Protein AF-0000000082298467 (afdb_homodimer)

Secondary structure (DSSP, 8-sta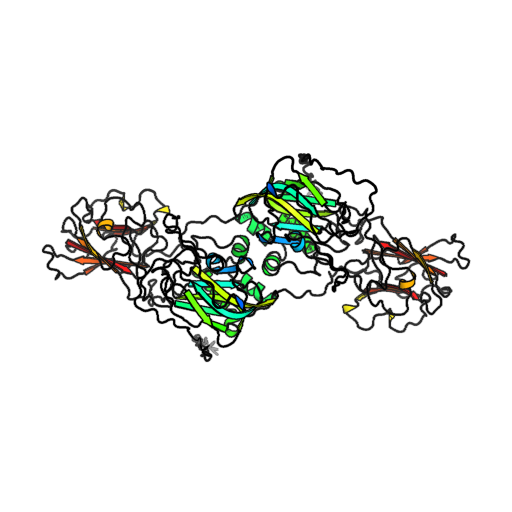te):
-------------------------------EE------S---PPPPSSPPPPTTTTT-EETT-TTTT-EEEEESEESSB-GGGGG-SSPP---TT-EETTEE--SSEE-----SSB--EEEEEEEEEEEEEEEEEE-TT-SSSB-SEEEEEEE---HHHHHHHHHHSTTHHHHHHH---TTEE--HHHHHHHHHHHHTTGGG-EEEEEEEE---S-TTTSEEEEEEEEEEEEEEEEEEEESS-EESEEEEEEEEEE--------S---PPPPSSSEEEETTT-SS-GGGS--SS-BSS-GGGT-EEEEES--SB--GGGGG-SSPPSSGGGSEEPPPPTT--SSB-BPTT-SSB-----EEEEEE-SS--TT---EEEEE-TT-SSS--SEEEEEEE--TT--S-PPPEEEEEEEE--TTEEEEEEGGGT--SSTTS--SEEEEEEESS-EE-EEEEE-/-------------------------------EE------S---PPPPSSPPPPTTTTT-EETT-TTTT-EEEEESEESSB-GGGGG-SSPP---TT-EETTEE--SSEE-----SSB--EEEEEEEEEEEEEEEEEE-TT-SSSB-SEEEEEEE---HHHHHHHHHHSTTHHHHHHH---TTEE--HHHHHHHHHHHHTTGGG-EEEEEEEE---S-TTTSEEEEEEEEEEEEEEEEEEEESS-EESEEEEEEEEEE--------S---PPPPSSSEEEEGGG-SS-GGGS--SS-BSS-GGGT-EEEEES--SB--GGGGG-SSPPSSGGGSEEPPPPTT--SSB-BPTT-SSB-----EEEEEE-SS--TT---EEEEE-TT-SSS--SEEEEEEE--TT--S-PPPEEEEEEEE--TTEEEEEEGGGT--SSTTS--SEEEEEEESS-EE-EEEEE-

Sequence (920 aa):
MSSTVVSNNGSTQPKGSDHSLVNNSPHNASMTNVEENVDSAKLEPCKNVAPKSPFEDRFTNLASAANGARVFFATDDWFAAAENLLQDGPPIFDVDAYCEQGKVLDGWETRRRRQAGHDWCLIQLSSRAQIEALELDTAHFTGNNTPKVSLEIIDLNAAELSNLVGKLPLAYERLLHGGVQGTGRLPGEVQQALDAVTAYGEQWRALLPVTPLNPGYEPTRMHYFQLNEPIIGNIVRLNYFPDGGVARLRCWGKSLGEVKPPTLPLYMPMKTCDQCTVVAHSTTDQPPSCLPYDFPELSSADEGGEGRSCSNKHYGEPWHLIQKHLGINMGDGWETARHPNRPSILVLKEGSTLLDIPLSDWAVLKLGKEASNGVARVIIDTKHFRGNFPESAMLEGCYDPEESNKAEWFTLIPRTRMSPDAEHVFERSKNQMENADKIITHVRVSIYPDGGISRVRIYGMSSTVVSNNGSTQPKGSDHSLVNNSPHNASMTNVEENVDSAKLEPCKNVAPKSPFEDRFTNLASAANGARVFFATDDWFAAAENLLQDGPPIFDVDAYCEQGKVLDGWETRRRRQAGHDWCLIQLSSRAQIEALELDTAHFTGNNTPKVSLEIIDLNAAELSNLVGKLPLAYERLLHGGVQGTGRLPGEVQQALDAVTAYGEQWRALLPVTPLNPGYEPTRMHYFQLNEPIIGNIVRLNYFPDGGVARLRCWGKSLGEVKPPTLPLYMPMKTCDQCTVVAHSTTDQPPSCLPYDFPELSSADEGGEGRSCSNKHYGEPWHLIQKHLGINMGDGWETARHPNRPSILVLKEGSTLLDIPLSDWAVLKLGKEASNGVARVIIDTKHFRGNFPESAMLEGCYDPEESNKAEWFTLIPRTRMSPDAEHVFERSKNQMENADKIITHVRVSIYPDGGISRVRIYG

pLDDT: mean 88.16, std 20.36, range [19.41, 98.88]

Structure (mmCIF, N/CA/C/O backbone):
data_AF-0000000082298467-model_v1
#
loop_
_entity.id
_entity.type
_entity.pdbx_description
1 polymer Allantoicase
#
loop_
_atom_site.group_PDB
_atom_site.id
_atom_site.type_symbol
_atom_site.label_atom_id
_atom_site.label_alt_id
_atom_site.label_comp_id
_atom_site.label_asym_id
_atom_site.label_entity_id
_atom_site.label_seq_id
_atom_site.pdbx_PDB_ins_code
_atom_site.Cartn_x
_atom_site.Cartn_y
_atom_site.Cartn_z
_atom_site.occupancy
_atom_site.B_iso_or_equiv
_atom_site.auth_seq_id
_atom_site.auth_comp_id
_atom_site.auth_asym_id
_atom_site.auth_atom_id
_atom_site.pdbx_PDB_model_num
ATOM 1 N N . MET A 1 1 ? -36.656 38.719 -54.938 1 21.64 1 MET A N 1
ATOM 2 C CA . MET A 1 1 ? -37.438 38.5 -53.719 1 21.64 1 MET A CA 1
ATOM 3 C C . MET A 1 1 ? -36.531 38 -52.594 1 21.64 1 MET A C 1
ATOM 5 O O . MET A 1 1 ? -35.75 37.062 -52.781 1 21.64 1 MET A O 1
ATOM 9 N N . SER A 1 2 ? -36.188 38.938 -51.562 1 21.2 2 SER A N 1
ATOM 10 C CA . SER A 1 2 ? -35.219 39.375 -50.594 1 21.2 2 SER A CA 1
ATOM 11 C C . SER A 1 2 ? -35.219 38.469 -49.344 1 21.2 2 SER A C 1
ATOM 13 O O . SER A 1 2 ? -36.156 38.531 -48.562 1 21.2 2 SER A O 1
ATOM 15 N N . SER A 1 3 ? -34.938 37.125 -49.562 1 22.16 3 SER A N 1
ATOM 16 C CA . SER A 1 3 ? -35.156 35.969 -48.719 1 22.16 3 SER A CA 1
ATOM 17 C C . SER A 1 3 ? -34.344 36.062 -47.438 1 22.16 3 SER A C 1
ATOM 19 O O . SER A 1 3 ? -33.125 36.094 -47.469 1 22.16 3 SER A O 1
ATOM 21 N N . THR A 1 4 ? -34.938 36.781 -46.406 1 20.14 4 THR A N 1
ATOM 22 C CA . THR A 1 4 ? -34.5 37.312 -45.125 1 20.14 4 THR A CA 1
ATOM 23 C C . THR A 1 4 ? -34.094 36.219 -44.156 1 20.14 4 THR A C 1
ATOM 25 O O . THR A 1 4 ? -34.906 35.344 -43.844 1 20.14 4 THR A O 1
ATOM 28 N N . VAL A 1 5 ? -32.812 35.75 -44.156 1 23.59 5 VAL A N 1
ATOM 29 C CA . VAL A 1 5 ? -32.062 34.719 -43.469 1 23.59 5 VAL A CA 1
ATOM 30 C C . VAL A 1 5 ? -32.125 34.938 -41.938 1 23.59 5 VAL A C 1
ATOM 32 O O . VAL A 1 5 ? -31.641 35.969 -41.438 1 23.59 5 VAL A O 1
ATOM 35 N N . VAL A 1 6 ? -33.281 34.5 -41.25 1 19.83 6 VAL A N 1
ATOM 36 C CA . VAL A 1 6 ? -33.75 34.812 -39.906 1 19.83 6 VAL A CA 1
ATOM 37 C C . VAL A 1 6 ? -32.719 34.312 -38.875 1 19.83 6 VAL A C 1
ATOM 39 O O . VAL A 1 6 ? -32.344 33.125 -38.906 1 19.83 6 VAL A O 1
ATOM 42 N N . SER A 1 7 ? -31.766 35.094 -38.344 1 20.73 7 SER A N 1
ATOM 43 C CA . SER A 1 7 ? -30.625 35.031 -37.469 1 20.73 7 SER A CA 1
ATOM 44 C C . SER A 1 7 ? -31.047 34.656 -36.031 1 20.73 7 SER A C 1
ATOM 46 O O . SER A 1 7 ? -30.328 34.969 -35.094 1 20.73 7 SER A O 1
ATOM 48 N N . ASN A 1 8 ? -32.062 33.75 -35.844 1 19.45 8 ASN A N 1
ATOM 49 C CA . ASN A 1 8 ? -32.688 33.781 -34.5 1 19.45 8 ASN A CA 1
ATOM 50 C C . ASN A 1 8 ? -31.672 33.344 -33.438 1 19.45 8 ASN A C 1
ATOM 52 O O . ASN A 1 8 ? -31.109 32.25 -33.5 1 19.45 8 ASN A O 1
ATOM 56 N N . ASN A 1 9 ? -30.984 34.312 -32.812 1 20.77 9 ASN A N 1
ATOM 57 C CA . ASN A 1 9 ? -29.969 34.344 -31.766 1 20.77 9 ASN A CA 1
ATOM 58 C C . ASN A 1 9 ? -30.5 33.781 -30.453 1 20.77 9 ASN A C 1
ATOM 60 O O . ASN A 1 9 ? -30.734 34.5 -29.5 1 20.77 9 ASN A O 1
ATOM 64 N N . GLY A 1 10 ? -31.328 32.688 -30.469 1 20.19 10 GLY A N 1
ATOM 65 C CA . GLY A 1 10 ? -32.031 32.438 -29.234 1 20.19 10 GLY A CA 1
ATOM 66 C C . GLY A 1 10 ? -31.109 32.094 -28.078 1 20.19 10 GLY A C 1
ATOM 67 O O . GLY A 1 10 ? -30.172 31.328 -28.219 1 20.19 10 GLY A O 1
ATOM 68 N N . SER A 1 11 ? -30.859 33.062 -27.172 1 20.8 11 SER A N 1
ATOM 69 C CA . SER A 1 11 ? -30.047 33.156 -25.969 1 20.8 11 SER A CA 1
ATOM 70 C C . SER A 1 11 ? -30.469 32.125 -24.938 1 20.8 11 SER A C 1
ATOM 72 O O . SER A 1 11 ? -31.547 32.188 -24.359 1 20.8 11 SER A O 1
ATOM 74 N N . THR A 1 12 ? -30.438 30.812 -25.188 1 21.41 12 THR A N 1
ATOM 75 C CA . THR A 1 12 ? -31 29.859 -24.234 1 21.41 12 THR A CA 1
ATOM 76 C C . THR A 1 12 ? -30.25 29.922 -22.906 1 21.41 12 THR A C 1
ATOM 78 O O . THR A 1 12 ? -29.016 29.891 -22.891 1 21.41 12 THR A O 1
ATOM 81 N N . GLN A 1 13 ? -30.797 30.641 -21.922 1 20.88 13 GLN A N 1
ATOM 82 C CA . GLN A 1 13 ? -30.328 30.828 -20.547 1 20.88 13 GLN A CA 1
ATOM 83 C C . GLN A 1 13 ? -30.109 29.484 -19.859 1 20.88 13 GLN A C 1
ATOM 85 O O . GLN A 1 13 ? -30.906 28.562 -20.016 1 20.88 13 GLN A O 1
ATOM 90 N N . PRO A 1 14 ? -28.828 29.172 -19.516 1 21.33 14 PRO A N 1
ATOM 91 C CA . PRO A 1 14 ? -28.453 27.875 -18.953 1 21.33 14 PRO A CA 1
ATOM 92 C C . PRO A 1 14 ? -29.203 27.547 -17.672 1 21.33 14 PRO A C 1
ATOM 94 O O . PRO A 1 14 ? -29.406 28.422 -16.828 1 21.33 14 PRO A O 1
ATOM 97 N N . LYS A 1 15 ? -30.188 26.641 -17.703 1 21.77 15 LYS A N 1
ATOM 98 C CA . LYS A 1 15 ? -30.984 26.125 -16.594 1 21.77 15 LYS A CA 1
ATOM 99 C C . LYS A 1 15 ? -30.094 25.672 -15.438 1 21.77 15 LYS A C 1
ATOM 101 O O . LYS A 1 15 ? -29.156 24.891 -15.641 1 21.77 15 LYS A O 1
ATOM 106 N N . GLY A 1 16 ? -29.906 26.594 -14.43 1 19.41 16 GLY A N 1
ATOM 107 C CA . GLY A 1 16 ? -29.219 26.375 -13.18 1 19.41 16 GLY A CA 1
ATOM 108 C C . GLY A 1 16 ? -29.656 25.094 -12.477 1 19.41 16 GLY A C 1
ATOM 109 O O . GLY A 1 16 ? -30.844 24.859 -12.305 1 19.41 16 GLY A O 1
ATOM 110 N N . SER A 1 17 ? -29 23.969 -12.789 1 21.14 17 SER A N 1
ATOM 111 C CA . SER A 1 17 ? -29.281 22.656 -12.219 1 21.14 17 SER A CA 1
ATOM 112 C C . SER A 1 17 ? -29.391 22.734 -10.703 1 21.14 17 SER A C 1
ATOM 114 O O . SER A 1 17 ? -28.5 23.234 -10.031 1 21.14 17 SER A O 1
ATOM 116 N N . ASP A 1 18 ? -30.594 22.922 -10.203 1 21.22 18 ASP A N 1
ATOM 117 C CA . ASP A 1 18 ? -30.984 22.875 -8.797 1 21.22 18 ASP A CA 1
ATOM 118 C C . ASP A 1 18 ? -30.469 21.594 -8.148 1 21.22 18 ASP A C 1
ATOM 120 O O . ASP A 1 18 ? -30.766 20.484 -8.617 1 21.22 18 ASP A O 1
ATOM 124 N N . HIS A 1 19 ? -29.281 21.625 -7.586 1 21.58 19 HIS A N 1
ATOM 125 C CA . HIS A 1 19 ? -28.688 20.578 -6.754 1 21.58 19 HIS A CA 1
ATOM 126 C C . HIS A 1 19 ? -29.625 20.156 -5.641 1 21.58 19 HIS A C 1
ATOM 128 O O . HIS A 1 19 ? -29.844 20.891 -4.68 1 21.58 19 HIS A O 1
ATOM 134 N N . SER A 1 20 ? -30.781 19.578 -6.02 1 23.25 20 SER A N 1
ATOM 135 C CA . SER A 1 20 ? -31.656 19.062 -4.965 1 23.25 20 SER A CA 1
ATOM 136 C C . SER A 1 20 ? -30.891 18.172 -4 1 23.25 20 SER A C 1
ATOM 138 O O . SER A 1 20 ? -30.281 17.188 -4.418 1 23.25 20 SER A O 1
ATOM 140 N N . LEU A 1 21 ? -30.375 18.703 -2.871 1 24.3 21 LEU A N 1
ATOM 141 C CA . LEU A 1 21 ? -29.891 18 -1.683 1 24.3 21 LEU A CA 1
ATOM 142 C C . LEU A 1 21 ? -30.875 16.906 -1.26 1 24.3 21 LEU A C 1
ATOM 144 O O . LEU A 1 21 ? -32.062 17.172 -1.038 1 24.3 21 LEU A O 1
ATOM 148 N N . VAL A 1 22 ? -30.812 15.734 -1.926 1 25.06 22 VAL A N 1
ATOM 149 C CA . VAL A 1 22 ? -31.578 14.57 -1.5 1 25.06 22 VAL A CA 1
ATOM 150 C C . VAL A 1 22 ? -31.594 14.484 0.024 1 25.06 22 VAL A C 1
ATOM 152 O O . VAL A 1 22 ? -30.531 14.484 0.659 1 25.06 22 VAL A O 1
ATOM 155 N N . ASN A 1 23 ? -32.625 15.008 0.613 1 24.16 23 ASN A N 1
ATOM 156 C CA . ASN A 1 23 ? -33.031 14.906 2.018 1 24.16 23 ASN A CA 1
ATOM 157 C C . ASN A 1 23 ? -33.094 13.453 2.479 1 24.16 23 ASN A C 1
ATOM 159 O O . ASN A 1 23 ? -34.125 12.797 2.324 1 24.16 23 ASN A O 1
ATOM 163 N N . ASN A 1 24 ? -32.125 12.609 2.102 1 26 24 ASN A N 1
ATOM 164 C CA . ASN A 1 24 ? -32.312 11.273 2.668 1 26 24 ASN A CA 1
ATOM 165 C C . ASN A 1 24 ? -32.469 11.328 4.188 1 26 24 ASN A C 1
ATOM 167 O O . ASN A 1 24 ? -31.828 12.148 4.848 1 26 24 ASN A O 1
ATOM 171 N N . SER A 1 25 ? -33.594 10.836 4.672 1 26.83 25 SER A N 1
ATOM 172 C CA . SER A 1 25 ? -34 10.688 6.066 1 26.83 25 SER A CA 1
ATOM 173 C C . SER A 1 25 ? -32.875 10.07 6.906 1 26.83 25 SER A C 1
ATOM 175 O O . SER A 1 25 ? -32.375 8.992 6.574 1 26.83 25 SER A O 1
ATOM 177 N N . PRO A 1 26 ? -32.125 10.883 7.656 1 30.69 26 PRO A N 1
ATOM 178 C CA . PRO A 1 26 ? -31.094 10.391 8.578 1 30.69 26 PRO A CA 1
ATOM 179 C C . PRO A 1 26 ? -31.609 9.273 9.484 1 30.69 26 PRO A C 1
ATOM 181 O O . PRO A 1 26 ? -32.594 9.453 10.195 1 30.69 26 PRO A O 1
ATOM 184 N N . HIS A 1 27 ? -31.734 8.031 9.016 1 28.8 27 HIS A N 1
ATOM 185 C CA . HIS A 1 27 ? -31.906 7.043 10.078 1 28.8 27 HIS A CA 1
ATOM 186 C C . HIS A 1 27 ? -30.938 7.309 11.227 1 28.8 27 HIS A C 1
ATOM 188 O O . HIS A 1 27 ? -29.734 7.383 11.031 1 28.8 27 HIS A O 1
ATOM 194 N N . ASN A 1 28 ? -31.359 8.055 12.188 1 26.64 28 ASN A N 1
ATOM 195 C CA . ASN A 1 28 ? -30.703 8.398 13.438 1 26.64 28 ASN A CA 1
ATOM 196 C C . ASN A 1 28 ? -30.156 7.156 14.141 1 26.64 28 ASN A C 1
ATOM 198 O O . ASN A 1 28 ? -30.922 6.301 14.578 1 26.64 28 ASN A O 1
ATOM 202 N N . ALA A 1 29 ? -28.984 6.645 13.758 1 35.44 29 ALA A N 1
ATOM 203 C CA . ALA A 1 29 ? -28.344 5.719 14.688 1 35.44 29 ALA A CA 1
ATOM 204 C C . ALA A 1 29 ? -28.422 6.246 16.125 1 35.44 29 ALA A C 1
ATOM 206 O O . ALA A 1 29 ? -27.891 7.324 16.406 1 35.44 29 ALA A O 1
ATOM 207 N N . SER A 1 30 ? -29.453 5.855 16.875 1 33.12 30 SER A N 1
ATOM 208 C CA . SER A 1 30 ? -29.562 6.145 18.297 1 33.12 30 SER A CA 1
ATOM 209 C C . SER A 1 30 ? -28.297 5.734 19.047 1 33.12 30 SER A C 1
ATOM 211 O O . SER A 1 30 ? -27.953 4.555 19.078 1 33.12 30 SER A O 1
ATOM 213 N N . MET A 1 31 ? -27.312 6.504 18.875 1 41.16 31 MET A N 1
ATOM 214 C CA . MET A 1 31 ? -26.094 6.242 19.641 1 41.16 31 MET A CA 1
ATOM 215 C C . MET A 1 31 ? -26.312 6.543 21.125 1 41.16 31 MET A C 1
ATOM 217 O O . MET A 1 31 ? -26.906 7.566 21.469 1 41.16 31 MET A O 1
ATOM 221 N N . THR A 1 32 ? -26.453 5.547 21.922 1 36.53 32 THR A N 1
ATOM 222 C CA . THR A 1 32 ? -26.406 5.793 23.359 1 36.53 32 THR A CA 1
ATOM 223 C C . THR A 1 32 ? -25.031 6.273 23.797 1 36.53 32 THR A C 1
ATOM 225 O O . THR A 1 32 ? -24.031 5.59 23.562 1 36.53 32 THR A O 1
ATOM 228 N N . ASN A 1 33 ? -24.953 7.508 23.875 1 38.09 33 ASN A N 1
ATOM 229 C CA . ASN A 1 33 ? -23.781 8.031 24.562 1 38.09 33 ASN A CA 1
ATOM 230 C C . ASN A 1 33 ? -23.672 7.484 25.984 1 38.09 33 ASN A C 1
ATOM 232 O O . ASN A 1 33 ? -24.609 7.605 26.781 1 38.09 33 ASN A O 1
ATOM 236 N N . VAL A 1 34 ? -22.984 6.602 26.219 1 38.97 34 VAL A N 1
ATOM 237 C CA . VAL A 1 34 ? -22.734 6.309 27.641 1 38.97 34 VAL A CA 1
ATOM 238 C C . VAL A 1 34 ? -22.078 7.516 28.312 1 38.97 34 VAL A C 1
ATOM 240 O O . VAL A 1 34 ? -20.906 7.805 28.078 1 38.97 34 VAL A O 1
ATOM 243 N N . GLU A 1 35 ? -22.938 8.5 28.516 1 34.06 35 GLU A N 1
ATOM 244 C CA . GLU A 1 35 ? -22.484 9.703 29.203 1 34.06 35 GLU A CA 1
ATOM 245 C C . GLU A 1 35 ? -22.016 9.391 30.625 1 34.06 35 GLU A C 1
ATOM 247 O O . GLU A 1 35 ? -22.812 8.945 31.453 1 34.06 35 GLU A O 1
ATOM 252 N N . GLU A 1 36 ? -20.828 9.141 30.906 1 37.06 36 GLU A N 1
ATOM 253 C CA . GLU A 1 36 ? -20.375 9.266 32.281 1 37.06 36 GLU A CA 1
ATOM 254 C C . GLU A 1 36 ? -20.422 10.719 32.75 1 37.06 36 GLU A C 1
ATOM 256 O O . GLU A 1 36 ? -20.016 11.625 32.031 1 37.06 36 GLU A O 1
ATOM 261 N N . ASN A 1 37 ? -21.328 11.062 33.625 1 33.47 37 ASN A N 1
ATOM 262 C CA . ASN A 1 37 ? -21.469 12.328 34.344 1 33.47 37 ASN A CA 1
ATOM 263 C C . ASN A 1 37 ? -20.125 12.859 34.812 1 33.47 37 ASN A C 1
ATOM 265 O O . ASN A 1 37 ? -19.531 12.32 35.75 1 33.47 37 ASN A O 1
ATOM 269 N N . VAL A 1 38 ? -19.328 13.516 34 1 38.28 38 VAL A N 1
ATOM 270 C CA . VAL A 1 38 ? -18.047 14.062 34.438 1 38.28 38 VAL A CA 1
ATOM 271 C C . VAL A 1 38 ? -18.281 15.289 35.344 1 38.28 38 VAL A C 1
ATOM 273 O O . VAL A 1 38 ? -18.828 16.297 34.875 1 38.28 38 VAL A O 1
ATOM 276 N N . ASP A 1 39 ? -18.469 15.141 36.594 1 36.03 39 ASP A N 1
ATOM 277 C CA . ASP A 1 39 ? -18.391 16.203 37.594 1 36.03 39 ASP A CA 1
ATOM 278 C C . ASP A 1 39 ? -17.219 17.141 37.312 1 36.03 39 ASP A C 1
ATOM 280 O O . ASP A 1 39 ? -16.266 16.766 36.594 1 36.03 39 ASP A O 1
ATOM 284 N N . SER A 1 40 ? -17.266 18.422 37.75 1 42.28 40 SER A N 1
ATOM 285 C CA . SER A 1 40 ? -16.266 19.484 37.75 1 42.28 40 SER A CA 1
ATOM 286 C C . SER A 1 40 ? -14.906 18.953 38.188 1 42.28 40 SER A C 1
ATOM 288 O O . SER A 1 40 ? -14.375 19.344 39.219 1 42.28 40 SER A O 1
ATOM 290 N N . ALA A 1 41 ? -14.547 17.797 38.062 1 44.47 41 ALA A N 1
ATOM 291 C CA . ALA A 1 41 ? -13.289 17.188 38.5 1 44.47 41 ALA A CA 1
ATOM 292 C C . ALA A 1 41 ? -12.094 17.953 37.906 1 44.47 41 ALA A C 1
ATOM 294 O O . ALA A 1 41 ? -12.156 18.469 36.812 1 44.47 41 ALA A O 1
ATOM 295 N N . LYS A 1 42 ? -11.055 18.125 38.562 1 55.38 42 LYS A N 1
ATOM 296 C CA . LYS A 1 42 ? -9.703 18.641 38.375 1 55.38 42 LYS A CA 1
ATOM 297 C C . LYS A 1 42 ? -9.102 18.172 37.062 1 55.38 42 LYS A C 1
ATOM 299 O O . LYS A 1 42 ? -8.992 16.969 36.812 1 55.38 42 LYS A O 1
ATOM 304 N N . LEU A 1 43 ? -9.102 18.984 35.938 1 74.62 43 LEU A N 1
ATOM 305 C CA . LEU A 1 43 ? -8.398 18.75 34.656 1 74.62 43 LEU A CA 1
ATOM 306 C C . LEU A 1 43 ? -7.031 18.125 34.906 1 74.62 43 LEU A C 1
ATOM 308 O O . LEU A 1 43 ? -6.031 18.828 35.031 1 74.62 43 LEU A O 1
ATOM 312 N N . GLU A 1 44 ? -7.016 16.922 35.219 1 85.19 44 GLU A N 1
ATOM 313 C CA . GLU A 1 44 ? -5.781 16.172 35.406 1 85.19 44 GLU A CA 1
ATOM 314 C C . GLU A 1 44 ? -5.129 15.852 34.062 1 85.19 44 GLU A C 1
ATOM 316 O O . GLU A 1 44 ? -5.809 15.461 33.125 1 85.19 44 GLU A O 1
ATOM 321 N N . PRO A 1 45 ? -3.805 16.156 34 1 87.5 45 PRO A N 1
ATOM 322 C CA . PRO A 1 45 ? -3.1 15.844 32.75 1 87.5 45 PRO A CA 1
ATOM 323 C C . PRO A 1 45 ? -3.213 14.375 32.375 1 87.5 45 PRO A C 1
ATOM 325 O O . PRO A 1 45 ? -3.277 13.508 33.25 1 87.5 45 PRO A O 1
ATOM 328 N N . CYS A 1 46 ? -3.268 14.18 31.109 1 89.62 46 CYS A N 1
ATOM 329 C CA . CYS A 1 46 ? -3.398 12.836 30.547 1 89.62 46 CYS A CA 1
ATOM 330 C C . CYS A 1 46 ? -2.133 12.023 30.781 1 89.62 46 CYS A C 1
ATOM 332 O O . CYS A 1 46 ? -1.028 12.57 30.766 1 89.62 46 CYS A O 1
ATOM 334 N N . LYS A 1 47 ? -2.328 10.648 30.969 1 89.81 47 LYS A N 1
ATOM 335 C CA . LYS A 1 47 ? -1.206 9.727 31.125 1 89.81 47 LYS A CA 1
ATOM 336 C C . LYS A 1 47 ? -0.893 9.016 29.812 1 89.81 47 LYS A C 1
ATOM 338 O O . LYS A 1 47 ? -1.745 8.938 28.922 1 89.81 47 LYS A O 1
ATOM 343 N N . ASN A 1 48 ? 0.359 8.547 29.719 1 94.56 48 ASN A N 1
ATOM 344 C CA . ASN A 1 48 ? 0.789 7.809 28.531 1 94.56 48 ASN A CA 1
ATOM 345 C C . ASN A 1 48 ? 0.37 6.34 28.609 1 94.56 48 ASN A C 1
ATOM 347 O O . ASN A 1 48 ? 1.18 5.445 28.359 1 94.56 48 ASN A O 1
ATOM 351 N N . VAL A 1 49 ? -0.76 6.07 29.172 1 92.88 49 VAL A N 1
ATOM 352 C CA . VAL A 1 49 ? -1.388 4.754 29.25 1 92.88 49 VAL A CA 1
ATOM 353 C C . VAL A 1 49 ? -2.854 4.859 28.828 1 92.88 49 VAL A C 1
ATOM 355 O O . VAL A 1 49 ? -3.512 5.867 29.109 1 92.88 49 VAL A O 1
ATOM 358 N N . ALA A 1 50 ? -3.25 3.859 28.125 1 89.62 50 ALA A N 1
ATOM 359 C CA . ALA A 1 50 ? -4.652 3.859 27.734 1 89.62 50 ALA A CA 1
ATOM 360 C C . ALA A 1 50 ? -5.473 2.908 28.594 1 89.62 50 ALA A C 1
ATOM 362 O O . ALA A 1 50 ? -5.016 1.813 28.938 1 89.62 50 ALA A O 1
ATOM 363 N N . PRO A 1 51 ? -6.602 3.383 29 1 93.5 51 PRO A N 1
ATOM 364 C CA . PRO A 1 51 ? -7.488 2.459 29.719 1 93.5 51 PRO A CA 1
ATOM 365 C C . PRO A 1 51 ? -7.977 1.314 28.828 1 93.5 51 PRO A C 1
ATOM 367 O O . PRO A 1 51 ? -7.961 1.428 27.594 1 93.5 51 PRO A O 1
ATOM 370 N N . LYS A 1 52 ? -8.391 0.259 29.469 1 94.44 52 LYS A N 1
ATOM 371 C CA . LYS A 1 52 ? -8.984 -0.852 28.734 1 94.44 52 LYS A CA 1
ATOM 372 C C . LYS A 1 52 ? -10.312 -0.442 28.094 1 94.44 52 LYS A C 1
ATOM 374 O O . LYS A 1 52 ? -11.156 0.176 28.75 1 94.44 52 LYS A O 1
ATOM 379 N N . SER A 1 53 ? -10.406 -0.798 26.859 1 96.5 53 SER A N 1
ATOM 380 C CA . SER A 1 53 ? -11.656 -0.474 26.188 1 96.5 53 SER A CA 1
ATOM 381 C C . SER A 1 53 ? -12.797 -1.377 26.656 1 96.5 53 SER A C 1
ATOM 383 O O . SER A 1 53 ? -12.594 -2.576 26.859 1 96.5 53 SER A O 1
ATOM 385 N N . PRO A 1 54 ? -13.992 -0.873 26.781 1 97.44 54 PRO A N 1
ATOM 386 C CA . PRO A 1 54 ? -15.125 -1.725 27.141 1 97.44 54 PRO A CA 1
ATOM 387 C C . PRO A 1 54 ? -15.492 -2.717 26.031 1 97.44 54 PRO A C 1
ATOM 389 O O . PRO A 1 54 ? -16.281 -3.633 26.25 1 97.44 54 PRO A O 1
ATOM 392 N N . PHE A 1 55 ? -14.852 -2.553 24.875 1 97.81 55 PHE A N 1
ATOM 393 C CA . PHE A 1 55 ? -15.258 -3.354 23.719 1 97.81 55 PHE A CA 1
ATOM 394 C C . PHE A 1 55 ? -14.219 -4.426 23.422 1 97.81 55 PHE A C 1
ATOM 396 O O . PHE A 1 55 ? -14.477 -5.34 22.625 1 97.81 55 PHE A O 1
ATOM 403 N N . GLU A 1 56 ? -13.062 -4.383 23.953 1 96.44 56 GLU A N 1
ATOM 404 C CA . GLU A 1 56 ? -11.875 -5.105 23.5 1 96.44 56 GLU A CA 1
ATOM 405 C C . GLU A 1 56 ? -12.023 -6.605 23.734 1 96.44 56 GLU A C 1
ATOM 407 O O . GLU A 1 56 ? -11.398 -7.414 23.047 1 96.44 56 GLU A O 1
ATOM 412 N N . ASP A 1 57 ? -12.859 -7.012 24.656 1 96.38 57 ASP A N 1
ATOM 413 C CA . ASP A 1 57 ? -13.031 -8.43 24.953 1 96.38 57 ASP A CA 1
ATOM 414 C C . ASP A 1 57 ? -13.992 -9.086 23.969 1 96.38 57 ASP A C 1
ATOM 416 O O . ASP A 1 57 ? -13.977 -10.312 23.812 1 96.38 57 ASP A O 1
ATOM 420 N N . ARG A 1 58 ? -14.844 -8.328 23.328 1 96.25 58 ARG A N 1
ATOM 421 C CA . ARG A 1 58 ? -15.906 -8.875 22.484 1 96.25 58 ARG A CA 1
ATOM 422 C C . ARG A 1 58 ? -15.562 -8.727 21.016 1 96.25 58 ARG A C 1
ATOM 424 O O . ARG A 1 58 ? -16.047 -9.5 20.172 1 96.25 58 ARG A O 1
ATOM 431 N N . PHE A 1 59 ? -14.805 -7.691 20.703 1 97.94 59 PHE A N 1
ATOM 432 C CA . PHE A 1 59 ? -14.609 -7.336 19.312 1 97.94 59 PHE A CA 1
ATOM 433 C C . PHE A 1 59 ? -13.133 -7.129 19 1 97.94 59 PHE A C 1
ATOM 435 O O . PHE A 1 59 ? -12.312 -7.031 19.906 1 97.94 59 PHE A O 1
ATOM 442 N N . THR A 1 60 ? -12.828 -7.168 17.688 1 97.5 60 THR A N 1
ATOM 443 C CA . THR A 1 60 ? -11.492 -6.836 17.188 1 97.5 60 THR A CA 1
ATOM 444 C C . THR A 1 60 ? -11.453 -5.395 16.688 1 97.5 60 THR A C 1
ATOM 446 O O . THR A 1 60 ? -12.414 -4.906 16.094 1 97.5 60 THR A O 1
ATOM 449 N N . ASN A 1 61 ? -10.367 -4.695 16.969 1 98.5 61 ASN A N 1
ATOM 450 C CA . ASN A 1 61 ? -10.18 -3.357 16.422 1 98.5 61 ASN A CA 1
ATOM 451 C C . ASN A 1 61 ? -9.812 -3.406 14.938 1 98.5 61 ASN A C 1
ATOM 453 O O . ASN A 1 61 ? -8.688 -3.758 14.586 1 98.5 61 ASN A O 1
ATOM 457 N N . LEU A 1 62 ? -10.711 -2.963 14.086 1 98.69 62 LEU A N 1
ATOM 458 C CA . LEU A 1 62 ? -10.547 -3.064 12.641 1 98.69 62 LEU A CA 1
ATOM 459 C C . LEU A 1 62 ? -9.805 -1.854 12.094 1 98.69 62 LEU A C 1
ATOM 461 O O . LEU A 1 62 ? -9.438 -1.824 10.914 1 98.69 62 LEU A O 1
ATOM 465 N N . ALA A 1 63 ? -9.5 -0.846 12.922 1 98.62 63 ALA A N 1
ATOM 466 C CA . ALA A 1 63 ? -8.68 0.303 12.547 1 98.62 63 ALA A CA 1
ATOM 467 C C . ALA A 1 63 ? -7.234 0.118 13 1 98.62 63 ALA A C 1
ATOM 469 O O . ALA A 1 63 ? -6.496 1.094 13.156 1 98.62 63 ALA A O 1
ATOM 470 N N . SER A 1 64 ? -6.82 -1.083 13.234 1 97.56 64 SER A N 1
ATOM 471 C CA . SER A 1 64 ? -5.477 -1.389 13.711 1 97.56 64 SER A CA 1
ATOM 472 C C . SER A 1 64 ? -4.461 -1.328 12.57 1 97.56 64 SER A C 1
ATOM 474 O O . SER A 1 64 ? -4.574 -2.07 11.594 1 97.56 64 SER A O 1
ATOM 476 N N . ALA A 1 65 ? -3.432 -0.458 12.742 1 95.62 65 ALA A N 1
ATOM 477 C CA . ALA A 1 65 ? -2.346 -0.417 11.766 1 95.62 65 ALA A CA 1
ATOM 478 C C . ALA A 1 65 ? -1.595 -1.745 11.727 1 95.62 65 ALA A C 1
ATOM 480 O O . ALA A 1 65 ? -1.216 -2.217 10.648 1 95.62 65 ALA A O 1
ATOM 481 N N . ALA A 1 66 ? -1.426 -2.377 12.875 1 91.75 66 ALA A N 1
ATOM 482 C CA . ALA A 1 66 ? -0.702 -3.643 12.969 1 91.75 66 ALA A CA 1
ATOM 483 C C . ALA A 1 66 ? -1.408 -4.738 12.172 1 91.75 66 ALA A C 1
ATOM 485 O O . ALA A 1 66 ? -0.763 -5.652 11.656 1 91.75 66 ALA A O 1
ATOM 486 N N . ASN A 1 67 ? -2.721 -4.602 12.039 1 92.38 67 ASN A N 1
ATOM 487 C CA . ASN A 1 67 ? -3.488 -5.621 11.328 1 92.38 67 ASN A CA 1
ATOM 488 C C . ASN A 1 67 ? -3.744 -5.223 9.875 1 92.38 67 ASN A C 1
ATOM 490 O O . ASN A 1 67 ? -4.484 -5.898 9.164 1 92.38 67 ASN A O 1
ATOM 494 N N . GLY A 1 68 ? -3.268 -4.09 9.5 1 92.31 68 GLY A N 1
ATOM 495 C CA . GLY A 1 68 ? -3.291 -3.809 8.078 1 92.31 68 GLY A CA 1
ATOM 496 C C . GLY A 1 68 ? -4.152 -2.609 7.719 1 92.31 68 GLY A C 1
ATOM 497 O O . GLY A 1 68 ? -4.316 -2.287 6.543 1 92.31 68 GLY A O 1
ATOM 498 N N . ALA A 1 69 ? -4.773 -1.906 8.711 1 97.19 69 ALA A N 1
ATOM 499 C CA . ALA A 1 69 ? -5.5 -0.681 8.398 1 97.19 69 ALA A CA 1
ATOM 500 C C . ALA A 1 69 ? -4.559 0.402 7.883 1 97.19 69 ALA A C 1
ATOM 502 O O . ALA A 1 69 ? -3.402 0.482 8.312 1 97.19 69 ALA A O 1
ATOM 503 N N . ARG A 1 70 ? -5.055 1.232 6.941 1 96.56 70 ARG A N 1
ATOM 504 C CA . ARG A 1 70 ? -4.184 2.246 6.355 1 96.56 70 ARG A CA 1
ATOM 505 C C . ARG A 1 70 ? -4.977 3.488 5.965 1 96.56 70 ARG A C 1
ATOM 507 O O . ARG A 1 70 ? -6.199 3.428 5.812 1 96.56 70 ARG A O 1
ATOM 514 N N . VAL A 1 71 ? -4.258 4.562 5.805 1 98.5 71 VAL A N 1
ATOM 515 C CA . VAL A 1 71 ? -4.844 5.824 5.375 1 98.5 71 VAL A CA 1
ATOM 516 C C . VAL A 1 71 ? -4.605 6.023 3.881 1 98.5 71 VAL A C 1
ATOM 518 O O . VAL A 1 71 ? -3.477 5.887 3.402 1 98.5 71 VAL A O 1
ATOM 521 N N . PHE A 1 72 ? -5.648 6.344 3.127 1 98.25 72 PHE A N 1
ATOM 522 C CA . PHE A 1 72 ? -5.527 6.574 1.692 1 98.25 72 PHE A CA 1
ATOM 523 C C . PHE A 1 72 ? -5.348 8.055 1.395 1 98.25 72 PHE A C 1
ATOM 525 O O . PHE A 1 72 ? -4.73 8.422 0.392 1 98.25 72 PHE A O 1
ATOM 532 N N . PHE A 1 73 ? -5.957 8.812 2.184 1 98.38 73 PHE A N 1
ATOM 533 C CA . PHE A 1 73 ? -5.988 10.25 1.941 1 98.38 73 PHE A CA 1
ATOM 534 C C . PHE A 1 73 ? -6.18 11.016 3.246 1 98.38 73 PHE A C 1
ATOM 536 O O . PHE A 1 73 ? -6.914 10.57 4.129 1 98.38 73 PHE A O 1
ATOM 543 N N . ALA A 1 74 ? -5.539 12.141 3.334 1 98.12 74 ALA A N 1
ATOM 544 C CA . ALA A 1 74 ? -5.762 13.117 4.391 1 98.12 74 ALA A CA 1
ATOM 545 C C . ALA A 1 74 ? -5.648 14.547 3.855 1 98.12 74 ALA A C 1
ATOM 547 O O . ALA A 1 74 ? -4.707 14.867 3.125 1 98.12 74 ALA A O 1
ATOM 548 N N . THR A 1 75 ? -6.551 15.367 4.262 1 96.44 75 THR A N 1
ATOM 549 C CA . THR A 1 75 ? -6.547 16.75 3.811 1 96.44 75 THR A CA 1
ATOM 550 C C . THR A 1 75 ? -5.281 17.469 4.273 1 96.44 75 THR A C 1
ATOM 552 O O . THR A 1 75 ? -4.758 18.328 3.568 1 96.44 75 THR A O 1
ATOM 555 N N . ASP A 1 76 ? -4.867 17.062 5.477 1 95.12 76 ASP A N 1
ATOM 556 C CA . ASP A 1 76 ? -3.777 17.828 6.07 1 95.12 76 ASP A CA 1
ATOM 557 C C . ASP A 1 76 ? -3.031 17 7.117 1 95.12 76 ASP A C 1
ATOM 559 O O . ASP A 1 76 ? -3.621 16.562 8.109 1 95.12 76 ASP A O 1
ATOM 563 N N . ASP A 1 77 ? -1.732 16.766 6.871 1 93.56 77 ASP A N 1
ATOM 564 C CA . ASP A 1 77 ? -0.878 16.016 7.785 1 93.56 77 ASP A CA 1
ATOM 565 C C . ASP A 1 77 ? 0.205 16.922 8.383 1 93.56 77 ASP A C 1
ATOM 567 O O . ASP A 1 77 ? 1.314 16.453 8.664 1 93.56 77 ASP A O 1
ATOM 571 N N . TRP A 1 78 ? -0.056 18.094 8.617 1 92.75 78 TRP A N 1
ATOM 572 C CA . TRP A 1 78 ? 0.991 19.078 8.922 1 92.75 78 TRP A CA 1
ATOM 573 C C . TRP A 1 78 ? 1.588 18.812 10.305 1 92.75 78 TRP A C 1
ATOM 575 O O . TRP A 1 78 ? 2.789 18.547 10.43 1 92.75 78 TRP A O 1
ATOM 585 N N . PHE A 1 79 ? 0.759 18.844 11.297 1 94.06 79 PHE A N 1
ATOM 586 C CA . PHE A 1 79 ? 1.321 18.734 12.633 1 94.06 79 PHE A CA 1
ATOM 587 C C . PHE A 1 79 ? 1.608 17.281 12.992 1 94.06 79 PHE A C 1
ATOM 589 O O . PHE A 1 79 ? 2.602 16.984 13.656 1 94.06 79 PHE A O 1
ATOM 596 N N . ALA A 1 80 ? 0.714 16.406 12.625 1 96.19 80 ALA A N 1
ATOM 597 C CA . ALA A 1 80 ? 0.865 14.969 12.836 1 96.19 80 ALA A CA 1
ATOM 598 C C . ALA A 1 80 ? 0.07 14.18 11.797 1 96.19 80 ALA A C 1
ATOM 600 O O . ALA A 1 80 ? -1.082 14.508 11.508 1 96.19 80 ALA A O 1
ATOM 601 N N . ALA A 1 81 ? 0.66 13.164 11.305 1 95.75 81 ALA A N 1
ATOM 602 C CA . ALA A 1 81 ? 0.088 12.43 10.172 1 95.75 81 ALA A CA 1
ATOM 603 C C . ALA A 1 81 ? -1.07 11.547 10.625 1 95.75 81 ALA A C 1
ATOM 605 O O . ALA A 1 81 ? -1.051 11.008 11.734 1 95.75 81 ALA A O 1
ATOM 606 N N . ALA A 1 82 ? -1.989 11.305 9.758 1 98.62 82 ALA A N 1
ATOM 607 C CA . ALA A 1 82 ? -3.234 10.602 10.047 1 98.62 82 ALA A CA 1
ATOM 608 C C . ALA A 1 82 ? -2.967 9.148 10.43 1 98.62 82 ALA A C 1
ATOM 610 O O . ALA A 1 82 ? -3.779 8.516 11.109 1 98.62 82 ALA A O 1
ATOM 611 N N . GLU A 1 83 ? -1.836 8.539 10.016 1 97.75 83 GLU A N 1
ATOM 612 C CA . GLU A 1 83 ? -1.492 7.164 10.344 1 97.75 83 GLU A CA 1
ATOM 613 C C . GLU A 1 83 ? -1.444 6.957 11.859 1 97.75 83 GLU A C 1
ATOM 615 O O . GLU A 1 83 ? -1.701 5.855 12.344 1 97.75 83 GLU A O 1
ATOM 620 N N . ASN A 1 84 ? -1.162 8.016 12.594 1 98.12 84 ASN A N 1
ATOM 621 C CA . ASN A 1 84 ? -1.062 7.906 14.047 1 98.12 84 ASN A CA 1
ATOM 622 C C . ASN A 1 84 ? -2.398 7.52 14.672 1 98.12 84 ASN A C 1
ATOM 624 O O . ASN A 1 84 ? -2.434 6.93 15.75 1 98.12 84 ASN A O 1
ATOM 628 N N . LEU A 1 85 ? -3.512 7.863 14.031 1 98.69 85 LEU A N 1
ATOM 629 C CA . LEU A 1 85 ? -4.836 7.484 14.508 1 98.69 85 LEU A CA 1
ATOM 630 C C . LEU A 1 85 ? -4.938 5.977 14.695 1 98.69 85 LEU A C 1
ATOM 632 O O . LEU A 1 85 ? -5.676 5.5 15.562 1 98.69 85 LEU A O 1
ATOM 636 N N . LEU A 1 86 ? -4.18 5.262 13.875 1 98.56 86 LEU A N 1
ATOM 637 C CA . LEU A 1 86 ? -4.418 3.832 13.719 1 98.56 86 LEU A CA 1
ATOM 638 C C . LEU A 1 86 ? -3.457 3.025 14.594 1 98.56 86 LEU A C 1
ATOM 640 O O . LEU A 1 86 ? -3.545 1.797 14.648 1 98.56 86 LEU A O 1
ATOM 644 N N . GLN A 1 87 ? -2.547 3.691 15.242 1 97.56 87 GLN A N 1
ATOM 645 C CA . GLN A 1 87 ? -1.587 2.99 16.094 1 97.56 87 GLN A CA 1
ATOM 646 C C . GLN A 1 87 ? -2.289 2.27 17.234 1 97.56 87 GLN A C 1
ATOM 648 O O . GLN A 1 87 ? -3.244 2.795 17.812 1 97.56 87 GLN A O 1
ATOM 653 N N . ASP A 1 88 ? -1.797 1.089 17.594 1 95.56 88 ASP A N 1
ATOM 654 C CA . ASP A 1 88 ? -2.467 0.25 18.578 1 95.56 88 ASP A CA 1
ATOM 655 C C . ASP A 1 88 ? -2.07 0.649 20 1 95.56 88 ASP A C 1
ATOM 657 O O . ASP A 1 88 ? -2.844 0.464 20.938 1 95.56 88 ASP A O 1
ATOM 661 N N . GLY A 1 89 ? -0.953 1.162 20.203 1 96 89 GLY A N 1
ATOM 662 C CA . GLY A 1 89 ? -0.494 1.556 21.531 1 96 89 GLY A CA 1
ATOM 663 C C . GLY A 1 89 ? -1.103 2.859 22 1 96 89 GLY A C 1
ATOM 664 O O . GLY A 1 89 ? -1.737 3.576 21.234 1 96 89 GLY A O 1
ATOM 665 N N . PRO A 1 90 ? -0.917 3.156 23.297 1 96.75 90 PRO A N 1
ATOM 666 C CA . PRO A 1 90 ? -1.43 4.426 23.812 1 96.75 90 PRO A CA 1
ATOM 667 C C . PRO A 1 90 ? -0.703 5.637 23.234 1 96.75 90 PRO A C 1
ATOM 669 O O . PRO A 1 90 ? 0.474 5.543 22.875 1 96.75 90 PRO A O 1
ATOM 672 N N . PRO A 1 91 ? -1.491 6.754 23.094 1 97.38 91 PRO A N 1
ATOM 673 C CA . PRO A 1 91 ? -0.787 7.977 22.703 1 97.38 91 PRO A CA 1
ATOM 674 C C . PRO A 1 91 ? 0.301 8.375 23.703 1 97.38 91 PRO A C 1
ATOM 676 O O . PRO A 1 91 ? 0.11 8.25 24.906 1 97.38 91 PRO A O 1
ATOM 679 N N . ILE A 1 92 ? 1.338 8.789 23.203 1 96.88 92 ILE A N 1
ATOM 680 C CA . ILE A 1 92 ? 2.477 9.164 24.031 1 96.88 92 ILE A CA 1
ATOM 681 C C . ILE A 1 92 ? 2.744 10.656 23.906 1 96.88 92 ILE A C 1
ATOM 683 O O . ILE A 1 92 ? 2.719 11.211 22.797 1 96.88 92 ILE A O 1
ATOM 687 N N . PHE A 1 93 ? 2.943 11.273 25.016 1 95.56 93 PHE A N 1
ATOM 688 C CA . PHE A 1 93 ? 3.318 12.68 25.062 1 95.56 93 PHE A CA 1
ATOM 689 C C . PHE A 1 93 ? 4.656 12.867 25.766 1 95.56 93 PHE A C 1
ATOM 691 O O . PHE A 1 93 ? 4.816 12.461 26.922 1 95.56 93 PHE A O 1
ATOM 698 N N . ASP A 1 94 ? 5.551 13.344 25.031 1 93.56 94 ASP A N 1
ATOM 699 C CA . ASP A 1 94 ? 6.852 13.75 25.547 1 93.56 94 ASP A CA 1
ATOM 700 C C . ASP A 1 94 ? 6.949 15.273 25.641 1 93.56 94 ASP A C 1
ATOM 702 O O . ASP A 1 94 ? 7.031 15.961 24.625 1 93.56 94 ASP A O 1
ATOM 706 N N . VAL A 1 95 ? 7.082 15.797 26.797 1 89.06 95 VAL A N 1
ATOM 707 C CA . VAL A 1 95 ? 7.012 17.219 27.078 1 89.06 95 VAL A CA 1
ATOM 708 C C . VAL A 1 95 ? 8.18 17.938 26.406 1 89.06 95 VAL A C 1
ATOM 710 O O . VAL A 1 95 ? 8.062 19.094 26 1 89.06 95 VAL A O 1
ATOM 713 N N . ASP A 1 96 ? 9.234 17.234 26.062 1 91.62 96 ASP A N 1
ATOM 714 C CA . ASP A 1 96 ? 10.445 17.875 25.562 1 91.62 96 ASP A CA 1
ATOM 715 C C . ASP A 1 96 ? 10.57 17.703 24.047 1 91.62 96 ASP A C 1
ATOM 717 O O . ASP A 1 96 ? 11.469 18.266 23.422 1 91.62 96 ASP A O 1
ATOM 721 N N . ALA A 1 97 ? 9.625 17.016 23.484 1 91 97 ALA A N 1
ATOM 722 C CA . ALA A 1 97 ? 9.75 16.688 22.062 1 91 97 ALA A CA 1
ATOM 723 C C . ALA A 1 97 ? 9.164 17.797 21.203 1 91 97 ALA A C 1
ATOM 725 O O . ALA A 1 97 ? 7.996 18.156 21.344 1 91 97 ALA A O 1
ATOM 726 N N . TYR A 1 98 ? 10.023 18.406 20.297 1 88.81 98 TYR A N 1
ATOM 727 C CA . TYR A 1 98 ? 9.625 19.391 19.312 1 88.81 98 TYR A CA 1
ATOM 728 C C . TYR A 1 98 ? 10.172 19.031 17.922 1 88.81 98 TYR A C 1
ATOM 730 O O . TYR A 1 98 ? 11.203 18.375 17.812 1 88.81 98 TYR A O 1
ATOM 738 N N . CYS A 1 99 ? 9.422 19.359 16.984 1 86.31 99 CYS A N 1
ATOM 739 C CA . CYS A 1 99 ? 9.898 19.234 15.602 1 86.31 99 CYS A CA 1
ATOM 740 C C . CYS A 1 99 ? 9.719 20.531 14.836 1 86.31 99 CYS A C 1
ATOM 742 O O . CYS A 1 99 ? 9.422 21.578 15.43 1 86.31 99 CYS A O 1
ATOM 744 N N . GLU A 1 100 ? 9.945 20.484 13.57 1 80.06 100 GLU A N 1
ATOM 745 C CA . GLU A 1 100 ? 9.891 21.688 12.742 1 80.06 100 GLU A CA 1
ATOM 746 C C . GLU A 1 100 ? 8.484 22.281 12.719 1 80.06 100 GLU A C 1
ATOM 748 O O . GLU A 1 100 ? 8.328 23.5 12.602 1 80.06 100 GLU A O 1
ATOM 753 N N . GLN A 1 101 ? 7.5 21.453 12.945 1 85 101 GLN A N 1
ATOM 754 C CA . GLN A 1 101 ? 6.113 21.891 12.883 1 85 101 GLN A CA 1
ATOM 755 C C . GLN A 1 101 ? 5.625 22.375 14.242 1 85 101 GLN A C 1
ATOM 757 O O . GLN A 1 101 ? 4.57 23 14.344 1 85 101 GLN A O 1
ATOM 762 N N . GLY A 1 102 ? 6.422 22.031 15.242 1 86.38 102 GLY A N 1
ATOM 763 C CA . GLY A 1 102 ? 6.039 22.422 16.594 1 86.38 102 GLY A CA 1
ATOM 764 C C . GLY A 1 102 ? 6.094 21.281 17.578 1 86.38 102 GLY A C 1
ATOM 765 O O . GLY A 1 102 ? 7.004 20.453 17.531 1 86.38 102 GLY A O 1
ATOM 766 N N . LYS A 1 103 ? 5.176 21.5 18.516 1 87.94 103 LYS A N 1
ATOM 767 C CA . LYS A 1 103 ? 5.086 20.469 19.547 1 87.94 103 LYS A CA 1
ATOM 768 C C . LYS A 1 103 ? 4.691 19.125 18.938 1 87.94 103 LYS A C 1
ATOM 770 O O . LYS A 1 103 ? 3.785 19.047 18.109 1 87.94 103 LYS A O 1
ATOM 775 N N . VAL A 1 104 ? 5.414 18.109 19.312 1 91.62 104 VAL A N 1
ATOM 776 C CA . VAL A 1 104 ? 5.121 16.781 18.812 1 91.62 104 VAL A CA 1
ATOM 777 C C . VAL A 1 104 ? 3.932 16.188 19.562 1 91.62 104 VAL A C 1
ATOM 779 O O . VAL A 1 104 ? 3.943 16.109 20.781 1 91.62 104 VAL A O 1
ATOM 782 N N . LEU A 1 105 ? 2.914 15.867 18.859 1 93 105 LEU A N 1
ATOM 783 C CA . LEU A 1 105 ? 1.766 15.18 19.438 1 93 105 LEU A CA 1
ATOM 784 C C . LEU A 1 105 ? 1.504 13.859 18.703 1 93 105 LEU A C 1
ATOM 786 O O . LEU A 1 105 ? 1.732 13.758 17.5 1 93 105 LEU A O 1
ATOM 790 N N . ASP A 1 106 ? 1.094 12.859 19.484 1 97.12 106 ASP A N 1
ATOM 791 C CA . ASP A 1 106 ? 0.854 11.508 19 1 97.12 106 ASP A CA 1
ATOM 792 C C . ASP A 1 106 ? -0.618 11.305 18.641 1 97.12 106 ASP A C 1
ATOM 794 O O . ASP A 1 106 ? -1.4 10.828 19.469 1 97.12 106 ASP A O 1
ATOM 798 N N . GLY A 1 107 ? -0.985 11.562 17.391 1 98.31 107 GLY A N 1
ATOM 799 C CA . GLY A 1 107 ? -2.303 11.516 16.781 1 98.31 107 GLY A CA 1
ATOM 800 C C . GLY A 1 107 ? -2.34 12.141 15.398 1 98.31 107 GLY A C 1
ATOM 801 O O . GLY A 1 107 ? -1.304 12.258 14.742 1 98.31 107 GLY A O 1
ATOM 802 N N . TRP A 1 108 ? -3.533 12.312 14.906 1 98.75 108 TRP A N 1
ATOM 803 C CA . TRP A 1 108 ? -3.693 13.125 13.703 1 98.75 108 TRP A CA 1
ATOM 804 C C . TRP A 1 108 ? -4.059 14.562 14.055 1 98.75 108 TRP A C 1
ATOM 806 O O . TRP A 1 108 ? -5.043 14.805 14.758 1 98.75 108 TRP A O 1
ATOM 816 N N . GLU A 1 109 ? -3.24 15.445 13.578 1 98 109 GLU A N 1
ATOM 817 C CA . GLU A 1 109 ? -3.514 16.859 13.836 1 98 109 GLU A CA 1
ATOM 818 C C . GLU A 1 109 ? -3.264 17.703 12.594 1 98 109 GLU A C 1
ATOM 820 O O . GLU A 1 109 ? -2.172 17.672 12.023 1 98 109 GLU A O 1
ATOM 825 N N . THR A 1 110 ? -4.297 18.422 12.266 1 96.38 110 THR A N 1
ATOM 826 C CA . THR A 1 110 ? -4.242 19.266 11.07 1 96.38 110 THR A CA 1
ATOM 827 C C . THR A 1 110 ? -3.896 20.703 11.445 1 96.38 110 THR A C 1
ATOM 829 O O . THR A 1 110 ? -3.988 21.078 12.609 1 96.38 110 THR A O 1
ATOM 832 N N . ARG A 1 111 ? -3.473 21.531 10.57 1 94.19 111 ARG A N 1
ATOM 833 C CA . ARG A 1 111 ? -3.266 22.969 10.75 1 94.19 111 ARG A CA 1
ATOM 834 C C . ARG A 1 111 ? -4.559 23.656 11.156 1 94.19 111 ARG A C 1
ATOM 836 O O . ARG A 1 111 ? -5.648 23.109 10.984 1 94.19 111 ARG A O 1
ATOM 843 N N . ARG A 1 112 ? -4.281 24.766 11.719 1 95 112 ARG A N 1
ATOM 844 C CA . ARG A 1 112 ? -5.449 25.641 11.789 1 95 112 ARG A CA 1
ATOM 845 C C . ARG A 1 112 ? -5.98 25.969 10.398 1 95 112 ARG A C 1
ATOM 847 O O . ARG A 1 112 ? -5.309 26.641 9.617 1 95 112 ARG A O 1
ATOM 854 N N . ARG A 1 113 ? -7.137 25.484 10.133 1 93.56 113 ARG A N 1
ATOM 855 C CA . ARG A 1 113 ? -7.625 25.562 8.758 1 93.56 113 ARG A CA 1
ATOM 856 C C . ARG A 1 113 ? -7.934 27.016 8.375 1 93.56 113 ARG A C 1
ATOM 858 O O . ARG A 1 113 ? -8.672 27.703 9.078 1 93.56 113 ARG A O 1
ATOM 865 N N . ARG A 1 114 ? -7.352 27.438 7.266 1 91.44 114 ARG A N 1
ATOM 866 C CA . ARG A 1 114 ? -7.523 28.781 6.754 1 91.44 114 ARG A CA 1
ATOM 867 C C . ARG A 1 114 ? -8.156 28.781 5.367 1 91.44 114 ARG A C 1
ATOM 869 O O . ARG A 1 114 ? -8.062 29.75 4.629 1 91.44 114 ARG A O 1
ATOM 876 N N . GLN A 1 115 ? -8.688 27.688 4.969 1 89.75 115 GLN A N 1
ATOM 877 C CA . GLN A 1 115 ? -9.398 27.5 3.711 1 89.75 115 GLN A CA 1
ATOM 878 C C . GLN A 1 115 ? -10.82 27 3.955 1 89.75 115 GLN A C 1
ATOM 880 O O . GLN A 1 115 ? -11.109 26.422 5.004 1 89.75 115 GLN A O 1
ATOM 885 N N . ALA A 1 116 ? -11.672 27.234 2.955 1 93.12 116 ALA A N 1
ATOM 886 C CA . ALA A 1 116 ? -13.055 26.781 3.076 1 93.12 116 ALA A CA 1
ATOM 887 C C . ALA A 1 116 ? -13.133 25.266 3.238 1 93.12 116 ALA A C 1
ATOM 889 O O . ALA A 1 116 ? -12.234 24.547 2.793 1 93.12 116 ALA A O 1
ATOM 890 N N . GLY A 1 117 ? -14.242 24.859 3.895 1 95.38 117 GLY A N 1
ATOM 891 C CA . GLY A 1 117 ? -14.461 23.438 4.102 1 95.38 117 GLY A CA 1
ATOM 892 C C . GLY A 1 117 ? -14.055 22.969 5.488 1 95.38 117 GLY A C 1
ATOM 893 O O . GLY A 1 117 ? -14.227 23.703 6.469 1 95.38 117 GLY A O 1
ATOM 894 N N . HIS A 1 118 ? -13.688 21.703 5.602 1 97.75 118 HIS A N 1
ATOM 895 C CA . HIS A 1 118 ? -13.227 21.047 6.816 1 97.75 118 HIS A CA 1
ATOM 896 C C . HIS A 1 118 ? -12.227 19.938 6.5 1 97.75 118 HIS A C 1
ATOM 898 O O . HIS A 1 118 ? -12.047 19.578 5.34 1 97.75 118 HIS A O 1
ATOM 904 N N . ASP A 1 119 ? -11.531 19.469 7.465 1 98.12 119 ASP A N 1
ATOM 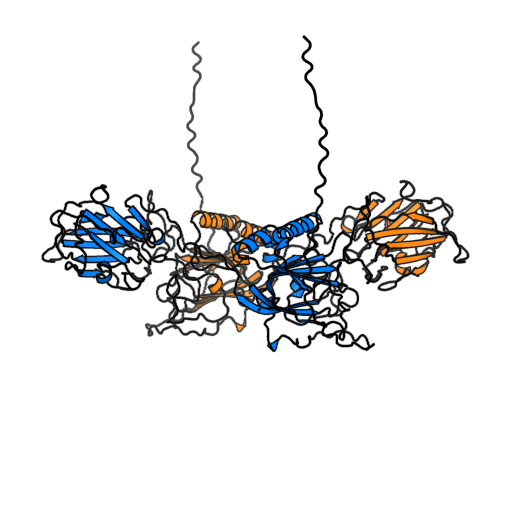905 C CA . ASP A 1 119 ? -10.508 18.453 7.25 1 98.12 119 ASP A CA 1
ATOM 906 C C . ASP A 1 119 ? -11.086 17.047 7.418 1 98.12 119 ASP A C 1
ATOM 908 O O . ASP A 1 119 ? -12.023 16.844 8.195 1 98.12 119 ASP A O 1
ATOM 912 N N . TRP A 1 120 ? -10.562 16.141 6.641 1 98.69 120 TRP A N 1
ATOM 913 C CA . TRP A 1 120 ? -11.008 14.758 6.711 1 98.69 120 TRP A CA 1
ATOM 914 C C . TRP A 1 120 ? -9.938 13.812 6.172 1 98.69 120 TRP A C 1
ATOM 916 O O . TRP A 1 120 ? -8.984 14.25 5.527 1 98.69 120 TRP A O 1
ATOM 926 N N . CYS A 1 121 ? -10 12.586 6.523 1 98.81 121 CYS A N 1
ATOM 927 C CA . CYS A 1 121 ? -9.141 11.547 5.973 1 98.81 121 CYS A CA 1
ATOM 928 C C . CYS A 1 121 ? -9.945 10.297 5.633 1 98.81 121 CYS A C 1
ATOM 930 O O . CYS A 1 121 ? -11.102 10.164 6.043 1 98.81 121 CYS A O 1
ATOM 932 N N . LEU A 1 122 ? -9.383 9.516 4.793 1 98.75 122 LEU A N 1
ATOM 933 C CA . LEU A 1 122 ? -9.992 8.266 4.34 1 98.75 122 LEU A CA 1
ATOM 934 C C . LEU A 1 122 ? -9.164 7.062 4.789 1 98.75 122 LEU A C 1
ATOM 936 O O . LEU A 1 122 ? -7.969 6.98 4.492 1 98.75 122 LEU A O 1
ATOM 940 N N . ILE A 1 123 ? -9.812 6.129 5.465 1 98.75 123 ILE A N 1
ATOM 941 C CA . ILE A 1 123 ? -9.125 5.016 6.109 1 98.75 123 ILE A CA 1
ATOM 942 C C . ILE A 1 123 ? -9.664 3.695 5.559 1 98.75 123 ILE A C 1
ATOM 944 O O . ILE A 1 123 ? -10.875 3.494 5.484 1 98.75 123 ILE A O 1
ATOM 948 N N . GLN A 1 124 ? -8.797 2.842 5.137 1 98.5 124 GLN A N 1
ATOM 949 C CA . GLN A 1 124 ? -9.164 1.448 4.898 1 98.5 124 GLN A CA 1
ATOM 950 C C . GLN A 1 124 ? -9.023 0.62 6.176 1 98.5 124 GLN A C 1
ATOM 952 O O . GLN A 1 124 ? -7.973 0.616 6.809 1 98.5 124 GLN A O 1
ATOM 957 N N . LEU A 1 125 ? -10.07 -0.058 6.523 1 98.5 125 LEU A N 1
ATOM 958 C CA . LEU A 1 125 ? -10.016 -0.974 7.66 1 98.5 125 LEU A CA 1
ATOM 959 C C . LEU A 1 125 ? -9.148 -2.188 7.34 1 98.5 125 LEU A C 1
ATOM 961 O O . L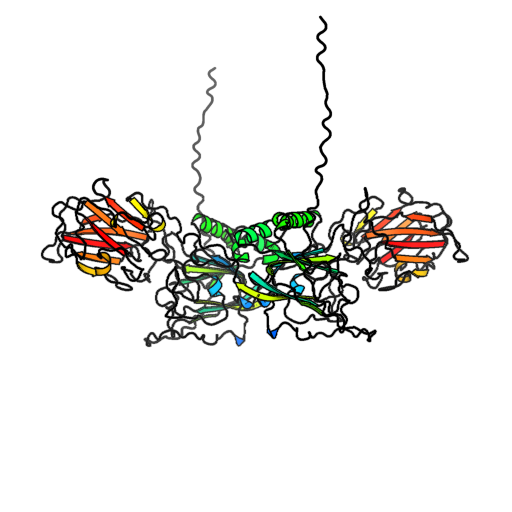EU A 1 125 ? -8.836 -2.438 6.176 1 98.5 125 LEU A O 1
ATOM 965 N N . SER A 1 126 ? -8.742 -2.893 8.414 1 96.69 126 SER A N 1
ATOM 966 C CA . SER A 1 126 ? -7.855 -4.039 8.25 1 96.69 126 SER A CA 1
ATOM 967 C C . SER A 1 126 ? -8.531 -5.152 7.457 1 96.69 126 SER A C 1
ATOM 969 O O . SER A 1 126 ? -7.852 -6.02 6.898 1 96.69 126 SER A O 1
ATOM 971 N N . SER A 1 127 ? -9.812 -5.176 7.406 1 96.88 127 SER A N 1
ATOM 972 C CA . SER A 1 127 ? -10.648 -6.105 6.648 1 96.88 127 SER A CA 1
ATOM 973 C C . SER A 1 127 ? -12.047 -5.543 6.434 1 96.88 127 SER A C 1
ATOM 975 O O . SER A 1 127 ? -12.414 -4.531 7.039 1 96.88 127 SER A O 1
ATOM 977 N N . ARG A 1 128 ? -12.734 -6.211 5.469 1 97.81 128 ARG A N 1
ATOM 978 C CA . ARG A 1 128 ? -14.18 -5.996 5.488 1 97.81 128 ARG A CA 1
ATOM 979 C C . ARG A 1 128 ? -14.773 -6.414 6.824 1 97.81 128 ARG A C 1
ATOM 981 O O . ARG A 1 128 ? -14.406 -7.445 7.383 1 97.81 128 ARG A O 1
ATOM 988 N N . ALA A 1 129 ? -15.617 -5.547 7.348 1 98.44 129 ALA A N 1
ATOM 989 C CA . ALA A 1 129 ? -15.992 -5.812 8.734 1 98.44 129 ALA A CA 1
ATOM 990 C C . ALA A 1 129 ? -17.438 -5.402 9.008 1 98.44 129 ALA A C 1
ATOM 992 O O . ALA A 1 129 ? -18 -4.594 8.266 1 98.44 129 ALA A O 1
ATOM 993 N N . GLN A 1 130 ? -17.984 -6.02 10.008 1 98.69 130 GLN A N 1
ATOM 994 C CA . GLN A 1 130 ? -19.203 -5.582 10.672 1 98.69 130 GLN A CA 1
ATOM 995 C C . GLN A 1 130 ? -18.875 -4.773 11.922 1 98.69 130 GLN A C 1
ATOM 997 O O . GLN A 1 130 ? -18.531 -5.34 12.961 1 98.69 130 GLN A O 1
ATOM 1002 N N . ILE A 1 131 ? -19.031 -3.447 11.852 1 98.81 131 ILE A N 1
ATOM 1003 C CA . ILE A 1 131 ? -18.656 -2.555 12.945 1 98.81 131 ILE A CA 1
ATOM 1004 C C . ILE A 1 131 ? -19.766 -2.512 13.992 1 98.81 131 ILE A C 1
ATOM 1006 O O . ILE A 1 131 ? -20.938 -2.342 13.648 1 98.81 131 ILE A O 1
ATOM 1010 N N . GLU A 1 132 ? -19.391 -2.58 15.281 1 98.56 132 GLU A N 1
ATOM 1011 C CA . GLU A 1 132 ? -20.328 -2.633 16.391 1 98.56 132 GLU A CA 1
ATOM 1012 C C . GLU A 1 132 ? -20.172 -1.422 17.312 1 98.56 132 GLU A C 1
ATOM 1014 O O . GLU A 1 132 ? -21.109 -1.037 18 1 98.56 132 GLU A O 1
ATOM 1019 N N . ALA A 1 133 ? -19.016 -0.88 17.344 1 98.75 133 ALA A N 1
ATOM 1020 C CA . ALA A 1 133 ? -18.734 0.223 18.266 1 98.75 133 ALA A CA 1
ATOM 1021 C C . ALA A 1 133 ? -17.547 1.052 17.781 1 98.75 133 ALA A C 1
ATOM 1023 O O . ALA A 1 133 ? -16.75 0.589 16.969 1 98.75 133 ALA A O 1
ATOM 1024 N N . LEU A 1 134 ? -17.453 2.258 18.25 1 98.75 134 LEU A N 1
ATOM 1025 C CA . LEU A 1 134 ? -16.375 3.193 17.938 1 98.75 134 LEU A CA 1
ATOM 1026 C C . LEU A 1 134 ? -15.75 3.75 19.219 1 98.75 134 LEU A C 1
ATOM 1028 O O . LEU A 1 134 ? -16.422 3.842 20.25 1 98.75 134 LEU A O 1
ATOM 1032 N N . GLU A 1 135 ? -14.562 4.023 19.109 1 98.5 135 GLU A N 1
ATOM 1033 C CA . GLU A 1 135 ? -13.797 4.633 20.188 1 98.5 135 GLU A CA 1
ATOM 1034 C C . GLU A 1 135 ? -12.867 5.73 19.656 1 98.5 135 GLU A C 1
ATOM 1036 O O . GLU A 1 135 ? -12.133 5.52 18.688 1 98.5 135 GLU A O 1
ATOM 1041 N N . LEU A 1 136 ? -12.984 6.93 20.219 1 98.69 136 LEU A N 1
ATOM 1042 C CA . LEU A 1 136 ? -12.07 8.023 19.922 1 98.69 136 LEU A CA 1
ATOM 1043 C C . LEU A 1 136 ? -11.367 8.508 21.188 1 98.69 136 LEU A C 1
ATOM 1045 O O . LEU A 1 136 ? -12 8.688 22.219 1 98.69 136 LEU A O 1
ATOM 1049 N N . ASP A 1 137 ? -10.094 8.648 21.125 1 98.69 137 ASP A N 1
ATOM 1050 C CA . ASP A 1 137 ? -9.234 9.148 22.188 1 98.69 137 ASP A CA 1
ATOM 1051 C C . ASP A 1 137 ? -8.633 10.5 21.812 1 98.69 137 ASP A C 1
ATOM 1053 O O . ASP A 1 137 ? -7.879 10.602 20.844 1 98.69 137 ASP A O 1
ATOM 1057 N N . THR A 1 138 ? -8.93 11.562 22.578 1 98.31 138 THR A N 1
ATOM 1058 C CA . THR A 1 138 ? -8.367 12.883 22.312 1 98.31 138 THR A CA 1
ATOM 1059 C C . THR A 1 138 ? -7.148 13.133 23.203 1 98.31 138 THR A C 1
ATOM 1061 O O . THR A 1 138 ? -6.715 14.281 23.359 1 98.31 138 THR A O 1
ATOM 1064 N N . ALA A 1 139 ? -6.492 12.125 23.719 1 97.94 139 ALA A N 1
ATOM 1065 C CA . ALA A 1 139 ? -5.402 12.227 24.672 1 97.94 139 ALA A CA 1
ATOM 1066 C C . ALA A 1 139 ? -4.387 13.281 24.25 1 97.94 139 ALA A C 1
ATOM 1068 O O . ALA A 1 139 ? -3.93 13.289 23.109 1 97.94 139 ALA A O 1
ATOM 1069 N N . HIS A 1 140 ? -4.07 14.219 25.188 1 96.88 140 HIS A N 1
ATOM 1070 C CA . HIS A 1 140 ? -2.998 15.195 25.109 1 96.88 140 HIS A CA 1
ATOM 1071 C C . HIS A 1 140 ? -3.377 16.359 24.203 1 96.88 140 HIS A C 1
ATOM 1073 O O . HIS A 1 140 ? -2.617 17.312 24.047 1 96.88 140 HIS A O 1
ATOM 1079 N N . PHE A 1 141 ? -4.457 16.281 23.5 1 96.69 141 PHE A N 1
ATOM 1080 C CA . PHE A 1 141 ? -4.984 17.422 22.766 1 96.69 141 PHE A CA 1
ATOM 1081 C C . PHE A 1 141 ? -5.902 18.25 23.656 1 96.69 141 PHE A C 1
ATOM 1083 O O . PHE A 1 141 ? -7.113 18.031 23.688 1 96.69 141 PHE A O 1
ATOM 1090 N N . THR A 1 142 ? -5.352 19.219 24.328 1 93.56 142 THR A N 1
ATOM 1091 C CA . THR A 1 142 ? -6.039 19.969 25.375 1 93.56 142 THR A CA 1
ATOM 1092 C C . THR A 1 142 ? -6.332 21.391 24.922 1 93.56 142 THR A C 1
ATOM 1094 O O . THR A 1 142 ? -5.941 22.359 25.578 1 93.56 142 THR A O 1
ATOM 1097 N N . GLY A 1 143 ? -6.973 21.547 23.875 1 91.81 143 GLY A N 1
ATOM 1098 C CA . GLY A 1 143 ? -7.316 22.797 23.219 1 91.81 143 GLY A CA 1
ATOM 1099 C C . GLY A 1 143 ? -7.195 22.75 21.719 1 91.81 143 GLY A C 1
ATOM 1100 O O . GLY A 1 143 ? -7.801 23.562 21.016 1 91.81 143 GLY A O 1
ATOM 1101 N N . ASN A 1 144 ? -6.328 21.875 21.297 1 95.06 144 ASN A N 1
ATOM 1102 C CA . ASN A 1 144 ? -6.129 21.656 19.859 1 95.06 144 ASN A CA 1
ATOM 1103 C C . ASN A 1 144 ? -6.855 20.406 19.375 1 95.06 144 ASN A C 1
ATOM 1105 O O . ASN A 1 144 ? -6.645 19.969 18.234 1 95.06 144 ASN A O 1
ATOM 1109 N N . ASN A 1 145 ? -7.746 19.828 20.188 1 97.12 145 ASN A N 1
ATOM 1110 C CA . ASN A 1 145 ? -8.625 18.766 19.688 1 97.12 145 ASN A CA 1
ATOM 1111 C C . ASN A 1 145 ? -9.656 19.312 18.719 1 97.12 145 ASN A C 1
ATOM 1113 O O . ASN A 1 145 ? -10.031 20.484 18.797 1 97.12 145 ASN A O 1
ATOM 1117 N N . THR A 1 146 ? -10.023 18.516 17.766 1 97.69 146 THR A N 1
ATOM 1118 C CA . THR A 1 146 ? -11.141 18.922 16.938 1 97.69 146 THR A CA 1
ATOM 1119 C C . THR A 1 146 ? -12.422 19.031 17.75 1 97.69 146 THR A C 1
ATOM 1121 O O . THR A 1 146 ? -12.711 18.172 18.594 1 97.69 146 THR A O 1
ATOM 1124 N N . PRO A 1 147 ? -13.211 20.031 17.547 1 97.12 147 PRO A N 1
ATOM 1125 C CA . PRO A 1 147 ? -14.422 20.219 18.328 1 97.12 147 PRO A CA 1
ATOM 1126 C C . PRO A 1 147 ? -15.461 19.125 18.094 1 97.12 147 PRO A C 1
ATOM 1128 O O . PRO A 1 147 ? -16.141 18.688 19.031 1 97.12 147 PRO A O 1
ATOM 1131 N N . LYS A 1 148 ? -15.625 18.797 16.906 1 98.12 148 LYS A N 1
ATOM 1132 C CA . LYS A 1 148 ? -16.594 17.781 16.531 1 98.12 148 LYS A CA 1
ATOM 1133 C C . LYS A 1 148 ? -16.047 16.859 15.453 1 98.12 148 LYS A C 1
ATOM 1135 O O . LYS A 1 148 ? -15.125 17.234 14.727 1 98.12 148 LYS A O 1
ATOM 1140 N N . VAL A 1 149 ? -16.656 15.664 15.383 1 98.62 149 VAL A N 1
ATOM 1141 C CA . VAL A 1 149 ? -16.281 14.703 14.344 1 98.62 149 VAL A CA 1
ATOM 1142 C C . VAL A 1 149 ? -17.547 14.016 13.805 1 98.62 149 VAL A C 1
ATOM 1144 O O . VAL A 1 149 ? -18.594 14.055 14.445 1 98.62 149 VAL A O 1
ATOM 1147 N N . SER A 1 150 ? -17.422 13.492 12.695 1 98.69 150 SER A N 1
ATOM 1148 C CA . SER A 1 150 ? -18.344 12.484 12.188 1 98.69 150 SER A CA 1
ATOM 1149 C C . SER A 1 150 ? -17.609 11.383 11.438 1 98.69 150 SER A C 1
ATOM 1151 O O . SER A 1 150 ? -16.469 11.562 11.023 1 98.69 150 SER A O 1
ATOM 1153 N N . LEU A 1 151 ? -18.188 10.195 11.375 1 98.75 151 LEU A N 1
ATOM 1154 C CA . LEU A 1 151 ? -17.641 9.062 10.633 1 98.75 151 LEU A CA 1
ATOM 1155 C C . LEU A 1 151 ? -18.672 8.484 9.68 1 98.75 151 LEU A C 1
ATOM 1157 O O . LEU A 1 151 ? -19.859 8.367 10.031 1 98.75 151 LEU A O 1
ATOM 1161 N N . GLU A 1 152 ? -18.203 8.172 8.539 1 98.56 152 GLU A N 1
ATOM 1162 C CA . GLU A 1 152 ? -18.984 7.449 7.539 1 98.56 152 GLU A CA 1
ATOM 1163 C C . GLU A 1 152 ? -18.25 6.199 7.059 1 98.56 152 GLU A C 1
ATOM 1165 O O . GLU A 1 152 ? -17.016 6.113 7.172 1 98.56 152 GLU A O 1
ATOM 1170 N N . ILE A 1 153 ? -19.047 5.227 6.562 1 98.69 153 ILE A N 1
ATOM 1171 C CA . ILE A 1 153 ? -18.438 3.975 6.117 1 98.69 153 ILE A CA 1
ATOM 1172 C C . ILE A 1 153 ? -19.047 3.549 4.785 1 98.69 153 ILE A C 1
ATOM 1174 O O . ILE A 1 153 ? -20.203 3.859 4.5 1 98.69 153 ILE A O 1
ATOM 1178 N N . ILE A 1 154 ? -18.281 2.918 3.967 1 98.69 154 ILE A N 1
ATOM 1179 C CA . ILE A 1 154 ? -18.75 2.369 2.701 1 98.69 154 ILE A CA 1
ATOM 1180 C C . ILE A 1 154 ? -18.203 0.953 2.518 1 98.69 154 ILE A C 1
ATOM 1182 O O . ILE A 1 154 ? -17.156 0.609 3.061 1 98.69 154 ILE A O 1
ATOM 1186 N N . ASP A 1 155 ? -18.969 0.117 1.894 1 98.25 155 ASP A N 1
ATOM 1187 C CA . ASP A 1 155 ? -18.609 -1.262 1.576 1 98.25 155 ASP A CA 1
ATOM 1188 C C . ASP A 1 155 ? -18.312 -1.426 0.086 1 98.25 155 ASP A C 1
ATOM 1190 O O . ASP A 1 155 ? -19.234 -1.506 -0.727 1 98.25 155 ASP A O 1
ATOM 1194 N N . LEU A 1 156 ? -17.047 -1.517 -0.226 1 97.69 156 LEU A N 1
ATOM 1195 C CA . LEU A 1 156 ? -16.672 -1.598 -1.632 1 97.69 156 LEU A CA 1
ATOM 1196 C C . LEU A 1 156 ? -16.078 -2.965 -1.956 1 97.69 156 LEU A C 1
ATOM 1198 O O . LEU A 1 156 ? -15.336 -3.535 -1.147 1 97.69 156 LEU A O 1
ATOM 1202 N N . ASN A 1 157 ? -16.359 -3.496 -3.119 1 96 157 ASN A N 1
ATOM 1203 C CA . ASN A 1 157 ? -15.625 -4.66 -3.605 1 96 157 ASN A CA 1
ATOM 1204 C C . ASN A 1 157 ? -14.242 -4.281 -4.121 1 96 157 ASN A C 1
ATOM 1206 O O . ASN A 1 157 ? -13.883 -3.102 -4.129 1 96 157 ASN A O 1
ATOM 1210 N N . ALA A 1 158 ? -13.492 -5.238 -4.539 1 95.12 158 ALA A N 1
ATOM 1211 C CA . ALA A 1 158 ? -12.094 -5.023 -4.891 1 95.12 158 ALA A CA 1
ATOM 1212 C C . ALA A 1 158 ? -11.961 -4.043 -6.055 1 95.12 158 ALA A C 1
ATOM 1214 O O . ALA A 1 158 ? -11.109 -3.152 -6.027 1 95.12 158 ALA A O 1
ATOM 1215 N N . ALA A 1 159 ? -12.773 -4.238 -7.066 1 94.69 159 ALA A N 1
ATOM 1216 C CA . ALA A 1 159 ? -12.703 -3.377 -8.242 1 94.69 159 ALA A CA 1
ATOM 1217 C C . ALA A 1 159 ? -13.062 -1.937 -7.891 1 94.69 159 ALA A C 1
ATOM 1219 O O . ALA A 1 159 ? -12.383 -0.999 -8.32 1 94.69 159 ALA A O 1
ATOM 1220 N N . GLU A 1 160 ? -14.07 -1.755 -7.117 1 96.56 160 GLU A N 1
ATOM 1221 C CA . GLU A 1 160 ? -14.508 -0.431 -6.684 1 96.56 160 GLU A CA 1
ATOM 1222 C C . GLU A 1 160 ? -13.445 0.237 -5.809 1 96.56 160 GLU A C 1
ATOM 1224 O O . GLU A 1 160 ? -13.18 1.433 -5.953 1 96.56 160 GLU A O 1
ATOM 1229 N N . LEU A 1 161 ? -12.922 -0.522 -4.922 1 97 161 LEU A N 1
ATOM 1230 C CA . LEU A 1 161 ? -11.875 -0.019 -4.043 1 97 161 LEU A CA 1
ATOM 1231 C C . LEU A 1 161 ? -10.68 0.481 -4.844 1 97 161 LEU A C 1
ATOM 1233 O O . LEU A 1 161 ? -10.18 1.58 -4.602 1 97 161 LEU A O 1
ATOM 1237 N N . SER A 1 162 ? -10.25 -0.323 -5.816 1 96.19 162 SER A N 1
ATOM 1238 C CA . SER A 1 162 ? -9.141 0.081 -6.676 1 96.19 162 SER A CA 1
ATOM 1239 C C . SER A 1 162 ? -9.469 1.366 -7.43 1 96.19 162 SER A C 1
ATOM 1241 O O . SER A 1 162 ? -8.609 2.24 -7.574 1 96.19 162 SER A O 1
ATOM 1243 N N . ASN A 1 163 ? -10.664 1.456 -7.91 1 97 163 ASN A N 1
ATOM 1244 C CA . ASN A 1 163 ? -11.086 2.637 -8.656 1 97 163 ASN A CA 1
ATOM 1245 C C . ASN A 1 163 ? -11.102 3.881 -7.773 1 97 163 ASN A C 1
ATOM 1247 O O . ASN A 1 163 ? -10.617 4.938 -8.172 1 97 163 ASN A O 1
ATOM 1251 N N . LEU A 1 164 ? -11.641 3.77 -6.617 1 97.94 164 LEU A N 1
ATOM 1252 C CA . LEU A 1 164 ? -11.68 4.895 -5.684 1 97.94 164 LEU A CA 1
ATOM 1253 C C . LEU A 1 164 ? -10.266 5.367 -5.355 1 97.94 164 LEU A C 1
ATOM 1255 O O . LEU A 1 164 ? -9.961 6.559 -5.48 1 97.94 164 LEU A O 1
ATOM 1259 N N . VAL A 1 165 ? -9.438 4.484 -4.941 1 97.75 165 VAL A N 1
ATOM 1260 C CA . VAL A 1 165 ? -8.086 4.824 -4.512 1 97.75 165 VAL A CA 1
ATOM 1261 C C . VAL A 1 165 ? -7.309 5.434 -5.68 1 97.75 165 VAL A C 1
ATOM 1263 O O . VAL A 1 165 ? -6.562 6.398 -5.5 1 97.75 165 VAL A O 1
ATOM 1266 N N . GLY A 1 166 ? -7.504 4.902 -6.871 1 97.12 166 GLY A N 1
ATOM 1267 C CA . GLY A 1 166 ? -6.832 5.406 -8.055 1 97.12 166 GLY A CA 1
ATOM 1268 C C . GLY A 1 166 ? -7.176 6.852 -8.375 1 97.12 166 GLY A C 1
ATOM 1269 O O . GLY A 1 166 ? -6.41 7.543 -9.047 1 97.12 166 GLY A O 1
ATOM 1270 N N . LYS A 1 167 ? -8.281 7.34 -7.895 1 97.88 167 LYS A N 1
ATOM 1271 C CA . LYS A 1 167 ? -8.734 8.695 -8.195 1 97.88 167 LYS A CA 1
ATOM 1272 C C . LYS A 1 167 ? -8.312 9.672 -7.102 1 97.88 167 LYS A C 1
ATOM 1274 O O . LYS A 1 167 ? -8.43 10.883 -7.266 1 97.88 167 LYS A O 1
ATOM 1279 N N . LEU A 1 168 ? -7.852 9.172 -5.992 1 98.19 168 LEU A N 1
ATOM 1280 C CA . LEU A 1 168 ? -7.395 10.023 -4.895 1 98.19 168 LEU A CA 1
ATOM 1281 C C . LEU A 1 168 ? -5.996 10.562 -5.172 1 98.19 168 LEU A C 1
ATOM 1283 O O . LEU A 1 168 ? -5.078 9.797 -5.473 1 98.19 168 LEU A O 1
ATOM 1287 N N . PRO A 1 169 ? -5.852 11.867 -4.996 1 96.12 169 PRO A N 1
ATOM 1288 C CA . PRO A 1 169 ? -4.52 12.422 -5.238 1 96.12 169 PRO A CA 1
ATOM 1289 C C . PRO A 1 169 ? -3.461 11.859 -4.293 1 96.12 169 PRO A C 1
ATOM 1291 O O . PRO A 1 169 ? -3.65 11.867 -3.072 1 96.12 169 PRO A O 1
ATOM 1294 N N . LEU A 1 170 ? -2.4 11.312 -4.91 1 93.38 170 LEU A N 1
ATOM 1295 C CA . LEU A 1 170 ? -1.19 10.859 -4.23 1 93.38 170 LEU A CA 1
ATOM 1296 C C . LEU A 1 170 ? -1.492 9.68 -3.314 1 93.38 170 LEU A C 1
ATOM 1298 O O . LEU A 1 170 ? -0.75 9.422 -2.365 1 93.38 170 LEU A O 1
ATOM 1302 N N . ALA A 1 171 ? -2.629 8.969 -3.502 1 96.75 171 ALA A N 1
ATOM 1303 C CA . ALA A 1 171 ? -2.99 7.836 -2.656 1 96.75 171 ALA A CA 1
ATOM 1304 C C . ALA A 1 171 ? -1.952 6.723 -2.758 1 96.75 171 ALA A C 1
ATOM 1306 O O . ALA A 1 171 ? -1.579 6.117 -1.749 1 96.75 171 ALA A O 1
ATOM 1307 N N . TYR A 1 172 ? -1.473 6.418 -3.916 1 94.31 172 TYR A N 1
ATOM 1308 C CA . TYR A 1 172 ? -0.519 5.328 -4.102 1 94.31 172 TYR A CA 1
ATOM 1309 C C . TYR A 1 172 ? 0.833 5.68 -3.492 1 94.31 172 TYR A C 1
ATOM 1311 O O . TYR A 1 172 ? 1.5 4.82 -2.912 1 94.31 172 TYR A O 1
ATOM 1319 N N . GLU A 1 173 ? 1.278 6.926 -3.598 1 93.5 173 GLU A N 1
ATOM 1320 C CA . GLU A 1 173 ? 2.492 7.355 -2.908 1 93.5 173 GLU A CA 1
ATOM 1321 C C . GLU A 1 173 ? 2.348 7.207 -1.396 1 93.5 173 GLU A C 1
ATOM 1323 O O . GLU A 1 173 ? 3.287 6.785 -0.716 1 93.5 173 GLU A O 1
ATOM 1328 N N . ARG A 1 174 ? 1.182 7.551 -0.923 1 94.88 174 ARG A N 1
ATOM 1329 C CA . ARG A 1 174 ? 0.95 7.402 0.51 1 94.88 174 ARG A CA 1
ATOM 1330 C C . ARG A 1 174 ? 0.962 5.934 0.918 1 94.88 174 ARG A C 1
ATOM 1332 O O . ARG A 1 174 ? 1.445 5.59 1.998 1 94.88 174 ARG A O 1
ATOM 1339 N N . LEU A 1 175 ? 0.437 5.125 0.077 1 93.94 175 LEU A N 1
ATOM 1340 C CA . LEU A 1 175 ? 0.48 3.689 0.341 1 93.94 175 LEU A CA 1
ATOM 1341 C C . LEU A 1 175 ? 1.921 3.193 0.414 1 93.94 175 LEU A C 1
ATOM 1343 O O . LEU A 1 175 ? 2.236 2.305 1.209 1 93.94 175 LEU A O 1
ATOM 1347 N N . LEU A 1 176 ? 2.764 3.75 -0.414 1 93 176 LEU A N 1
ATOM 1348 C CA . LEU A 1 176 ? 4.152 3.314 -0.504 1 93 176 LEU A CA 1
ATOM 1349 C C . LEU A 1 176 ? 4.973 3.865 0.658 1 93 176 LEU A C 1
ATOM 1351 O O . LEU A 1 176 ? 5.816 3.16 1.216 1 93 176 LEU A O 1
ATOM 1355 N N . HIS A 1 177 ? 4.668 5.098 1.062 1 93.06 177 HIS A N 1
ATOM 1356 C CA . HIS A 1 177 ? 5.609 5.805 1.926 1 93.06 177 HIS A CA 1
ATOM 1357 C C . HIS A 1 177 ? 4.957 6.199 3.246 1 93.06 177 HIS A C 1
ATOM 1359 O O . HIS A 1 177 ? 5.637 6.652 4.168 1 93.06 177 HIS A O 1
ATOM 1365 N N . GLY A 1 178 ? 3.621 6.059 3.359 1 92.38 178 GLY A N 1
ATOM 1366 C CA . GLY A 1 178 ? 2.902 6.582 4.512 1 92.38 178 GLY A CA 1
ATOM 1367 C C . GLY A 1 178 ? 2.682 8.078 4.445 1 92.38 178 GLY A C 1
ATOM 1368 O O . GLY A 1 178 ? 3.062 8.727 3.471 1 92.38 178 GLY A O 1
ATOM 1369 N N . GLY A 1 179 ? 1.994 8.531 5.453 1 92.56 179 GLY A N 1
ATOM 1370 C CA . GLY A 1 179 ? 1.816 9.977 5.543 1 92.56 179 GLY A CA 1
ATOM 1371 C C . GLY A 1 179 ? 3.115 10.719 5.777 1 92.56 179 GLY A C 1
ATOM 1372 O O . GLY A 1 179 ? 4.055 10.18 6.367 1 92.56 179 GLY A O 1
ATOM 1373 N N . VAL A 1 180 ? 3.137 11.93 5.262 1 89.56 180 VAL A N 1
ATOM 1374 C CA . VAL A 1 180 ? 4.32 12.766 5.43 1 89.56 180 VAL A CA 1
ATOM 1375 C C . VAL A 1 180 ? 3.977 13.977 6.285 1 89.56 180 VAL A C 1
ATOM 1377 O O . VAL A 1 180 ? 3.297 14.898 5.82 1 89.56 180 VAL A O 1
ATOM 1380 N N . GLN A 1 181 ? 4.477 14 7.438 1 89.81 181 GLN A N 1
ATOM 1381 C CA . GLN A 1 181 ? 4.258 15.133 8.328 1 89.81 181 GLN A CA 1
ATOM 1382 C C . GLN A 1 181 ? 4.777 16.422 7.699 1 89.81 181 GLN A C 1
ATOM 1384 O O . GLN A 1 181 ? 5.848 16.438 7.09 1 89.81 181 GLN A O 1
ATOM 1389 N N . GLY A 1 182 ? 4.094 17.516 7.91 1 88.31 182 GLY A N 1
ATOM 1390 C CA . GLY A 1 182 ? 4.48 18.812 7.367 1 88.31 182 GLY A CA 1
ATOM 1391 C C . GLY A 1 182 ? 3.859 19.094 6.012 1 88.31 182 GLY A C 1
ATOM 1392 O O . GLY A 1 182 ? 4.223 20.078 5.355 1 88.31 182 GLY A O 1
ATOM 1393 N N . THR A 1 183 ? 2.914 18.234 5.695 1 88.31 183 THR A N 1
ATOM 1394 C CA . THR A 1 183 ? 2.314 18.438 4.379 1 88.31 183 THR A CA 1
ATOM 1395 C C . THR A 1 183 ? 0.802 18.594 4.492 1 88.31 183 THR A C 1
ATOM 1397 O O . THR A 1 183 ? 0.197 18.156 5.477 1 88.31 183 THR A O 1
ATOM 1400 N N . GLY A 1 184 ? 0.204 19.297 3.525 1 89.62 184 GLY A N 1
ATOM 1401 C CA . GLY A 1 184 ? -1.226 19.438 3.305 1 89.62 184 GLY A CA 1
ATOM 1402 C C . GLY A 1 184 ? -1.607 19.422 1.837 1 89.62 184 GLY A C 1
ATOM 1403 O O . GLY A 1 184 ? -0.776 19.703 0.97 1 89.62 184 GLY A O 1
ATOM 1404 N N . ARG A 1 185 ? -2.824 19.109 1.605 1 91.12 185 ARG A N 1
ATOM 1405 C CA . ARG A 1 185 ? -3.275 19.031 0.22 1 91.12 185 ARG A CA 1
ATOM 1406 C C . ARG A 1 185 ? -3.727 20.406 -0.283 1 91.12 185 ARG A C 1
ATOM 1408 O O . ARG A 1 185 ? -4.328 21.172 0.464 1 91.12 185 ARG A O 1
ATOM 1415 N N . LEU A 1 186 ? -3.426 20.625 -1.544 1 87.38 186 LEU A N 1
ATOM 1416 C CA . LEU A 1 186 ? -3.932 21.828 -2.197 1 87.38 186 LEU A CA 1
ATOM 1417 C C . LEU A 1 186 ? -5.445 21.75 -2.363 1 87.38 186 LEU A C 1
ATOM 1419 O O . LEU A 1 186 ? -6.016 20.672 -2.461 1 87.38 186 LEU A O 1
ATOM 1423 N N . PRO A 1 187 ? -6.07 22.938 -2.434 1 87.75 187 PRO A N 1
ATOM 1424 C CA . PRO A 1 187 ? -7.527 22.953 -2.58 1 87.75 187 PRO A CA 1
ATOM 1425 C C . PRO A 1 187 ? -8.008 22.109 -3.762 1 87.75 187 PRO A C 1
ATOM 1427 O O . PRO A 1 187 ? -9.023 21.422 -3.658 1 87.75 187 PRO A O 1
ATOM 1430 N N . GLY A 1 188 ? -7.27 22.234 -4.863 1 91 188 GLY A N 1
ATOM 1431 C CA . GLY A 1 188 ? -7.629 21.438 -6.02 1 91 188 GLY A CA 1
ATOM 1432 C C . GLY A 1 188 ? -7.559 19.938 -5.758 1 91 188 GLY A C 1
ATOM 1433 O O . GLY A 1 188 ? -8.398 19.172 -6.242 1 91 188 GLY A O 1
ATOM 1434 N N . GLU A 1 189 ? -6.578 19.484 -5.031 1 93.56 189 GLU A N 1
ATOM 1435 C CA . GLU A 1 189 ? -6.426 18.078 -4.664 1 93.56 189 GLU A CA 1
ATOM 1436 C C . GLU A 1 189 ? -7.539 17.625 -3.719 1 93.56 189 GLU A C 1
ATOM 1438 O O . GLU A 1 189 ? -8.047 16.516 -3.83 1 93.56 189 GLU A O 1
ATOM 1443 N N . VAL A 1 190 ? -7.875 18.5 -2.801 1 95 190 VAL A N 1
ATOM 1444 C CA . VAL A 1 190 ? -8.961 18.203 -1.875 1 95 190 VAL A CA 1
ATOM 1445 C C . VAL A 1 190 ? -10.266 18.031 -2.648 1 95 190 VAL A C 1
ATOM 1447 O O . VAL A 1 190 ? -11.039 17.109 -2.375 1 95 190 VAL A O 1
ATOM 1450 N N . GLN A 1 191 ? -10.484 18.953 -3.561 1 95.88 191 GLN A N 1
ATOM 1451 C CA . GLN A 1 191 ? -11.688 18.859 -4.371 1 95.88 191 GLN A CA 1
ATOM 1452 C C . GLN A 1 191 ? -11.711 17.562 -5.18 1 95.88 191 GLN A C 1
ATOM 1454 O O . GLN A 1 191 ? -12.742 16.891 -5.27 1 95.88 191 GLN A O 1
ATOM 1459 N N . GLN A 1 192 ? -10.578 17.266 -5.766 1 97.5 192 GLN A N 1
ATOM 1460 C CA . GLN A 1 192 ? -10.469 16.016 -6.512 1 97.5 192 GLN A CA 1
ATOM 1461 C C . GLN A 1 192 ? -10.812 14.812 -5.629 1 97.5 192 GLN A C 1
ATOM 1463 O O . GLN A 1 192 ? -11.531 13.906 -6.055 1 97.5 192 GLN A O 1
ATOM 1468 N N . ALA A 1 193 ? -10.266 14.742 -4.473 1 98.12 193 ALA A N 1
ATOM 1469 C CA . ALA A 1 193 ? -10.555 13.664 -3.533 1 98.12 193 ALA A CA 1
ATOM 1470 C C . ALA A 1 193 ? -12.031 13.633 -3.176 1 98.12 193 ALA A C 1
ATOM 1472 O O . ALA A 1 193 ? -12.633 12.562 -3.09 1 98.12 193 ALA A O 1
ATOM 1473 N N . LEU A 1 194 ? -12.578 14.789 -2.932 1 97.25 194 LEU A N 1
ATOM 1474 C CA . LEU A 1 194 ? -14 14.867 -2.604 1 97.25 194 LEU A CA 1
ATOM 1475 C C . LEU A 1 194 ? -14.852 14.32 -3.742 1 97.25 194 LEU A C 1
ATOM 1477 O O . LEU A 1 194 ? -15.836 13.617 -3.502 1 97.25 194 LEU A O 1
ATOM 1481 N N . ASP A 1 195 ? -14.5 14.672 -4.938 1 97.88 195 ASP A N 1
ATOM 1482 C CA . ASP A 1 195 ? -15.211 14.156 -6.105 1 97.88 195 ASP A CA 1
ATOM 1483 C C . ASP A 1 195 ? -15.148 12.633 -6.156 1 97.88 195 ASP A C 1
ATOM 1485 O O . ASP A 1 195 ? -16.156 11.977 -6.461 1 97.88 195 ASP A O 1
ATOM 1489 N N . ALA A 1 196 ? -13.984 12.078 -5.891 1 97.88 196 ALA A N 1
ATOM 1490 C CA . ALA A 1 196 ? -13.805 10.633 -5.895 1 97.88 196 ALA A CA 1
ATOM 1491 C C . ALA A 1 196 ? -14.703 9.969 -4.852 1 97.88 196 ALA A C 1
ATOM 1493 O O . ALA A 1 196 ? -15.344 8.953 -5.133 1 97.88 196 ALA A O 1
ATOM 1494 N N . VAL A 1 197 ? -14.781 10.508 -3.686 1 97.44 197 VAL A N 1
ATOM 1495 C CA . VAL A 1 197 ? -15.57 9.953 -2.586 1 97.44 197 VAL A CA 1
ATOM 1496 C C . VAL A 1 197 ? -17.062 10.109 -2.879 1 97.44 197 VAL A C 1
ATOM 1498 O O . VAL A 1 197 ? -17.844 9.18 -2.676 1 97.44 197 VAL A O 1
ATOM 1501 N N . THR A 1 198 ? -17.438 11.258 -3.389 1 95.5 198 THR A N 1
ATOM 1502 C CA . THR A 1 198 ? -18.859 11.562 -3.588 1 95.5 198 THR A CA 1
ATOM 1503 C C . THR A 1 198 ? -19.406 10.773 -4.773 1 95.5 198 THR A C 1
ATOM 1505 O O . THR A 1 198 ? -20.625 10.625 -4.902 1 95.5 198 THR A O 1
ATOM 1508 N N . ALA A 1 199 ? -18.516 10.344 -5.648 1 95.38 199 ALA A N 1
ATOM 1509 C CA . ALA A 1 199 ? -18.969 9.508 -6.758 1 95.38 199 ALA A CA 1
ATOM 1510 C C . ALA A 1 199 ? -19.703 8.273 -6.25 1 95.38 199 ALA A C 1
ATOM 1512 O O . ALA A 1 199 ? -20.547 7.711 -6.965 1 95.38 199 ALA A O 1
ATOM 1513 N N . TYR A 1 200 ? -19.422 7.883 -5.023 1 93.25 200 TYR A N 1
ATOM 1514 C CA . TYR A 1 200 ? -20.109 6.754 -4.398 1 93.25 200 TYR A CA 1
ATOM 1515 C C . TYR A 1 200 ? -21.109 7.227 -3.354 1 93.25 200 TYR A C 1
ATOM 1517 O O . TYR A 1 200 ? -21.438 6.488 -2.424 1 93.25 200 TYR A O 1
ATOM 1525 N N . GLY A 1 201 ? -21.516 8.414 -3.365 1 85.88 201 GLY A N 1
ATOM 1526 C CA . GLY A 1 201 ? -22.219 9.133 -2.316 1 85.88 201 GLY A CA 1
ATOM 1527 C C . GLY A 1 201 ? -23.422 8.375 -1.773 1 85.88 201 GLY A C 1
ATOM 1528 O O . GLY A 1 201 ? -23.609 8.312 -0.559 1 85.88 201 GLY A O 1
ATOM 1529 N N . GLU A 1 202 ? -24.141 7.742 -2.52 1 88.25 202 GLU A N 1
ATOM 1530 C CA . GLU A 1 202 ? -25.344 7.043 -2.08 1 88.25 202 GLU A CA 1
ATOM 1531 C C . GLU A 1 202 ? -24.984 5.785 -1.293 1 88.25 202 GLU A C 1
ATOM 1533 O O . GLU A 1 202 ? -25.828 5.25 -0.562 1 88.25 202 GLU A O 1
ATOM 1538 N N . GLN A 1 203 ? -23.766 5.379 -1.392 1 94 203 GLN A N 1
ATOM 1539 C CA . GLN A 1 203 ? -23.359 4.129 -0.755 1 94 203 GLN A CA 1
ATOM 1540 C C . GLN A 1 203 ? -22.766 4.383 0.623 1 94 203 GLN A C 1
ATOM 1542 O O . GLN A 1 203 ? -22.594 3.453 1.413 1 94 203 GLN A O 1
ATOM 1547 N N . TRP A 1 204 ? -22.438 5.586 0.898 1 97.25 204 TRP A N 1
ATOM 1548 C CA . TRP A 1 204 ? -21.875 5.914 2.205 1 97.25 204 TRP A CA 1
ATOM 1549 C C . TRP A 1 204 ? -22.953 5.855 3.287 1 97.25 204 TRP A C 1
ATOM 1551 O O . TRP A 1 204 ? -24.078 6.32 3.084 1 97.25 204 TRP A O 1
ATOM 1561 N N . ARG A 1 205 ? -22.656 5.273 4.34 1 97.25 205 ARG A N 1
ATOM 1562 C CA . ARG A 1 205 ? -23.547 5.211 5.496 1 97.25 205 ARG A CA 1
ATOM 1563 C C . ARG A 1 205 ? -22.922 5.902 6.703 1 97.25 205 ARG A C 1
ATOM 1565 O O . ARG A 1 205 ? -21.703 5.828 6.906 1 97.25 205 ARG A O 1
ATOM 1572 N N . ALA A 1 206 ? -23.75 6.48 7.531 1 96.56 206 ALA A N 1
ATOM 1573 C CA . ALA A 1 206 ? -23.266 7.16 8.734 1 96.56 206 ALA A CA 1
ATOM 1574 C C . ALA A 1 206 ? -22.906 6.156 9.82 1 96.56 206 ALA A C 1
ATOM 1576 O O . ALA A 1 206 ? -23.703 5.293 10.172 1 96.56 206 ALA A O 1
ATOM 1577 N N . LEU A 1 207 ? -21.734 6.195 10.312 1 97.06 207 LEU A N 1
ATOM 1578 C CA . LEU A 1 207 ? -21.312 5.438 11.492 1 97.06 207 LEU A CA 1
ATOM 1579 C C . LEU A 1 207 ? -21.531 6.25 12.758 1 97.06 207 LEU A C 1
ATOM 1581 O O . LEU A 1 207 ? -22.031 5.727 13.758 1 97.06 207 LEU A O 1
ATOM 1585 N N . LEU A 1 208 ? -21.094 7.453 12.711 1 98.19 208 LEU A N 1
ATOM 1586 C CA . LEU A 1 208 ? -21.188 8.414 13.805 1 98.19 208 LEU A CA 1
ATOM 1587 C C . LEU A 1 208 ? -21.625 9.781 13.289 1 98.19 208 LEU A C 1
ATOM 1589 O O . LEU A 1 208 ? -20.906 10.422 12.531 1 98.19 208 LEU A O 1
ATOM 1593 N N . PRO A 1 209 ? -22.859 10.195 13.586 1 97.69 209 PRO A N 1
ATOM 1594 C CA . PRO A 1 209 ? -23.234 11.562 13.203 1 97.69 209 PRO A CA 1
ATOM 1595 C C . PRO A 1 209 ? -22.312 12.617 13.828 1 97.69 209 PRO A C 1
ATOM 1597 O O . PRO A 1 209 ? -21.453 12.289 14.648 1 97.69 209 PRO A O 1
ATOM 1600 N N . VAL A 1 210 ? -22.484 13.852 13.383 1 98.12 210 VAL A N 1
ATOM 1601 C CA . VAL A 1 210 ? -21.672 14.93 13.945 1 98.12 210 VAL A CA 1
ATOM 1602 C C . VAL A 1 210 ? -21.781 14.898 15.469 1 98.12 210 VAL A C 1
ATOM 1604 O O . VAL A 1 210 ? -22.875 15 16.031 1 98.12 210 VAL A O 1
ATOM 1607 N N . THR A 1 211 ? -20.656 14.719 16.109 1 98.19 211 THR A N 1
ATOM 1608 C CA . THR A 1 211 ? -20.594 14.523 17.547 1 98.19 211 THR A CA 1
ATOM 1609 C C . THR A 1 211 ? -19.5 15.391 18.172 1 98.19 211 THR A C 1
ATOM 1611 O O . THR A 1 211 ? -18.359 15.406 17.688 1 98.19 211 THR A O 1
ATOM 1614 N N . PRO A 1 212 ? -19.797 16.125 19.25 1 97.5 212 PRO A N 1
ATOM 1615 C CA . PRO A 1 212 ? -18.766 16.906 19.938 1 97.5 212 PRO A CA 1
ATOM 1616 C C . PRO A 1 212 ? -17.734 16.031 20.641 1 97.5 212 PRO A C 1
ATOM 1618 O O . PRO A 1 212 ? -18.062 14.953 21.141 1 97.5 212 PRO A O 1
ATOM 1621 N N . LEU A 1 213 ? -16.531 16.469 20.688 1 97.69 213 LEU A N 1
ATOM 1622 C CA . LEU A 1 213 ? -15.469 15.812 21.438 1 97.69 213 LEU A CA 1
ATOM 1623 C C . LEU A 1 213 ? -14.977 16.719 22.578 1 97.69 213 LEU A C 1
ATOM 1625 O O . LEU A 1 213 ? -15.039 17.938 22.469 1 97.69 213 LEU A O 1
ATOM 1629 N N . ASN A 1 214 ? -14.508 16.094 23.578 1 96.88 214 ASN A N 1
ATOM 1630 C CA . ASN A 1 214 ? -13.945 16.812 24.719 1 96.88 214 ASN A CA 1
ATOM 1631 C C . ASN A 1 214 ? -12.422 16.938 24.609 1 96.88 214 ASN A C 1
ATOM 1633 O O . ASN A 1 214 ? -11.789 16.156 23.906 1 96.88 214 ASN A O 1
ATOM 1637 N N . PRO A 1 215 ? -11.828 17.953 25.328 1 95.94 215 PRO A N 1
ATOM 1638 C CA . PRO A 1 215 ? -10.367 18.078 25.344 1 95.94 215 PRO A CA 1
ATOM 1639 C C . PRO A 1 215 ? -9.68 16.859 25.953 1 95.94 215 PRO A C 1
ATOM 1641 O O . PRO A 1 215 ? -10.273 16.156 26.781 1 95.94 215 PRO A O 1
ATOM 1644 N N . GLY A 1 216 ? -8.422 16.703 25.656 1 96.56 216 GLY A N 1
ATOM 1645 C CA . GLY A 1 216 ? -7.688 15.477 25.906 1 96.56 216 GLY A CA 1
ATOM 1646 C C . GLY A 1 216 ? -7.09 15.414 27.297 1 96.56 216 GLY A C 1
ATOM 1647 O O . GLY A 1 216 ? -5.906 15.102 27.453 1 96.56 216 GLY A O 1
ATOM 1648 N N . TYR A 1 217 ? -7.926 15.734 28.281 1 95.81 217 TYR A N 1
ATOM 1649 C CA . TYR A 1 217 ? -7.547 15.523 29.672 1 95.81 217 TYR A CA 1
ATOM 1650 C C . TYR A 1 217 ? -7.934 14.125 30.141 1 95.81 217 TYR A C 1
ATOM 1652 O O . TYR A 1 217 ? -8.82 13.492 29.547 1 95.81 217 TYR A O 1
ATOM 1660 N N . GLU A 1 218 ? -7.301 13.695 31.156 1 95 218 GLU A N 1
ATOM 1661 C CA . GLU A 1 218 ? -7.449 12.297 31.562 1 95 218 GLU A CA 1
ATOM 1662 C C . GLU A 1 218 ? -8.914 11.938 31.781 1 95 218 GLU A C 1
ATOM 1664 O O . GLU A 1 218 ? -9.391 10.922 31.281 1 95 218 GLU A O 1
ATOM 1669 N N . PRO A 1 219 ? -9.672 12.734 32.406 1 94.5 219 PRO A N 1
ATOM 1670 C CA . PRO A 1 219 ? -11.055 12.336 32.656 1 94.5 219 PRO A CA 1
ATOM 1671 C C . PRO A 1 219 ? -11.945 12.477 31.422 1 94.5 219 PRO A C 1
ATOM 1673 O O . PRO A 1 219 ? -13.055 11.93 31.391 1 94.5 219 PRO A O 1
ATOM 1676 N N . THR A 1 220 ? -11.508 13.203 30.422 1 96.31 220 THR A N 1
ATOM 1677 C CA . THR A 1 220 ? -12.438 13.578 29.359 1 96.31 220 THR A CA 1
ATOM 1678 C C . THR A 1 220 ? -11.953 13.055 28 1 96.31 220 THR A C 1
ATOM 1680 O O . THR A 1 220 ? -12.641 13.203 26.984 1 96.31 220 THR A O 1
ATOM 1683 N N . ARG A 1 221 ? -10.82 12.406 27.922 1 96.88 221 ARG A N 1
ATOM 1684 C CA . ARG A 1 221 ? -10.164 12.109 26.656 1 96.88 221 ARG A CA 1
ATOM 1685 C C . ARG A 1 221 ? -10.859 10.961 25.922 1 96.88 221 ARG A C 1
ATOM 1687 O O . ARG A 1 221 ? -10.805 10.867 24.703 1 96.88 221 ARG A O 1
ATOM 1694 N N . MET A 1 222 ? -11.5 10.062 26.688 1 97.88 222 MET A N 1
ATOM 1695 C CA . MET A 1 222 ? -12.047 8.859 26.078 1 97.88 222 MET A CA 1
ATOM 1696 C C . MET A 1 222 ? -13.5 9.062 25.656 1 97.88 222 MET A C 1
ATOM 1698 O O . MET A 1 222 ? -14.297 9.609 26.422 1 97.88 222 MET A O 1
ATOM 1702 N N . HIS A 1 223 ? -13.875 8.656 24.438 1 98.56 223 HIS A N 1
ATOM 1703 C CA . HIS A 1 223 ? -15.234 8.664 23.891 1 98.56 223 HIS A CA 1
ATOM 1704 C C . HIS A 1 223 ? -15.625 7.297 23.359 1 98.56 223 HIS A C 1
ATOM 1706 O O . HIS A 1 223 ? -14.961 6.762 22.469 1 98.56 223 HIS A O 1
ATOM 1712 N N . TYR A 1 224 ? -16.656 6.738 23.859 1 98.38 224 TYR A N 1
ATOM 1713 C CA . TYR A 1 224 ? -17.141 5.422 23.469 1 98.38 224 TYR A CA 1
ATOM 1714 C C . TYR A 1 224 ? -18.531 5.516 22.859 1 98.38 224 TYR A C 1
ATOM 1716 O O . TYR A 1 224 ? -19.406 6.184 23.406 1 98.38 224 TYR A O 1
ATOM 1724 N N . PHE A 1 225 ? -18.703 4.859 21.766 1 98.44 225 PHE A N 1
ATOM 1725 C CA . PHE A 1 225 ? -19.984 4.867 21.062 1 98.44 225 PHE A CA 1
ATOM 1726 C C . PHE A 1 225 ? -20.406 3.453 20.672 1 98.44 225 PHE A C 1
ATOM 1728 O O . PHE A 1 225 ? -19.75 2.814 19.844 1 98.44 225 PHE A O 1
ATOM 1735 N N . GLN A 1 226 ? -21.453 3.012 21.188 1 97.56 226 GLN A N 1
ATOM 1736 C CA . GLN A 1 226 ? -22.047 1.761 20.734 1 97.56 226 GLN A CA 1
ATOM 1737 C C . GLN A 1 226 ? -23.062 2.01 19.625 1 97.56 226 GLN A C 1
ATOM 1739 O O . GLN A 1 226 ? -23.984 2.816 19.797 1 97.56 226 GLN A O 1
ATOM 1744 N N . LEU A 1 227 ? -22.875 1.323 18.562 1 97.56 227 LEU A N 1
ATOM 1745 C CA . LEU A 1 227 ? -23.828 1.479 17.484 1 97.56 227 LEU A CA 1
ATOM 1746 C C . LEU A 1 227 ? -25.141 0.753 17.797 1 97.56 227 LEU A C 1
ATOM 1748 O O . LEU A 1 227 ? -25.125 -0.323 18.406 1 97.56 227 LEU A O 1
ATOM 1752 N N . ASN A 1 228 ? -26.234 1.367 17.375 1 95.94 228 ASN A N 1
ATOM 1753 C CA . ASN A 1 228 ? -27.516 0.716 17.562 1 95.94 228 ASN A CA 1
ATOM 1754 C C . ASN A 1 228 ? -27.625 -0.568 16.734 1 95.94 228 ASN A C 1
ATOM 1756 O O . ASN A 1 228 ? -28.188 -1.561 17.203 1 95.94 228 ASN A O 1
ATOM 1760 N N . GLU A 1 229 ? -27.188 -0.491 15.5 1 96.94 229 GLU A N 1
ATOM 1761 C CA . GLU A 1 229 ? -27.109 -1.639 14.602 1 96.94 229 GLU A CA 1
ATOM 1762 C C . GLU A 1 229 ? -25.734 -1.717 13.945 1 96.94 229 GLU A C 1
ATOM 1764 O O . GLU A 1 229 ? -25.156 -0.693 13.562 1 96.94 229 GLU A O 1
ATOM 1769 N N . PRO A 1 230 ? -25.297 -2.992 13.883 1 97.69 230 PRO A N 1
ATOM 1770 C CA . PRO A 1 230 ? -24 -3.121 13.195 1 97.69 230 PRO A CA 1
ATOM 1771 C C . PRO A 1 230 ? -24.047 -2.633 11.75 1 97.69 230 PRO A C 1
ATOM 1773 O O . PRO A 1 230 ? -25.094 -2.736 11.094 1 97.69 230 PRO A O 1
ATOM 1776 N N . ILE A 1 231 ? -22.938 -2.137 11.312 1 98.44 231 ILE A N 1
ATOM 1777 C CA . ILE A 1 231 ? -22.844 -1.648 9.938 1 98.44 231 ILE A CA 1
ATOM 1778 C C . ILE A 1 231 ? -21.641 -2.289 9.242 1 98.44 231 ILE A C 1
ATOM 1780 O O . ILE A 1 231 ? -20.562 -2.371 9.82 1 98.44 231 ILE A O 1
ATOM 1784 N N . ILE A 1 232 ? -21.875 -2.777 8.023 1 98.5 232 ILE A N 1
ATOM 1785 C CA . ILE A 1 232 ? -20.844 -3.488 7.285 1 98.5 232 ILE A CA 1
ATOM 1786 C C . ILE A 1 232 ? -20.125 -2.525 6.34 1 98.5 232 ILE A C 1
ATOM 1788 O O . ILE A 1 232 ? -20.766 -1.689 5.695 1 98.5 232 ILE A O 1
ATOM 1792 N N . GLY A 1 233 ? -18.828 -2.619 6.285 1 98.5 233 GLY A N 1
ATOM 1793 C CA . GLY A 1 233 ? -18.047 -1.859 5.324 1 98.5 233 GLY A CA 1
ATOM 1794 C C . GLY A 1 233 ? -16.547 -2.1 5.449 1 98.5 233 GLY A C 1
ATOM 1795 O O . GLY A 1 233 ? -16.125 -2.973 6.203 1 98.5 233 GLY A O 1
ATOM 1796 N N . ASN A 1 234 ? -15.758 -1.381 4.629 1 98.5 234 ASN A N 1
ATOM 1797 C CA . ASN A 1 234 ? -14.312 -1.605 4.648 1 98.5 234 ASN A CA 1
ATOM 1798 C C . ASN A 1 234 ? -13.539 -0.294 4.543 1 98.5 234 ASN A C 1
ATOM 1800 O O . ASN A 1 234 ? -12.328 -0.265 4.758 1 98.5 234 ASN A O 1
ATOM 1804 N N . ILE A 1 235 ? -14.156 0.865 4.219 1 98.62 235 ILE A N 1
ATOM 1805 C CA . ILE A 1 235 ? -13.531 2.18 4.156 1 98.62 235 ILE A CA 1
ATOM 1806 C C . ILE A 1 235 ? -14.281 3.154 5.059 1 98.62 235 ILE A C 1
ATOM 1808 O O . ILE A 1 235 ? -15.508 3.211 5.035 1 98.62 235 ILE A O 1
ATOM 1812 N N . VAL A 1 236 ? -13.555 3.914 5.801 1 98.81 236 VAL A N 1
ATOM 1813 C CA . VAL A 1 236 ? -14.133 4.891 6.719 1 98.81 236 VAL A CA 1
ATOM 1814 C C . VAL A 1 236 ? -13.609 6.285 6.387 1 98.81 236 VAL A C 1
ATOM 1816 O O . VAL A 1 236 ? -12.414 6.465 6.137 1 98.81 236 VAL A O 1
ATOM 1819 N N . ARG A 1 237 ? -14.492 7.195 6.309 1 98.69 237 ARG A N 1
ATOM 1820 C CA . ARG A 1 237 ? -14.109 8.602 6.254 1 98.69 237 ARG A CA 1
ATOM 1821 C C . ARG A 1 237 ? -14.305 9.273 7.605 1 98.69 237 ARG A C 1
ATOM 1823 O O . ARG A 1 237 ? -15.414 9.266 8.156 1 98.69 237 ARG A O 1
ATOM 1830 N N . LEU A 1 238 ? -13.258 9.758 8.156 1 98.88 238 LEU A N 1
ATOM 1831 C CA . LEU A 1 238 ? -13.297 10.555 9.375 1 98.88 238 LEU A CA 1
ATOM 1832 C C . LEU A 1 238 ? -13.281 12.047 9.055 1 98.88 238 LEU A C 1
ATOM 1834 O O . LEU A 1 238 ? -12.367 12.523 8.383 1 98.88 238 LEU A O 1
ATOM 1838 N N . ASN A 1 239 ? -14.281 12.742 9.539 1 98.75 239 ASN A N 1
ATOM 1839 C CA . ASN A 1 239 ? -14.398 14.18 9.328 1 98.75 239 ASN A CA 1
ATOM 1840 C C . ASN A 1 239 ? -14.109 14.969 10.602 1 98.75 239 ASN A C 1
ATOM 1842 O O . ASN A 1 239 ? -14.68 14.672 11.656 1 98.75 239 ASN A O 1
ATOM 1846 N N . TYR A 1 240 ? -13.219 15.883 10.469 1 98.69 240 TYR A N 1
ATOM 1847 C CA . TYR A 1 240 ? -13.008 16.891 11.492 1 98.69 240 TYR A CA 1
ATOM 1848 C C . TYR A 1 240 ? -13.836 18.141 11.211 1 98.69 240 TYR A C 1
ATOM 1850 O O . TYR A 1 240 ? -13.945 18.578 10.062 1 98.69 240 TYR A O 1
ATOM 1858 N N . PHE A 1 241 ? -14.375 18.703 12.266 1 98 241 PHE A N 1
ATOM 1859 C CA . PHE A 1 241 ? -15.102 19.953 12.125 1 98 241 PHE A CA 1
ATOM 1860 C C . PHE A 1 241 ? -14.477 21.047 12.992 1 98 241 PHE A C 1
ATOM 1862 O O . PHE A 1 241 ? -14.734 21.125 14.188 1 98 241 PHE A O 1
ATOM 1869 N N . PRO A 1 242 ? -13.852 22.016 12.391 1 97.31 242 PRO A N 1
ATOM 1870 C CA . PRO A 1 242 ? -13.367 21.875 11.016 1 97.31 242 PRO A CA 1
ATOM 1871 C C . PRO A 1 242 ? -11.969 21.281 10.938 1 97.31 242 PRO A C 1
ATOM 1873 O O . PRO A 1 242 ? -11.531 20.844 9.867 1 97.31 242 PRO A O 1
ATOM 1876 N N . ASP A 1 243 ? -11.18 21.391 11.969 1 97.44 243 ASP A N 1
ATOM 1877 C CA . ASP A 1 243 ? -9.766 21.031 12.055 1 97.44 243 ASP A CA 1
ATOM 1878 C C . ASP A 1 243 ? -9.383 20.656 13.484 1 97.44 243 ASP A C 1
ATOM 1880 O O . ASP A 1 243 ? -10.195 20.766 14.398 1 97.44 243 ASP A O 1
ATOM 1884 N N . GLY A 1 244 ? -8.219 20.109 13.664 1 97.81 244 GLY A N 1
ATOM 1885 C CA . GLY A 1 244 ? -7.754 19.797 15.008 1 97.81 244 GLY A CA 1
ATOM 1886 C C . GLY A 1 244 ? -7.059 18.453 15.094 1 97.81 244 GLY A C 1
ATOM 1887 O O . GLY A 1 244 ? -6.352 18.047 14.164 1 97.81 244 GLY A O 1
ATOM 1888 N N . GLY A 1 245 ? -7.246 17.859 16.359 1 98.31 245 GLY A N 1
ATOM 1889 C CA . GLY A 1 245 ? -6.492 16.641 16.578 1 98.31 245 GLY A CA 1
ATOM 1890 C C . GLY A 1 245 ? -7.281 15.578 17.328 1 98.31 245 GLY A C 1
ATOM 1891 O O . GLY A 1 245 ? -8.125 15.906 18.156 1 98.31 245 GLY A O 1
ATOM 1892 N N . VAL A 1 246 ? -7.078 14.391 17.016 1 98.88 246 VAL A N 1
ATOM 1893 C CA . VAL A 1 246 ? -7.5 13.18 17.719 1 98.88 246 VAL A CA 1
ATOM 1894 C C . VAL A 1 246 ? -6.328 12.203 17.812 1 98.88 246 VAL A C 1
ATOM 1896 O O . VAL A 1 246 ? -5.562 12.047 16.859 1 98.88 246 VAL A O 1
ATOM 1899 N N . ALA A 1 247 ? -6.211 11.562 18.938 1 98.75 247 ALA A N 1
ATOM 1900 C CA . ALA A 1 247 ? -5.031 10.734 19.188 1 98.75 247 ALA A CA 1
ATOM 1901 C C . ALA A 1 247 ? -5.203 9.344 18.594 1 98.75 247 ALA A C 1
ATOM 1903 O O . ALA A 1 247 ? -4.281 8.805 17.969 1 98.75 247 ALA A O 1
ATOM 1904 N N . ARG A 1 248 ? -6.355 8.727 18.828 1 98.88 248 ARG A N 1
ATOM 1905 C CA . ARG A 1 248 ? -6.602 7.379 18.328 1 98.88 248 ARG A CA 1
ATOM 1906 C C . ARG A 1 248 ? -8.039 7.227 17.859 1 98.88 248 ARG A C 1
ATOM 1908 O O . ARG A 1 248 ? -8.953 7.816 18.438 1 98.88 248 ARG A O 1
ATOM 1915 N N . LEU A 1 249 ? -8.219 6.453 16.875 1 98.88 249 LEU A N 1
ATOM 1916 C CA . LEU A 1 249 ? -9.508 5.953 16.406 1 98.88 249 LEU A CA 1
ATOM 1917 C C . LEU A 1 249 ? -9.547 4.43 16.438 1 98.88 249 LEU A C 1
ATOM 1919 O O . LEU A 1 249 ? -8.633 3.768 15.945 1 98.88 249 LEU A O 1
ATOM 1923 N N . ARG A 1 250 ? -10.562 3.85 17.062 1 98.75 250 ARG A N 1
ATOM 1924 C CA . ARG A 1 250 ? -10.797 2.41 17.031 1 98.75 250 ARG A CA 1
ATOM 1925 C C . ARG A 1 250 ? -12.18 2.098 16.453 1 98.75 250 ARG A C 1
ATOM 1927 O O . ARG A 1 250 ? -13.164 2.748 16.812 1 98.75 250 ARG A O 1
ATOM 1934 N N . CYS A 1 251 ? -12.188 1.203 15.578 1 98.81 251 CYS A N 1
ATOM 1935 C CA . CYS A 1 251 ? -13.422 0.612 15.062 1 98.81 251 CYS A CA 1
ATOM 1936 C C . CYS A 1 251 ? -13.562 -0.834 15.523 1 98.81 251 CYS A C 1
ATOM 1938 O O . CYS A 1 251 ? -12.875 -1.722 15.016 1 98.81 251 CYS A O 1
ATOM 1940 N N . TRP A 1 252 ? -14.477 -1.071 16.438 1 98.81 252 TRP A N 1
ATOM 1941 C CA . TRP A 1 252 ? -14.633 -2.391 17.047 1 98.81 252 TRP A CA 1
ATOM 1942 C C . TRP A 1 252 ? -15.711 -3.191 16.328 1 98.81 252 TRP A C 1
ATOM 1944 O O . TRP A 1 252 ? -16.812 -2.693 16.094 1 98.81 252 TRP A O 1
ATOM 1954 N N . GLY A 1 253 ? -15.406 -4.379 16 1 98.75 253 GLY A N 1
ATOM 1955 C CA . GLY A 1 253 ? -16.375 -5.223 15.328 1 98.75 253 GLY A CA 1
ATOM 1956 C C . GLY A 1 253 ? -15.828 -6.59 14.961 1 98.75 253 GLY A C 1
ATOM 1957 O O . GLY A 1 253 ? -14.969 -7.129 15.664 1 98.75 253 GLY A O 1
ATOM 1958 N N . LYS A 1 254 ? -16.453 -7.211 13.961 1 98.38 254 LYS A N 1
ATOM 1959 C CA . LYS A 1 254 ? -16.078 -8.539 13.492 1 98.38 254 LYS A CA 1
ATOM 1960 C C . LYS A 1 254 ? -15.555 -8.492 12.055 1 98.38 254 LYS A C 1
ATOM 1962 O O . LYS A 1 254 ? -16.156 -7.848 11.195 1 98.38 254 LYS A O 1
ATOM 1967 N N . SER A 1 255 ? -14.422 -9.125 11.867 1 98 255 SER A N 1
ATOM 1968 C CA . SER A 1 255 ? -13.867 -9.234 10.523 1 98 255 SER A CA 1
ATOM 1969 C C . SER A 1 255 ? -14.719 -10.133 9.633 1 98 255 SER A C 1
ATOM 1971 O O . SER A 1 255 ? -15.188 -11.188 10.078 1 98 255 SER A O 1
ATOM 1973 N N . LEU A 1 256 ? -14.938 -9.711 8.438 1 97.38 256 LEU A N 1
ATOM 1974 C CA . LEU A 1 256 ? -15.672 -10.508 7.461 1 97.38 256 LEU A CA 1
ATOM 1975 C C . LEU A 1 256 ? -14.742 -11.008 6.363 1 97.38 256 LEU A C 1
ATOM 1977 O O . LEU A 1 256 ? -15.203 -11.586 5.375 1 97.38 256 LEU A O 1
ATOM 1981 N N . GLY A 1 257 ? -13.438 -10.781 6.477 1 94.06 257 GLY A N 1
ATOM 1982 C CA . GLY A 1 257 ? -12.461 -11.289 5.527 1 94.06 257 GLY A CA 1
ATOM 1983 C C . GLY A 1 257 ? -11.867 -10.211 4.641 1 94.06 257 GLY A C 1
ATOM 1984 O O . GLY A 1 257 ? -12.242 -9.039 4.746 1 94.06 257 GLY A O 1
ATOM 1985 N N . GLU A 1 258 ? -10.93 -10.617 3.766 1 90.56 258 GLU A N 1
ATOM 1986 C CA . GLU A 1 258 ? -10.203 -9.688 2.904 1 90.56 258 GLU A CA 1
ATOM 1987 C C . GLU A 1 258 ? -11.031 -9.312 1.674 1 90.56 258 GLU A C 1
ATOM 1989 O O . GLU A 1 258 ? -11.883 -10.094 1.239 1 90.56 258 GLU A O 1
ATOM 1994 N N . VAL A 1 259 ? -10.781 -8.07 1.23 1 92.44 259 VAL A N 1
ATOM 1995 C CA . VAL A 1 259 ? -11.367 -7.637 -0.032 1 92.44 259 VAL A CA 1
ATOM 1996 C C . VAL A 1 259 ? -10.422 -7.961 -1.184 1 92.44 259 VAL A C 1
ATOM 1998 O O . VAL A 1 259 ? -9.438 -7.246 -1.405 1 92.44 259 VAL A O 1
ATOM 2001 N N . LYS A 1 260 ? -10.664 -9.023 -1.922 1 89.5 260 LYS A N 1
ATOM 2002 C CA . LYS A 1 260 ? -9.797 -9.492 -3 1 89.5 260 LYS A CA 1
ATOM 2003 C C . LYS A 1 260 ? -10.562 -9.602 -4.316 1 89.5 260 LYS A C 1
ATOM 2005 O O . LYS A 1 260 ? -11.766 -9.852 -4.316 1 89.5 260 LYS A O 1
ATOM 2010 N N . PRO A 1 261 ? -9.805 -9.297 -5.406 1 87.81 261 PRO A N 1
ATOM 2011 C CA . PRO A 1 261 ? -10.453 -9.547 -6.699 1 87.81 261 PRO A CA 1
ATOM 2012 C C . PRO A 1 261 ? -10.75 -11.031 -6.938 1 87.81 261 PRO A C 1
ATOM 2014 O O . PRO A 1 261 ? -10.078 -11.898 -6.367 1 87.81 261 PRO A O 1
ATOM 2017 N N . PRO A 1 262 ? -11.773 -11.172 -7.703 1 79.31 262 PRO A N 1
ATOM 2018 C CA . PRO A 1 262 ? -12.047 -12.57 -8.047 1 79.31 262 PRO A CA 1
ATOM 2019 C C . PRO A 1 262 ? -10.93 -13.203 -8.867 1 79.31 262 PRO A C 1
ATOM 2021 O O . PRO A 1 262 ? -10.227 -12.508 -9.602 1 79.31 262 PRO A O 1
ATOM 2024 N N . THR A 1 263 ? -10.672 -14.422 -8.625 1 70.19 263 THR A N 1
ATOM 2025 C CA . THR A 1 263 ? -9.648 -15.172 -9.352 1 70.19 263 THR A CA 1
ATOM 2026 C C . THR A 1 263 ? -10.148 -15.57 -10.734 1 70.19 263 THR A C 1
ATOM 2028 O O . THR A 1 263 ? -11.211 -16.188 -10.867 1 70.19 263 THR A O 1
ATOM 2031 N N . LEU A 1 264 ? -10.445 -14.562 -11.781 1 60.47 264 LEU A N 1
ATOM 2032 C CA . LEU A 1 264 ? -10.953 -15.055 -13.055 1 60.47 264 LEU A CA 1
ATOM 2033 C C . LEU A 1 264 ? -9.891 -15.875 -13.781 1 60.47 264 LEU A C 1
ATOM 2035 O O . LEU A 1 264 ? -8.695 -15.609 -13.648 1 60.47 264 LEU A O 1
ATOM 2039 N N . PRO A 1 265 ? -10.883 -16.359 -14.867 1 54.38 265 PRO A N 1
ATOM 2040 C CA . PRO A 1 265 ? -10.508 -17.766 -15.039 1 54.38 265 PRO A CA 1
ATOM 2041 C C . PRO A 1 265 ? -9.047 -18.031 -14.703 1 54.38 265 PRO A C 1
ATOM 2043 O O . PRO A 1 265 ? -8.203 -17.141 -14.844 1 54.38 265 PRO A O 1
ATOM 2046 N N . LEU A 1 266 ? -8.812 -19.078 -13.891 1 52.34 266 LEU A N 1
ATOM 2047 C CA . LEU A 1 266 ? -7.535 -19.625 -13.438 1 52.34 266 LEU A CA 1
ATOM 2048 C C . LEU A 1 266 ? -6.602 -19.875 -14.617 1 52.34 266 LEU A C 1
ATOM 2050 O O . LEU A 1 266 ? -5.91 -20.906 -14.656 1 52.34 266 LEU A O 1
ATOM 2054 N N . TYR A 1 267 ? -6.918 -19.188 -15.914 1 54.69 267 TYR A N 1
ATOM 2055 C CA . TYR A 1 267 ? -6.074 -19.672 -17 1 54.69 267 TYR A CA 1
ATOM 2056 C C . TYR A 1 267 ? -5.371 -18.531 -17.719 1 54.69 267 TYR A C 1
ATOM 2058 O O . TYR A 1 267 ? -5.926 -17.438 -17.828 1 54.69 267 TYR A O 1
ATOM 2066 N N . MET A 1 268 ? -4.102 -18.516 -17.766 1 55.22 268 MET A N 1
ATOM 2067 C CA . MET A 1 268 ? -3.385 -17.656 -18.703 1 55.22 268 MET A CA 1
ATOM 2068 C C . MET A 1 268 ? -3.725 -18.016 -20.141 1 55.22 268 MET A C 1
ATOM 2070 O O . MET A 1 268 ? -3.541 -19.156 -20.562 1 55.22 268 MET A O 1
ATOM 2074 N N . PRO A 1 269 ? -4.512 -17.172 -20.828 1 51.53 269 PRO A N 1
ATOM 2075 C CA . PRO A 1 269 ? -4.754 -17.516 -22.234 1 51.53 269 PRO A CA 1
ATOM 2076 C C . PRO A 1 269 ? -3.465 -17.672 -23.047 1 51.53 269 PRO A C 1
ATOM 2078 O O . PRO A 1 269 ? -2.588 -16.797 -22.984 1 51.53 269 PRO A O 1
ATOM 2081 N N . MET A 1 270 ? -2.865 -18.688 -23.156 1 53.5 270 MET A N 1
ATOM 2082 C CA . MET A 1 270 ? -1.765 -18.828 -24.094 1 53.5 270 MET A CA 1
ATOM 2083 C C . MET A 1 270 ? -2.285 -19.188 -25.484 1 53.5 270 MET A C 1
ATOM 2085 O O . MET A 1 270 ? -3.361 -19.781 -25.625 1 53.5 270 MET A O 1
ATOM 2089 N N . LYS A 1 271 ? -1.608 -18.469 -26.438 1 56.81 271 LYS A N 1
ATOM 2090 C CA . LYS A 1 271 ? -1.93 -18.844 -27.812 1 56.81 271 LYS A CA 1
ATOM 2091 C C . LYS A 1 271 ? -1.886 -20.359 -28 1 56.81 271 LYS A C 1
ATOM 2093 O O . LYS A 1 271 ? -0.93 -21 -27.578 1 56.81 271 LYS A O 1
ATOM 2098 N N . THR A 1 272 ? -3.018 -20.828 -28.438 1 65.38 272 THR A N 1
ATOM 2099 C CA . THR A 1 272 ? -3.145 -22.266 -28.656 1 65.38 272 THR A CA 1
ATOM 2100 C C . THR A 1 272 ? -2.568 -22.656 -30.016 1 65.38 272 THR A C 1
ATOM 2102 O O . THR A 1 272 ? -2.076 -21.797 -30.766 1 65.38 272 THR A O 1
ATOM 2105 N N . CYS A 1 273 ? -2.346 -23.906 -30.234 1 73.69 273 CYS A N 1
ATOM 2106 C CA . CYS A 1 273 ? -1.778 -24.531 -31.438 1 73.69 273 CYS A CA 1
ATOM 2107 C C . CYS A 1 273 ? -2.754 -24.453 -32.594 1 73.69 273 CYS A C 1
ATOM 2109 O O . CYS A 1 273 ? -3.969 -24.422 -32.406 1 73.69 273 CYS A O 1
ATOM 2111 N N . ASP A 1 274 ? -2.199 -24.078 -33.75 1 79.88 274 ASP A N 1
ATOM 2112 C CA . ASP A 1 274 ? -2.994 -24.094 -35 1 79.88 274 ASP A CA 1
ATOM 2113 C C . ASP A 1 274 ? -2.975 -25.469 -35.625 1 79.88 274 ASP A C 1
ATOM 2115 O O . ASP A 1 274 ? -3.639 -25.703 -36.656 1 79.88 274 ASP A O 1
ATOM 2119 N N . GLN A 1 275 ? -2.389 -26.344 -35.031 1 88.75 275 GLN A N 1
ATOM 2120 C CA . GLN A 1 275 ? -2.189 -27.656 -35.625 1 88.75 275 GLN A CA 1
ATOM 2121 C C . GLN A 1 275 ? -3.352 -28.594 -35.281 1 88.75 275 GLN A C 1
ATOM 2123 O O . GLN A 1 275 ? -3.5 -29.656 -35.906 1 88.75 275 GLN A O 1
ATOM 2128 N N . CYS A 1 276 ? -4.199 -28.141 -34.375 1 94.25 276 CYS A N 1
ATOM 2129 C CA . CYS A 1 276 ? -5.332 -28.953 -33.969 1 94.25 276 CYS A CA 1
ATOM 2130 C C . CYS A 1 276 ? -6.496 -28.094 -33.5 1 94.25 276 CYS A C 1
ATOM 2132 O O . CYS A 1 276 ? -6.426 -26.859 -33.594 1 94.25 276 CYS A O 1
ATOM 2134 N N . THR A 1 277 ? -7.637 -28.719 -33.25 1 93.5 277 THR A N 1
ATOM 2135 C CA . THR A 1 277 ? -8.766 -28.031 -32.625 1 93.5 277 THR A CA 1
ATOM 2136 C C . THR A 1 277 ? -8.688 -28.125 -31.109 1 93.5 277 THR A C 1
ATOM 2138 O O . THR A 1 277 ? -8.68 -29.219 -30.547 1 93.5 277 THR A O 1
ATOM 2141 N N . VAL A 1 278 ? -8.555 -26.969 -30.547 1 93.5 278 VAL A N 1
ATOM 2142 C CA . VAL A 1 278 ? -8.453 -26.922 -29.094 1 93.5 278 VAL A CA 1
ATOM 2143 C C . VAL A 1 278 ? -9.805 -26.547 -28.5 1 93.5 278 VAL A C 1
ATOM 2145 O O . VAL A 1 278 ? -10.398 -25.531 -28.875 1 93.5 278 VAL A O 1
ATOM 2148 N N . VAL A 1 279 ? -10.352 -27.344 -27.594 1 93.06 279 VAL A N 1
ATOM 2149 C CA . VAL A 1 279 ? -11.625 -27.094 -26.938 1 93.06 279 VAL A CA 1
ATOM 2150 C C . VAL A 1 279 ? -11.406 -27.047 -25.422 1 93.06 279 VAL A C 1
ATOM 2152 O O . VAL A 1 279 ? -11.195 -28.078 -24.781 1 93.06 279 VAL A O 1
ATOM 2155 N N . ALA A 1 280 ? -11.523 -25.875 -24.875 1 90.88 280 ALA A N 1
ATOM 2156 C CA . ALA A 1 280 ? -11.352 -25.703 -23.422 1 90.88 280 ALA A CA 1
ATOM 2157 C C . ALA A 1 280 ? -12.531 -26.312 -22.672 1 90.88 280 ALA A C 1
ATOM 2159 O O . ALA A 1 280 ? -13.688 -26.141 -23.062 1 90.88 280 ALA A O 1
ATOM 2160 N N . HIS A 1 281 ? -12.188 -26.938 -21.578 1 91.56 281 HIS A N 1
ATOM 2161 C CA . HIS A 1 281 ? -13.242 -27.562 -20.781 1 91.56 281 HIS A CA 1
ATOM 2162 C C . HIS A 1 281 ? -14.133 -26.5 -20.141 1 91.56 281 HIS A C 1
ATOM 2164 O O . HIS A 1 281 ? -15.281 -26.781 -19.781 1 91.56 281 HIS A O 1
ATOM 2170 N N . SER A 1 282 ? -13.656 -25.312 -20 1 84.38 282 SER A N 1
ATOM 2171 C CA . SER A 1 282 ? -14.414 -24.219 -19.391 1 84.38 282 SER A CA 1
ATOM 2172 C C . SER A 1 282 ? -15.469 -23.688 -20.344 1 84.38 282 SER A C 1
ATOM 2174 O O . SER A 1 282 ? -16.375 -22.969 -19.938 1 84.38 282 SER A O 1
ATOM 2176 N N . THR A 1 283 ? -15.422 -24 -21.641 1 84.44 283 THR A N 1
ATOM 2177 C CA . THR A 1 283 ? -16.266 -23.359 -22.641 1 84.44 283 THR A CA 1
ATOM 2178 C C . THR A 1 283 ? -17.422 -24.281 -23.031 1 84.44 283 THR A C 1
ATOM 2180 O O . THR A 1 283 ? -18.328 -23.859 -23.766 1 84.44 283 THR A O 1
ATOM 2183 N N . THR A 1 284 ? -17.312 -25.5 -22.672 1 83.69 284 THR A N 1
ATOM 2184 C CA . THR A 1 284 ? -18.359 -26.422 -23.094 1 83.69 284 THR A CA 1
ATOM 2185 C C . THR A 1 284 ? -18.656 -27.469 -22.016 1 83.69 284 THR A C 1
ATOM 2187 O O . THR A 1 284 ? -17.766 -27.828 -21.234 1 83.69 284 THR A O 1
ATOM 2190 N N . ASP A 1 285 ? -19.875 -27.984 -22.172 1 83.31 285 ASP A N 1
ATOM 2191 C CA . ASP A 1 285 ? -20.281 -29.062 -21.281 1 83.31 285 ASP A CA 1
ATOM 2192 C C . ASP A 1 285 ? -20.047 -30.422 -21.938 1 83.31 285 ASP A C 1
ATOM 2194 O O . ASP A 1 285 ? -20.031 -31.453 -21.25 1 83.31 285 ASP A O 1
ATOM 2198 N N . GLN A 1 286 ? -19.922 -30.375 -23.203 1 93.12 286 GLN A N 1
ATOM 2199 C CA . GLN A 1 286 ? -19.734 -31.641 -23.922 1 93.12 286 GLN A CA 1
ATOM 2200 C C . GLN A 1 286 ? -18.516 -31.578 -24.828 1 93.12 286 GLN A C 1
ATOM 2202 O O . GLN A 1 286 ? -18.625 -31.266 -26.031 1 93.12 286 GLN A O 1
ATOM 2207 N N . PRO A 1 287 ? -17.422 -31.938 -24.328 1 95.81 287 PRO A N 1
ATOM 2208 C CA . PRO A 1 287 ? -16.219 -31.922 -25.172 1 95.81 287 PRO A CA 1
ATOM 2209 C C . PRO A 1 287 ? -16.25 -32.969 -26.266 1 95.81 287 PRO A C 1
ATOM 2211 O O . PRO A 1 287 ? -17.031 -33.906 -26.203 1 95.81 287 PRO A O 1
ATOM 2214 N N . PRO A 1 288 ? -15.422 -32.875 -27.25 1 96.56 288 PRO A N 1
ATOM 2215 C CA . PRO A 1 288 ? -15.398 -33.781 -28.391 1 96.56 288 PRO A CA 1
ATOM 2216 C C . PRO A 1 288 ? -15.344 -35.25 -27.984 1 96.56 288 PRO A C 1
ATOM 2218 O O . PRO A 1 288 ? -15.977 -36.094 -28.609 1 96.56 288 PRO A O 1
ATOM 2221 N N . SER A 1 289 ? -14.68 -35.562 -27 1 97.19 289 SER A N 1
ATOM 2222 C CA . SER A 1 289 ? -14.523 -36.969 -26.562 1 97.19 289 SER A CA 1
ATOM 2223 C C . SER A 1 289 ? -15.844 -37.531 -26.047 1 97.19 289 SER A C 1
ATOM 2225 O O . SER A 1 289 ? -15.984 -38.75 -25.938 1 97.19 289 SER A O 1
ATOM 2227 N N . CYS A 1 290 ? -16.719 -36.719 -25.703 1 95.75 290 CYS A N 1
ATOM 2228 C CA . CYS A 1 290 ? -18 -37.156 -25.172 1 95.75 290 CYS A CA 1
ATOM 2229 C C . CYS A 1 290 ? -19.062 -37.188 -26.266 1 95.75 290 CYS A C 1
ATOM 2231 O O . CYS A 1 290 ? -20.203 -37.562 -26 1 95.75 290 CYS A O 1
ATOM 2233 N N . LEU A 1 291 ? -18.734 -36.781 -27.406 1 95.75 291 LEU A N 1
ATOM 2234 C CA . LEU A 1 291 ? -19.672 -36.781 -28.531 1 95.75 291 LEU A CA 1
ATOM 2235 C C . LEU A 1 291 ? -19.5 -38.031 -29.391 1 95.75 291 LEU A C 1
ATOM 2237 O O . LEU A 1 291 ? -18.391 -38.594 -29.453 1 95.75 291 LEU A O 1
ATOM 2241 N N . PRO A 1 292 ? -20.609 -38.438 -30.047 1 95 292 PRO A N 1
ATOM 2242 C CA . PRO A 1 292 ? -20.469 -39.562 -30.938 1 95 292 PRO A CA 1
ATOM 2243 C C . PRO A 1 292 ? -19.484 -39.312 -32.094 1 95 292 PRO A C 1
ATOM 2245 O O . PRO A 1 292 ? -19.406 -38.188 -32.594 1 95 292 PRO A O 1
ATOM 2248 N N . TYR A 1 293 ? -18.781 -40.344 -32.375 1 96 293 TYR A N 1
ATOM 2249 C CA . TYR A 1 293 ? -17.844 -40.312 -33.469 1 96 293 TYR A CA 1
ATOM 2250 C C . TYR A 1 293 ? -17.969 -41.531 -34.375 1 96 293 TYR A C 1
ATOM 2252 O O . TYR A 1 293 ? -18.391 -42.594 -33.875 1 96 293 TYR A O 1
ATOM 2260 N N . ASP A 1 294 ? -17.656 -41.406 -35.594 1 95.44 294 ASP A N 1
ATOM 2261 C CA . ASP A 1 294 ? -17.891 -42.438 -36.594 1 95.44 294 ASP A CA 1
ATOM 2262 C C . ASP A 1 294 ? -17.031 -43.688 -36.344 1 95.44 294 ASP A C 1
ATOM 2264 O O . ASP A 1 294 ? -17.453 -44.812 -36.625 1 95.44 294 ASP A O 1
ATOM 2268 N N . PHE A 1 295 ? -15.875 -43.531 -35.844 1 96.31 295 PHE A N 1
ATOM 2269 C CA . PHE A 1 295 ? -14.945 -44.625 -35.594 1 96.31 295 PHE A CA 1
ATOM 2270 C C . PHE A 1 295 ? -14.859 -44.906 -34.094 1 96.31 295 PHE A C 1
ATOM 2272 O O . PHE A 1 295 ? -14.93 -44 -33.281 1 96.31 295 PHE A O 1
ATOM 2279 N N . PRO A 1 296 ? -14.688 -46.156 -33.75 1 95.69 296 PRO A N 1
ATOM 2280 C CA . PRO A 1 296 ? -14.555 -46.5 -32.312 1 95.69 296 PRO A CA 1
ATOM 2281 C C . PRO A 1 296 ? -13.227 -46.031 -31.719 1 95.69 296 PRO A C 1
ATOM 2283 O O . PRO A 1 296 ? -12.234 -45.906 -32.438 1 95.69 296 PRO A O 1
ATOM 2286 N N . GLU A 1 297 ? -13.242 -45.875 -30.469 1 97.69 297 GLU A N 1
ATOM 2287 C CA . GLU A 1 297 ? -12.008 -45.562 -29.75 1 97.69 297 GLU A CA 1
ATOM 2288 C C . GLU A 1 297 ? -11.211 -46.844 -29.469 1 97.69 297 GLU A C 1
ATOM 2290 O O . GLU A 1 297 ? -11.586 -47.656 -28.625 1 97.69 297 GLU A O 1
ATOM 2295 N N . LEU A 1 298 ? -10.102 -46.938 -30.078 1 97.88 298 LEU A N 1
ATOM 2296 C CA . LEU A 1 298 ? -9.289 -48.156 -30.031 1 97.88 298 LEU A CA 1
ATOM 2297 C C . LEU A 1 298 ? -8.438 -48.188 -28.766 1 97.88 298 LEU A C 1
ATOM 2299 O O . LEU A 1 298 ? -7.984 -49.25 -28.344 1 97.88 298 LEU A O 1
ATOM 2303 N N . SER A 1 299 ? -8.172 -47.031 -28.234 1 97.56 299 SER A N 1
ATOM 2304 C CA . SER A 1 299 ? -7.312 -46.938 -27.062 1 97.56 299 SER A CA 1
ATOM 2305 C C . SER A 1 299 ? -8.078 -47.281 -25.781 1 97.56 299 SER A C 1
ATOM 2307 O O . SER A 1 299 ? -7.469 -47.531 -24.75 1 97.56 299 SER A O 1
ATOM 2309 N N . SER A 1 300 ? -9.336 -47.281 -25.766 1 96.44 300 SER A N 1
ATOM 2310 C CA . SER A 1 300 ? -10.164 -47.406 -24.578 1 96.44 300 SER A CA 1
ATOM 2311 C C . SER A 1 300 ? -9.906 -48.719 -23.844 1 96.44 300 SER A C 1
ATOM 2313 O O . SER A 1 300 ? -9.766 -49.781 -24.469 1 96.44 300 SER A O 1
ATOM 2315 N N . ALA A 1 301 ? -9.906 -48.594 -22.531 1 95.12 301 ALA A N 1
ATOM 2316 C CA . ALA A 1 301 ? -9.789 -49.781 -21.719 1 95.12 301 ALA A CA 1
ATOM 2317 C C . ALA A 1 301 ? -10.969 -50.719 -21.953 1 95.12 301 ALA A C 1
ATOM 2319 O O . ALA A 1 301 ? -10.812 -51.938 -21.922 1 95.12 301 ALA A O 1
ATOM 2320 N N . ASP A 1 302 ? -12.062 -50.219 -22.25 1 93.88 302 ASP A N 1
ATOM 2321 C CA . ASP A 1 302 ? -13.266 -51 -22.5 1 93.88 302 ASP A CA 1
ATOM 2322 C C . ASP A 1 302 ? -13.125 -51.812 -23.781 1 93.88 302 ASP A C 1
ATOM 2324 O O . ASP A 1 302 ? -13.812 -52.844 -23.938 1 93.88 302 ASP A O 1
ATOM 2328 N N . GLU A 1 303 ? -12.297 -51.375 -24.672 1 92.81 303 GLU A N 1
ATOM 2329 C CA . GLU A 1 303 ? -12.078 -52.094 -25.938 1 92.81 303 GLU A CA 1
ATOM 2330 C C . GLU A 1 303 ? -10.836 -52.969 -25.875 1 92.81 303 GLU A C 1
ATOM 2332 O O . GLU A 1 303 ? -10.367 -53.469 -26.906 1 92.81 303 GLU A O 1
ATOM 2337 N N . GLY A 1 304 ? -10.289 -53.031 -24.656 1 95.75 304 GLY A N 1
ATOM 2338 C CA . GLY A 1 304 ? -9.125 -53.906 -24.469 1 95.75 304 GLY A CA 1
ATOM 2339 C C . GLY A 1 304 ? -7.816 -53.125 -24.469 1 95.75 304 GLY A C 1
ATOM 2340 O O . GLY A 1 304 ? -6.742 -53.75 -24.422 1 95.75 304 GLY A O 1
ATOM 2341 N N . GLY A 1 305 ? -7.875 -51.844 -24.562 1 97.06 305 GLY A N 1
ATOM 2342 C CA . GLY A 1 305 ? -6.656 -51.062 -24.453 1 97.06 305 GLY A CA 1
ATOM 2343 C C . GLY A 1 305 ? -5.918 -51.281 -23.141 1 97.06 305 GLY A C 1
ATOM 2344 O O . GLY A 1 305 ? -6.531 -51.594 -22.125 1 97.06 305 GLY A O 1
ATOM 2345 N N . GLU A 1 306 ? -4.574 -51.094 -23.172 1 97.31 306 GLU A N 1
ATOM 2346 C CA . GLU A 1 306 ? -3.756 -51.25 -21.984 1 97.31 306 GLU A CA 1
ATOM 2347 C C . GLU A 1 306 ? -2.65 -50.219 -21.906 1 97.31 306 GLU A C 1
ATOM 2349 O O . GLU A 1 306 ? -2.037 -49.875 -22.922 1 97.31 306 GLU A O 1
ATOM 2354 N N . GLY A 1 307 ? -2.52 -49.719 -20.734 1 95.44 307 GLY A N 1
ATOM 2355 C CA . GLY A 1 307 ? -1.312 -48.938 -20.469 1 95.44 307 GLY A CA 1
ATOM 2356 C C . GLY A 1 307 ? -0.091 -49.812 -20.25 1 95.44 307 GLY A C 1
ATOM 2357 O O . GLY A 1 307 ? -0.109 -50.719 -19.406 1 95.44 307 GLY A O 1
ATOM 2358 N N . ARG A 1 308 ? 0.971 -49.594 -20.906 1 93.56 308 ARG A N 1
ATOM 2359 C CA . ARG A 1 308 ? 2.109 -50.5 -20.859 1 93.56 308 ARG A CA 1
ATOM 2360 C C . ARG A 1 308 ? 3.229 -49.938 -20 1 93.56 308 ARG A C 1
ATOM 2362 O O . ARG A 1 308 ? 3.473 -50.438 -18.891 1 93.56 308 ARG A O 1
ATOM 2369 N N . SER A 1 309 ? 3.973 -49.031 -20.484 1 94.31 309 SER A N 1
ATOM 2370 C CA . SER A 1 309 ? 5.141 -48.5 -19.781 1 94.31 309 SER A CA 1
ATOM 2371 C C . SER A 1 309 ? 5.207 -47 -19.891 1 94.31 309 SER A C 1
ATOM 2373 O O . SER A 1 309 ? 4.508 -46.375 -20.703 1 94.31 309 SER A O 1
ATOM 2375 N N . CYS A 1 310 ? 5.934 -46.469 -19.016 1 96.06 310 CYS A N 1
ATOM 2376 C CA . CYS A 1 310 ? 6.164 -45 -19.047 1 96.06 310 CYS A CA 1
ATOM 2377 C C . CYS A 1 310 ? 7.52 -44.656 -18.453 1 96.06 310 CYS A C 1
ATOM 2379 O O . CYS A 1 310 ? 8.148 -45.5 -17.797 1 96.06 310 CYS A O 1
ATOM 2381 N N . SER A 1 311 ? 7.965 -43.5 -18.734 1 95.44 311 SER A N 1
ATOM 2382 C CA . SER A 1 311 ? 9.289 -43.062 -18.312 1 95.44 311 SER A CA 1
ATOM 2383 C C . SER A 1 311 ? 9.289 -42.594 -16.859 1 95.44 311 SER A C 1
ATOM 2385 O O . SER A 1 311 ? 10.336 -42.594 -16.203 1 95.44 311 SER A O 1
ATOM 2387 N N . ASN A 1 312 ? 8.141 -42.062 -16.391 1 93.56 312 ASN A N 1
ATOM 2388 C CA . ASN A 1 312 ? 8.047 -41.469 -15.062 1 93.56 312 ASN A CA 1
ATOM 2389 C C . ASN A 1 312 ? 6.668 -41.688 -14.445 1 93.56 312 ASN A C 1
ATOM 2391 O O . ASN A 1 312 ? 5.648 -41.531 -15.125 1 93.56 312 ASN A O 1
ATOM 2395 N N . LYS A 1 313 ? 6.586 -42.094 -13.156 1 90.69 313 LYS A N 1
ATOM 2396 C CA . LYS A 1 313 ? 5.332 -42.406 -12.477 1 90.69 313 LYS A CA 1
ATOM 2397 C C . LYS A 1 313 ? 5.145 -41.531 -11.242 1 90.69 313 LYS A C 1
ATOM 2399 O O . LYS A 1 313 ? 4.676 -41.969 -10.203 1 90.69 313 LYS A O 1
ATOM 2404 N N . HIS A 1 314 ? 5.609 -40.344 -11.328 1 88.81 314 HIS A N 1
ATOM 2405 C CA . HIS A 1 314 ? 5.449 -39.438 -10.18 1 88.81 314 HIS A CA 1
ATOM 2406 C C . HIS A 1 314 ? 4.016 -39.469 -9.656 1 88.81 314 HIS A C 1
ATOM 2408 O O . HIS A 1 314 ? 3.783 -39.844 -8.5 1 88.81 314 HIS A O 1
ATOM 2414 N N . TYR A 1 315 ? 3.057 -39.031 -10.555 1 86.81 315 TYR A N 1
ATOM 2415 C CA . TYR A 1 315 ? 1.655 -39.25 -10.211 1 86.81 315 TYR A CA 1
ATOM 2416 C C . TYR A 1 315 ? 0.907 -39.906 -11.359 1 86.81 315 TYR A C 1
ATOM 2418 O O . TYR A 1 315 ? 0.884 -39.375 -12.477 1 86.81 315 TYR A O 1
ATOM 2426 N N . GLY A 1 316 ? 0.413 -41.031 -11.023 1 85.5 316 GLY A N 1
ATOM 2427 C CA . GLY A 1 316 ? -0.426 -41.719 -12 1 85.5 316 GLY A CA 1
ATOM 2428 C C . GLY A 1 316 ? 0.343 -42.688 -12.883 1 85.5 316 GLY A C 1
ATOM 2429 O O . GLY A 1 316 ? 1.576 -42.688 -12.867 1 85.5 316 GLY A O 1
ATOM 2430 N N . GLU A 1 317 ? -0.447 -43.531 -13.555 1 90.5 317 GLU A N 1
ATOM 2431 C CA . GLU A 1 317 ? 0.06 -44.562 -14.469 1 90.5 317 GLU A CA 1
ATOM 2432 C C . GLU A 1 317 ? -0.62 -44.438 -15.836 1 90.5 317 GLU A C 1
ATOM 2434 O O . GLU A 1 317 ? -1.7 -43.875 -15.953 1 90.5 317 GLU A O 1
ATOM 2439 N N . PRO A 1 318 ? 0.082 -45.031 -16.797 1 90.5 318 PRO A N 1
ATOM 2440 C CA . PRO A 1 318 ? -0.426 -44.938 -18.172 1 90.5 318 PRO A CA 1
ATOM 2441 C C . PRO A 1 318 ? -1.86 -45.438 -18.312 1 90.5 318 PRO A C 1
ATOM 2443 O O . PRO A 1 318 ? -2.598 -44.969 -19.188 1 90.5 318 PRO A O 1
ATOM 2446 N N . TRP A 1 319 ? -2.27 -46.375 -17.516 1 92.62 319 TRP A N 1
ATOM 2447 C CA . TRP A 1 319 ? -3.617 -46.906 -17.641 1 92.62 319 TRP A CA 1
ATOM 2448 C C . TRP A 1 319 ? -4.664 -45.844 -17.391 1 92.62 319 TRP A C 1
ATOM 2450 O O . TRP A 1 319 ? -5.801 -45.938 -17.859 1 92.62 319 TRP A O 1
ATOM 2460 N N . HIS A 1 320 ? -4.387 -44.75 -16.672 1 95.12 320 HIS A N 1
ATOM 2461 C CA . HIS A 1 320 ? -5.312 -43.656 -16.469 1 95.12 320 HIS A CA 1
ATOM 2462 C C . HIS A 1 320 ? -5.637 -42.938 -17.781 1 95.12 320 HIS A C 1
ATOM 2464 O O . HIS A 1 320 ? -6.738 -42.406 -17.953 1 95.12 320 HIS A O 1
ATOM 2470 N N . LEU A 1 321 ? -4.734 -42.969 -18.703 1 97.88 321 LEU A N 1
ATOM 2471 C CA . LEU A 1 321 ? -4.836 -42.219 -19.953 1 97.88 321 LEU A CA 1
ATOM 2472 C C . LEU A 1 321 ? -5.906 -42.812 -20.859 1 97.88 321 LEU A C 1
ATOM 2474 O O . LEU A 1 321 ? -6.359 -42.188 -21.797 1 97.88 321 LEU A O 1
ATOM 2478 N N . ILE A 1 322 ? -6.305 -44 -20.641 1 97.62 322 ILE A N 1
ATOM 2479 C CA . ILE A 1 322 ? -7.148 -44.656 -21.609 1 97.62 322 ILE A CA 1
ATOM 2480 C C . ILE A 1 322 ? -8.523 -44.938 -21 1 97.62 322 ILE A C 1
ATOM 2482 O O . ILE A 1 322 ? -9.281 -45.781 -21.5 1 97.62 322 ILE A O 1
ATOM 2486 N N . GLN A 1 323 ? -8.781 -44.344 -19.875 1 96.12 323 GLN A N 1
ATOM 2487 C CA . GLN A 1 323 ? -10.094 -44.5 -19.266 1 96.12 323 GLN A CA 1
ATOM 2488 C C . GLN A 1 323 ? -11.18 -43.875 -20.141 1 96.12 323 GLN A C 1
ATOM 2490 O O . GLN A 1 323 ? -10.953 -42.875 -20.797 1 96.12 323 GLN A O 1
ATOM 2495 N N . LYS A 1 324 ? -12.359 -44.469 -20.047 1 92.94 324 LYS A N 1
ATOM 2496 C CA . LYS A 1 324 ? -13.469 -44.062 -20.922 1 92.94 324 LYS A CA 1
ATOM 2497 C C . LYS A 1 324 ? -14.008 -42.688 -20.547 1 92.94 324 LYS A C 1
ATOM 2499 O O . LYS A 1 324 ? -14.336 -41.906 -21.438 1 92.94 324 LYS A O 1
ATOM 2504 N N . HIS A 1 325 ? -14.062 -42.375 -19.312 1 94.44 325 HIS A N 1
ATOM 2505 C CA . HIS A 1 325 ? -14.68 -41.156 -18.844 1 94.44 325 HIS A CA 1
ATOM 2506 C C . HIS A 1 325 ? -13.641 -40.031 -18.703 1 94.44 325 HIS A C 1
ATOM 2508 O O . HIS A 1 325 ? -12.438 -40.312 -18.703 1 94.44 325 HIS A O 1
ATOM 2514 N N . LEU A 1 326 ? -14.148 -38.875 -18.641 1 96.19 326 LEU A N 1
ATOM 2515 C CA . LEU A 1 326 ? -13.273 -37.75 -18.359 1 96.19 326 LEU A CA 1
ATOM 2516 C C . LEU A 1 326 ? -12.609 -37.906 -16.984 1 96.19 326 LEU A C 1
ATOM 2518 O O . LEU A 1 326 ? -13.18 -38.5 -16.078 1 96.19 326 LEU A O 1
ATOM 2522 N N . GLY A 1 327 ? -11.391 -37.375 -16.953 1 94.88 327 GLY A N 1
ATOM 2523 C CA . GLY A 1 327 ? -10.734 -37.375 -15.656 1 94.88 327 GLY A CA 1
ATOM 2524 C C . GLY A 1 327 ? -11.508 -36.656 -14.586 1 94.88 327 GLY A C 1
ATOM 2525 O O . GLY A 1 327 ? -12.078 -35.594 -14.844 1 94.88 327 GLY A O 1
ATOM 2526 N N . ILE A 1 328 ? -11.531 -37.125 -13.328 1 94.19 328 ILE A N 1
ATOM 2527 C CA . ILE A 1 328 ? -12.289 -36.531 -12.242 1 94.19 328 ILE A CA 1
ATOM 2528 C C . ILE A 1 328 ? -11.422 -35.531 -11.5 1 94.19 328 ILE A C 1
ATOM 2530 O O . ILE A 1 328 ? -11.938 -34.594 -10.859 1 94.19 328 ILE A O 1
ATOM 2534 N N . ASN A 1 329 ? -10.148 -35.656 -11.516 1 92.19 329 ASN A N 1
ATOM 2535 C CA . ASN A 1 329 ? -9.141 -34.781 -10.945 1 92.19 329 ASN A CA 1
ATOM 2536 C C . ASN A 1 329 ? -7.754 -35.062 -11.516 1 92.19 329 ASN A C 1
ATOM 2538 O O . ASN A 1 329 ? -7.613 -35.875 -12.43 1 92.19 329 ASN A O 1
ATOM 2542 N N . MET A 1 330 ? -6.797 -34.406 -11.062 1 92 330 MET A N 1
ATOM 2543 C CA . MET A 1 330 ? -5.438 -34.562 -11.562 1 92 330 MET A CA 1
ATOM 2544 C C . MET A 1 330 ? -4.922 -35.969 -11.25 1 92 330 MET A C 1
ATOM 2546 O O . MET A 1 330 ? -4.141 -36.531 -12.016 1 92 330 MET A O 1
ATOM 2550 N N . GLY A 1 331 ? -5.363 -36.531 -10.148 1 92 331 GLY A N 1
ATOM 2551 C CA . GLY A 1 331 ? -4.934 -37.875 -9.75 1 92 331 GLY A CA 1
ATOM 2552 C C . GLY A 1 331 ? -5.398 -38.969 -10.703 1 92 331 GLY A C 1
ATOM 2553 O O . GLY A 1 331 ? -4.84 -40.062 -10.719 1 92 331 GLY A O 1
ATOM 2554 N N . ASP A 1 332 ? -6.414 -38.625 -11.469 1 95.25 332 ASP A N 1
ATOM 2555 C CA . ASP A 1 332 ? -7.004 -39.531 -12.43 1 95.25 332 ASP A CA 1
ATOM 2556 C C . ASP A 1 332 ? -6.34 -39.406 -13.797 1 95.25 332 ASP A C 1
ATOM 2558 O O . ASP A 1 332 ? -6.922 -39.781 -14.82 1 95.25 332 ASP A O 1
ATOM 2562 N N . GLY A 1 333 ? -5.117 -38.844 -13.852 1 96.75 333 GLY A N 1
ATOM 2563 C CA . GLY A 1 333 ? -4.32 -38.719 -15.062 1 96.75 333 GLY A CA 1
ATOM 2564 C C . GLY A 1 333 ? -2.908 -39.25 -14.914 1 96.75 333 GLY A C 1
ATOM 2565 O O . GLY A 1 333 ? -2.66 -40.156 -14.094 1 96.75 333 GLY A O 1
ATOM 2566 N N . TRP A 1 334 ? -2.061 -38.938 -15.828 1 97.69 334 TRP A N 1
ATOM 2567 C CA . TRP A 1 334 ? -0.633 -39.219 -15.789 1 97.69 334 TRP A CA 1
ATOM 2568 C C . TRP A 1 334 ? 0.189 -37.938 -15.688 1 97.69 334 TRP A C 1
ATOM 2570 O O . TRP A 1 334 ? 0.172 -37.125 -16.609 1 97.69 334 TRP A O 1
ATOM 2580 N N . GLU A 1 335 ? 0.801 -37.781 -14.57 1 96.5 335 GLU A N 1
ATOM 2581 C CA . GLU A 1 335 ? 1.622 -36.594 -14.328 1 96.5 335 GLU A CA 1
ATOM 2582 C C . GLU A 1 335 ? 3.045 -36.969 -13.938 1 96.5 335 GLU A C 1
ATOM 2584 O O . GLU A 1 335 ? 3.244 -37.781 -13.016 1 96.5 335 GLU A O 1
ATOM 2589 N N . THR A 1 336 ? 4 -36.438 -14.609 1 96.5 336 THR A N 1
ATOM 2590 C CA . THR A 1 336 ? 5.406 -36.719 -14.336 1 96.5 336 THR A CA 1
ATOM 2591 C C . THR A 1 336 ? 5.988 -35.688 -13.375 1 96.5 336 THR A C 1
ATOM 2593 O O . THR A 1 336 ? 5.395 -34.625 -13.164 1 96.5 336 THR A O 1
ATOM 2596 N N . ALA A 1 337 ? 7.047 -36.031 -12.781 1 94.56 337 ALA A N 1
ATOM 2597 C CA . ALA A 1 337 ? 7.73 -35.094 -11.883 1 94.56 337 ALA A CA 1
ATOM 2598 C C . ALA A 1 337 ? 8.273 -33.906 -12.641 1 94.56 337 ALA A C 1
ATOM 2600 O O . ALA A 1 337 ? 8.594 -34 -13.828 1 94.56 337 ALA A O 1
ATOM 2601 N N . ARG A 1 338 ? 8.32 -32.781 -11.875 1 93.12 338 ARG A N 1
ATOM 2602 C CA . ARG A 1 338 ? 9.078 -31.641 -12.414 1 93.12 338 ARG A CA 1
ATOM 2603 C C . ARG A 1 338 ? 10.516 -32.062 -12.734 1 93.12 338 ARG A C 1
ATOM 2605 O O . ARG A 1 338 ? 11.195 -32.656 -11.891 1 93.12 338 ARG A O 1
ATOM 2612 N N . HIS A 1 339 ? 10.875 -31.828 -13.969 1 89.88 339 HIS A N 1
ATOM 2613 C CA . HIS A 1 339 ? 12.242 -32.219 -14.297 1 89.88 339 HIS A CA 1
ATOM 2614 C C . HIS A 1 339 ? 13.258 -31.406 -13.492 1 89.88 339 HIS A C 1
ATOM 2616 O O . HIS A 1 339 ? 13.25 -30.172 -13.523 1 89.88 339 HIS A O 1
ATOM 2622 N N . PRO A 1 340 ? 14.164 -32.031 -12.812 1 84.19 340 PRO A N 1
ATOM 2623 C CA . PRO A 1 340 ? 15.117 -31.297 -11.977 1 84.19 340 PRO A CA 1
ATOM 2624 C C . PRO A 1 340 ? 16.203 -30.609 -12.797 1 84.19 340 PRO A C 1
ATOM 2626 O O . PRO A 1 340 ? 16.859 -29.688 -12.305 1 84.19 340 PRO A O 1
ATOM 2629 N N . ASN A 1 341 ? 16.422 -31.062 -14.086 1 87.94 341 ASN A N 1
ATOM 2630 C CA . ASN A 1 341 ? 17.516 -30.547 -14.922 1 87.94 341 ASN A CA 1
ATOM 2631 C C . ASN A 1 341 ? 17 -29.547 -15.945 1 87.94 341 ASN A C 1
ATOM 2633 O O . ASN A 1 341 ? 17.578 -29.406 -17.031 1 87.94 341 ASN A O 1
ATOM 2637 N N . ARG A 1 342 ? 15.945 -29 -15.617 1 90.69 342 ARG A N 1
ATOM 2638 C CA . ARG A 1 342 ? 15.445 -27.969 -16.531 1 90.69 342 ARG A CA 1
ATOM 2639 C C . ARG A 1 342 ? 16.406 -26.797 -16.609 1 90.69 342 ARG A C 1
ATOM 2641 O O . ARG A 1 342 ? 17.031 -26.422 -15.617 1 90.69 342 ARG A O 1
ATOM 2648 N N . PRO A 1 343 ? 16.484 -26.141 -17.797 1 93.62 343 PRO A N 1
ATOM 2649 C CA . PRO A 1 343 ? 17.359 -24.984 -17.938 1 93.62 343 PRO A CA 1
ATOM 2650 C C . PRO A 1 343 ? 16.969 -23.828 -17.031 1 93.62 343 PRO A C 1
ATOM 2652 O O . PRO A 1 343 ? 15.781 -23.656 -16.734 1 93.62 343 PRO A O 1
ATOM 2655 N N . SER A 1 344 ? 17.953 -23.047 -16.703 1 95.69 344 SER A N 1
ATOM 2656 C CA . SER A 1 344 ? 17.719 -21.906 -15.812 1 95.69 344 SER A CA 1
ATOM 2657 C C . SER A 1 344 ? 16.875 -20.844 -16.5 1 95.69 344 SER A C 1
ATOM 2659 O O . SER A 1 344 ? 15.977 -20.266 -15.875 1 95.69 344 SER A O 1
ATOM 2661 N N . ILE A 1 345 ? 17.203 -20.625 -17.703 1 96.75 345 ILE A N 1
ATOM 2662 C CA . ILE A 1 345 ? 16.453 -19.688 -18.516 1 96.75 345 ILE A CA 1
ATOM 2663 C C . ILE A 1 345 ? 15.891 -20.391 -19.75 1 96.75 345 ILE A C 1
ATOM 2665 O O . ILE A 1 345 ? 16.641 -20.938 -20.562 1 96.75 345 ILE A O 1
ATOM 2669 N N . LEU A 1 346 ? 14.594 -20.375 -19.844 1 96.06 346 LEU A N 1
ATOM 2670 C CA . LEU A 1 346 ? 13.938 -21.031 -20.969 1 96.06 346 LEU A CA 1
ATOM 2671 C C . LEU A 1 346 ? 13.969 -20.156 -22.219 1 96.06 346 LEU A C 1
ATOM 2673 O O . LEU A 1 346 ? 13.789 -18.938 -22.125 1 96.06 346 LEU A O 1
ATOM 2677 N N . VAL A 1 347 ? 14.219 -20.766 -23.375 1 95.81 347 VAL A N 1
ATOM 2678 C CA . VAL A 1 347 ? 14.289 -20.047 -24.625 1 95.81 347 VAL A CA 1
ATOM 2679 C C . VAL A 1 347 ? 13.406 -20.719 -25.672 1 95.81 347 VAL A C 1
ATOM 2681 O O . VAL A 1 347 ? 13.203 -21.938 -25.625 1 95.81 347 VAL A O 1
ATOM 2684 N N . LEU A 1 348 ? 12.953 -19.938 -26.594 1 93.31 348 LEU A N 1
ATOM 2685 C CA . LEU A 1 348 ? 12.164 -20.484 -27.688 1 93.31 348 LEU A CA 1
ATOM 2686 C C . LEU A 1 348 ? 13.062 -21.047 -28.781 1 93.31 348 LEU A C 1
ATOM 2688 O O . LEU A 1 348 ? 14.141 -20.516 -29.047 1 93.31 348 LEU A O 1
ATOM 2692 N N . LYS A 1 349 ? 12.539 -22.094 -29.328 1 92.56 349 LYS A N 1
ATOM 2693 C CA . LYS A 1 349 ? 13.18 -22.531 -30.562 1 92.56 349 LYS A CA 1
ATOM 2694 C C . LYS A 1 349 ? 13.023 -21.5 -31.672 1 92.56 349 LYS A C 1
ATOM 2696 O O . LYS A 1 349 ? 11.945 -20.922 -31.828 1 92.56 349 LYS A O 1
ATOM 2701 N N . GLU A 1 350 ? 14.07 -21.328 -32.469 1 92.19 350 GLU A N 1
ATOM 2702 C CA . GLU A 1 350 ? 14.039 -20.328 -33.5 1 92.19 350 GLU A CA 1
ATOM 2703 C C . GLU A 1 350 ? 12.859 -20.547 -34.438 1 92.19 350 GLU A C 1
ATOM 2705 O O . GLU A 1 350 ? 12.656 -21.641 -34.969 1 92.19 350 GLU A O 1
ATOM 2710 N N . GLY A 1 351 ? 12.117 -19.547 -34.688 1 87.44 351 GLY A N 1
ATOM 2711 C CA . GLY A 1 351 ? 10.984 -19.578 -35.594 1 87.44 351 GLY A CA 1
ATOM 2712 C C . GLY A 1 351 ? 9.828 -20.406 -35.094 1 87.44 351 GLY A C 1
ATOM 2713 O O . GLY A 1 351 ? 8.953 -20.812 -35.844 1 87.44 351 GLY A O 1
ATOM 2714 N N . SER A 1 352 ? 9.914 -20.719 -33.812 1 87.25 352 SER A N 1
ATOM 2715 C CA . SER A 1 352 ? 8.891 -21.594 -33.25 1 87.25 352 SER A CA 1
ATOM 2716 C C . SER A 1 352 ? 8.258 -20.984 -32 1 87.25 352 SER A C 1
ATOM 2718 O O . SER A 1 352 ? 8.805 -20.031 -31.438 1 87.25 352 SER A O 1
ATOM 2720 N N . THR A 1 353 ? 7.066 -21.438 -31.688 1 85.12 353 THR A N 1
ATOM 2721 C CA . THR A 1 353 ? 6.426 -21.062 -30.422 1 85.12 353 THR A CA 1
ATOM 2722 C C . THR A 1 353 ? 6.754 -22.078 -29.328 1 85.12 353 THR A C 1
ATOM 2724 O O . THR A 1 353 ? 6.367 -21.891 -28.172 1 85.12 353 THR A O 1
ATOM 2727 N N . LEU A 1 354 ? 7.484 -23.078 -29.656 1 91.81 354 LEU A N 1
ATOM 2728 C CA . LEU A 1 354 ? 7.852 -24.125 -28.719 1 91.81 354 LEU A CA 1
ATOM 2729 C C . LEU A 1 354 ? 9.18 -23.812 -28.047 1 91.81 354 LEU A C 1
ATOM 2731 O O . LEU A 1 354 ? 10.055 -23.172 -28.641 1 91.81 354 LEU A O 1
ATOM 2735 N N . LEU A 1 355 ? 9.312 -24.266 -26.859 1 92.81 355 LEU A N 1
ATOM 2736 C CA . LEU A 1 355 ? 10.562 -24.094 -26.125 1 92.81 355 LEU A CA 1
ATOM 2737 C C . LEU A 1 355 ? 11.648 -25.016 -26.672 1 92.81 355 LEU A C 1
ATOM 2739 O O . LEU A 1 355 ? 11.359 -26.125 -27.109 1 92.81 355 LEU A O 1
ATOM 2743 N N . ASP A 1 356 ? 12.859 -24.5 -26.547 1 93.88 356 ASP A N 1
ATOM 2744 C CA . ASP A 1 356 ? 14.031 -25.266 -26.953 1 93.88 356 ASP A CA 1
ATOM 2745 C C . ASP A 1 356 ? 14.57 -26.078 -25.781 1 93.88 356 ASP A C 1
ATOM 2747 O O . ASP A 1 356 ? 15.633 -25.766 -25.234 1 93.88 356 ASP A O 1
ATOM 2751 N N . ILE A 1 357 ? 13.859 -27.109 -25.453 1 89.88 357 ILE A N 1
ATOM 2752 C CA . ILE A 1 357 ? 14.234 -27.938 -24.312 1 89.88 357 ILE A CA 1
ATOM 2753 C C . ILE A 1 357 ? 14.25 -29.406 -24.734 1 89.88 357 ILE A C 1
ATOM 2755 O O . ILE A 1 357 ? 13.234 -29.938 -25.188 1 89.88 357 ILE A O 1
ATOM 2759 N N . PRO A 1 358 ? 15.344 -30.031 -24.594 1 87.19 358 PRO A N 1
ATOM 2760 C CA . PRO A 1 358 ? 15.43 -31.438 -25.031 1 87.19 358 PRO A CA 1
ATOM 2761 C C . PRO A 1 358 ? 14.938 -32.406 -23.969 1 87.19 358 PRO A C 1
ATOM 2763 O O . PRO A 1 358 ? 15.469 -33.531 -23.859 1 87.19 358 PRO A O 1
ATOM 2766 N N . LEU A 1 359 ? 14.188 -32.062 -23.016 1 95 359 LEU A N 1
ATOM 2767 C CA . LEU A 1 359 ? 13.656 -32.938 -21.953 1 95 359 LEU A CA 1
ATOM 2768 C C . LEU A 1 359 ? 12.258 -33.406 -22.297 1 95 359 LEU A C 1
ATOM 2770 O O . LEU A 1 359 ? 11.453 -32.656 -22.875 1 95 359 LEU A O 1
ATOM 2774 N N . SER A 1 360 ? 12.055 -34.656 -22.031 1 96.38 360 SER A N 1
ATOM 2775 C CA . SER A 1 360 ? 10.742 -35.219 -22.328 1 96.38 360 SER A CA 1
ATOM 2776 C C . SER A 1 360 ? 10.445 -36.406 -21.422 1 96.38 360 SER A C 1
ATOM 2778 O O . SER A 1 360 ? 11.359 -37 -20.828 1 96.38 360 SER A O 1
ATOM 2780 N N . ASP A 1 361 ? 9.242 -36.719 -21.297 1 97.12 361 ASP A N 1
ATOM 2781 C CA . ASP A 1 361 ? 8.711 -37.969 -20.719 1 97.12 361 ASP A CA 1
ATOM 2782 C C . ASP A 1 361 ? 7.754 -38.656 -21.688 1 97.12 361 ASP A C 1
ATOM 2784 O O . ASP A 1 361 ? 7.246 -38.031 -22.625 1 97.12 361 ASP A O 1
ATOM 2788 N N . TRP A 1 362 ? 7.578 -39.969 -21.5 1 97.69 362 TRP A N 1
ATOM 2789 C CA . TRP A 1 362 ? 6.738 -40.656 -22.469 1 97.69 362 TRP A CA 1
ATOM 2790 C C . TRP A 1 362 ? 5.961 -41.781 -21.797 1 97.69 362 TRP A C 1
ATOM 2792 O O . TRP A 1 362 ? 6.348 -42.281 -20.734 1 97.69 362 TRP A O 1
ATOM 2802 N N . ALA A 1 363 ? 4.871 -42.188 -22.375 1 98 363 ALA A N 1
ATOM 2803 C CA . ALA A 1 363 ? 4.047 -43.344 -22 1 98 363 ALA A CA 1
ATOM 2804 C C . ALA A 1 363 ? 3.629 -44.125 -23.234 1 98 363 ALA A C 1
ATOM 2806 O O . ALA A 1 363 ? 3.303 -43.562 -24.281 1 98 363 ALA A O 1
ATOM 2807 N N . VAL A 1 364 ? 3.609 -45.438 -23.078 1 97.75 364 VAL A N 1
ATOM 2808 C CA . VAL A 1 364 ? 3.223 -46.312 -24.172 1 97.75 364 VAL A CA 1
ATOM 2809 C C . VAL A 1 364 ? 1.867 -46.938 -23.875 1 97.75 364 VAL A C 1
ATOM 2811 O O . VAL A 1 364 ? 1.629 -47.406 -22.766 1 97.75 364 VAL A O 1
ATOM 2814 N N . LEU A 1 365 ? 1.052 -46.938 -24.906 1 98.06 365 LEU A N 1
ATOM 2815 C CA . LEU A 1 365 ? -0.278 -47.531 -24.828 1 98.06 365 LEU A CA 1
ATOM 2816 C C . LEU A 1 365 ? -0.462 -48.594 -25.906 1 98.06 365 LEU A C 1
ATOM 2818 O O . LEU A 1 365 ? -0.053 -48.406 -27.047 1 98.06 365 LEU A O 1
ATOM 2822 N N . LYS A 1 366 ? -1.006 -49.656 -25.453 1 98.12 366 LYS A N 1
ATOM 2823 C CA . LYS A 1 366 ? -1.45 -50.688 -26.391 1 98.12 366 LYS A CA 1
ATOM 2824 C C . LYS A 1 366 ? -2.934 -50.531 -26.703 1 98.12 366 LYS A C 1
ATOM 2826 O O . LYS A 1 366 ? -3.758 -50.406 -25.797 1 98.12 366 LYS A O 1
ATOM 2831 N N . LEU A 1 367 ? -3.207 -50.594 -28.016 1 98.06 367 LEU A N 1
ATOM 2832 C CA . LEU A 1 367 ? -4.602 -50.5 -28.438 1 98.06 367 LEU A CA 1
ATOM 2833 C C . LEU A 1 367 ? -5.332 -51.812 -28.234 1 98.06 367 LEU A C 1
ATOM 2835 O O . LEU A 1 367 ? -4.719 -52.875 -28.297 1 98.06 367 LEU A O 1
ATOM 2839 N N . GLY A 1 368 ? -6.574 -51.688 -28 1 97.19 368 GLY A N 1
ATOM 2840 C CA . GLY A 1 368 ? -7.375 -52.875 -27.859 1 97.19 368 GLY A CA 1
ATOM 2841 C C . GLY A 1 368 ? -7.504 -53.688 -29.141 1 97.19 368 GLY A C 1
ATOM 2842 O O . GLY A 1 368 ? -7.645 -54.906 -29.125 1 97.19 368 GLY A O 1
ATOM 2843 N N . LYS A 1 369 ? -7.566 -52.969 -30.203 1 95.81 369 LYS A N 1
ATOM 2844 C CA . LYS A 1 369 ? -7.574 -53.5 -31.562 1 95.81 369 LYS A CA 1
ATOM 2845 C C . LYS A 1 369 ? -6.625 -52.719 -32.469 1 95.81 369 LYS A C 1
ATOM 2847 O O . LYS A 1 369 ? -6.422 -51.531 -32.281 1 95.81 369 LYS A O 1
ATOM 2852 N N . GLU A 1 370 ? -6.051 -53.469 -33.375 1 96.25 370 GLU A N 1
ATOM 2853 C CA . GLU A 1 370 ? -5.18 -52.75 -34.312 1 96.25 370 GLU A CA 1
ATOM 2854 C C . GLU A 1 370 ? -5.969 -51.75 -35.156 1 96.25 370 GLU A C 1
ATOM 2856 O O . GLU A 1 370 ? -7.129 -52 -35.469 1 96.25 370 GLU A O 1
ATOM 2861 N N . ALA A 1 371 ? -5.336 -50.719 -35.375 1 96.56 371 ALA A N 1
ATOM 2862 C CA . ALA A 1 371 ? -5.906 -49.75 -36.344 1 96.56 371 ALA A CA 1
ATOM 2863 C C . ALA A 1 371 ? -5.602 -50.188 -37.781 1 96.56 371 ALA A C 1
ATOM 2865 O O . ALA A 1 371 ? -4.773 -49.594 -38.438 1 96.56 371 ALA A O 1
ATOM 2866 N N . SER A 1 372 ? -6.348 -51 -38.281 1 95.06 372 SER A N 1
ATOM 2867 C CA . SER A 1 372 ? -6.059 -51.656 -39.531 1 95.06 372 SER A CA 1
ATOM 2868 C C . SER A 1 372 ? -6.156 -50.688 -40.719 1 95.06 372 SER A C 1
ATOM 2870 O O . SER A 1 372 ? -5.453 -50.844 -41.719 1 95.06 372 SER A O 1
ATOM 2872 N N . ASN A 1 373 ? -7.051 -49.75 -40.625 1 94.62 373 ASN A N 1
ATOM 2873 C CA . ASN A 1 373 ? -7.211 -48.75 -41.656 1 94.62 373 ASN A CA 1
ATOM 2874 C C . ASN A 1 373 ? -6.602 -47.438 -41.281 1 94.62 373 ASN A C 1
ATOM 2876 O O . ASN A 1 373 ? -6.973 -46.375 -41.812 1 94.62 373 ASN A O 1
ATOM 2880 N N . GLY A 1 374 ? -5.801 -47.5 -40.25 1 97.44 374 GLY A N 1
ATOM 2881 C CA . GLY A 1 374 ? -5.16 -46.281 -39.812 1 97.44 374 GLY A CA 1
ATOM 2882 C C . GLY A 1 374 ? -5.918 -45.594 -38.688 1 97.44 374 GLY A C 1
ATOM 2883 O O . GLY A 1 374 ? -6.836 -46.156 -38.094 1 97.44 374 GLY A O 1
ATOM 2884 N N . VAL A 1 375 ? -5.461 -44.375 -38.375 1 98.56 375 VAL A N 1
ATOM 2885 C CA . VAL A 1 375 ? -6.023 -43.594 -37.281 1 98.56 375 VAL A CA 1
ATOM 2886 C C . VAL A 1 375 ? -6.855 -42.438 -37.844 1 98.56 375 VAL A C 1
ATOM 2888 O O . VAL A 1 375 ? -6.387 -41.688 -38.719 1 98.56 375 VAL A O 1
ATOM 2891 N N . ALA A 1 376 ? -8.094 -42.281 -37.344 1 98.44 376 ALA A N 1
ATOM 2892 C CA . ALA A 1 376 ? -9 -41.25 -37.844 1 98.44 376 ALA A CA 1
ATOM 2893 C C . ALA A 1 376 ? -8.938 -40 -37 1 98.44 376 ALA A C 1
ATOM 2895 O O . ALA A 1 376 ? -9.102 -38.875 -37.5 1 98.44 376 ALA A O 1
ATOM 2896 N N . ARG A 1 377 ? -8.734 -40.156 -35.719 1 98.56 377 ARG A N 1
ATOM 2897 C CA . ARG A 1 377 ? -8.766 -39.062 -34.781 1 98.56 377 ARG A CA 1
ATOM 2898 C C . ARG A 1 377 ? -7.914 -39.344 -33.562 1 98.56 377 ARG A C 1
ATOM 2900 O O . ARG A 1 377 ? -7.871 -40.5 -33.094 1 98.56 377 ARG A O 1
ATOM 2907 N N . VAL A 1 378 ? -7.219 -38.375 -33.094 1 98.69 378 VAL A N 1
ATOM 2908 C CA . VAL A 1 378 ? -6.496 -38.438 -31.812 1 98.69 378 VAL A CA 1
ATOM 2909 C C . VAL A 1 378 ? -6.949 -37.312 -30.922 1 98.69 378 VAL A C 1
ATOM 2911 O O . VAL A 1 378 ? -7.129 -36.156 -31.375 1 98.69 378 VAL A O 1
ATOM 2914 N N . ILE A 1 379 ? -7.207 -37.562 -29.641 1 98.5 379 ILE A N 1
ATOM 2915 C CA . ILE A 1 379 ? -7.477 -36.531 -28.656 1 98.5 379 ILE A CA 1
ATOM 2916 C C . ILE A 1 379 ? -6.457 -36.625 -27.516 1 98.5 379 ILE A C 1
ATOM 2918 O O . ILE A 1 379 ? -6.301 -37.688 -26.906 1 98.5 379 ILE A O 1
ATOM 2922 N N . ILE A 1 380 ? -5.723 -35.656 -27.344 1 98 380 ILE A N 1
ATOM 2923 C CA . ILE A 1 380 ? -4.906 -35.5 -26.156 1 98 380 ILE A CA 1
ATOM 2924 C C . ILE A 1 380 ? -5.578 -34.5 -25.203 1 98 380 ILE A C 1
ATOM 2926 O O . ILE A 1 380 ? -5.789 -33.344 -25.547 1 98 380 ILE A O 1
ATOM 2930 N N . ASP A 1 381 ? -5.926 -34.906 -24.016 1 97.69 381 ASP A N 1
ATOM 2931 C CA . ASP A 1 381 ? -6.73 -34.156 -23.047 1 97.69 381 ASP A CA 1
ATOM 2932 C C . ASP A 1 381 ? -5.898 -33.75 -21.844 1 97.69 381 ASP A C 1
ATOM 2934 O O . ASP A 1 381 ? -5.344 -34.594 -21.141 1 97.69 381 ASP A O 1
ATOM 2938 N N . THR A 1 382 ? -5.801 -32.469 -21.547 1 95.56 382 THR A N 1
ATOM 2939 C CA . THR A 1 382 ? -5.094 -31.953 -20.375 1 95.56 382 THR A CA 1
ATOM 2940 C C . THR A 1 382 ? -6.078 -31.531 -19.297 1 95.56 382 THR A C 1
ATOM 2942 O O . THR A 1 382 ? -5.789 -30.625 -18.5 1 95.56 382 THR A O 1
ATOM 2945 N N . LYS A 1 383 ? -7.254 -32.062 -19.203 1 94.81 383 LYS A N 1
ATOM 2946 C CA . LYS A 1 383 ? -8.273 -31.719 -18.219 1 94.81 383 LYS A CA 1
ATOM 2947 C C . LYS A 1 383 ? -7.684 -31.703 -16.812 1 94.81 383 LYS A C 1
ATOM 2949 O O . LYS A 1 383 ? -6.965 -32.625 -16.422 1 94.81 383 LYS A O 1
ATOM 2954 N N . HIS A 1 384 ? -7.906 -30.641 -16.016 1 92.5 384 HIS A N 1
ATOM 2955 C CA . HIS A 1 384 ? -7.539 -30.406 -14.617 1 92.5 384 HIS A CA 1
ATOM 2956 C C . HIS A 1 384 ? -6.074 -30 -14.5 1 92.5 384 HIS A C 1
ATOM 2958 O O . HIS A 1 384 ? -5.633 -29.562 -13.43 1 92.5 384 HIS A O 1
ATOM 2964 N N . PHE A 1 385 ? -5.293 -30.219 -15.516 1 93.25 385 PHE A N 1
ATOM 2965 C CA . PHE A 1 385 ? -3.902 -29.766 -15.484 1 93.25 385 PHE A CA 1
ATOM 2966 C C . PHE A 1 385 ? -3.777 -28.344 -16.016 1 93.25 385 PHE A C 1
ATOM 2968 O O . PHE A 1 385 ? -3.523 -28.141 -17.203 1 93.25 385 PHE A O 1
ATOM 2975 N N . ARG A 1 386 ? -3.832 -27.438 -15.094 1 90.88 386 ARG A N 1
ATOM 2976 C CA . ARG A 1 386 ? -3.93 -26.031 -15.445 1 90.88 386 ARG A CA 1
ATOM 2977 C C . ARG A 1 386 ? -2.586 -25.328 -15.281 1 90.88 386 ARG A C 1
ATOM 2979 O O . ARG A 1 386 ? -2.236 -24.438 -16.062 1 90.88 386 ARG A O 1
ATOM 2986 N N . GLY A 1 387 ? -1.891 -25.656 -14.266 1 91.56 387 GLY A N 1
ATOM 2987 C CA . GLY A 1 387 ? -0.576 -25.094 -14.016 1 91.56 387 GLY A CA 1
ATOM 2988 C C . GLY A 1 387 ? 0.551 -26.094 -14.195 1 91.56 387 GLY A C 1
ATOM 2989 O O . GLY A 1 387 ? 1.722 -25.75 -14.016 1 91.56 387 GLY A O 1
ATOM 2990 N N . ASN A 1 388 ? 0.178 -27.297 -14.523 1 94.06 388 ASN A N 1
ATOM 2991 C CA . ASN A 1 388 ? 1.152 -28.391 -14.609 1 94.06 388 ASN A CA 1
ATOM 2992 C C . ASN A 1 388 ? 0.95 -29.219 -15.867 1 94.06 388 ASN A C 1
ATOM 2994 O O . ASN A 1 388 ? 1.29 -30.406 -15.891 1 94.06 388 ASN A O 1
ATOM 2998 N N . PHE A 1 389 ? 0.35 -28.641 -16.922 1 94.62 389 PHE A N 1
ATOM 2999 C CA . PHE A 1 389 ? 0.266 -29.297 -18.234 1 94.62 389 PHE A CA 1
ATOM 3000 C C . PHE A 1 389 ? 1.607 -29.234 -18.953 1 94.62 389 PHE A C 1
ATOM 3002 O O . PHE A 1 389 ? 2.482 -28.453 -18.578 1 94.62 389 PHE A O 1
ATOM 3009 N N . PRO A 1 390 ? 1.843 -30.141 -19.875 1 95.62 390 PRO A N 1
ATOM 3010 C CA . PRO A 1 390 ? 3.072 -30.031 -20.672 1 95.62 390 PRO A CA 1
ATOM 3011 C C . PRO A 1 390 ? 3.035 -28.875 -21.656 1 95.62 390 PRO A C 1
ATOM 3013 O O . PRO A 1 390 ? 1.961 -28.484 -22.141 1 95.62 390 PRO A O 1
ATOM 3016 N N . GLU A 1 391 ? 4.199 -28.328 -21.953 1 93.88 391 GLU A N 1
ATOM 3017 C CA . GLU A 1 391 ? 4.277 -27.281 -22.969 1 93.88 391 GLU A CA 1
ATOM 3018 C C . GLU A 1 391 ? 3.811 -27.812 -24.328 1 93.88 391 GLU A C 1
ATOM 3020 O O . GLU A 1 391 ? 3.16 -27.078 -25.078 1 93.88 391 GLU A O 1
ATOM 3025 N N . SER A 1 392 ? 4.215 -28.984 -24.594 1 95.19 392 SER A N 1
ATOM 3026 C CA . SER A 1 392 ? 3.869 -29.625 -25.859 1 95.19 392 SER A CA 1
ATOM 3027 C C . SER A 1 392 ? 3.838 -31.141 -25.734 1 95.19 392 SER A C 1
ATOM 3029 O O . SER A 1 392 ? 4.254 -31.688 -24.719 1 95.19 392 SER A O 1
ATOM 3031 N N . ALA A 1 393 ? 3.301 -31.766 -26.797 1 96.69 393 ALA A N 1
ATOM 3032 C CA . ALA A 1 393 ? 3.225 -33.219 -26.844 1 96.69 393 ALA A CA 1
ATOM 3033 C C . ALA A 1 393 ? 3.4 -33.75 -28.266 1 96.69 393 ALA A C 1
ATOM 3035 O O . ALA A 1 393 ? 3.188 -33 -29.234 1 96.69 393 ALA A O 1
ATOM 3036 N N . MET A 1 394 ? 3.852 -34.938 -28.344 1 97.81 394 MET A N 1
ATOM 3037 C CA . MET A 1 394 ? 4.016 -35.688 -29.594 1 97.81 394 MET A CA 1
ATOM 3038 C C . MET A 1 394 ? 3.441 -37.094 -29.484 1 97.81 394 MET A C 1
ATOM 3040 O O . MET A 1 394 ? 3.416 -37.656 -28.391 1 97.81 394 MET A O 1
ATOM 3044 N N . LEU A 1 395 ? 2.936 -37.562 -30.578 1 98.69 395 LEU A N 1
ATOM 3045 C CA . LEU A 1 395 ? 2.404 -38.938 -30.594 1 98.69 395 LEU A CA 1
ATOM 3046 C C . LEU A 1 395 ? 3.01 -39.719 -31.734 1 98.69 395 LEU A C 1
ATOM 3048 O O . LEU A 1 395 ? 3.037 -39.281 -32.875 1 98.69 395 LEU A O 1
ATOM 3052 N N . GLU A 1 396 ? 3.451 -40.906 -31.344 1 98.69 396 GLU A N 1
ATOM 3053 C CA . GLU A 1 396 ? 3.982 -41.875 -32.344 1 98.69 396 GLU A CA 1
ATOM 3054 C C . GLU A 1 396 ? 3.215 -43.188 -32.312 1 98.69 396 GLU A C 1
ATOM 3056 O O . GLU A 1 396 ? 2.607 -43.531 -31.297 1 98.69 396 GLU A O 1
ATOM 3061 N N . GLY A 1 397 ? 3.172 -43.875 -33.469 1 98.44 397 GLY A N 1
ATOM 3062 C CA . GLY A 1 397 ? 2.578 -45.188 -33.594 1 98.44 397 GLY A CA 1
ATOM 3063 C C . GLY A 1 397 ? 3.547 -46.25 -34.094 1 98.44 397 GLY A C 1
ATOM 3064 O O . GLY A 1 397 ? 4.59 -45.906 -34.656 1 98.44 397 GLY A O 1
ATOM 3065 N N . CYS A 1 398 ? 3.221 -47.469 -33.781 1 97.69 398 CYS A N 1
ATOM 3066 C CA . CYS A 1 398 ? 3.955 -48.594 -34.375 1 97.69 398 CYS A CA 1
ATOM 3067 C C . CYS A 1 398 ? 3.064 -49.812 -34.5 1 97.69 398 CYS A C 1
ATOM 3069 O O . CYS A 1 398 ? 1.99 -49.875 -33.906 1 97.69 398 CYS A O 1
ATOM 3071 N N . TYR A 1 399 ? 3.502 -50.656 -35.375 1 97.5 399 TYR A N 1
ATOM 3072 C CA . TYR A 1 399 ? 2.85 -51.969 -35.562 1 97.5 399 TYR A CA 1
ATOM 3073 C C . TYR A 1 399 ? 3.719 -53.094 -35 1 97.5 399 TYR A C 1
ATOM 3075 O O . TYR A 1 399 ? 4.715 -53.469 -35.594 1 97.5 399 TYR A O 1
ATOM 3083 N N . ASP A 1 400 ? 3.328 -53.531 -33.812 1 96.5 400 ASP A N 1
ATOM 3084 C CA . ASP A 1 400 ? 4.066 -54.562 -33.125 1 96.5 400 ASP A CA 1
ATOM 3085 C C . ASP A 1 400 ? 3.113 -55.562 -32.469 1 96.5 400 ASP A C 1
ATOM 3087 O O . ASP A 1 400 ? 3.113 -55.688 -31.234 1 96.5 400 ASP A O 1
ATOM 3091 N N . PRO A 1 401 ? 2.412 -56.281 -33.188 1 94.31 401 PRO A N 1
ATOM 3092 C CA . PRO A 1 401 ? 1.395 -57.188 -32.625 1 94.31 401 PRO A CA 1
ATOM 3093 C C . PRO A 1 401 ? 1.984 -58.219 -31.688 1 94.31 401 PRO A C 1
ATOM 3095 O O . PRO A 1 401 ? 1.312 -58.656 -30.75 1 94.31 401 PRO A O 1
ATOM 3098 N N . GLU A 1 402 ? 3.258 -58.594 -31.922 1 93.06 402 GLU A N 1
ATOM 3099 C CA . GLU A 1 402 ? 3.887 -59.594 -31.078 1 93.06 402 GLU A CA 1
ATOM 3100 C C . GLU A 1 402 ? 4.641 -58.969 -29.922 1 93.06 402 GLU A C 1
ATOM 3102 O O . GLU A 1 402 ? 5.188 -59.688 -29.078 1 93.06 402 GLU A O 1
ATOM 3107 N N . GLU A 1 403 ? 4.695 -57.656 -29.859 1 91.56 403 GLU A N 1
ATOM 3108 C CA . GLU A 1 403 ? 5.391 -56.906 -28.828 1 91.56 403 GLU A CA 1
ATOM 3109 C C . GLU A 1 403 ? 6.855 -57.312 -28.719 1 91.56 403 GLU A C 1
ATOM 3111 O O . GLU A 1 403 ? 7.352 -57.625 -27.641 1 91.56 403 GLU A O 1
ATOM 3116 N N . SER A 1 404 ? 7.453 -57.375 -29.812 1 90 404 SER A N 1
ATOM 3117 C CA . SER A 1 404 ? 8.859 -57.75 -29.922 1 90 404 SER A CA 1
ATOM 3118 C C . SER A 1 404 ? 9.781 -56.625 -29.484 1 90 404 SER A C 1
ATOM 3120 O O . SER A 1 404 ? 10.969 -56.844 -29.234 1 90 404 SER A O 1
ATOM 3122 N N . ASN A 1 405 ? 9.312 -55.469 -29.359 1 85.5 405 ASN A N 1
ATOM 3123 C CA . ASN A 1 405 ? 10.039 -54.25 -29.031 1 85.5 405 ASN A CA 1
ATOM 3124 C C . ASN A 1 405 ? 11.039 -53.906 -30.109 1 85.5 405 ASN A C 1
ATOM 3126 O O . ASN A 1 405 ? 12.062 -53.25 -29.828 1 85.5 405 ASN A O 1
ATOM 3130 N N . LYS A 1 406 ? 10.844 -54.281 -31.344 1 89.5 406 LYS A N 1
ATOM 3131 C CA . LYS A 1 406 ? 11.734 -54 -32.469 1 89.5 406 LYS A CA 1
ATOM 3132 C C . LYS A 1 406 ? 11.016 -53.188 -33.531 1 89.5 406 LYS A C 1
ATOM 3134 O O . LYS A 1 406 ? 11.602 -52.875 -34.562 1 89.5 406 LYS A O 1
ATOM 3139 N N . ALA A 1 407 ? 9.812 -52.844 -33.188 1 91.25 407 ALA A N 1
ATOM 3140 C CA . ALA A 1 407 ? 9.031 -52.156 -34.188 1 91.25 407 ALA A CA 1
ATOM 3141 C C . ALA A 1 407 ? 9.539 -50.719 -34.375 1 91.25 407 ALA A C 1
ATOM 3143 O O . ALA A 1 407 ? 10.016 -50.094 -33.438 1 91.25 407 ALA A O 1
ATOM 3144 N N . GLU A 1 408 ? 9.477 -50.312 -35.562 1 95.06 408 GLU A N 1
ATOM 3145 C CA . GLU A 1 408 ? 9.82 -48.938 -35.875 1 95.06 408 GLU A CA 1
ATOM 3146 C C . GLU A 1 408 ? 8.664 -48 -35.562 1 95.06 408 GLU A C 1
ATOM 3148 O O . GLU A 1 408 ? 7.516 -48.281 -35.906 1 95.06 408 GLU A O 1
ATOM 3153 N N . TRP A 1 409 ? 9 -46.969 -34.844 1 97.81 409 TRP A N 1
ATOM 3154 C CA . TRP A 1 409 ? 8 -45.938 -34.5 1 97.81 409 TRP A CA 1
ATOM 3155 C C . TRP A 1 409 ? 7.961 -44.844 -35.562 1 97.81 409 TRP A C 1
ATOM 3157 O O . TRP A 1 409 ? 9 -44.438 -36.094 1 97.81 409 TRP A O 1
ATOM 3167 N N . PHE A 1 410 ? 6.805 -44.375 -35.906 1 98.19 410 PHE A N 1
ATOM 3168 C CA . PHE A 1 410 ? 6.637 -43.25 -36.812 1 98.19 410 PHE A CA 1
ATOM 3169 C C . PHE A 1 410 ? 5.707 -42.219 -36.219 1 98.19 410 PHE A C 1
ATOM 3171 O O . PHE A 1 410 ? 4.867 -42.531 -35.375 1 98.19 410 PHE A O 1
ATOM 3178 N N . THR A 1 411 ? 5.824 -40.969 -36.688 1 98.56 411 THR A N 1
ATOM 3179 C CA . THR A 1 411 ? 5.094 -39.844 -36.125 1 98.56 411 THR A CA 1
ATOM 3180 C C . THR A 1 411 ? 3.648 -39.844 -36.594 1 98.56 411 THR A C 1
ATOM 3182 O O . THR A 1 411 ? 3.387 -39.969 -37.781 1 98.56 411 THR A O 1
ATOM 3185 N N . LEU A 1 412 ? 2.709 -39.781 -35.688 1 98.5 412 LEU A N 1
ATOM 3186 C CA . LEU A 1 412 ? 1.306 -39.531 -36 1 98.5 412 LEU A CA 1
ATOM 3187 C C . LEU A 1 412 ? 0.962 -38.062 -35.781 1 98.5 412 LEU A C 1
ATOM 3189 O O . LEU A 1 412 ? 0.285 -37.438 -36.594 1 98.5 412 LEU A O 1
ATOM 3193 N N . ILE A 1 413 ? 1.365 -37.531 -34.688 1 98.06 413 ILE A N 1
ATOM 3194 C CA . ILE A 1 413 ? 1.226 -36.125 -34.312 1 98.06 413 ILE A CA 1
ATOM 3195 C C . ILE A 1 413 ? 2.598 -35.531 -34.031 1 98.06 413 ILE A C 1
ATOM 3197 O O . ILE A 1 413 ? 3.246 -35.906 -33.031 1 98.06 413 ILE A O 1
ATOM 3201 N N . PRO A 1 414 ? 3.061 -34.625 -34.875 1 96.38 414 PRO A N 1
ATOM 3202 C CA . PRO A 1 414 ? 4.312 -33.938 -34.5 1 96.38 414 PRO A CA 1
ATOM 3203 C C . PRO A 1 414 ? 4.199 -33.156 -33.219 1 96.38 414 PRO A C 1
ATOM 3205 O O . PRO A 1 414 ? 3.092 -32.938 -32.719 1 96.38 414 PRO A O 1
ATOM 3208 N N . ARG A 1 415 ? 5.355 -32.812 -32.688 1 95.44 415 ARG A N 1
ATOM 3209 C CA . ARG A 1 415 ? 5.355 -32.031 -31.453 1 95.44 415 ARG A CA 1
ATOM 3210 C C . ARG A 1 415 ? 4.488 -30.766 -31.594 1 95.44 415 ARG A C 1
ATOM 3212 O O . ARG A 1 415 ? 4.758 -29.922 -32.438 1 95.44 415 ARG A O 1
ATOM 3219 N N . THR A 1 416 ? 3.441 -30.703 -30.797 1 94.25 416 THR A N 1
ATOM 3220 C CA . THR A 1 416 ? 2.422 -29.656 -30.891 1 94.25 416 THR A CA 1
ATOM 3221 C C . THR A 1 416 ? 2.176 -29.016 -29.531 1 94.25 416 THR A C 1
ATOM 3223 O O . THR A 1 416 ? 2.113 -29.703 -28.516 1 94.25 416 THR A O 1
ATOM 3226 N N . ARG A 1 417 ? 2.064 -27.703 -29.547 1 93.62 417 ARG A N 1
ATOM 3227 C CA . ARG A 1 417 ? 1.837 -26.984 -28.312 1 93.62 417 ARG A CA 1
ATOM 3228 C C . ARG A 1 417 ? 0.525 -27.406 -27.656 1 93.62 417 ARG A C 1
ATOM 3230 O O . ARG A 1 417 ? -0.489 -27.562 -28.344 1 93.62 417 ARG A O 1
ATOM 3237 N N . MET A 1 418 ? 0.541 -27.578 -26.312 1 93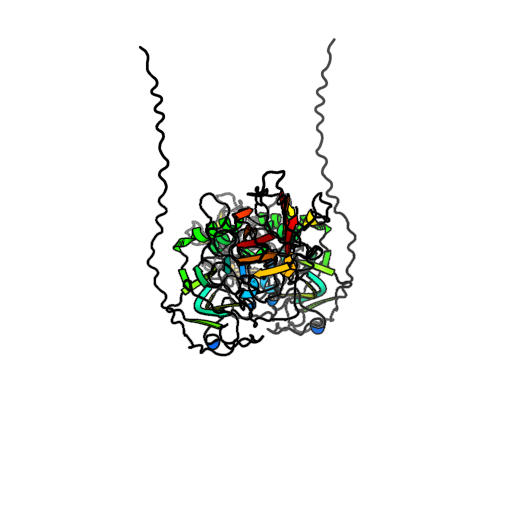.69 418 MET A N 1
ATOM 3238 C CA . MET A 1 418 ? -0.65 -27.922 -25.547 1 93.69 418 MET A CA 1
ATOM 3239 C C . MET A 1 418 ? -1.209 -26.688 -24.828 1 93.69 418 MET A C 1
ATOM 3241 O O . MET A 1 418 ? -0.571 -25.641 -24.797 1 93.69 418 MET A O 1
ATOM 3245 N N . SER A 1 419 ? -2.441 -26.828 -24.328 1 91.56 419 SER A N 1
ATOM 3246 C CA . SER A 1 419 ? -3.135 -25.828 -23.516 1 91.56 419 SER A CA 1
ATOM 3247 C C . SER A 1 419 ? -3.656 -26.438 -22.219 1 91.56 419 SER A C 1
ATOM 3249 O O . SER A 1 419 ? -3.859 -27.641 -22.125 1 91.56 419 SER A O 1
ATOM 3251 N N . PRO A 1 420 ? -3.787 -25.5 -21.25 1 91.25 420 PRO A N 1
ATOM 3252 C CA . PRO A 1 420 ? -4.312 -26.031 -20 1 91.25 420 PRO A CA 1
ATOM 3253 C C . PRO A 1 420 ? -5.781 -26.422 -20.078 1 91.25 420 PRO A C 1
ATOM 3255 O O . PRO A 1 420 ? -6.562 -25.75 -20.766 1 91.25 420 PRO A O 1
ATOM 3258 N N . ASP A 1 421 ? -6.102 -27.5 -19.422 1 91.88 421 ASP A N 1
ATOM 3259 C CA . ASP A 1 421 ? -7.492 -27.891 -19.188 1 91.88 421 ASP A CA 1
ATOM 3260 C C . ASP A 1 421 ? -8.297 -27.875 -20.484 1 91.88 421 ASP A C 1
ATOM 3262 O O . ASP A 1 421 ? -9.352 -27.234 -20.547 1 91.88 421 ASP A O 1
ATOM 3266 N N . ALA A 1 422 ? -7.84 -28.641 -21.438 1 93.44 422 ALA A N 1
ATOM 3267 C CA . ALA A 1 422 ? -8.484 -28.625 -22.75 1 93.44 422 ALA A CA 1
ATOM 3268 C C . ALA A 1 422 ? -8.297 -29.953 -23.469 1 93.44 422 ALA A C 1
ATOM 3270 O O . ALA A 1 422 ? -7.34 -30.688 -23.203 1 93.44 422 ALA A O 1
ATOM 3271 N N . GLU A 1 423 ? -9.195 -30.203 -24.406 1 95.5 423 GLU A N 1
ATOM 3272 C CA . GLU A 1 423 ? -8.992 -31.281 -25.375 1 95.5 423 GLU A CA 1
ATOM 3273 C C . GLU A 1 423 ? -8.344 -30.766 -26.641 1 95.5 423 GLU A C 1
ATOM 3275 O O . GLU A 1 423 ? -8.727 -29.703 -27.156 1 95.5 423 GLU A O 1
ATOM 3280 N N . HIS A 1 424 ? -7.328 -31.438 -27.094 1 96.5 424 HIS A N 1
ATOM 3281 C CA . HIS A 1 424 ? -6.668 -31.203 -28.375 1 96.5 424 HIS A CA 1
ATOM 3282 C C . HIS A 1 424 ? -7.027 -32.281 -29.391 1 96.5 424 HIS A C 1
ATOM 3284 O O . HIS A 1 424 ? -6.578 -33.438 -29.266 1 96.5 424 HIS A O 1
ATOM 3290 N N . VAL A 1 425 ? -7.781 -31.891 -30.391 1 97.12 425 VAL A N 1
ATOM 3291 C CA . VAL A 1 425 ? -8.359 -32.875 -31.312 1 97.12 425 VAL A CA 1
ATOM 3292 C C . VAL A 1 425 ? -7.629 -32.781 -32.656 1 97.12 425 VAL A C 1
ATOM 3294 O O . VAL A 1 425 ? -7.59 -31.75 -33.312 1 97.12 425 VAL A O 1
ATOM 3297 N N . PHE A 1 426 ? -7.051 -33.906 -33.062 1 97.94 426 PHE A N 1
ATOM 3298 C CA . PHE A 1 426 ? -6.406 -34.062 -34.344 1 97.94 426 PHE A CA 1
ATOM 3299 C C . PHE A 1 426 ? -7.219 -35 -35.25 1 97.94 426 PHE A C 1
ATOM 3301 O O . PHE A 1 426 ? -7.543 -36.125 -34.875 1 97.94 426 PHE A O 1
ATOM 3308 N N . GLU A 1 427 ? -7.441 -34.531 -36.406 1 97.56 427 GLU A N 1
ATOM 3309 C CA . GLU A 1 427 ? -8.266 -35.344 -37.312 1 97.56 427 GLU A CA 1
ATOM 3310 C C . GLU A 1 427 ? -7.547 -35.562 -38.656 1 97.56 427 GLU A C 1
ATOM 3312 O O .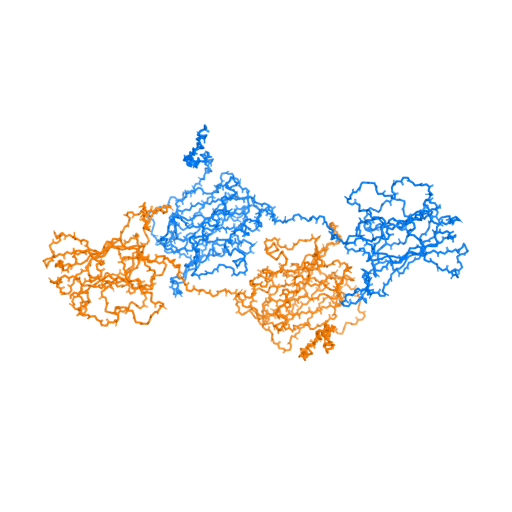 GLU A 1 427 ? -7.031 -34.625 -39.25 1 97.56 427 GLU A O 1
ATOM 3317 N N . ARG A 1 428 ? -7.609 -36.812 -39.031 1 97.38 428 ARG A N 1
ATOM 3318 C CA . ARG A 1 428 ? -7.059 -37.156 -40.344 1 97.38 428 ARG A CA 1
ATOM 3319 C C . ARG A 1 428 ? -7.773 -36.406 -41.469 1 97.38 428 ARG A C 1
ATOM 3321 O O . ARG A 1 428 ? -7.141 -35.938 -42.406 1 97.38 428 ARG A O 1
ATOM 3328 N N . SER A 1 429 ? -9.039 -36.25 -41.406 1 96.19 429 SER A N 1
ATOM 3329 C CA . SER A 1 429 ? -9.867 -35.625 -42.406 1 96.19 429 SER A CA 1
ATOM 3330 C C . SER A 1 429 ? -9.5 -34.156 -42.594 1 96.19 429 SER A C 1
ATOM 3332 O O . SER A 1 429 ? -9.805 -33.562 -43.625 1 96.19 429 SER A O 1
ATOM 3334 N N . LYS A 1 430 ? -8.883 -33.625 -41.688 1 96.25 430 LYS A N 1
ATOM 3335 C CA . LYS A 1 430 ? -8.5 -32.219 -41.75 1 96.25 430 LYS A CA 1
ATOM 3336 C C . LYS A 1 430 ? -7.004 -32.062 -41.969 1 96.25 430 LYS A C 1
ATOM 3338 O O . LYS A 1 430 ? -6.438 -30.984 -41.75 1 96.25 430 LYS A O 1
ATOM 3343 N N . ASN A 1 431 ? -6.328 -33.125 -42.281 1 95.94 431 ASN A N 1
ATOM 3344 C CA . ASN A 1 431 ? -4.895 -33.188 -42.562 1 95.94 431 ASN A CA 1
ATOM 3345 C C . ASN A 1 431 ? -4.078 -32.719 -41.344 1 95.94 431 ASN A C 1
ATOM 3347 O O . ASN A 1 431 ? -3.115 -31.953 -41.5 1 95.94 431 ASN A O 1
ATOM 3351 N N . GLN A 1 432 ? -4.488 -33.188 -40.188 1 96.81 432 GLN A N 1
ATOM 3352 C CA . GLN A 1 432 ? -3.83 -32.719 -38.938 1 96.81 432 GLN A CA 1
ATOM 3353 C C . GLN A 1 432 ? -2.914 -33.812 -38.406 1 96.81 432 GLN A C 1
ATOM 3355 O O . GLN A 1 432 ? -2.416 -33.688 -37.281 1 96.81 432 GLN A O 1
ATOM 3360 N N . MET A 1 433 ? -2.701 -34.844 -39.125 1 97.69 433 MET A N 1
ATOM 3361 C CA . MET A 1 433 ? -1.896 -36 -38.688 1 97.69 433 MET A CA 1
ATOM 3362 C C . MET A 1 433 ? -0.95 -36.438 -39.781 1 97.69 433 MET A C 1
ATOM 3364 O O . MET A 1 433 ? -1.234 -36.281 -40.969 1 97.69 433 MET A O 1
ATOM 3368 N N . GLU A 1 434 ? 0.096 -37.062 -39.312 1 97.75 434 GLU A N 1
ATOM 3369 C CA . GLU A 1 434 ? 1.042 -37.719 -40.188 1 97.75 434 GLU A CA 1
ATOM 3370 C C . GLU A 1 434 ? 0.91 -39.219 -40.094 1 97.75 434 GLU A C 1
ATOM 3372 O O . GLU A 1 434 ? 0.626 -39.781 -39.031 1 97.75 434 GLU A O 1
ATOM 3377 N N . ASN A 1 435 ? 1.122 -39.875 -41.281 1 98 435 ASN A N 1
ATOM 3378 C CA . ASN A 1 435 ? 1.159 -41.344 -41.344 1 98 435 ASN A CA 1
ATOM 3379 C C . ASN A 1 435 ? -0.118 -41.938 -40.781 1 98 435 ASN A C 1
ATOM 3381 O O . ASN A 1 435 ? -0.075 -43 -40.156 1 98 435 ASN A O 1
ATOM 3385 N N . ALA A 1 436 ? -1.19 -41.281 -40.969 1 97.5 436 ALA A N 1
ATOM 3386 C CA . ALA A 1 436 ? -2.434 -41.688 -40.312 1 97.5 436 ALA A CA 1
ATOM 3387 C C . ALA A 1 436 ? -3.047 -42.906 -41 1 97.5 436 ALA A C 1
ATOM 3389 O O . ALA A 1 436 ? -3.938 -43.531 -40.438 1 97.5 436 ALA A O 1
ATOM 3390 N N . ASP A 1 437 ? -2.57 -43.219 -42.125 1 97.31 437 ASP A N 1
ATOM 3391 C CA . ASP A 1 437 ? -3.109 -44.312 -42.906 1 97.31 437 ASP A CA 1
ATOM 3392 C C . ASP A 1 437 ? -2.4 -45.625 -42.562 1 97.31 437 ASP A C 1
ATOM 3394 O O . ASP A 1 437 ? -2.844 -46.719 -42.938 1 97.31 437 ASP A O 1
ATOM 3398 N N . LYS A 1 438 ? -1.45 -45.562 -41.75 1 97.56 438 LYS A N 1
ATOM 3399 C CA . LYS A 1 438 ? -0.673 -46.75 -41.406 1 97.56 438 LYS A CA 1
ATOM 3400 C C . LYS A 1 438 ? -1.341 -47.531 -40.281 1 97.56 438 LYS A C 1
ATOM 3402 O O . LYS A 1 438 ? -1.976 -46.969 -39.406 1 97.56 438 LYS A O 1
ATOM 3407 N N . ILE A 1 439 ? -1.085 -48.844 -40.406 1 97.56 439 ILE A N 1
ATOM 3408 C CA . ILE A 1 439 ? -1.592 -49.719 -39.375 1 97.56 439 ILE A CA 1
ATOM 3409 C C . ILE A 1 439 ? -0.751 -49.562 -38.094 1 97.56 439 ILE A C 1
ATOM 3411 O O . ILE A 1 439 ? 0.477 -49.5 -38.156 1 97.56 439 ILE A O 1
ATOM 3415 N N . ILE A 1 440 ? -1.42 -49.531 -36.969 1 98.06 440 ILE A N 1
ATOM 3416 C CA . ILE A 1 440 ? -0.689 -49.438 -35.688 1 98.06 440 ILE A CA 1
ATOM 3417 C C . ILE A 1 440 ? -1.35 -50.344 -34.656 1 98.06 440 ILE A C 1
ATOM 3419 O O . ILE A 1 440 ? -2.541 -50.656 -34.75 1 98.06 440 ILE A O 1
ATOM 3423 N N . THR A 1 441 ? -0.561 -50.812 -33.625 1 98 441 THR A N 1
ATOM 3424 C CA . THR A 1 441 ? -1.044 -51.562 -32.469 1 98 441 THR A CA 1
ATOM 3425 C C . THR A 1 441 ? -0.738 -50.812 -31.188 1 98 441 THR A C 1
ATOM 3427 O O . THR A 1 441 ? -1.348 -51.094 -30.156 1 98 441 THR A O 1
ATOM 3430 N N . HIS A 1 442 ? 0.277 -50 -31.25 1 98.12 442 HIS A N 1
ATOM 3431 C CA . HIS A 1 442 ? 0.723 -49.25 -30.078 1 98.12 442 HIS A CA 1
ATOM 3432 C C . HIS A 1 442 ? 0.902 -47.75 -30.422 1 98.12 442 HIS A C 1
ATOM 3434 O O . HIS A 1 442 ? 1.18 -47.406 -31.578 1 98.12 442 HIS A O 1
ATOM 3440 N N . VAL A 1 443 ? 0.708 -46.938 -29.406 1 98.38 443 VAL A N 1
ATOM 3441 C CA . VAL A 1 443 ? 1.09 -45.531 -29.531 1 98.38 443 VAL A CA 1
ATOM 3442 C C . VAL A 1 443 ? 1.999 -45.156 -28.359 1 98.38 443 VAL A C 1
ATOM 3444 O O . VAL A 1 443 ? 1.939 -45.75 -27.297 1 98.38 443 VAL A O 1
ATOM 3447 N N . ARG A 1 444 ? 2.828 -44.219 -28.578 1 98.5 444 ARG A N 1
ATOM 3448 C CA . ARG A 1 444 ? 3.658 -43.562 -27.562 1 98.5 444 ARG A CA 1
ATOM 3449 C C . ARG A 1 444 ? 3.391 -42.062 -27.516 1 98.5 444 ARG A C 1
ATOM 3451 O O . ARG A 1 444 ? 3.594 -41.375 -28.5 1 98.5 444 ARG A O 1
ATOM 3458 N N . VAL A 1 445 ? 2.891 -41.656 -26.406 1 98.56 445 VAL A N 1
ATOM 3459 C CA . VAL A 1 445 ? 2.732 -40.219 -26.203 1 98.56 445 VAL A CA 1
ATOM 3460 C C . VAL A 1 445 ? 3.951 -39.656 -25.469 1 98.56 445 VAL A C 1
ATOM 3462 O O . VAL A 1 445 ? 4.355 -40.188 -24.438 1 98.56 445 VAL A O 1
ATOM 3465 N N . SER A 1 446 ? 4.555 -38.656 -26.047 1 98.12 446 SER A N 1
ATOM 3466 C CA . SER A 1 446 ? 5.664 -37.938 -25.438 1 98.12 446 SER A CA 1
ATOM 3467 C C . SER A 1 446 ? 5.258 -36.5 -25.047 1 98.12 446 SER A C 1
ATOM 3469 O O . SER A 1 446 ? 4.629 -35.812 -25.844 1 98.12 446 SER A O 1
ATOM 3471 N N . ILE A 1 447 ? 5.566 -36.156 -23.812 1 97.31 447 ILE A N 1
ATOM 3472 C CA . ILE A 1 447 ? 5.266 -34.812 -23.344 1 97.31 447 ILE A CA 1
ATOM 3473 C C . ILE A 1 447 ? 6.566 -34.062 -23.062 1 97.31 447 ILE A C 1
ATOM 3475 O O . ILE A 1 447 ? 7.586 -34.656 -22.734 1 97.31 447 ILE A O 1
ATOM 3479 N N . TYR A 1 448 ? 6.496 -32.781 -23.266 1 96 448 TYR A N 1
ATOM 3480 C CA . TYR A 1 448 ? 7.68 -31.922 -23.156 1 96 448 TYR A CA 1
ATOM 3481 C C . TYR A 1 448 ? 7.418 -30.75 -22.219 1 96 448 TYR A C 1
ATOM 3483 O O . TYR A 1 448 ? 6.422 -30.047 -22.375 1 96 448 TYR A O 1
ATOM 3491 N N . PRO A 1 449 ? 8.367 -30.297 -21.359 1 96.25 449 PRO A N 1
ATOM 3492 C CA . PRO A 1 449 ? 9.406 -31.203 -20.859 1 96.25 449 PRO A CA 1
ATOM 3493 C C . PRO A 1 449 ? 8.867 -32.219 -19.875 1 96.25 449 PRO A C 1
ATOM 3495 O O . PRO A 1 449 ? 9.508 -33.25 -19.641 1 96.25 449 PRO A O 1
ATOM 3498 N N . ASP A 1 450 ? 7.883 -31.891 -19.203 1 96.56 450 ASP A N 1
ATOM 3499 C CA . ASP A 1 450 ? 7.16 -32.625 -18.172 1 96.56 450 ASP A CA 1
ATOM 3500 C C . ASP A 1 450 ? 5.719 -32.156 -18.062 1 96.56 450 ASP A C 1
ATOM 3502 O O . ASP A 1 450 ? 5.27 -31.312 -18.859 1 96.56 450 ASP A O 1
ATOM 3506 N N . GLY A 1 451 ? 4.957 -32.812 -17.141 1 96.44 451 GLY A N 1
ATOM 3507 C CA . GLY A 1 451 ? 3.6 -32.344 -16.922 1 96.44 451 GLY A CA 1
ATOM 3508 C C . GLY A 1 451 ? 2.596 -33.5 -16.797 1 96.44 451 GLY A C 1
ATOM 3509 O O . GLY A 1 451 ? 2.975 -34.625 -16.547 1 96.44 451 GLY A O 1
ATOM 3510 N N . GLY A 1 452 ? 1.364 -32.969 -16.859 1 96.75 452 GLY A N 1
ATOM 3511 C CA . GLY A 1 452 ? 0.292 -33.938 -16.719 1 96.75 452 GLY A CA 1
ATOM 3512 C C . GLY A 1 452 ? -0.695 -33.906 -17.875 1 96.75 452 GLY A C 1
ATOM 3513 O O . GLY A 1 452 ? -0.975 -32.844 -18.422 1 96.75 452 GLY A O 1
ATOM 3514 N N . ILE A 1 453 ? -1.201 -35.031 -18.234 1 97.75 453 ILE A N 1
ATOM 3515 C CA . ILE A 1 453 ? -2.305 -35.188 -19.188 1 97.75 453 ILE A CA 1
ATOM 3516 C C . ILE A 1 453 ? -3.359 -36.125 -18.609 1 97.75 453 ILE A C 1
ATOM 3518 O O . ILE A 1 453 ? -3.039 -37 -17.797 1 97.75 453 ILE A O 1
ATOM 3522 N N . SER A 1 454 ? -4.539 -35.938 -19.031 1 98.12 454 SER A N 1
ATOM 3523 C CA . SER A 1 454 ? -5.676 -36.656 -18.453 1 98.12 454 SER A CA 1
ATOM 3524 C C . SER A 1 454 ? -6.023 -37.875 -19.281 1 98.12 454 SER A C 1
ATOM 3526 O O . SER A 1 454 ? -6.227 -38.969 -18.734 1 98.12 454 SER A O 1
ATOM 3528 N N . ARG A 1 455 ? -6.168 -37.719 -20.578 1 98.62 455 ARG A N 1
ATOM 3529 C CA . ARG A 1 455 ? -6.535 -38.812 -21.469 1 98.62 455 ARG A CA 1
ATOM 3530 C C . ARG A 1 455 ? -5.793 -38.719 -22.797 1 98.62 455 ARG A C 1
ATOM 3532 O O . ARG A 1 455 ? -5.457 -37.625 -23.25 1 98.62 455 ARG A O 1
ATOM 3539 N N . VAL A 1 456 ? -5.527 -39.875 -23.359 1 98.69 456 VAL A N 1
ATOM 3540 C CA . VAL A 1 456 ? -5.105 -40 -24.75 1 98.69 456 VAL A CA 1
ATOM 3541 C C . VAL A 1 456 ? -6.051 -40.969 -25.469 1 98.69 456 VAL A C 1
ATOM 3543 O O . VAL A 1 456 ? -6.137 -42.156 -25.109 1 98.69 456 VAL A O 1
ATOM 3546 N N . ARG A 1 457 ? -6.699 -40.469 -26.484 1 98.56 457 ARG A N 1
ATOM 3547 C CA . ARG A 1 457 ? -7.723 -41.25 -27.156 1 98.56 457 ARG A CA 1
ATOM 3548 C C . ARG A 1 457 ? -7.391 -41.406 -28.641 1 98.56 457 ARG A C 1
ATOM 3550 O O . ARG A 1 457 ? -7.109 -40.438 -29.328 1 98.56 457 ARG A O 1
ATOM 3557 N N . ILE A 1 458 ? -7.418 -42.656 -29.047 1 98.56 458 ILE A N 1
ATOM 3558 C CA . ILE A 1 458 ? -7.121 -43 -30.438 1 98.56 458 ILE A CA 1
ATOM 3559 C C . ILE A 1 458 ? -8.359 -43.594 -31.094 1 98.56 458 ILE A C 1
ATOM 3561 O O . ILE A 1 458 ? -8.891 -44.594 -30.641 1 98.56 458 ILE A O 1
ATOM 3565 N N . TYR A 1 459 ? -8.766 -43 -32.188 1 98.31 459 TYR A N 1
ATOM 3566 C CA . TYR A 1 459 ? -9.93 -43.5 -32.938 1 98.31 459 TYR A CA 1
ATOM 3567 C C . TYR A 1 459 ? -9.516 -44.031 -34.312 1 98.31 459 TYR A C 1
ATOM 3569 O O . TYR A 1 459 ? -8.656 -43.469 -34.969 1 98.31 459 TYR A O 1
ATOM 3577 N N . GLY A 1 460 ? -10.195 -45.062 -34.688 1 97.44 460 GLY A N 1
ATOM 3578 C CA . GLY A 1 460 ? -9.93 -45.656 -36 1 97.44 460 GLY A CA 1
ATOM 3579 C C . GLY A 1 460 ? -10.734 -46.906 -36.281 1 97.44 460 GLY A C 1
ATOM 3580 O O . GLY A 1 460 ? -11.383 -47.438 -35.375 1 97.44 460 GLY A O 1
ATOM 3581 N N . MET B 1 1 ? 25.172 18.109 -74.438 1 21.22 1 MET B N 1
ATOM 3582 C CA . MET B 1 1 ? 26.031 17.281 -73.562 1 21.22 1 MET B CA 1
ATOM 3583 C C . MET B 1 1 ? 25.25 16.719 -72.375 1 21.22 1 MET B C 1
ATOM 3585 O O . MET B 1 1 ? 24.422 17.406 -71.812 1 21.22 1 MET B O 1
ATOM 3589 N N . SER B 1 2 ? 25.172 15.289 -72.25 1 20.78 2 SER B N 1
ATOM 3590 C CA . SER B 1 2 ? 24.375 14.164 -71.75 1 20.78 2 SER B CA 1
ATOM 3591 C C . SER B 1 2 ? 24.484 14 -70.25 1 20.78 2 SER B C 1
ATOM 3593 O O . SER B 1 2 ? 25.438 13.406 -69.75 1 20.78 2 SER B O 1
ATOM 3595 N N . SER B 1 3 ? 24.266 15.094 -69.5 1 22.16 3 SER B N 1
ATOM 3596 C CA . SER B 1 3 ? 24.688 15.25 -68.125 1 22.16 3 SER B CA 1
ATOM 3597 C C . SER B 1 3 ? 23.953 14.289 -67.188 1 22.16 3 SER B C 1
ATOM 3599 O O . SER B 1 3 ? 22.719 14.32 -67.125 1 22.16 3 SER B O 1
ATOM 3601 N N . THR B 1 4 ? 24.531 13.031 -67 1 20.25 4 THR B N 1
ATOM 3602 C CA . THR B 1 4 ? 24.141 11.734 -66.438 1 20.25 4 THR B CA 1
ATOM 3603 C C . THR B 1 4 ? 23.859 11.812 -64.938 1 20.25 4 THR B C 1
ATOM 3605 O O . THR B 1 4 ? 24.75 12.133 -64.188 1 20.25 4 THR B O 1
ATOM 3608 N N . VAL B 1 5 ? 22.641 12.188 -64.438 1 23.69 5 VAL B N 1
ATOM 3609 C CA . VAL B 1 5 ? 22.109 12.484 -63.125 1 23.69 5 VAL B CA 1
ATOM 3610 C C . VAL B 1 5 ? 22.172 11.234 -62.25 1 23.69 5 VAL B C 1
ATOM 3612 O O . VAL B 1 5 ? 21.531 10.227 -62.562 1 23.69 5 VAL B O 1
ATOM 3615 N N . VAL B 1 6 ? 23.406 10.914 -61.625 1 20.2 6 VAL B N 1
ATOM 3616 C CA . VAL B 1 6 ? 23.812 9.672 -61 1 20.2 6 VAL B CA 1
ATOM 3617 C C . VAL B 1 6 ? 22.938 9.391 -59.781 1 20.2 6 VAL B C 1
ATOM 3619 O O . VAL B 1 6 ? 22.781 10.242 -58.906 1 20.2 6 VAL B O 1
ATOM 3622 N N . SER B 1 7 ? 21.875 8.562 -59.812 1 20.95 7 SER B N 1
ATOM 3623 C CA . SER B 1 7 ? 20.781 8.102 -58.969 1 20.95 7 SER B CA 1
ATOM 3624 C C . SER B 1 7 ? 21.312 7.281 -57.781 1 20.95 7 SER B C 1
ATOM 3626 O O . SER B 1 7 ? 20.594 6.457 -57.219 1 20.95 7 SER B O 1
ATOM 3628 N N . ASN B 1 8 ? 22.484 7.695 -57.125 1 19.62 8 ASN B N 1
ATOM 3629 C CA . ASN B 1 8 ? 23.141 6.68 -56.281 1 19.62 8 ASN B CA 1
ATOM 3630 C C . ASN B 1 8 ? 22.266 6.262 -55.125 1 19.62 8 ASN B C 1
ATOM 3632 O O . ASN B 1 8 ? 21.875 7.098 -54.312 1 19.62 8 ASN B O 1
ATOM 3636 N N . ASN B 1 9 ? 21.422 5.254 -55.281 1 21.42 9 ASN B N 1
ATOM 3637 C CA . ASN B 1 9 ? 20.469 4.551 -54.406 1 21.42 9 ASN B CA 1
ATOM 3638 C C . ASN B 1 9 ? 21.156 3.947 -53.188 1 21.42 9 ASN B C 1
ATOM 3640 O O . ASN B 1 9 ? 21.328 2.73 -53.125 1 21.42 9 ASN B O 1
ATOM 3644 N N . GLY B 1 10 ? 22.125 4.676 -52.531 1 20.48 10 GLY B N 1
ATOM 3645 C CA . GLY B 1 10 ? 22.969 3.951 -51.594 1 20.48 10 GLY B CA 1
ATOM 3646 C C . GLY B 1 10 ? 22.203 3.326 -50.438 1 20.48 10 GLY B C 1
ATOM 3647 O O . GLY B 1 10 ? 21.344 3.973 -49.844 1 20.48 10 GLY B O 1
ATOM 3648 N N . SER B 1 11 ? 21.922 2.014 -50.5 1 21.19 11 SER B N 1
ATOM 3649 C CA . SER B 1 11 ? 21.25 1.058 -49.625 1 21.19 11 SER B CA 1
ATOM 3650 C C . SER B 1 11 ? 21.859 1.042 -48.219 1 21.19 11 SER B C 1
ATOM 3652 O O . SER B 1 11 ? 23.016 0.637 -48.062 1 21.19 11 SER B O 1
ATOM 3654 N N . THR B 1 12 ? 21.797 2.109 -47.438 1 21.8 12 THR B N 1
ATOM 3655 C CA . THR B 1 12 ? 22.516 2.137 -46.156 1 21.8 12 THR B CA 1
ATOM 3656 C C . THR B 1 12 ? 22 1.053 -45.219 1 21.8 12 THR B C 1
ATOM 3658 O O . THR B 1 12 ? 20.797 0.929 -45.031 1 21.8 12 THR B O 1
ATOM 3661 N N . GLN B 1 13 ? 22.688 -0.137 -45.219 1 21.14 13 GLN B N 1
ATOM 3662 C CA . GLN B 1 13 ? 22.438 -1.299 -44.344 1 21.14 13 GLN B CA 1
ATOM 3663 C C . GLN B 1 13 ? 22.406 -0.905 -42.875 1 21.14 13 GLN B C 1
ATOM 3665 O O . GLN B 1 13 ? 23.219 -0.094 -42.438 1 21.14 13 GLN B O 1
ATOM 3670 N N . PRO B 1 14 ? 21.234 -1.088 -42.219 1 21.38 14 PRO B N 1
ATOM 3671 C CA . PRO B 1 14 ? 21.047 -0.646 -40.844 1 21.38 14 PRO B CA 1
ATOM 3672 C C . PRO B 1 14 ? 22.047 -1.281 -39.875 1 21.38 14 PRO B C 1
ATOM 3674 O O . PRO B 1 14 ? 22.391 -2.459 -40.031 1 21.38 14 PRO B O 1
ATOM 3677 N N . LYS B 1 15 ? 23.016 -0.521 -39.375 1 22.2 15 LYS B N 1
ATOM 3678 C CA . LYS B 1 15 ? 24.047 -0.897 -38.406 1 22.2 15 LYS B CA 1
ATOM 3679 C C . LYS B 1 15 ? 23.453 -1.586 -37.188 1 22.2 15 LYS B C 1
ATOM 3681 O O . LYS B 1 15 ? 22.531 -1.056 -36.562 1 22.2 15 LYS B O 1
ATOM 3686 N N . GLY B 1 16 ? 23.453 -2.977 -37.25 1 19.41 16 GLY B N 1
ATOM 3687 C CA . GLY B 1 16 ? 23.062 -3.855 -36.156 1 19.41 16 GLY B CA 1
ATOM 3688 C C . GLY B 1 16 ? 23.703 -3.482 -34.812 1 19.41 16 GLY B C 1
ATOM 3689 O O . GLY B 1 16 ? 24.906 -3.26 -34.75 1 19.41 16 GLY B O 1
ATOM 3690 N N . SER B 1 17 ? 23 -2.633 -34.062 1 21.27 17 SER B N 1
ATOM 3691 C CA . SER B 1 17 ? 23.484 -2.143 -32.75 1 21.27 17 SER B CA 1
ATOM 3692 C C . SER B 1 17 ? 23.969 -3.287 -31.875 1 21.27 17 SER B C 1
ATOM 3694 O O . SER B 1 17 ? 23.266 -4.273 -31.672 1 21.27 17 SER B O 1
ATOM 3696 N N . ASP B 1 18 ? 25.25 -3.574 -31.953 1 21.53 18 ASP B N 1
ATOM 3697 C CA . ASP B 1 18 ? 26 -4.508 -31.109 1 21.53 18 ASP B CA 1
ATOM 3698 C C . ASP B 1 18 ? 25.719 -4.254 -29.625 1 21.53 18 ASP B C 1
ATOM 3700 O O . ASP B 1 18 ? 25.938 -3.146 -29.125 1 21.53 18 ASP B O 1
ATOM 3704 N N . HIS B 1 19 ? 24.641 -4.828 -29.094 1 21.95 19 HIS B N 1
ATOM 3705 C CA . HIS B 1 19 ? 24.344 -4.855 -27.672 1 21.95 19 HIS B CA 1
ATOM 3706 C C . HIS B 1 19 ? 25.547 -5.336 -26.859 1 21.95 19 HIS B C 1
ATOM 3708 O O . HIS B 1 19 ? 25.906 -6.512 -26.922 1 21.95 19 HIS B O 1
ATOM 3714 N N . SER B 1 20 ? 26.625 -4.551 -26.875 1 23.69 20 SER B N 1
ATOM 3715 C CA . SER B 1 20 ? 27.75 -4.926 -26.031 1 23.69 20 SER B CA 1
ATOM 3716 C C . SER B 1 20 ? 27.297 -5.203 -24.609 1 23.69 20 SER B C 1
ATOM 3718 O O . SER B 1 20 ? 26.688 -4.352 -23.969 1 23.69 20 SER B O 1
ATOM 3720 N N . LEU B 1 21 ? 27.016 -6.484 -24.25 1 24.86 21 LEU B N 1
ATOM 3721 C CA . LEU B 1 21 ? 26.891 -7.039 -22.906 1 24.86 21 LEU B CA 1
ATOM 3722 C C . LEU B 1 21 ? 28.031 -6.555 -22.016 1 24.86 21 LEU B C 1
ATOM 3724 O O . LEU B 1 21 ? 29.203 -6.734 -22.344 1 24.86 21 LEU B O 1
ATOM 3728 N N . VAL B 1 22 ? 27.906 -5.332 -21.5 1 25.33 22 VAL B N 1
ATOM 3729 C CA . VAL B 1 22 ? 28.859 -4.832 -20.516 1 25.33 22 VAL B CA 1
ATOM 3730 C C . VAL B 1 22 ? 29.25 -5.949 -19.547 1 25.33 22 VAL B C 1
ATOM 3732 O O . VAL B 1 22 ? 28.375 -6.578 -18.953 1 25.33 22 VAL B O 1
ATOM 3735 N N . ASN B 1 23 ? 30.328 -6.59 -19.828 1 24.81 23 ASN B N 1
ATOM 3736 C CA . ASN B 1 23 ? 31.062 -7.543 -19 1 24.81 23 ASN B CA 1
ATOM 3737 C C . ASN B 1 23 ? 31.359 -6.965 -17.609 1 24.81 23 ASN B C 1
ATOM 3739 O O . ASN B 1 23 ? 32.375 -6.289 -17.438 1 24.81 23 ASN B O 1
ATOM 3743 N N . ASN B 1 24 ? 30.406 -6.297 -16.969 1 26.36 24 ASN B N 1
ATOM 3744 C CA . ASN B 1 24 ? 30.812 -5.855 -15.648 1 26.36 24 ASN B CA 1
ATOM 3745 C C . ASN B 1 24 ? 31.344 -7.016 -14.805 1 26.36 24 ASN B C 1
ATOM 3747 O O . ASN B 1 24 ? 30.828 -8.133 -14.891 1 26.36 24 ASN B O 1
ATOM 3751 N N . SER B 1 25 ? 32.594 -6.914 -14.383 1 27.25 25 SER B N 1
ATOM 3752 C CA . SER B 1 25 ? 33.344 -7.82 -13.516 1 27.25 25 SER B CA 1
ATOM 3753 C C . SER B 1 25 ? 32.531 -8.195 -12.281 1 27.25 25 SER B C 1
ATOM 3755 O O . SER B 1 25 ? 32.094 -7.324 -11.547 1 27.25 25 SER B O 1
ATOM 3757 N N . PRO B 1 26 ? 31.891 -9.383 -12.297 1 30.83 26 PRO B N 1
ATOM 3758 C CA . PRO B 1 26 ? 31.172 -9.898 -11.125 1 30.83 26 PRO B CA 1
ATOM 3759 C C . PRO B 1 26 ? 32 -9.836 -9.844 1 30.83 26 PRO B C 1
ATOM 3761 O O . PRO B 1 26 ? 33.125 -10.359 -9.805 1 30.83 26 PRO B O 1
ATOM 3764 N N . HIS B 1 27 ? 32.125 -8.664 -9.203 1 29.08 27 HIS B N 1
ATOM 3765 C CA . HIS B 1 27 ? 32.656 -8.836 -7.852 1 29.08 27 HIS B CA 1
ATOM 3766 C C . HIS B 1 27 ? 32 -10.023 -7.152 1 29.08 27 HIS B C 1
ATOM 3768 O O . HIS B 1 27 ? 30.781 -10.078 -7.043 1 29.08 27 HIS B O 1
ATOM 3774 N N . ASN B 1 28 ? 32.594 -11.172 -7.242 1 26.75 28 ASN B N 1
ATOM 3775 C CA . ASN B 1 28 ? 32.219 -12.438 -6.602 1 26.75 28 ASN B CA 1
ATOM 3776 C C . ASN B 1 28 ? 32.031 -12.266 -5.098 1 26.75 28 ASN B C 1
ATOM 3778 O O . ASN B 1 28 ? 33 -11.961 -4.371 1 26.75 28 ASN B O 1
ATOM 3782 N N . ALA B 1 29 ? 30.875 -11.797 -4.641 1 35.38 29 ALA B N 1
ATOM 3783 C CA . ALA B 1 29 ? 30.609 -12.016 -3.223 1 35.38 29 ALA B CA 1
ATOM 3784 C C . ALA B 1 29 ? 30.969 -13.445 -2.814 1 35.38 29 ALA B C 1
ATOM 3786 O O . ALA B 1 29 ? 30.406 -14.406 -3.348 1 35.38 29 ALA B O 1
ATOM 3787 N N . SER B 1 30 ? 32.188 -13.648 -2.318 1 33.19 30 SER B N 1
ATOM 3788 C CA . SER B 1 30 ? 32.625 -14.922 -1.744 1 33.19 30 SER B CA 1
ATOM 3789 C C . SER B 1 30 ? 31.641 -15.406 -0.679 1 33.19 30 SER B C 1
ATOM 3791 O O . SER B 1 30 ? 31.453 -14.734 0.339 1 33.19 30 SER B O 1
ATOM 3793 N N . MET B 1 31 ? 30.562 -15.898 -1.148 1 41.44 31 MET B N 1
ATOM 3794 C CA . MET B 1 31 ? 29.625 -16.484 -0.202 1 41.44 31 MET B CA 1
ATOM 3795 C C . MET B 1 31 ? 30.172 -17.797 0.359 1 41.44 31 MET B C 1
ATOM 3797 O O . MET B 1 31 ? 30.719 -18.625 -0.383 1 41.44 31 MET B O 1
ATOM 3801 N N . THR B 1 32 ? 30.625 -17.781 1.583 1 36.53 32 THR B N 1
ATOM 3802 C CA . THR B 1 32 ? 30.906 -19.047 2.236 1 36.53 32 THR B CA 1
ATOM 3803 C C . THR B 1 32 ? 29.625 -19.844 2.469 1 36.53 32 THR B C 1
ATOM 3805 O O . THR B 1 32 ? 28.688 -19.344 3.09 1 36.53 32 THR B O 1
ATOM 3808 N N . ASN B 1 33 ? 29.453 -20.703 1.604 1 37.66 33 ASN B N 1
ATOM 3809 C CA . ASN B 1 33 ? 28.422 -21.703 1.9 1 37.66 33 ASN B CA 1
ATOM 3810 C C . ASN B 1 33 ? 28.734 -22.453 3.191 1 37.66 33 ASN B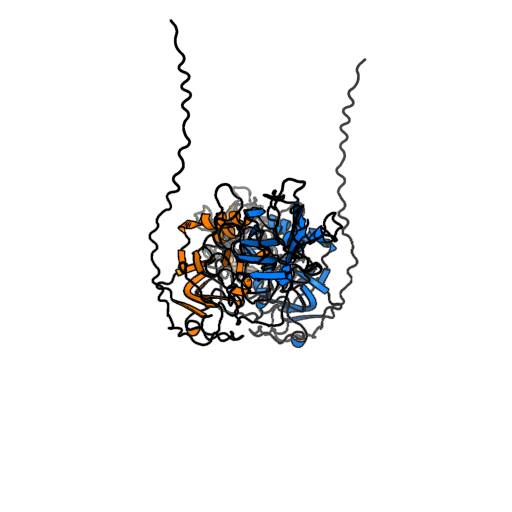 C 1
ATOM 3812 O O . ASN B 1 33 ? 29.797 -23.078 3.32 1 37.66 33 ASN B O 1
ATOM 3816 N N . VAL B 1 34 ? 28.203 -22.203 4.242 1 40.22 34 VAL B N 1
ATOM 3817 C CA . VAL B 1 34 ? 28.344 -23.141 5.352 1 40.22 34 VAL B CA 1
ATOM 3818 C C . VAL B 1 34 ? 27.766 -24.5 4.969 1 40.22 34 VAL B C 1
ATOM 3820 O O . VAL B 1 34 ? 26.531 -24.656 4.902 1 40.22 34 VAL B O 1
ATOM 3823 N N . GLU B 1 35 ? 28.531 -25.219 4.078 1 32.69 35 GLU B N 1
ATOM 3824 C CA . GLU B 1 35 ? 28.109 -26.547 3.648 1 32.69 35 GLU B CA 1
ATOM 3825 C C . GLU B 1 35 ? 28.047 -27.516 4.828 1 32.69 35 GLU B C 1
ATOM 3827 O O . GLU B 1 35 ? 29.078 -27.781 5.465 1 32.69 35 GLU B O 1
ATOM 3832 N N . GLU B 1 36 ? 27 -27.672 5.496 1 38.41 36 GLU B N 1
ATOM 3833 C CA . GLU B 1 36 ? 26.875 -28.875 6.312 1 38.41 36 GLU B CA 1
ATOM 3834 C C . GLU B 1 36 ? 26.859 -30.141 5.449 1 38.41 36 GLU B C 1
ATOM 3836 O O . GLU B 1 36 ? 26.203 -30.172 4.406 1 38.41 36 GLU B O 1
ATOM 3841 N N . ASN B 1 37 ? 27.922 -30.938 5.5 1 33.16 37 ASN B N 1
ATOM 3842 C CA . ASN B 1 37 ? 28.094 -32.25 4.898 1 33.16 37 ASN B CA 1
ATOM 3843 C C . ASN B 1 37 ? 26.844 -33.125 5.098 1 33.16 37 ASN B C 1
ATOM 3845 O O . ASN B 1 37 ? 26.562 -33.562 6.211 1 33.16 37 ASN B O 1
ATOM 3849 N N . VAL B 1 38 ? 25.828 -33.031 4.266 1 38.22 38 VAL B N 1
ATOM 3850 C CA . VAL B 1 38 ? 24.625 -33.844 4.391 1 38.22 38 VAL B CA 1
ATOM 3851 C C . VAL B 1 38 ? 24.922 -35.25 3.877 1 38.22 38 VAL B C 1
ATOM 3853 O O . VAL B 1 38 ? 25.234 -35.438 2.695 1 38.22 38 VAL B O 1
ATOM 3856 N N . ASP B 1 39 ? 25.438 -36.156 4.707 1 36.62 39 ASP B N 1
ATOM 3857 C CA . ASP B 1 39 ? 25.469 -37.594 4.48 1 36.62 39 ASP B CA 1
ATOM 3858 C C . ASP B 1 39 ? 24.141 -38.094 3.928 1 36.62 39 ASP B C 1
ATOM 3860 O O . ASP B 1 39 ? 23.109 -37.438 4.07 1 36.62 39 ASP B O 1
ATOM 3864 N N . SER B 1 40 ? 24.125 -39.312 3.141 1 40.66 40 SER B N 1
ATOM 3865 C CA . SER B 1 40 ? 22.969 -40.062 2.639 1 40.66 40 SER B CA 1
ATOM 3866 C C . SER B 1 40 ? 21.891 -40.188 3.707 1 40.66 40 SER B C 1
ATOM 3868 O O . SER B 1 40 ? 21.562 -41.312 4.137 1 40.66 40 SER B O 1
ATOM 3870 N N . ALA B 1 41 ? 21.781 -39.438 4.633 1 43.5 41 ALA B N 1
ATOM 3871 C CA . ALA B 1 41 ? 20.797 -39.531 5.703 1 43.5 41 ALA B CA 1
ATOM 3872 C C . ALA B 1 41 ? 19.391 -39.719 5.137 1 43.5 41 ALA B C 1
ATOM 3874 O O . ALA B 1 41 ? 19.062 -39.219 4.062 1 43.5 41 ALA B O 1
ATOM 3875 N N . LYS B 1 42 ? 18.5 -40.438 5.68 1 56.31 42 LYS B N 1
ATOM 3876 C CA . LYS B 1 42 ? 17.094 -40.75 5.527 1 56.31 42 LYS B CA 1
ATOM 3877 C C . LYS B 1 42 ? 16.25 -39.531 5.242 1 56.31 42 LYS B C 1
ATOM 3879 O O . LYS B 1 42 ? 16.25 -38.562 6.031 1 56.31 42 LYS B O 1
ATOM 3884 N N . LEU B 1 43 ? 15.875 -39.125 3.912 1 75.25 43 LEU B N 1
ATOM 3885 C CA . LEU B 1 43 ? 14.922 -38.062 3.537 1 75.25 43 LEU B CA 1
ATOM 3886 C C . LEU B 1 43 ? 13.758 -38.031 4.52 1 75.25 43 LEU B C 1
ATOM 3888 O O . LEU B 1 43 ? 12.727 -38.656 4.297 1 75.25 43 LEU B O 1
ATOM 3892 N N . GLU B 1 44 ? 13.977 -37.469 5.637 1 85.5 44 GLU B N 1
ATOM 3893 C CA . GLU B 1 44 ? 12.93 -37.281 6.641 1 85.5 44 GLU B CA 1
ATOM 3894 C C . GLU B 1 44 ? 12 -36.125 6.258 1 85.5 44 GLU B C 1
ATOM 3896 O O . GLU B 1 44 ? 12.461 -35.062 5.82 1 85.5 44 GLU B O 1
ATOM 3901 N N . PRO B 1 45 ? 10.648 -36.406 6.32 1 87.25 45 PRO B N 1
ATOM 3902 C CA . PRO B 1 45 ? 9.695 -35.344 6.008 1 87.25 45 PRO B CA 1
ATOM 3903 C C . PRO B 1 45 ? 9.891 -34.125 6.887 1 87.25 45 PRO B C 1
ATOM 3905 O O . PRO B 1 45 ? 10.281 -34.219 8.047 1 87.25 45 PRO B O 1
ATOM 3908 N N . CYS B 1 46 ? 9.633 -33 6.301 1 89.69 46 CYS B N 1
ATOM 3909 C CA . CYS B 1 46 ? 9.781 -31.719 6.969 1 89.69 46 CYS B CA 1
ATOM 3910 C C . CYS B 1 46 ? 8.727 -31.547 8.055 1 89.69 46 CYS B C 1
ATOM 3912 O O . CYS B 1 46 ? 7.598 -32 7.906 1 89.69 46 CYS B O 1
ATOM 3914 N N . LYS B 1 47 ? 9.125 -30.781 9.156 1 90 47 LYS B N 1
ATOM 3915 C CA . LYS B 1 47 ? 8.203 -30.469 10.242 1 90 47 LYS B CA 1
ATOM 3916 C C . LYS B 1 47 ? 7.652 -29.047 10.094 1 90 47 LYS B C 1
ATOM 3918 O O . LYS B 1 47 ? 8.25 -28.219 9.406 1 90 47 LYS B O 1
ATOM 3923 N N . ASN B 1 48 ? 6.496 -28.844 10.719 1 94.56 48 ASN B N 1
ATOM 3924 C CA . ASN B 1 48 ? 5.871 -27.531 10.703 1 94.56 48 ASN B CA 1
ATOM 3925 C C . ASN B 1 48 ? 6.473 -26.609 11.766 1 94.56 48 ASN B C 1
ATOM 3927 O O . ASN B 1 48 ? 5.742 -25.953 12.508 1 94.56 48 ASN B O 1
ATOM 3931 N N . VAL B 1 49 ? 7.734 -26.703 12 1 92.88 49 VAL B N 1
ATOM 3932 C CA . VAL B 1 49 ? 8.516 -25.859 12.891 1 92.88 49 VAL B CA 1
ATOM 3933 C C . VAL B 1 49 ? 9.797 -25.422 12.188 1 92.88 49 VAL B C 1
ATOM 3935 O O . VAL B 1 49 ? 10.367 -26.172 11.391 1 92.88 49 VAL B O 1
ATOM 3938 N N . ALA B 1 50 ? 10.125 -24.203 12.453 1 89.81 50 ALA B N 1
ATOM 3939 C CA . ALA B 1 50 ? 11.375 -23.719 11.867 1 89.81 50 ALA B CA 1
ATOM 3940 C C . ALA B 1 50 ? 12.492 -23.703 12.898 1 89.81 50 ALA B C 1
ATOM 3942 O O . ALA B 1 50 ? 12.273 -23.328 14.055 1 89.81 50 ALA B O 1
ATOM 3943 N N . PRO B 1 51 ? 13.609 -24.172 12.492 1 93.56 51 PRO B N 1
ATOM 3944 C CA . PRO B 1 51 ? 14.75 -24.031 13.398 1 93.56 51 PRO B CA 1
ATOM 3945 C C . PRO B 1 51 ? 15.133 -22.578 13.633 1 93.56 51 PRO B C 1
ATOM 3947 O O . PRO B 1 51 ? 14.797 -21.703 12.828 1 93.56 51 PRO B O 1
ATOM 3950 N N . LYS B 1 52 ? 15.828 -22.344 14.719 1 94.5 52 LYS B N 1
ATOM 3951 C CA . LYS B 1 52 ? 16.344 -21 14.984 1 94.5 52 LYS B CA 1
ATOM 3952 C C . LYS B 1 52 ? 17.406 -20.609 13.961 1 94.5 52 LYS B C 1
ATOM 3954 O O . LYS B 1 52 ? 18.312 -21.391 13.656 1 94.5 52 LYS B O 1
ATOM 3959 N N . SER B 1 53 ? 17.234 -19.422 13.484 1 96.56 53 SER B N 1
ATOM 3960 C CA . SER B 1 53 ? 18.219 -18.938 12.516 1 96.56 53 SER B CA 1
ATOM 3961 C C . SER B 1 53 ? 19.531 -18.594 13.195 1 96.56 53 SER B C 1
ATOM 3963 O O . SER B 1 53 ? 19.547 -18.016 14.289 1 96.56 53 SER B O 1
ATOM 3965 N N . PRO B 1 54 ? 20.656 -18.859 12.578 1 97.5 54 PRO B N 1
ATOM 3966 C CA . PRO B 1 54 ? 21.938 -18.453 13.156 1 97.5 54 PRO B CA 1
ATOM 3967 C C . PRO B 1 54 ? 22.125 -16.938 13.172 1 97.5 54 PRO B C 1
ATOM 3969 O O . PRO B 1 54 ? 23.047 -16.438 13.812 1 97.5 54 PRO B O 1
ATOM 3972 N N . PHE B 1 55 ? 21.203 -16.25 12.516 1 97.81 55 PHE B N 1
ATOM 3973 C CA . PHE B 1 55 ? 21.391 -14.812 12.344 1 97.81 55 PHE B CA 1
ATOM 3974 C C . PHE B 1 55 ? 20.453 -14.031 13.25 1 97.81 55 PHE B C 1
ATOM 3976 O O . PHE B 1 55 ? 20.609 -12.82 13.422 1 97.81 55 PHE B O 1
ATOM 3983 N N . GLU B 1 56 ? 19.469 -14.617 13.828 1 96.44 56 GLU B N 1
ATOM 3984 C CA . GLU B 1 56 ? 18.312 -13.961 14.414 1 96.44 56 GLU B CA 1
ATOM 3985 C C . GLU B 1 56 ? 18.688 -13.18 15.664 1 96.44 56 GLU B C 1
ATOM 3987 O O . GLU B 1 56 ? 18 -12.219 16.031 1 96.44 56 GLU B O 1
ATOM 3992 N N . ASP B 1 57 ? 19.766 -13.516 16.312 1 96.44 57 ASP B N 1
ATOM 3993 C CA . ASP B 1 57 ? 20.172 -12.82 17.531 1 96.44 57 ASP B CA 1
ATOM 3994 C C . ASP B 1 57 ? 20.922 -11.531 17.203 1 96.44 57 ASP B C 1
ATOM 3996 O O . ASP B 1 57 ? 21.016 -10.633 18.047 1 96.44 57 ASP B O 1
ATOM 4000 N N . ARG B 1 58 ? 21.5 -11.406 16.031 1 96.12 58 ARG B N 1
ATOM 4001 C CA . ARG B 1 58 ? 22.375 -10.289 15.688 1 96.12 58 ARG B CA 1
ATOM 4002 C C . ARG B 1 58 ? 21.656 -9.289 14.789 1 96.12 58 ARG B C 1
ATOM 4004 O O . ARG B 1 58 ? 22 -8.102 14.766 1 96.12 58 ARG B O 1
ATOM 4011 N N . PHE B 1 59 ? 20.719 -9.812 14.008 1 97.94 59 PHE B N 1
ATOM 4012 C CA . PHE B 1 59 ? 20.125 -8.992 12.961 1 97.94 59 PHE B CA 1
ATOM 4013 C C . PHE B 1 59 ? 18.609 -9.062 12.992 1 97.94 59 PHE B C 1
ATOM 4015 O O . PHE B 1 59 ? 18.031 -9.922 13.664 1 97.94 59 PHE B O 1
ATOM 4022 N N . THR B 1 60 ? 17.984 -8.07 12.336 1 97.5 60 THR B N 1
ATOM 4023 C CA . THR B 1 60 ? 16.547 -8.062 12.125 1 97.5 60 THR B CA 1
ATOM 4024 C C . THR B 1 60 ? 16.203 -8.594 10.734 1 97.5 60 THR B C 1
ATOM 4026 O O . THR B 1 60 ? 16.922 -8.336 9.766 1 97.5 60 THR B O 1
ATOM 4029 N N . ASN B 1 61 ? 15.148 -9.391 10.633 1 98.5 61 ASN B N 1
ATOM 4030 C CA . ASN B 1 61 ? 14.664 -9.836 9.328 1 98.5 61 ASN B CA 1
ATOM 4031 C C . ASN B 1 61 ? 13.945 -8.711 8.586 1 98.5 61 ASN B C 1
ATOM 4033 O O . ASN B 1 61 ? 12.82 -8.359 8.93 1 98.5 61 ASN B O 1
ATOM 4037 N N . LEU B 1 62 ? 14.539 -8.242 7.523 1 98.69 62 LEU B N 1
ATOM 4038 C CA . LEU B 1 62 ? 14.023 -7.086 6.789 1 98.69 62 LEU B CA 1
ATOM 4039 C C . LEU B 1 62 ? 13.023 -7.523 5.727 1 98.69 62 LEU B C 1
ATOM 4041 O O . LEU B 1 62 ? 12.367 -6.684 5.105 1 98.69 62 LEU B O 1
ATOM 4045 N N . ALA B 1 63 ? 12.828 -8.828 5.512 1 98.62 63 ALA B N 1
ATOM 4046 C CA . ALA B 1 63 ? 11.805 -9.359 4.617 1 98.62 63 ALA B CA 1
ATOM 4047 C C . ALA B 1 63 ? 10.562 -9.773 5.395 1 98.62 63 ALA B C 1
ATOM 4049 O O . ALA B 1 63 ? 9.773 -10.602 4.93 1 98.62 63 ALA B O 1
ATOM 4050 N N . SER B 1 64 ? 10.375 -9.25 6.562 1 97.56 64 SER B N 1
ATOM 4051 C CA . SER B 1 64 ? 9.242 -9.586 7.418 1 97.56 64 SER B CA 1
ATOM 4052 C C . SER B 1 64 ? 7.969 -8.875 6.957 1 97.56 64 SER B C 1
ATOM 4054 O O . SER B 1 64 ? 7.914 -7.645 6.918 1 97.56 64 SER B O 1
ATOM 4056 N N . ALA B 1 65 ? 6.918 -9.695 6.645 1 95.69 65 ALA B N 1
ATOM 4057 C CA . ALA B 1 65 ? 5.621 -9.109 6.309 1 95.69 65 ALA B CA 1
ATOM 4058 C C . ALA B 1 65 ? 5.047 -8.328 7.488 1 95.69 65 ALA B C 1
ATOM 4060 O O . ALA B 1 65 ? 4.473 -7.254 7.312 1 95.69 65 ALA B O 1
ATOM 4061 N N . ALA B 1 66 ? 5.25 -8.836 8.703 1 91.69 66 ALA B N 1
ATOM 4062 C CA . ALA B 1 66 ? 4.73 -8.195 9.906 1 91.69 66 ALA B CA 1
ATOM 4063 C C . ALA B 1 66 ? 5.344 -6.812 10.109 1 91.69 66 ALA B C 1
ATOM 4065 O O . ALA B 1 66 ? 4.707 -5.918 10.664 1 91.69 66 ALA B O 1
ATOM 4066 N N . ASN B 1 67 ? 6.547 -6.629 9.586 1 92.38 67 ASN B N 1
ATOM 4067 C CA . ASN B 1 67 ? 7.23 -5.352 9.758 1 92.38 67 ASN B CA 1
ATOM 4068 C C . ASN B 1 67 ? 7.059 -4.457 8.531 1 92.38 67 ASN B C 1
ATOM 4070 O O . ASN B 1 67 ? 7.672 -3.395 8.445 1 92.38 67 ASN B O 1
ATOM 4074 N N . GLY B 1 68 ? 6.371 -4.941 7.566 1 92.25 68 GLY B N 1
ATOM 4075 C CA . GLY B 1 68 ? 6 -4.023 6.5 1 92.25 68 GLY B CA 1
ATOM 4076 C C . GLY B 1 68 ? 6.59 -4.398 5.156 1 92.25 68 GLY B C 1
ATOM 4077 O O . GLY B 1 68 ? 6.41 -3.678 4.172 1 92.25 68 GLY B O 1
ATOM 4078 N N . ALA B 1 69 ? 7.348 -5.527 5.039 1 97.19 69 ALA B N 1
ATOM 4079 C CA . ALA B 1 69 ? 7.82 -5.965 3.73 1 97.19 69 ALA B CA 1
ATOM 4080 C C . ALA B 1 69 ? 6.652 -6.371 2.836 1 97.19 69 ALA B C 1
ATOM 4082 O O . ALA B 1 69 ? 5.645 -6.891 3.318 1 97.19 69 ALA B O 1
ATOM 4083 N N . ARG B 1 70 ? 6.785 -6.121 1.523 1 96.5 70 ARG B N 1
ATOM 4084 C CA . ARG B 1 70 ? 5.68 -6.422 0.622 1 96.5 70 ARG B CA 1
ATOM 4085 C C . ARG B 1 70 ? 6.191 -6.801 -0.764 1 96.5 70 ARG B C 1
ATOM 4087 O O . ARG B 1 70 ? 7.332 -6.496 -1.116 1 96.5 70 ARG B O 1
ATOM 4094 N N . VAL B 1 71 ? 5.328 -7.445 -1.505 1 98.5 71 VAL B N 1
ATOM 4095 C CA . VAL B 1 71 ? 5.629 -7.84 -2.877 1 98.5 71 VAL B CA 1
ATOM 4096 C C . VAL B 1 71 ? 5 -6.848 -3.852 1 98.5 71 VAL B C 1
ATOM 4098 O O . VAL B 1 71 ? 3.809 -6.539 -3.748 1 98.5 71 VAL B O 1
ATOM 4101 N N . PHE B 1 72 ? 5.781 -6.336 -4.797 1 98.25 72 PHE B N 1
ATOM 4102 C CA . PHE B 1 72 ? 5.277 -5.395 -5.789 1 98.25 72 PHE B CA 1
ATOM 4103 C C . PHE B 1 72 ? 4.844 -6.125 -7.055 1 98.25 72 PHE B C 1
ATOM 4105 O O . PHE B 1 72 ? 3.953 -5.664 -7.77 1 98.25 72 PHE B O 1
ATOM 4112 N N . PHE B 1 73 ? 5.531 -7.129 -7.32 1 98.44 73 PHE B N 1
ATOM 4113 C CA . PHE B 1 73 ? 5.324 -7.848 -8.57 1 98.44 73 PHE B CA 1
ATOM 4114 C C . PHE B 1 73 ? 5.742 -9.305 -8.438 1 98.44 73 PHE B C 1
ATOM 4116 O O . PHE B 1 73 ? 6.73 -9.617 -7.766 1 98.44 73 PHE B O 1
ATOM 4123 N N . ALA B 1 74 ? 5.008 -10.164 -9.086 1 98.19 74 ALA B N 1
ATOM 4124 C CA . ALA B 1 74 ? 5.371 -11.57 -9.273 1 98.19 74 ALA B CA 1
ATOM 4125 C C . ALA B 1 74 ? 4.949 -12.062 -10.648 1 98.19 74 ALA B C 1
ATOM 4127 O O . ALA B 1 74 ? 3.824 -11.812 -11.086 1 98.19 74 ALA B O 1
ATOM 4128 N N . THR B 1 75 ? 5.82 -12.789 -11.266 1 96.62 75 THR B N 1
ATOM 4129 C CA . THR B 1 75 ? 5.535 -13.312 -12.602 1 96.62 75 THR B CA 1
ATOM 4130 C C . THR B 1 75 ? 4.352 -14.273 -12.555 1 96.62 75 THR B C 1
ATOM 4132 O O . THR B 1 75 ? 3.564 -14.344 -13.508 1 96.62 75 THR B O 1
ATOM 4135 N N . ASP B 1 76 ? 4.305 -14.992 -11.438 1 95.25 76 ASP B N 1
ATOM 4136 C CA . ASP B 1 76 ? 3.32 -16.078 -11.398 1 95.25 76 ASP B CA 1
ATOM 4137 C C . ASP B 1 76 ? 2.965 -16.438 -9.961 1 95.25 76 ASP B C 1
ATOM 4139 O O . ASP B 1 76 ? 3.832 -16.859 -9.188 1 95.25 76 ASP B O 1
ATOM 4143 N N . ASP B 1 77 ? 1.687 -16.266 -9.602 1 93.88 77 ASP B N 1
ATOM 4144 C CA . ASP B 1 77 ? 1.188 -16.594 -8.273 1 93.88 77 ASP B CA 1
ATOM 4145 C C . ASP B 1 77 ? 0.191 -17.75 -8.328 1 93.88 77 ASP B C 1
ATOM 4147 O O . ASP B 1 77 ? -0.756 -17.812 -7.539 1 93.88 77 ASP B O 1
ATOM 4151 N N . TRP B 1 78 ? 0.361 -18.656 -9.156 1 93.06 78 TRP B N 1
ATOM 4152 C CA . TRP B 1 78 ? -0.679 -19.625 -9.453 1 93.06 78 TRP B CA 1
ATOM 4153 C C . TRP B 1 78 ? -0.872 -20.594 -8.281 1 93.06 78 TRP B C 1
ATOM 4155 O O . TRP B 1 78 ? -1.961 -20.672 -7.711 1 93.06 78 TRP B O 1
ATOM 4165 N N . PHE B 1 79 ? 0.172 -21.281 -7.93 1 94.19 79 PHE B N 1
ATOM 4166 C CA . PHE B 1 79 ? -0.012 -22.312 -6.914 1 94.19 79 PHE B CA 1
ATOM 4167 C C . PHE B 1 79 ? -0.02 -21.688 -5.52 1 94.19 79 PHE B C 1
ATOM 4169 O O . PHE B 1 79 ? -0.769 -22.141 -4.645 1 94.19 79 PHE B O 1
ATOM 4176 N N . ALA B 1 80 ? 0.85 -20.75 -5.289 1 96.25 80 ALA B N 1
ATOM 4177 C CA . ALA B 1 80 ? 0.935 -20.016 -4.027 1 96.25 80 ALA B CA 1
ATOM 4178 C C . ALA B 1 80 ? 1.529 -18.625 -4.238 1 96.25 80 ALA B C 1
ATOM 4180 O O . ALA B 1 80 ? 2.521 -18.469 -4.953 1 96.25 80 ALA B O 1
ATOM 4181 N N . ALA B 1 81 ? 0.964 -17.688 -3.611 1 95.88 81 ALA B N 1
ATOM 4182 C CA . ALA B 1 81 ? 1.313 -16.281 -3.863 1 95.88 81 ALA B CA 1
ATOM 4183 C C . ALA B 1 81 ? 2.646 -15.93 -3.213 1 95.88 81 ALA B C 1
ATOM 4185 O O . ALA B 1 81 ? 2.975 -16.438 -2.139 1 95.88 81 ALA B O 1
ATOM 4186 N N . ALA B 1 82 ? 3.332 -15 -3.768 1 98.62 82 ALA B N 1
ATOM 4187 C CA . ALA B 1 82 ? 4.688 -14.625 -3.373 1 98.62 82 ALA B CA 1
ATOM 4188 C C . ALA B 1 82 ? 4.703 -14.031 -1.965 1 98.62 82 ALA B C 1
ATOM 4190 O O . ALA B 1 82 ? 5.734 -14.062 -1.286 1 98.62 82 ALA B O 1
ATOM 4191 N N . GLU B 1 83 ? 3.592 -13.477 -1.464 1 97.75 83 GLU B N 1
ATOM 4192 C CA . GLU B 1 83 ? 3.512 -12.906 -0.123 1 97.75 83 GLU B CA 1
ATOM 4193 C C . GLU B 1 83 ? 3.877 -13.938 0.94 1 97.75 83 GLU B C 1
ATOM 4195 O O . GLU B 1 83 ? 4.383 -13.586 2.008 1 97.75 83 GLU B O 1
ATOM 4200 N N . ASN B 1 84 ? 3.67 -15.203 0.63 1 98.12 84 ASN B N 1
ATOM 4201 C CA . ASN B 1 84 ? 3.953 -16.25 1.597 1 98.12 84 ASN B CA 1
ATOM 4202 C C . ASN B 1 84 ? 5.441 -16.328 1.925 1 98.12 84 ASN B C 1
ATOM 4204 O O . ASN B 1 84 ? 5.824 -16.781 3.004 1 98.12 84 ASN B O 1
ATOM 4208 N N . LEU B 1 85 ? 6.301 -15.906 1.002 1 98.69 85 LEU B N 1
ATOM 4209 C CA . LEU B 1 85 ? 7.742 -15.867 1.238 1 98.69 85 LEU B CA 1
ATOM 4210 C C . LEU B 1 85 ? 8.07 -15.055 2.482 1 98.69 85 LEU B C 1
ATOM 4212 O O . LEU B 1 85 ? 9.055 -15.328 3.172 1 98.69 85 LEU B O 1
ATOM 4216 N N . LEU B 1 86 ? 7.223 -14.062 2.736 1 98.56 86 LEU B N 1
ATOM 4217 C CA . LEU B 1 86 ? 7.586 -13.016 3.684 1 98.56 86 LEU B CA 1
ATOM 4218 C C . LEU B 1 86 ? 6.984 -13.289 5.055 1 98.56 86 LEU B C 1
ATOM 4220 O O . LEU B 1 86 ? 7.23 -12.547 6.008 1 98.56 86 LEU B O 1
ATOM 4224 N N . GLN B 1 87 ? 6.195 -14.328 5.16 1 97.56 87 GLN B N 1
ATOM 4225 C CA . GLN B 1 87 ? 5.574 -14.656 6.441 1 97.56 87 GLN B CA 1
ATOM 4226 C C . GLN B 1 87 ? 6.629 -14.992 7.492 1 97.56 87 GLN B C 1
ATOM 4228 O O . GLN B 1 87 ? 7.629 -15.641 7.191 1 97.56 87 GLN B O 1
ATOM 4233 N N . ASP B 1 88 ? 6.383 -14.578 8.727 1 95.69 88 ASP B N 1
ATOM 4234 C CA . ASP B 1 88 ? 7.379 -14.719 9.789 1 95.69 88 ASP B CA 1
ATOM 4235 C C . ASP B 1 88 ? 7.312 -16.109 10.414 1 95.69 88 ASP B C 1
ATOM 4237 O O . ASP B 1 88 ? 8.32 -16.609 10.922 1 95.69 88 ASP B O 1
ATOM 4241 N N . GLY B 1 89 ? 6.242 -16.734 10.43 1 96.06 89 GLY B N 1
ATOM 4242 C CA . GLY B 1 89 ? 6.094 -18.047 11.023 1 96.06 89 GLY B CA 1
ATOM 4243 C C . GLY B 1 89 ? 6.637 -19.172 10.148 1 96.06 89 GLY B C 1
ATOM 4244 O O . GLY B 1 89 ? 6.957 -18.938 8.977 1 96.06 89 GLY B O 1
ATOM 4245 N N . PRO B 1 90 ? 6.754 -20.359 10.719 1 96.75 90 PRO B N 1
ATOM 4246 C CA . PRO B 1 90 ? 7.223 -21.5 9.922 1 96.75 90 PRO B CA 1
ATOM 4247 C C . PRO B 1 90 ? 6.23 -21.906 8.836 1 96.75 90 PRO B C 1
ATOM 4249 O O . PRO B 1 90 ? 5.02 -21.703 8.992 1 96.75 90 PRO B O 1
ATOM 4252 N N . PRO B 1 91 ? 6.805 -22.406 7.703 1 97.38 91 PRO B N 1
ATOM 4253 C CA . PRO B 1 91 ? 5.879 -22.969 6.715 1 97.38 91 PRO B CA 1
ATOM 4254 C C . PRO B 1 91 ? 5.043 -24.109 7.273 1 97.38 91 PRO B C 1
ATOM 4256 O O . PRO B 1 91 ? 5.551 -24.938 8.039 1 97.38 91 PRO B O 1
ATOM 4259 N N . ILE B 1 92 ? 3.871 -24.125 6.926 1 97 92 ILE B N 1
ATOM 4260 C CA . ILE B 1 92 ? 2.947 -25.141 7.422 1 97 92 ILE B CA 1
ATOM 4261 C C . ILE B 1 92 ? 2.477 -26.016 6.27 1 97 92 ILE B C 1
ATOM 4263 O O . ILE B 1 92 ? 2.152 -25.516 5.188 1 97 92 ILE B O 1
ATOM 4267 N N . PHE B 1 93 ? 2.49 -27.297 6.516 1 95.62 93 PHE B N 1
ATOM 4268 C CA . PHE B 1 93 ? 1.975 -28.266 5.555 1 95.62 93 PHE B CA 1
ATOM 4269 C C . PHE B 1 93 ? 0.847 -29.078 6.172 1 95.62 93 PHE B C 1
ATOM 4271 O O . PHE B 1 93 ? 1.034 -29.734 7.207 1 95.62 93 PHE B O 1
ATOM 4278 N N . ASP B 1 94 ? -0.249 -28.922 5.59 1 93.81 94 ASP B N 1
ATOM 4279 C CA . ASP B 1 94 ? -1.412 -29.75 5.91 1 93.81 94 ASP B CA 1
ATOM 4280 C C . ASP B 1 94 ? -1.665 -30.797 4.82 1 93.81 94 ASP B C 1
ATOM 4282 O O . ASP B 1 94 ? -2.086 -30.453 3.715 1 93.81 94 ASP B O 1
ATOM 4286 N N . VAL B 1 95 ? -1.564 -32.031 5.141 1 89.12 95 VAL B N 1
ATOM 4287 C CA . VAL B 1 95 ? -1.598 -33.125 4.188 1 89.12 95 VAL B CA 1
ATOM 4288 C C . VAL B 1 95 ? -2.977 -33.219 3.541 1 89.12 95 VAL B C 1
ATOM 4290 O O . VAL B 1 95 ? -3.104 -33.625 2.385 1 89.12 95 VAL B O 1
ATOM 4293 N N . ASP B 1 96 ? -3.99 -32.625 4.152 1 91.81 96 ASP B N 1
ATOM 4294 C CA . ASP B 1 96 ? -5.359 -32.812 3.674 1 91.81 96 ASP B CA 1
ATOM 4295 C C . ASP B 1 96 ? -5.84 -31.547 2.941 1 91.81 96 ASP B C 1
ATOM 4297 O O . ASP B 1 96 ? -6.934 -31.547 2.371 1 91.81 96 ASP B O 1
ATOM 4301 N N . ALA B 1 97 ? -5 -30.578 2.904 1 91.38 97 ALA B N 1
ATOM 4302 C CA . ALA B 1 97 ? -5.445 -29.297 2.342 1 91.38 97 ALA B CA 1
ATOM 4303 C C . ALA B 1 97 ? -5.238 -29.266 0.831 1 91.38 97 ALA B C 1
ATOM 4305 O O . ALA B 1 97 ? -4.121 -29.453 0.348 1 91.38 97 ALA B O 1
ATOM 4306 N N . TYR B 1 98 ? -6.359 -29.062 0.053 1 89.25 98 TYR B N 1
ATOM 4307 C CA . TYR B 1 98 ? -6.344 -28.875 -1.393 1 89.25 98 TYR B CA 1
ATOM 4308 C C . TYR B 1 98 ? -7.18 -27.656 -1.788 1 89.25 98 TYR B C 1
ATOM 4310 O O . TYR B 1 98 ? -8.117 -27.281 -1.085 1 89.25 98 TYR B O 1
ATOM 4318 N N . CYS B 1 99 ? -6.742 -27.047 -2.789 1 86.62 99 CYS B N 1
ATOM 4319 C CA . CYS B 1 99 ? -7.531 -25.953 -3.371 1 86.62 99 CYS B CA 1
ATOM 4320 C C . CYS B 1 99 ? -7.715 -26.172 -4.867 1 86.62 99 CYS B C 1
ATOM 4322 O O . CYS B 1 99 ? -7.418 -27.234 -5.395 1 86.62 99 CYS B O 1
ATOM 4324 N N . GLU B 1 100 ? -8.25 -25.188 -5.508 1 80.62 100 GLU B N 1
ATOM 4325 C CA . GLU B 1 100 ? -8.562 -25.312 -6.93 1 80.62 100 GLU B CA 1
ATOM 4326 C C . GLU B 1 100 ? -7.293 -25.484 -7.758 1 80.62 100 GLU B C 1
ATOM 4328 O O . GLU B 1 100 ? -7.316 -26.141 -8.805 1 80.62 100 GLU B O 1
ATOM 4333 N N . GLN B 1 101 ? -6.195 -25.016 -7.242 1 85.5 101 GLN B N 1
ATOM 4334 C CA . GLN B 1 101 ? -4.934 -25.062 -7.973 1 85.5 101 GLN B CA 1
ATOM 4335 C C . GLN B 1 101 ? -4.176 -26.359 -7.668 1 85.5 101 GLN B C 1
ATOM 4337 O O . GLN B 1 101 ? -3.219 -26.688 -8.359 1 85.5 101 GLN B O 1
ATOM 4342 N N . GLY B 1 102 ? -4.645 -27 -6.613 1 86.5 102 GLY B N 1
ATOM 4343 C CA . GLY B 1 102 ? -3.98 -28.234 -6.223 1 86.5 102 GLY B CA 1
ATOM 4344 C C . GLY B 1 102 ? -3.637 -28.281 -4.742 1 86.5 102 GLY B C 1
ATOM 4345 O O . GLY B 1 102 ? -4.418 -27.828 -3.906 1 86.5 102 GLY B O 1
ATOM 4346 N N . LYS B 1 103 ? -2.545 -29.031 -4.59 1 88.31 103 LYS B N 1
ATOM 4347 C CA . LYS B 1 103 ? -2.068 -29.156 -3.215 1 88.31 103 LYS B CA 1
ATOM 4348 C C . LYS B 1 103 ? -1.685 -27.797 -2.639 1 88.31 103 LYS B C 1
ATOM 4350 O O . LYS B 1 103 ? -1.011 -27 -3.301 1 88.31 103 LYS B O 1
ATOM 4355 N N . VAL B 1 104 ? -2.16 -27.547 -1.455 1 92.06 104 VAL B N 1
ATOM 4356 C CA . VAL B 1 104 ? -1.846 -26.266 -0.806 1 92.06 104 VAL B CA 1
ATOM 4357 C C . VAL B 1 104 ? -0.442 -26.328 -0.208 1 92.06 104 VAL B C 1
ATOM 4359 O O . VAL B 1 104 ? -0.133 -27.234 0.58 1 92.06 104 VAL B O 1
ATOM 4362 N N . LEU B 1 105 ? 0.399 -25.484 -0.644 1 93.19 105 LEU B N 1
ATOM 4363 C CA . LEU B 1 105 ? 1.73 -25.344 -0.063 1 93.19 105 LEU B CA 1
ATOM 4364 C C . LEU B 1 105 ? 1.956 -23.922 0.448 1 93.19 105 LEU B C 1
ATOM 4366 O O . LEU B 1 105 ? 1.445 -22.969 -0.132 1 93.19 105 LEU B O 1
ATOM 4370 N N . ASP B 1 106 ? 2.666 -23.828 1.562 1 97.19 106 ASP B N 1
ATOM 4371 C CA . ASP B 1 106 ? 2.932 -22.562 2.25 1 97.19 106 ASP B CA 1
ATOM 4372 C C . ASP B 1 106 ? 4.277 -21.984 1.824 1 97.19 106 ASP B C 1
ATOM 4374 O O . ASP B 1 106 ? 5.297 -22.219 2.473 1 97.19 106 ASP B O 1
ATOM 4378 N N . GLY B 1 107 ? 4.273 -21.141 0.791 1 98.31 107 GLY B N 1
ATOM 4379 C CA . GLY B 1 107 ? 5.391 -20.484 0.13 1 98.31 107 GLY B CA 1
ATOM 4380 C C . GLY B 1 107 ? 4.996 -19.812 -1.168 1 98.31 107 GLY B C 1
ATOM 4381 O O . GLY B 1 107 ? 3.824 -19.5 -1.381 1 98.31 107 GLY B O 1
ATOM 4382 N N . TRP B 1 108 ? 6.004 -19.406 -1.894 1 98.75 108 TRP B N 1
ATOM 4383 C CA . TRP B 1 108 ? 5.754 -18.969 -3.264 1 98.75 108 TRP B CA 1
ATOM 4384 C C . TRP B 1 108 ? 6.02 -20.094 -4.254 1 98.75 108 TRP B C 1
ATOM 4386 O O . TRP B 1 108 ? 7.117 -20.656 -4.281 1 98.75 108 TRP B O 1
ATOM 4396 N N . GLU B 1 109 ? 5.012 -20.391 -4.996 1 98.06 109 GLU B N 1
ATOM 4397 C CA . GLU B 1 109 ? 5.168 -21.438 -5.996 1 98.06 109 GLU B CA 1
ATOM 4398 C C . GLU B 1 109 ? 4.508 -21.062 -7.312 1 98.06 109 GLU B C 1
ATOM 4400 O O . GLU B 1 109 ? 3.318 -20.734 -7.348 1 98.06 109 GLU B O 1
ATOM 4405 N N . THR B 1 110 ? 5.328 -21.125 -8.32 1 96.62 110 THR B N 1
ATOM 4406 C CA . THR B 1 110 ? 4.871 -20.75 -9.648 1 96.62 110 THR B CA 1
ATOM 4407 C C . THR B 1 110 ? 4.461 -21.984 -10.445 1 96.62 110 THR B C 1
ATOM 4409 O O . THR B 1 110 ? 4.793 -23.109 -10.078 1 96.62 110 THR B O 1
ATOM 4412 N N . ARG B 1 111 ? 3.729 -21.875 -11.492 1 94.44 111 ARG B N 1
ATOM 4413 C CA . ARG B 1 111 ? 3.4 -22.938 -12.43 1 94.44 111 ARG B CA 1
ATOM 4414 C C . ARG B 1 111 ? 4.66 -23.547 -13.047 1 94.44 111 ARG B C 1
ATOM 4416 O O . ARG B 1 111 ? 5.73 -22.922 -13 1 94.44 111 ARG B O 1
ATOM 4423 N N . ARG B 1 112 ? 4.395 -24.703 -13.492 1 95 112 ARG B N 1
ATOM 4424 C CA . ARG B 1 112 ? 5.426 -25.172 -14.414 1 95 112 ARG B CA 1
ATOM 4425 C C . ARG B 1 112 ? 5.543 -24.25 -15.625 1 95 112 ARG B C 1
ATOM 4427 O O . ARG B 1 112 ? 4.621 -24.156 -16.438 1 95 112 ARG B O 1
ATOM 4434 N N . ARG B 1 113 ? 6.648 -23.594 -15.703 1 93.69 113 ARG B N 1
ATOM 4435 C CA . ARG B 1 113 ? 6.758 -22.531 -16.703 1 93.69 113 ARG B CA 1
ATOM 4436 C C . ARG B 1 113 ? 6.777 -23.109 -18.109 1 93.69 113 ARG B C 1
ATOM 4438 O O . ARG B 1 113 ? 7.578 -24 -18.422 1 93.69 113 ARG B O 1
ATOM 4445 N N . ARG B 1 114 ? 5.898 -22.578 -18.938 1 91.5 114 ARG B N 1
ATOM 4446 C CA . ARG B 1 114 ? 5.766 -23.031 -20.328 1 91.5 114 ARG B CA 1
ATOM 4447 C C . ARG B 1 114 ? 6.027 -21.875 -21.297 1 91.5 114 ARG B C 1
ATOM 4449 O O . ARG B 1 114 ? 5.645 -21.953 -22.469 1 91.5 114 ARG B O 1
ATOM 4456 N N . GLN B 1 115 ? 6.555 -20.828 -20.844 1 89.94 115 GLN B N 1
ATOM 4457 C CA . GLN B 1 115 ? 6.941 -19.656 -21.609 1 89.94 115 GLN B CA 1
ATOM 4458 C C . GLN B 1 115 ? 8.43 -19.359 -21.453 1 89.94 115 GLN B C 1
ATOM 4460 O O . GLN B 1 115 ? 9.047 -19.766 -20.469 1 89.94 115 GLN B O 1
ATOM 4465 N N . ALA B 1 116 ? 8.961 -18.625 -22.438 1 93.12 116 ALA B N 1
ATOM 4466 C CA . ALA B 1 116 ? 10.375 -18.266 -22.375 1 93.12 116 ALA B CA 1
ATOM 4467 C C . ALA B 1 116 ? 10.672 -17.422 -21.125 1 93.12 116 ALA B C 1
ATOM 4469 O O . ALA B 1 116 ? 9.789 -16.734 -20.609 1 93.12 116 ALA B O 1
ATOM 4470 N N . GLY B 1 117 ? 11.953 -17.547 -20.703 1 95.5 117 GLY B N 1
ATOM 4471 C CA . GLY B 1 117 ? 12.398 -16.781 -19.547 1 95.5 117 GLY B CA 1
ATOM 4472 C C . GLY B 1 117 ? 12.422 -17.594 -18.281 1 95.5 117 GLY B C 1
ATOM 4473 O O . GLY B 1 117 ? 12.734 -18.797 -18.297 1 95.5 117 GLY B O 1
ATOM 4474 N N . HIS B 1 118 ? 12.25 -16.938 -17.156 1 97.81 118 HIS B N 1
ATOM 4475 C CA . HIS B 1 118 ? 12.195 -17.5 -15.82 1 97.81 118 HIS B CA 1
ATOM 4476 C C . HIS B 1 118 ? 11.289 -16.688 -14.906 1 97.81 118 HIS B C 1
ATOM 4478 O O . HIS B 1 118 ? 10.867 -15.586 -15.266 1 97.81 118 HIS B O 1
ATOM 4484 N N . ASP B 1 119 ? 10.93 -17.219 -13.797 1 98.19 119 ASP B N 1
ATOM 4485 C CA . ASP B 1 119 ? 10.016 -16.531 -12.883 1 98.19 119 ASP B CA 1
ATOM 4486 C C . ASP B 1 119 ? 10.781 -15.711 -11.859 1 98.19 119 ASP B C 1
ATOM 4488 O O . ASP B 1 119 ? 11.898 -16.062 -11.484 1 98.19 119 ASP B O 1
ATOM 4492 N N . TRP B 1 120 ? 10.188 -14.602 -11.484 1 98.69 120 TRP B N 1
ATOM 4493 C CA . TRP B 1 120 ? 10.797 -13.727 -10.492 1 98.69 120 TRP B CA 1
ATOM 4494 C C . TRP B 1 120 ? 9.75 -12.852 -9.812 1 98.69 120 TRP B C 1
ATOM 4496 O O . TRP B 1 120 ? 8.617 -12.75 -10.289 1 98.69 120 TRP B O 1
ATOM 4506 N N . CYS B 1 121 ? 10.047 -12.336 -8.688 1 98.81 121 CYS B N 1
ATOM 4507 C CA . CYS B 1 121 ? 9.211 -11.367 -8 1 98.81 121 CYS B CA 1
ATOM 4508 C C . CYS B 1 121 ? 10.047 -10.219 -7.441 1 98.81 121 CYS B C 1
ATOM 4510 O O . CYS B 1 121 ? 11.273 -10.305 -7.391 1 98.81 121 CYS B O 1
ATOM 4512 N N . LEU B 1 122 ? 9.391 -9.156 -7.191 1 98.75 122 LEU B N 1
ATOM 4513 C CA . LEU B 1 122 ? 10.008 -7.945 -6.66 1 98.75 122 LEU B CA 1
ATOM 4514 C C . LEU B 1 122 ? 9.477 -7.629 -5.266 1 98.75 122 LEU B C 1
ATOM 4516 O O . LEU B 1 122 ? 8.266 -7.492 -5.074 1 98.75 122 LEU B O 1
ATOM 4520 N N . ILE B 1 123 ? 10.383 -7.488 -4.309 1 98.75 123 ILE B N 1
ATOM 4521 C CA . ILE B 1 123 ? 10.031 -7.359 -2.9 1 98.75 123 ILE B CA 1
ATOM 4522 C C . ILE B 1 123 ? 10.562 -6.039 -2.352 1 98.75 123 ILE B C 1
ATOM 4524 O O . ILE B 1 123 ? 11.734 -5.703 -2.557 1 98.75 123 ILE B O 1
ATOM 4528 N N . GLN B 1 124 ? 9.734 -5.281 -1.731 1 98.5 124 GLN B N 1
ATOM 4529 C CA . GLN B 1 124 ? 10.188 -4.176 -0.897 1 98.5 124 GLN B CA 1
ATOM 4530 C C . GLN B 1 124 ? 10.484 -4.645 0.524 1 98.5 124 GLN B C 1
ATOM 4532 O O . GLN B 1 124 ? 9.633 -5.254 1.172 1 98.5 124 GLN B O 1
ATOM 4537 N N . LEU B 1 125 ? 11.656 -4.355 0.985 1 98.5 125 LEU B N 1
ATOM 4538 C CA . LEU B 1 125 ? 12 -4.652 2.371 1 98.5 125 LEU B CA 1
ATOM 4539 C C . LEU B 1 125 ? 11.234 -3.746 3.33 1 98.5 125 LEU B C 1
ATOM 4541 O O . LEU B 1 125 ? 10.664 -2.736 2.912 1 98.5 125 LEU B O 1
ATOM 4545 N N . SER B 1 126 ? 11.203 -4.172 4.605 1 96.69 126 SER B N 1
ATOM 4546 C CA . SER B 1 126 ? 10.453 -3.432 5.617 1 96.69 126 SER B CA 1
ATOM 4547 C C . SER B 1 126 ? 11.031 -2.039 5.828 1 96.69 126 SER B C 1
ATOM 4549 O O . SER B 1 126 ? 10.352 -1.146 6.336 1 96.69 126 SER B O 1
ATOM 4551 N N . SER B 1 127 ? 12.258 -1.828 5.496 1 96.88 127 SER B N 1
ATOM 4552 C CA . SER B 1 127 ? 12.977 -0.563 5.555 1 96.88 127 SER B CA 1
ATOM 4553 C C . SER B 1 127 ? 14.203 -0.584 4.641 1 96.88 127 SER B C 1
ATOM 4555 O O . SER B 1 127 ? 14.578 -1.64 4.129 1 96.88 127 SER B O 1
ATOM 4557 N N . ARG B 1 128 ? 14.695 0.663 4.402 1 97.75 128 ARG B N 1
ATOM 4558 C CA . ARG B 1 128 ? 16.062 0.688 3.883 1 97.75 128 ARG B CA 1
ATOM 4559 C C . ARG B 1 128 ? 17.016 -0.002 4.84 1 97.75 128 ARG B C 1
ATOM 4561 O O . ARG B 1 128 ? 16.938 0.181 6.055 1 97.75 128 ARG B O 1
ATOM 4568 N N . ALA B 1 129 ? 17.859 -0.837 4.27 1 98.44 129 ALA B N 1
ATOM 4569 C CA . ALA B 1 129 ? 18.609 -1.687 5.199 1 98.44 129 ALA B CA 1
ATOM 4570 C C . ALA B 1 129 ? 20.016 -1.977 4.676 1 98.44 129 ALA B C 1
ATOM 4572 O O . ALA B 1 129 ? 20.281 -1.844 3.479 1 98.44 129 ALA B O 1
ATOM 4573 N N . GLN B 1 130 ? 20.859 -2.283 5.613 1 98.69 130 GLN B N 1
ATOM 4574 C CA . GLN B 1 130 ? 22.141 -2.922 5.359 1 98.69 130 GLN B CA 1
ATOM 4575 C C . GLN B 1 130 ? 22.062 -4.434 5.559 1 98.69 130 GLN B C 1
ATOM 4577 O O . GLN B 1 130 ? 22.062 -4.914 6.695 1 98.69 130 GLN B O 1
ATOM 4582 N N . ILE B 1 131 ? 22.031 -5.199 4.457 1 98.81 131 ILE B N 1
ATOM 4583 C CA . ILE B 1 131 ? 21.828 -6.641 4.512 1 98.81 131 ILE B CA 1
ATOM 4584 C C . ILE B 1 131 ? 23.156 -7.332 4.816 1 98.81 131 ILE B C 1
ATOM 4586 O O . ILE B 1 131 ? 24.172 -7.035 4.188 1 98.81 131 ILE B O 1
ATOM 4590 N N . GLU B 1 132 ? 23.125 -8.328 5.738 1 98.56 132 GLU B N 1
ATOM 4591 C CA . GLU B 1 132 ? 24.312 -9.031 6.195 1 98.56 132 GLU B CA 1
ATOM 4592 C C . GLU B 1 132 ? 24.25 -10.516 5.844 1 98.56 132 GLU B C 1
ATOM 4594 O O . GLU B 1 132 ? 25.281 -11.18 5.723 1 98.56 132 GLU B O 1
ATOM 4599 N N . ALA B 1 133 ? 23.094 -11.023 5.738 1 98.75 133 ALA B N 1
ATOM 4600 C CA . ALA B 1 133 ? 22.922 -12.453 5.504 1 98.75 133 ALA B CA 1
ATOM 4601 C C . ALA B 1 133 ? 21.562 -12.758 4.891 1 98.75 133 ALA B C 1
ATOM 4603 O O . ALA B 1 133 ? 20.641 -11.938 4.965 1 98.75 133 ALA B O 1
ATOM 4604 N N . LEU B 1 134 ? 21.438 -13.898 4.273 1 98.81 134 LEU B N 1
ATOM 4605 C CA . LEU B 1 134 ? 20.219 -14.375 3.643 1 98.81 134 LEU B CA 1
ATOM 4606 C C . LEU B 1 134 ? 19.859 -15.781 4.125 1 98.81 134 LEU B C 1
ATOM 4608 O O . LEU B 1 134 ? 20.75 -16.547 4.492 1 98.81 134 LEU B O 1
ATOM 4612 N N . GLU B 1 135 ? 18.656 -16.016 4.156 1 98.5 135 GLU B N 1
ATOM 4613 C CA . GLU B 1 135 ? 18.125 -17.328 4.52 1 98.5 135 GLU B CA 1
ATOM 4614 C C . GLU B 1 135 ? 16.969 -17.719 3.604 1 98.5 135 GLU B C 1
ATOM 4616 O O . GLU B 1 135 ? 16.047 -16.938 3.377 1 98.5 135 GLU B O 1
ATOM 4621 N N . LEU B 1 136 ? 17.078 -18.891 2.988 1 98.69 136 LEU B N 1
ATOM 4622 C CA . LEU B 1 136 ? 15.992 -19.469 2.199 1 98.69 136 LEU B CA 1
ATOM 4623 C C . LEU B 1 136 ? 15.578 -20.828 2.754 1 98.69 136 LEU B C 1
ATOM 4625 O O . LEU B 1 136 ? 16.438 -21.656 3.07 1 98.69 136 LEU B O 1
ATOM 4629 N N . ASP B 1 137 ? 14.32 -21.016 2.924 1 98.69 137 ASP B N 1
ATOM 4630 C CA . ASP B 1 137 ? 13.711 -22.266 3.387 1 98.69 137 ASP B CA 1
ATOM 4631 C C . ASP B 1 137 ? 12.867 -22.906 2.285 1 98.69 137 ASP B C 1
ATOM 4633 O O . ASP B 1 137 ? 11.883 -22.312 1.822 1 98.69 137 ASP B O 1
ATOM 4637 N N . THR B 1 138 ? 13.227 -24.125 1.843 1 98.38 138 THR B N 1
ATOM 4638 C CA . THR B 1 138 ? 12.461 -24.828 0.821 1 98.38 138 THR B CA 1
ATOM 4639 C C . THR B 1 138 ? 11.484 -25.812 1.459 1 98.38 138 THR B C 1
ATOM 4641 O O . THR B 1 138 ? 10.969 -26.703 0.786 1 98.38 138 THR B O 1
ATOM 4644 N N . ALA B 1 139 ? 11.117 -25.641 2.701 1 98 139 ALA B N 1
ATOM 4645 C CA . ALA B 1 139 ? 10.305 -26.578 3.473 1 98 139 A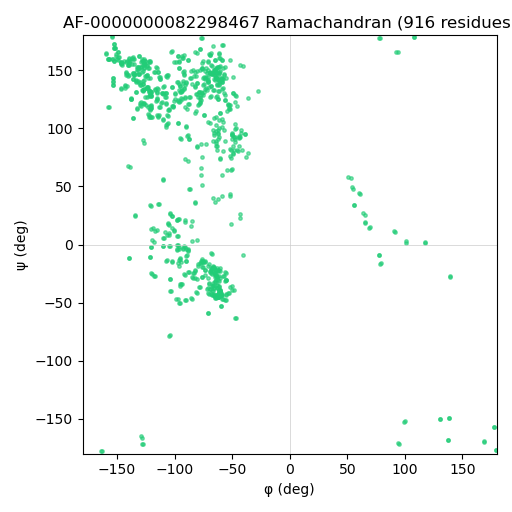LA B CA 1
ATOM 4646 C C . ALA B 1 139 ? 9.086 -27.031 2.668 1 98 139 ALA B C 1
ATOM 4648 O O . ALA B 1 139 ? 8.359 -26.219 2.105 1 98 139 ALA B O 1
ATOM 4649 N N . HIS B 1 140 ? 8.914 -28.406 2.594 1 97 140 HIS B N 1
ATOM 4650 C CA . HIS B 1 140 ? 7.742 -29.094 2.068 1 97 140 HIS B CA 1
ATOM 4651 C C . HIS B 1 140 ? 7.73 -29.078 0.543 1 97 140 HIS B C 1
ATOM 4653 O O . HIS B 1 140 ? 6.848 -29.672 -0.082 1 97 140 HIS B O 1
ATOM 4659 N N . PHE B 1 141 ? 8.594 -28.359 -0.084 1 96.69 141 PHE B N 1
ATOM 4660 C CA . PHE B 1 141 ? 8.773 -28.453 -1.527 1 96.69 141 PHE B CA 1
ATOM 4661 C C . PHE B 1 141 ? 9.781 -29.547 -1.874 1 96.69 141 PHE B C 1
ATOM 4663 O O . PHE B 1 141 ? 10.977 -29.281 -1.984 1 96.69 141 PHE B O 1
ATOM 4670 N N . THR B 1 142 ? 9.312 -30.75 -2.076 1 93.5 142 THR B N 1
ATOM 4671 C CA . THR B 1 142 ? 10.141 -31.938 -2.207 1 93.5 142 THR B CA 1
ATOM 4672 C C . THR B 1 142 ? 10.125 -32.469 -3.645 1 93.5 142 THR B C 1
ATOM 4674 O O . THR B 1 142 ? 9.805 -33.625 -3.889 1 93.5 142 THR B O 1
ATOM 4677 N N . GLY B 1 143 ? 10.477 -31.672 -4.543 1 91.69 143 GLY B N 1
ATOM 4678 C CA . GLY B 1 143 ? 10.484 -31.938 -5.973 1 91.69 143 GLY B CA 1
ATOM 4679 C C . GLY B 1 143 ? 9.992 -30.75 -6.797 1 91.69 143 GLY B C 1
ATOM 4680 O O . GLY B 1 143 ? 10.289 -30.656 -7.988 1 91.69 143 GLY B O 1
ATOM 4681 N N . ASN B 1 144 ? 9.148 -29.984 -6.152 1 95.06 144 ASN B N 1
ATOM 4682 C CA . ASN B 1 144 ? 8.617 -28.781 -6.789 1 95.06 144 ASN B CA 1
ATOM 4683 C C . ASN B 1 144 ? 9.344 -27.516 -6.309 1 95.06 144 ASN B C 1
ATOM 4685 O O . ASN B 1 144 ? 8.914 -26.406 -6.59 1 95.06 144 ASN B O 1
ATOM 4689 N N . ASN B 1 145 ? 10.477 -27.672 -5.594 1 97.12 145 ASN B N 1
ATOM 4690 C CA . ASN B 1 145 ? 11.312 -26.516 -5.301 1 97.12 145 ASN B CA 1
ATOM 4691 C C . ASN B 1 145 ? 11.992 -25.984 -6.559 1 97.12 145 ASN B C 1
ATOM 4693 O O . ASN B 1 145 ? 12.234 -26.734 -7.504 1 97.12 145 ASN B O 1
ATOM 4697 N N . THR B 1 146 ? 12.195 -24.703 -6.594 1 97.62 146 THR B N 1
ATOM 4698 C CA . THR B 1 146 ? 13.016 -24.172 -7.68 1 97.62 146 THR B CA 1
ATOM 4699 C C . THR B 1 146 ? 14.438 -24.719 -7.605 1 97.62 146 THR B C 1
ATOM 4701 O O . THR B 1 146 ? 15.031 -24.781 -6.527 1 97.62 146 THR B O 1
ATOM 4704 N N . PRO B 1 147 ? 15.023 -25.078 -8.695 1 97.19 147 PRO B N 1
ATOM 4705 C CA . PRO B 1 147 ? 16.375 -25.656 -8.68 1 97.19 147 PRO B CA 1
ATOM 4706 C C . PRO B 1 147 ? 17.438 -24.656 -8.242 1 97.19 147 PRO B C 1
ATOM 4708 O O . PRO B 1 147 ? 18.375 -25.016 -7.527 1 97.19 147 PRO B O 1
ATOM 4711 N N . LYS B 1 148 ? 17.328 -23.516 -8.734 1 98.12 148 LYS B N 1
ATOM 4712 C CA . LYS B 1 148 ? 18.297 -22.469 -8.422 1 98.12 148 LYS B CA 1
ATOM 4713 C C . LYS B 1 148 ? 17.594 -21.125 -8.219 1 98.12 148 LYS B C 1
ATOM 4715 O O . LYS B 1 148 ? 16.484 -20.922 -8.695 1 98.12 148 LYS B O 1
ATOM 4720 N N . VAL B 1 149 ? 18.297 -20.25 -7.504 1 98.62 149 VAL B N 1
ATOM 4721 C CA . VAL B 1 149 ? 17.812 -18.891 -7.289 1 98.62 149 VAL B CA 1
ATOM 4722 C C . VAL B 1 149 ? 18.953 -17.906 -7.398 1 98.62 149 VAL B C 1
ATOM 4724 O O . VAL B 1 149 ? 20.125 -18.281 -7.324 1 98.62 149 VAL B O 1
ATOM 4727 N N . SER B 1 150 ? 18.625 -16.719 -7.617 1 98.75 150 SER B N 1
ATOM 4728 C CA . SER B 1 150 ? 19.516 -15.586 -7.379 1 98.75 150 SER B CA 1
ATOM 4729 C C . SER B 1 150 ? 18.75 -14.406 -6.789 1 98.75 150 SER B C 1
ATOM 4731 O O . SER B 1 150 ? 17.516 -14.344 -6.883 1 98.75 150 SER B O 1
ATOM 4733 N N . LEU B 1 151 ? 19.422 -13.547 -6.066 1 98.75 151 LEU B N 1
ATOM 4734 C CA . LEU B 1 151 ? 18.844 -12.328 -5.492 1 98.75 151 LEU B CA 1
ATOM 4735 C C . LEU B 1 151 ? 19.672 -11.109 -5.871 1 98.75 151 LEU B C 1
ATOM 4737 O O . LEU B 1 151 ? 20.906 -11.156 -5.875 1 98.75 151 LEU B O 1
ATOM 4741 N N . GLU B 1 152 ? 18.969 -10.094 -6.188 1 98.56 152 GLU B N 1
ATOM 4742 C CA . GLU B 1 152 ? 19.547 -8.773 -6.422 1 98.56 152 GLU B CA 1
ATOM 4743 C C . GLU B 1 152 ? 18.875 -7.707 -5.562 1 98.56 152 GLU B C 1
ATOM 4745 O O . GLU B 1 152 ? 17.734 -7.891 -5.125 1 98.56 152 GLU B O 1
ATOM 4750 N N . ILE B 1 153 ? 19.609 -6.625 -5.312 1 98.69 153 ILE B N 1
ATOM 4751 C CA . ILE B 1 153 ? 19.078 -5.57 -4.465 1 98.69 153 ILE B CA 1
ATOM 4752 C C . ILE B 1 153 ? 19.375 -4.203 -5.078 1 98.69 153 ILE B C 1
ATOM 4754 O O . ILE B 1 153 ? 20.375 -4.039 -5.773 1 98.69 153 ILE B O 1
ATOM 4758 N N . ILE B 1 154 ? 18.516 -3.268 -4.875 1 98.62 154 ILE B N 1
ATOM 4759 C CA . ILE B 1 154 ? 18.719 -1.895 -5.328 1 98.62 154 ILE B CA 1
ATOM 4760 C C . ILE B 1 154 ? 18.328 -0.924 -4.215 1 98.62 154 ILE B C 1
ATOM 4762 O O . ILE B 1 154 ? 17.484 -1.248 -3.367 1 98.62 154 ILE B O 1
ATOM 4766 N N . ASP B 1 155 ? 19 0.167 -4.125 1 98.25 155 ASP B N 1
ATOM 4767 C CA . ASP B 1 155 ? 18.734 1.24 -3.168 1 98.25 155 ASP B CA 1
ATOM 4768 C C . ASP B 1 155 ? 18.094 2.445 -3.854 1 98.25 155 ASP B C 1
ATOM 4770 O O . ASP B 1 155 ? 18.781 3.219 -4.527 1 98.25 155 ASP B O 1
ATOM 4774 N N . LEU B 1 156 ? 16.828 2.588 -3.652 1 97.69 156 LEU B N 1
ATOM 4775 C CA . LEU B 1 156 ? 16.109 3.666 -4.324 1 97.69 156 LEU B CA 1
ATOM 4776 C C . LEU B 1 156 ? 15.625 4.703 -3.32 1 97.69 156 LEU B C 1
ATOM 4778 O O . LEU B 1 156 ? 15.188 4.355 -2.219 1 97.69 156 LEU B O 1
ATOM 4782 N N . ASN B 1 157 ? 15.664 5.969 -3.678 1 95.94 157 ASN B N 1
ATOM 4783 C CA . ASN B 1 157 ? 14.977 6.988 -2.889 1 95.94 157 ASN B CA 1
ATOM 4784 C C . ASN B 1 157 ? 13.469 6.973 -3.135 1 95.94 157 ASN B C 1
ATOM 4786 O O . ASN B 1 157 ? 12.984 6.188 -3.947 1 95.94 157 ASN B O 1
ATOM 4790 N N . ALA B 1 158 ? 12.766 7.793 -2.459 1 95.06 158 ALA B N 1
ATOM 4791 C CA . ALA B 1 158 ? 11.305 7.754 -2.477 1 95.06 158 ALA B CA 1
ATOM 4792 C C . ALA B 1 158 ? 10.766 8.016 -3.881 1 95.06 158 ALA B C 1
ATOM 4794 O O . ALA B 1 158 ? 9.844 7.332 -4.336 1 95.06 158 ALA B O 1
ATOM 4795 N N . ALA B 1 159 ? 11.312 9.008 -4.527 1 94.62 159 ALA B N 1
ATOM 4796 C CA . ALA B 1 159 ? 10.844 9.359 -5.867 1 94.62 159 ALA B CA 1
ATOM 4797 C C . ALA B 1 159 ? 11.102 8.227 -6.855 1 94.62 159 ALA B C 1
ATOM 4799 O O . ALA B 1 159 ? 10.234 7.883 -7.656 1 94.62 159 ALA B O 1
ATOM 4800 N N . GLU B 1 160 ? 12.242 7.652 -6.793 1 96.5 160 GLU B N 1
ATOM 4801 C CA . GLU B 1 160 ? 12.609 6.539 -7.66 1 96.5 160 GLU B CA 1
ATOM 4802 C C . GLU B 1 160 ? 11.734 5.32 -7.391 1 96.5 160 GLU B C 1
ATOM 4804 O O . GLU B 1 160 ? 11.297 4.645 -8.328 1 96.5 160 GLU B O 1
ATOM 4809 N N . LEU B 1 161 ? 11.547 5.051 -6.16 1 97 161 LEU B N 1
ATOM 4810 C CA . LEU B 1 161 ? 10.711 3.928 -5.762 1 97 161 LEU B CA 1
ATOM 4811 C C . LEU B 1 161 ? 9.297 4.082 -6.316 1 97 161 LEU B C 1
ATOM 4813 O O . LEU B 1 161 ? 8.742 3.143 -6.887 1 97 161 LEU B O 1
ATOM 4817 N N . SER B 1 162 ? 8.734 5.277 -6.152 1 96.12 162 SER B N 1
ATOM 4818 C CA . SER B 1 162 ? 7.402 5.547 -6.688 1 96.12 162 SER B CA 1
ATOM 4819 C C . SER B 1 162 ? 7.367 5.352 -8.203 1 96.12 162 SER B C 1
ATOM 4821 O O . SER B 1 162 ? 6.402 4.797 -8.734 1 96.12 162 SER B O 1
ATOM 4823 N N . ASN B 1 163 ? 8.383 5.82 -8.859 1 96.94 163 ASN B N 1
ATOM 4824 C CA . ASN B 1 163 ? 8.453 5.695 -10.305 1 96.94 163 ASN B CA 1
ATOM 4825 C C . ASN B 1 163 ? 8.539 4.234 -10.742 1 96.94 163 ASN B C 1
ATOM 4827 O O . ASN B 1 163 ? 7.844 3.818 -11.672 1 96.94 163 ASN B O 1
ATOM 4831 N N . LEU B 1 164 ? 9.359 3.482 -10.117 1 97.88 164 LEU B N 1
ATOM 4832 C CA . LEU B 1 164 ? 9.492 2.064 -10.438 1 97.88 164 LEU B CA 1
ATOM 4833 C C . LEU B 1 164 ? 8.164 1.34 -10.25 1 97.88 164 LEU B C 1
ATOM 4835 O O . LEU B 1 164 ? 7.695 0.65 -11.156 1 97.88 164 LEU B O 1
ATOM 4839 N N . VAL B 1 165 ? 7.582 1.478 -9.109 1 97.75 165 VAL B N 1
ATOM 4840 C CA . VAL B 1 165 ? 6.348 0.773 -8.773 1 97.75 165 VAL B CA 1
ATOM 4841 C C . VAL B 1 165 ? 5.238 1.188 -9.734 1 97.75 165 VAL B C 1
ATOM 4843 O O . VAL B 1 165 ? 4.445 0.352 -10.18 1 97.75 165 VAL B O 1
ATOM 4846 N N . GLY B 1 166 ? 5.199 2.457 -10.086 1 97.19 166 GLY B N 1
ATOM 4847 C CA . GLY B 1 166 ? 4.191 2.967 -11.008 1 97.19 166 GLY B CA 1
ATOM 4848 C C . GLY B 1 166 ? 4.27 2.336 -12.383 1 97.19 166 GLY B C 1
ATOM 4849 O O . GLY B 1 166 ? 3.281 2.322 -13.125 1 97.19 166 GLY B O 1
ATOM 4850 N N . LYS B 1 167 ? 5.379 1.796 -12.75 1 97.88 167 LYS B N 1
ATOM 4851 C CA . LYS B 1 167 ? 5.578 1.222 -14.078 1 97.88 167 LYS B CA 1
ATOM 4852 C C . LYS B 1 167 ? 5.328 -0.284 -14.07 1 97.88 167 LYS B C 1
ATOM 4854 O O . LYS B 1 167 ? 5.25 -0.911 -15.125 1 97.88 167 LYS B O 1
ATOM 4859 N N . LEU B 1 168 ? 5.227 -0.873 -12.922 1 98.19 168 LEU B N 1
ATOM 4860 C CA . LEU B 1 168 ? 4.965 -2.305 -12.805 1 98.19 168 LEU B CA 1
ATOM 4861 C C . LEU B 1 168 ? 3.486 -2.605 -13.023 1 98.19 168 LEU B C 1
ATOM 4863 O O . LEU B 1 168 ? 2.625 -2.008 -12.375 1 98.19 168 LEU B O 1
ATOM 4867 N N . PRO B 1 169 ? 3.219 -3.576 -13.875 1 96.25 169 PRO B N 1
ATOM 4868 C CA . PRO B 1 169 ? 1.81 -3.904 -14.109 1 96.25 169 PRO B CA 1
ATOM 4869 C C . PRO B 1 169 ? 1.107 -4.402 -12.844 1 96.25 169 PRO B C 1
ATOM 4871 O O . PRO B 1 169 ? 1.597 -5.32 -12.18 1 96.25 169 PRO B O 1
ATOM 4874 N N . LEU B 1 170 ? 0.002 -3.715 -12.523 1 93.5 170 LEU B N 1
ATOM 4875 C CA . LEU B 1 170 ? -0.93 -4.094 -11.469 1 93.5 170 LEU B CA 1
ATOM 4876 C C . LEU B 1 170 ? -0.263 -4.016 -10.102 1 93.5 170 LEU B C 1
ATOM 4878 O O . LEU B 1 170 ? -0.704 -4.668 -9.148 1 93.5 170 LEU B O 1
ATOM 4882 N N . ALA B 1 171 ? 0.867 -3.283 -9.953 1 96.81 171 ALA B N 1
ATOM 4883 C CA . ALA B 1 171 ? 1.566 -3.17 -8.68 1 96.81 171 ALA B CA 1
ATOM 4884 C C . ALA B 1 171 ? 0.677 -2.52 -7.621 1 96.81 171 ALA B C 1
ATOM 4886 O O . ALA B 1 171 ? 0.649 -2.957 -6.469 1 96.81 171 ALA B O 1
ATOM 4887 N N . TYR B 1 172 ? -0.04 -1.5 -7.949 1 94.31 172 TYR B N 1
ATOM 4888 C CA . TYR B 1 172 ? -0.871 -0.787 -6.984 1 94.31 172 TYR B CA 1
ATOM 4889 C C . TYR B 1 172 ? -2.053 -1.643 -6.547 1 94.31 172 TYR B C 1
ATOM 4891 O O . TYR B 1 172 ? -2.436 -1.63 -5.375 1 94.31 172 TYR B O 1
ATOM 4899 N N . GLU B 1 173 ? -2.656 -2.396 -7.453 1 93.62 173 GLU B N 1
ATOM 4900 C CA . GLU B 1 173 ? -3.697 -3.346 -7.066 1 93.62 173 GLU B CA 1
ATOM 4901 C C . GLU B 1 173 ? -3.156 -4.395 -6.098 1 93.62 173 GLU B C 1
ATOM 4903 O O . GLU B 1 173 ? -3.83 -4.766 -5.137 1 93.62 173 GLU B O 1
ATOM 4908 N N . ARG B 1 174 ? -1.966 -4.836 -6.383 1 94.88 174 ARG B N 1
ATOM 4909 C CA . ARG B 1 174 ? -1.359 -5.812 -5.484 1 94.88 174 ARG B CA 1
ATOM 4910 C C . ARG B 1 174 ? -1.089 -5.203 -4.113 1 94.88 174 ARG B C 1
ATOM 4912 O O . ARG B 1 174 ? -1.237 -5.875 -3.09 1 94.88 174 ARG B O 1
ATOM 4919 N N . LEU B 1 175 ? -0.695 -3.98 -4.113 1 93.88 175 LEU B N 1
ATOM 4920 C CA . LEU B 1 175 ? -0.492 -3.287 -2.844 1 93.88 175 LEU B CA 1
ATOM 4921 C C . LEU B 1 175 ? -1.795 -3.205 -2.057 1 93.88 175 LEU B C 1
ATOM 4923 O O . LEU B 1 175 ? -1.787 -3.291 -0.826 1 93.88 175 LEU B O 1
ATOM 4927 N N . LEU B 1 176 ? -2.877 -3.035 -2.76 1 93 176 LEU B N 1
ATOM 4928 C CA . LEU B 1 176 ? -4.176 -2.857 -2.123 1 93 176 LEU B CA 1
ATOM 4929 C C . LEU B 1 176 ? -4.738 -4.195 -1.654 1 93 176 LEU B C 1
ATOM 4931 O O . LEU B 1 176 ? -5.324 -4.281 -0.572 1 93 176 LEU B O 1
ATOM 4935 N N . HIS B 1 177 ? -4.496 -5.242 -2.434 1 93.31 177 HIS B N 1
ATOM 4936 C CA . HIS B 1 177 ? -5.27 -6.461 -2.229 1 93.31 177 HIS B CA 1
ATOM 4937 C C . HIS B 1 177 ? -4.355 -7.645 -1.915 1 93.31 177 HIS B C 1
ATOM 4939 O O . HIS B 1 177 ? -4.832 -8.719 -1.532 1 93.31 177 HIS B O 1
ATOM 4945 N N . GLY B 1 178 ? -3.035 -7.48 -2.092 1 92.38 178 GLY B N 1
ATOM 4946 C CA . GLY B 1 178 ? -2.119 -8.602 -1.994 1 92.38 178 GLY B CA 1
ATOM 4947 C C . GLY B 1 178 ? -2.107 -9.469 -3.238 1 92.38 178 GLY B C 1
ATOM 4948 O O . GLY B 1 178 ? -2.795 -9.172 -4.215 1 92.38 178 GLY B O 1
ATOM 4949 N N . GLY B 1 179 ? -1.242 -10.438 -3.16 1 92.69 179 GLY B N 1
ATOM 4950 C CA . GLY B 1 179 ? -1.221 -11.391 -4.258 1 92.69 179 GLY B CA 1
ATOM 4951 C C . GLY B 1 179 ? -2.496 -12.203 -4.367 1 92.69 179 GLY B C 1
ATOM 4952 O O . GLY B 1 179 ? -3.178 -12.438 -3.367 1 92.69 179 GLY B O 1
ATOM 4953 N N . VAL B 1 180 ? -2.793 -12.578 -5.59 1 89.94 180 VAL B N 1
ATOM 4954 C CA . VAL B 1 180 ? -3.986 -13.383 -5.836 1 89.94 180 VAL B CA 1
ATOM 4955 C C . VAL B 1 180 ? -3.584 -14.758 -6.348 1 89.94 180 VAL B C 1
ATOM 4957 O O . VAL B 1 180 ? -3.162 -14.906 -7.496 1 89.94 180 VAL B O 1
ATOM 4960 N N . GLN B 1 181 ? -3.777 -15.719 -5.562 1 90.19 181 GLN B N 1
ATOM 4961 C CA . GLN B 1 181 ? -3.484 -17.094 -5.965 1 90.19 181 GLN B CA 1
ATOM 4962 C C . GLN B 1 181 ? -4.301 -17.484 -7.191 1 90.19 181 GLN B C 1
ATOM 4964 O O . GLN B 1 181 ? -5.488 -17.172 -7.285 1 90.19 181 GLN B O 1
ATOM 4969 N N . GLY B 1 182 ? -3.725 -18.25 -8.07 1 88.56 182 GLY B N 1
ATOM 4970 C CA . GLY B 1 182 ? -4.395 -18.688 -9.281 1 88.56 182 GLY B CA 1
ATOM 4971 C C . GLY B 1 182 ? -4.18 -17.766 -10.461 1 88.56 182 GLY B C 1
ATOM 4972 O O . GLY B 1 182 ? -4.82 -17.906 -11.5 1 88.56 182 GLY B O 1
ATOM 4973 N N . THR B 1 183 ? -3.24 -16.875 -10.227 1 88.69 183 THR B N 1
ATOM 4974 C CA . THR B 1 183 ? -3.025 -15.914 -11.305 1 88.69 183 THR B CA 1
ATOM 4975 C C . THR B 1 183 ? -1.566 -15.922 -11.75 1 88.69 183 THR B C 1
ATOM 4977 O O . THR B 1 183 ? -0.685 -16.344 -11 1 88.69 183 THR B O 1
ATOM 4980 N N . GLY B 1 184 ? -1.322 -15.523 -13 1 90 184 GLY B N 1
ATOM 4981 C CA . GLY B 1 184 ? -0.025 -15.266 -13.609 1 90 184 GLY B CA 1
ATOM 4982 C C . GLY B 1 184 ? -0.03 -14.086 -14.562 1 90 184 GLY B C 1
ATOM 4983 O O . GLY B 1 184 ? -1.079 -13.711 -15.086 1 90 184 GLY B O 1
ATOM 4984 N N . ARG B 1 185 ? 1.115 -13.562 -14.75 1 91.31 185 ARG B N 1
ATOM 4985 C CA . ARG B 1 185 ? 1.206 -12.406 -15.625 1 91.31 185 ARG B CA 1
ATOM 4986 C C . ARG B 1 185 ? 1.344 -12.828 -17.078 1 91.31 185 ARG B C 1
ATOM 4988 O O . ARG B 1 185 ? 2.016 -13.82 -17.391 1 91.31 185 ARG B O 1
ATOM 4995 N N . LEU B 1 186 ? 0.703 -12.039 -17.938 1 87.62 186 LEU B N 1
ATOM 4996 C CA . LEU B 1 186 ? 0.875 -12.234 -19.359 1 87.62 186 LEU B CA 1
ATOM 4997 C C . LEU B 1 186 ? 2.293 -11.883 -19.797 1 87.62 186 LEU B C 1
ATOM 4999 O O . LEU B 1 186 ? 2.949 -11.055 -19.172 1 87.62 186 LEU B O 1
ATOM 5003 N N . PRO B 1 187 ? 2.738 -12.508 -20.906 1 88 187 PRO B N 1
ATOM 5004 C CA . PRO B 1 187 ? 4.098 -12.219 -21.375 1 88 187 PRO B CA 1
ATOM 5005 C C . PRO B 1 187 ? 4.359 -10.727 -21.547 1 88 187 PRO B C 1
ATOM 5007 O O . PRO B 1 187 ? 5.445 -10.25 -21.219 1 88 187 PRO B O 1
ATOM 5010 N N . GLY B 1 188 ? 3.354 -10.039 -22.109 1 91.31 188 GLY B N 1
ATOM 5011 C CA . GLY B 1 188 ? 3.502 -8.602 -22.266 1 91.31 188 GLY B CA 1
ATOM 5012 C C . GLY B 1 188 ? 3.682 -7.875 -20.953 1 91.31 188 GLY B C 1
ATOM 5013 O O . GLY B 1 188 ? 4.457 -6.922 -20.859 1 91.31 188 GLY B O 1
ATOM 5014 N N . GLU B 1 189 ? 2.982 -8.273 -19.906 1 93.88 189 GLU B N 1
ATOM 5015 C CA . GLU B 1 189 ? 3.102 -7.688 -18.578 1 93.88 189 GLU B CA 1
ATOM 5016 C C . GLU B 1 189 ? 4.465 -7.996 -17.969 1 93.88 189 GLU B C 1
ATOM 5018 O O . GLU B 1 189 ? 5.059 -7.141 -17.297 1 93.88 189 GLU B O 1
ATOM 5023 N N . VAL B 1 190 ? 4.914 -9.203 -18.188 1 95.19 190 VAL B N 1
ATOM 5024 C CA . VAL B 1 190 ? 6.227 -9.586 -17.688 1 95.19 190 VAL B CA 1
ATOM 5025 C C . VAL B 1 190 ? 7.305 -8.727 -18.344 1 95.19 190 VAL B C 1
ATOM 5027 O O . VAL B 1 190 ? 8.227 -8.258 -17.672 1 95.19 190 VAL B O 1
ATOM 5030 N N . GLN B 1 191 ? 7.164 -8.578 -19.641 1 96.12 191 GLN B N 1
ATOM 5031 C CA . GLN B 1 191 ? 8.133 -7.746 -20.344 1 96.12 191 GLN B CA 1
ATOM 5032 C C . GLN B 1 191 ? 8.102 -6.309 -19.828 1 96.12 191 GLN B C 1
ATOM 5034 O O . GLN B 1 191 ? 9.148 -5.695 -19.641 1 96.12 191 GLN B O 1
ATOM 5039 N N . GLN B 1 192 ? 6.91 -5.801 -19.672 1 97.62 192 GLN B N 1
ATOM 5040 C CA . GLN B 1 192 ? 6.773 -4.453 -19.125 1 97.62 192 GLN B CA 1
ATOM 5041 C C . GLN B 1 192 ? 7.473 -4.336 -17.766 1 97.62 192 GLN B C 1
ATOM 5043 O O . GLN B 1 192 ? 8.156 -3.348 -17.5 1 97.62 192 GLN B O 1
ATOM 5048 N N . ALA B 1 193 ? 7.242 -5.25 -16.906 1 98.19 193 ALA B N 1
ATOM 5049 C CA . ALA B 1 193 ? 7.891 -5.258 -15.594 1 98.19 193 ALA B CA 1
ATOM 5050 C C . ALA B 1 193 ? 9.406 -5.328 -15.727 1 98.19 193 ALA B C 1
ATOM 5052 O O . ALA B 1 193 ? 10.141 -4.645 -15.008 1 98.19 193 ALA B O 1
ATOM 5053 N N . LEU B 1 194 ? 9.852 -6.176 -16.609 1 97.31 194 LEU B N 1
ATOM 5054 C CA . LEU B 1 194 ? 11.289 -6.309 -16.828 1 97.31 194 LEU B CA 1
ATOM 5055 C C . LEU B 1 194 ? 11.891 -4.988 -17.312 1 97.31 194 LEU B C 1
ATOM 5057 O O . LEU B 1 194 ? 12.977 -4.602 -16.875 1 97.31 194 LEU B O 1
ATOM 5061 N N . ASP B 1 195 ? 11.195 -4.332 -18.188 1 97.81 195 ASP B N 1
ATOM 5062 C CA . ASP B 1 195 ? 11.641 -3.025 -18.656 1 97.81 195 ASP B CA 1
ATOM 5063 C C . ASP B 1 195 ? 11.758 -2.033 -17.516 1 97.81 195 ASP B C 1
ATOM 5065 O O . ASP B 1 195 ? 12.727 -1.266 -17.438 1 97.81 195 ASP B O 1
ATOM 5069 N N . ALA B 1 196 ? 10.781 -2.039 -16.641 1 97.88 196 ALA B N 1
ATOM 5070 C CA . ALA B 1 196 ? 10.781 -1.143 -15.477 1 97.88 196 ALA B CA 1
ATOM 5071 C C . ALA B 1 196 ? 11.984 -1.412 -14.586 1 97.88 196 ALA B C 1
ATOM 5073 O O . ALA B 1 196 ? 12.656 -0.478 -14.133 1 97.88 196 ALA B O 1
ATOM 5074 N N . VAL B 1 197 ? 12.297 -2.635 -14.336 1 97.38 197 VAL B N 1
ATOM 5075 C CA . VAL B 1 197 ? 13.391 -3.031 -13.461 1 97.38 197 VAL B CA 1
ATOM 5076 C C . VAL B 1 197 ? 14.727 -2.723 -14.133 1 97.38 197 VAL B C 1
ATOM 5078 O O . VAL B 1 197 ? 15.641 -2.197 -13.5 1 97.38 197 VAL B O 1
ATOM 5081 N N . THR B 1 198 ? 14.836 -3 -15.414 1 95.44 198 THR B N 1
ATOM 5082 C CA . THR B 1 198 ? 16.109 -2.867 -16.125 1 95.44 198 THR B CA 1
ATOM 5083 C C . THR B 1 198 ? 16.438 -1.397 -16.359 1 95.44 198 THR B C 1
ATOM 5085 O O . THR B 1 198 ? 17.594 -1.054 -16.625 1 95.44 198 THR B O 1
ATOM 5088 N N . ALA B 1 199 ? 15.406 -0.568 -16.328 1 95.19 199 ALA B N 1
ATOM 5089 C CA . ALA B 1 199 ? 15.648 0.866 -16.453 1 95.19 199 ALA B CA 1
ATOM 5090 C C . ALA B 1 199 ? 16.641 1.348 -15.398 1 95.19 199 ALA B C 1
ATOM 5092 O O . ALA B 1 199 ? 17.344 2.352 -15.602 1 95.19 199 ALA B O 1
ATOM 5093 N N . TYR B 1 200 ? 16.734 0.62 -14.297 1 92.94 200 TYR B N 1
ATOM 5094 C CA . TYR B 1 200 ? 17.688 0.943 -13.234 1 92.94 200 TYR B CA 1
ATOM 5095 C C . TYR B 1 200 ? 18.859 -0.033 -13.227 1 92.94 200 TYR B C 1
ATOM 5097 O O . TYR B 1 200 ? 19.5 -0.227 -12.203 1 92.94 200 TYR B O 1
ATOM 5105 N N . GLY B 1 201 ? 19.078 -0.729 -14.25 1 85.62 201 GLY B N 1
ATOM 5106 C CA . GLY B 1 201 ? 19.938 -1.901 -14.359 1 85.62 201 GLY B CA 1
ATOM 5107 C C . GLY B 1 201 ? 21.312 -1.69 -13.758 1 85.62 201 GLY B C 1
ATOM 5108 O O . GLY B 1 201 ? 21.828 -2.555 -13.047 1 85.62 201 GLY B O 1
ATOM 5109 N N . GLU B 1 202 ? 21.891 -0.621 -13.891 1 88 202 GLU B N 1
ATOM 5110 C CA . GLU B 1 202 ? 23.234 -0.369 -13.406 1 88 202 GLU B CA 1
ATOM 5111 C C . GLU B 1 202 ? 23.25 -0.217 -11.883 1 88 202 GLU B C 1
ATOM 5113 O O . GLU B 1 202 ? 24.312 -0.329 -11.258 1 88 202 GLU B O 1
ATOM 5118 N N . GLN B 1 203 ? 22.109 -0.043 -11.32 1 93.81 203 GLN B N 1
ATOM 5119 C CA . GLN B 1 203 ? 22.047 0.209 -9.891 1 93.81 203 GLN B CA 1
ATOM 5120 C C . GLN B 1 203 ? 21.781 -1.082 -9.117 1 93.81 203 GLN B C 1
ATOM 5122 O O . GLN B 1 203 ? 21.938 -1.121 -7.895 1 93.81 203 GLN B O 1
ATOM 5127 N N . TRP B 1 204 ? 21.406 -2.094 -9.797 1 97.19 204 TRP B N 1
ATOM 5128 C CA . TRP B 1 204 ? 21.156 -3.371 -9.133 1 97.19 204 TRP B CA 1
ATOM 5129 C C . TRP B 1 204 ? 22.469 -4.031 -8.719 1 97.19 204 TRP B C 1
ATOM 5131 O O . TRP B 1 204 ? 23.438 -4.023 -9.477 1 97.19 204 TRP B O 1
ATOM 5141 N N . ARG B 1 205 ? 22.531 -4.5 -7.57 1 97.25 205 ARG B N 1
ATOM 5142 C CA . ARG B 1 205 ? 23.688 -5.242 -7.066 1 97.25 205 ARG B CA 1
ATOM 5143 C C . ARG B 1 205 ? 23.297 -6.68 -6.723 1 97.25 205 ARG B C 1
ATOM 5145 O O . ARG B 1 205 ? 22.203 -6.934 -6.242 1 97.25 205 ARG B O 1
ATOM 5152 N N . ALA B 1 206 ? 24.25 -7.578 -6.887 1 96.56 206 ALA B N 1
ATOM 5153 C CA . ALA B 1 206 ? 24 -8.984 -6.578 1 96.56 206 ALA B CA 1
ATOM 5154 C C . ALA B 1 206 ? 24.047 -9.234 -5.07 1 96.56 206 ALA B C 1
ATOM 5156 O O . ALA B 1 206 ? 25.016 -8.859 -4.402 1 96.56 206 ALA B O 1
ATOM 5157 N N . LEU B 1 207 ? 23.047 -9.781 -4.516 1 97.12 207 LEU B N 1
ATOM 5158 C CA . LEU B 1 207 ? 23.031 -10.258 -3.135 1 97.12 207 LEU B CA 1
ATOM 5159 C C . LEU B 1 207 ? 23.469 -11.719 -3.062 1 97.12 207 LEU B C 1
ATOM 5161 O O . LEU B 1 207 ? 24.266 -12.102 -2.201 1 97.12 207 LEU B O 1
ATOM 5165 N N . LEU B 1 208 ? 22.891 -12.477 -3.91 1 98.19 208 LEU B N 1
ATOM 5166 C CA . LEU B 1 208 ? 23.141 -13.914 -4.027 1 98.19 208 LEU B CA 1
ATOM 5167 C C . LEU B 1 208 ? 23.266 -14.328 -5.488 1 98.19 208 LEU B C 1
ATOM 5169 O O . LEU B 1 208 ? 22.297 -14.234 -6.246 1 98.19 208 LEU B O 1
ATOM 5173 N N . PRO B 1 209 ? 24.469 -14.664 -5.938 1 97.69 209 PRO B N 1
ATOM 5174 C CA . PRO B 1 209 ? 24.562 -15.188 -7.301 1 97.69 209 PRO B CA 1
ATOM 5175 C C . PRO B 1 209 ? 23.719 -16.438 -7.516 1 97.69 209 PRO B C 1
ATOM 5177 O O . PRO B 1 209 ? 23.141 -16.969 -6.562 1 97.69 209 PRO B O 1
ATOM 5180 N N . VAL B 1 210 ? 23.625 -16.859 -8.773 1 98.12 210 VAL B N 1
ATOM 5181 C CA . VAL B 1 210 ? 22.859 -18.062 -9.055 1 98.12 210 VAL B CA 1
ATOM 5182 C C . VAL B 1 210 ? 23.344 -19.203 -8.164 1 98.12 210 VAL B C 1
ATOM 5184 O O . VAL B 1 210 ? 24.516 -19.562 -8.188 1 98.12 210 VAL B O 1
ATOM 5187 N N . THR B 1 211 ? 22.453 -19.719 -7.367 1 98.25 211 THR B N 1
ATOM 5188 C CA . THR B 1 211 ? 22.781 -20.703 -6.348 1 98.25 211 THR B CA 1
ATOM 5189 C C . THR B 1 211 ? 21.781 -21.859 -6.375 1 98.25 211 THR B C 1
ATOM 5191 O O . THR B 1 211 ? 20.578 -21.641 -6.387 1 98.25 211 THR B O 1
ATOM 5194 N N . PRO B 1 212 ? 22.25 -23.125 -6.383 1 97.44 212 PRO B N 1
ATOM 5195 C CA . PRO B 1 212 ? 21.344 -24.266 -6.312 1 97.44 212 PRO B CA 1
ATOM 5196 C C . PRO B 1 212 ? 20.641 -24.375 -4.961 1 97.44 212 PRO B C 1
ATOM 5198 O O . PRO B 1 212 ? 21.219 -24.031 -3.928 1 97.44 212 PRO B O 1
ATOM 5201 N N . LEU B 1 213 ? 19.438 -24.844 -4.969 1 97.69 213 LEU B N 1
ATOM 5202 C CA . LEU B 1 213 ? 18.703 -25.141 -3.75 1 97.69 213 LEU B CA 1
ATOM 5203 C C . LEU B 1 213 ? 18.406 -26.625 -3.648 1 97.69 213 LEU B C 1
ATOM 5205 O O . LEU B 1 213 ? 18.281 -27.312 -4.668 1 97.69 213 LEU B O 1
ATOM 5209 N N . ASN B 1 214 ? 18.281 -27.062 -2.455 1 96.88 214 ASN B N 1
ATOM 5210 C CA . ASN B 1 214 ? 17.938 -28.469 -2.186 1 96.88 214 ASN B CA 1
ATOM 5211 C C . ASN B 1 214 ? 16.453 -28.641 -1.957 1 96.88 214 ASN B C 1
ATOM 5213 O O . ASN B 1 214 ? 15.75 -27.688 -1.616 1 96.88 214 ASN B O 1
ATOM 5217 N N . PRO B 1 215 ? 15.938 -29.906 -2.174 1 95.94 215 PRO B N 1
ATOM 5218 C CA . PRO B 1 215 ? 14.523 -30.188 -1.885 1 95.94 215 PRO B CA 1
ATOM 5219 C C . PRO B 1 215 ? 14.172 -29.953 -0.417 1 95.94 215 PRO B C 1
ATOM 5221 O O . PRO B 1 215 ? 15.031 -30.062 0.456 1 95.94 215 PRO B O 1
ATOM 5224 N N . GLY B 1 216 ? 12.898 -29.797 -0.158 1 96.56 216 GLY B N 1
ATOM 5225 C CA . GLY B 1 216 ? 12.406 -29.297 1.115 1 96.56 216 GLY B CA 1
ATOM 5226 C C . GLY B 1 216 ? 12.195 -30.391 2.145 1 96.56 216 GLY B C 1
ATOM 5227 O O . GLY B 1 216 ? 11.141 -30.453 2.785 1 96.56 216 GLY B O 1
ATOM 5228 N N . TYR B 1 217 ? 13.203 -31.25 2.268 1 95.88 217 TYR B N 1
ATOM 5229 C CA . TYR B 1 217 ? 13.219 -32.219 3.35 1 95.88 217 TYR B CA 1
ATOM 5230 C C . TYR B 1 217 ? 13.883 -31.656 4.598 1 95.88 217 TYR B C 1
ATOM 5232 O O . TYR B 1 217 ? 14.656 -30.703 4.512 1 95.88 217 TYR B O 1
ATOM 5240 N N . GLU B 1 218 ? 13.578 -32.25 5.684 1 95.06 218 GLU B N 1
ATOM 5241 C CA . GLU B 1 218 ? 13.992 -31.656 6.961 1 95.06 218 GLU B CA 1
ATOM 5242 C C . GLU B 1 218 ? 15.5 -31.422 6.992 1 95.06 218 GLU B C 1
ATOM 5244 O O . GLU B 1 218 ? 15.953 -30.328 7.352 1 95.06 218 GLU B O 1
ATOM 5249 N N . PRO B 1 219 ? 16.297 -32.281 6.559 1 94.56 219 PRO B N 1
ATOM 5250 C CA . PRO B 1 219 ? 17.734 -32.062 6.664 1 94.56 219 PRO B CA 1
ATOM 5251 C C . PRO B 1 219 ? 18.266 -31.094 5.605 1 94.56 219 PRO B C 1
ATOM 5253 O O . PRO B 1 219 ? 19.391 -30.594 5.723 1 94.56 219 PRO B O 1
ATOM 5256 N N . THR B 1 220 ? 17.484 -30.844 4.559 1 96.31 220 THR B N 1
ATOM 5257 C CA . THR B 1 220 ? 18.062 -30.156 3.41 1 96.31 220 THR B CA 1
ATOM 5258 C C . THR B 1 220 ? 17.328 -28.844 3.137 1 96.31 220 THR B C 1
ATOM 5260 O O . THR B 1 220 ? 17.719 -28.078 2.254 1 96.31 220 THR B O 1
ATOM 5263 N N . ARG B 1 221 ? 16.297 -28.5 3.863 1 96.94 221 ARG B N 1
ATOM 5264 C CA . ARG B 1 221 ? 15.375 -27.422 3.512 1 96.94 221 ARG B CA 1
ATOM 5265 C C . ARG B 1 221 ? 16 -26.062 3.791 1 96.94 221 ARG B C 1
ATOM 5267 O O . ARG B 1 221 ? 15.641 -25.078 3.152 1 96.94 221 ARG B O 1
ATOM 5274 N N . MET B 1 222 ? 16.906 -26.016 4.77 1 97.88 222 MET B N 1
ATOM 5275 C CA . MET B 1 222 ? 17.422 -24.703 5.191 1 97.88 222 MET B CA 1
ATOM 5276 C C . MET B 1 222 ? 18.688 -24.344 4.426 1 97.88 222 MET B C 1
ATOM 5278 O O . MET B 1 222 ? 19.578 -25.172 4.262 1 97.88 222 MET B O 1
ATOM 5282 N N . HIS B 1 223 ? 18.781 -23.094 3.924 1 98.56 223 HIS B N 1
ATOM 5283 C CA . HIS B 1 223 ? 19.953 -22.531 3.252 1 98.56 223 HIS B CA 1
ATOM 5284 C C . HIS B 1 223 ? 20.359 -21.203 3.885 1 98.56 223 HIS B C 1
ATOM 5286 O O . HIS B 1 223 ? 19.562 -20.266 3.941 1 98.56 223 HIS B O 1
ATOM 5292 N N . TYR B 1 224 ? 21.531 -21.109 4.348 1 98.38 224 TYR B N 1
ATOM 5293 C CA . TYR B 1 224 ? 22.062 -19.922 5.004 1 98.38 224 TYR B CA 1
ATOM 5294 C C . TYR B 1 224 ? 23.234 -19.344 4.219 1 98.38 224 TYR B C 1
ATOM 5296 O O . TYR B 1 224 ? 24.141 -20.078 3.809 1 98.38 224 TYR B O 1
ATOM 5304 N N . PHE B 1 225 ? 23.203 -18.062 4.027 1 98.44 225 PHE B N 1
ATOM 5305 C CA . PHE B 1 225 ? 24.266 -17.391 3.289 1 98.44 225 PHE B CA 1
ATOM 5306 C C . PHE B 1 225 ? 24.734 -16.141 4.039 1 98.44 225 PHE B C 1
ATOM 5308 O O . PHE B 1 225 ? 23.969 -15.188 4.203 1 98.44 225 PHE B O 1
ATOM 5315 N N . GLN B 1 226 ? 25.922 -16.125 4.418 1 97.56 226 GLN B N 1
ATOM 5316 C CA . GLN B 1 226 ? 26.531 -14.922 4.957 1 97.56 226 GLN B CA 1
ATOM 5317 C C . GLN B 1 226 ? 27.203 -14.102 3.857 1 97.56 226 GLN B C 1
ATOM 5319 O O . GLN B 1 226 ? 28.031 -14.625 3.109 1 97.56 226 GLN B O 1
ATOM 5324 N N . LEU B 1 227 ? 26.828 -12.875 3.799 1 97.5 227 LEU B N 1
ATOM 5325 C CA . LEU B 1 227 ? 27.453 -12.023 2.795 1 97.5 227 LEU B CA 1
ATOM 5326 C C . LEU B 1 227 ? 28.875 -11.656 3.211 1 97.5 227 LEU B C 1
ATOM 5328 O O . LEU B 1 227 ? 29.141 -11.438 4.395 1 97.5 227 LEU B O 1
ATOM 5332 N N . ASN B 1 228 ? 29.734 -11.578 2.219 1 95.94 228 ASN B N 1
ATOM 5333 C CA . ASN B 1 228 ? 31.094 -11.148 2.5 1 95.94 228 ASN B CA 1
ATOM 5334 C C . ASN B 1 228 ? 31.141 -9.703 2.979 1 95.94 228 ASN B C 1
ATOM 5336 O O . ASN B 1 228 ? 31.922 -9.359 3.871 1 95.94 228 ASN B O 1
ATOM 5340 N N . GLU B 1 229 ? 30.406 -8.852 2.293 1 96.94 229 GLU B N 1
ATOM 5341 C CA . GLU B 1 229 ? 30.234 -7.453 2.668 1 96.94 229 GLU B CA 1
ATOM 5342 C C . GLU B 1 229 ? 28.75 -7.066 2.689 1 96.94 229 GLU B C 1
ATOM 5344 O O . GLU B 1 229 ? 27.984 -7.496 1.826 1 96.94 229 GLU B O 1
ATOM 5349 N N . PRO B 1 230 ? 28.484 -6.262 3.727 1 97.62 230 PRO B N 1
ATOM 5350 C CA . PRO B 1 230 ? 27.094 -5.816 3.748 1 97.62 230 PRO B CA 1
ATOM 5351 C C . PRO B 1 230 ? 26.703 -5.008 2.508 1 97.62 230 PRO B C 1
ATOM 5353 O O . PRO B 1 230 ? 27.547 -4.316 1.936 1 97.62 230 PRO B O 1
ATOM 5356 N N . ILE B 1 231 ? 25.469 -5.129 2.152 1 98.44 231 ILE B N 1
ATOM 5357 C CA . ILE B 1 231 ? 24.969 -4.398 0.992 1 98.44 231 ILE B CA 1
ATOM 5358 C C . ILE B 1 231 ? 23.719 -3.607 1.375 1 98.44 231 ILE B C 1
ATOM 5360 O O . ILE B 1 231 ? 22.844 -4.129 2.055 1 98.44 231 ILE B O 1
ATOM 5364 N N . ILE B 1 232 ? 23.703 -2.336 0.96 1 98.44 232 ILE B N 1
ATOM 5365 C CA . ILE B 1 232 ? 22.609 -1.448 1.333 1 98.44 232 ILE B CA 1
ATOM 5366 C C . ILE B 1 232 ? 21.562 -1.424 0.219 1 98.44 232 ILE B C 1
ATOM 5368 O O . ILE B 1 232 ? 21.906 -1.38 -0.964 1 98.44 232 ILE B O 1
ATOM 5372 N N . GLY B 1 233 ? 20.312 -1.487 0.588 1 98.5 233 GLY B N 1
ATOM 5373 C CA . GLY B 1 233 ? 19.219 -1.326 -0.362 1 98.5 233 GLY B CA 1
ATOM 5374 C C . GLY B 1 233 ? 17.859 -1.456 0.273 1 98.5 233 GLY B C 1
ATOM 5375 O O . GLY B 1 233 ? 17.734 -1.537 1.498 1 98.5 233 GLY B O 1
ATOM 5376 N N . ASN B 1 234 ? 16.797 -1.377 -0.554 1 98.5 234 ASN B N 1
ATOM 5377 C CA . ASN B 1 234 ? 15.445 -1.43 -0.004 1 98.5 234 ASN B CA 1
ATOM 5378 C C . ASN B 1 234 ? 14.523 -2.27 -0.876 1 98.5 234 ASN B C 1
ATOM 5380 O O . ASN B 1 234 ? 13.406 -2.6 -0.467 1 98.5 234 ASN B O 1
ATOM 5384 N N . ILE B 1 235 ? 14.883 -2.672 -2.115 1 98.62 235 ILE B N 1
ATOM 5385 C CA . ILE B 1 235 ? 14.102 -3.529 -3 1 98.62 235 ILE B CA 1
ATOM 5386 C C . ILE B 1 235 ? 14.93 -4.746 -3.406 1 98.62 235 ILE B C 1
ATOM 5388 O O . ILE B 1 235 ? 16.094 -4.609 -3.779 1 98.62 235 ILE B O 1
ATOM 5392 N N . VAL B 1 236 ? 14.328 -5.867 -3.365 1 98.81 236 VAL B N 1
ATOM 5393 C CA . VAL B 1 236 ? 14.992 -7.117 -3.715 1 98.81 236 VAL B CA 1
ATOM 5394 C C . VAL B 1 236 ? 14.242 -7.809 -4.848 1 98.81 236 VAL B C 1
ATOM 5396 O O . VAL B 1 236 ? 13.008 -7.883 -4.828 1 98.81 236 VAL B O 1
ATOM 5399 N N . ARG B 1 237 ? 14.961 -8.211 -5.824 1 98.69 237 ARG B N 1
ATOM 5400 C CA . ARG B 1 237 ? 14.414 -9.109 -6.84 1 98.69 237 ARG B CA 1
ATOM 5401 C C . ARG B 1 237 ? 14.867 -10.547 -6.605 1 98.69 237 ARG B C 1
ATOM 5403 O O . ARG B 1 237 ? 16.062 -10.82 -6.539 1 98.69 237 ARG B O 1
ATOM 5410 N N . LEU B 1 238 ? 13.938 -11.406 -6.387 1 98.88 238 LEU B N 1
ATOM 5411 C CA . LEU B 1 238 ? 14.188 -12.836 -6.289 1 98.88 238 LEU B CA 1
ATOM 5412 C C . LEU B 1 238 ? 13.906 -13.531 -7.617 1 98.88 238 LEU B C 1
ATOM 5414 O O . LEU B 1 238 ? 12.797 -13.445 -8.148 1 98.88 238 LEU B O 1
ATOM 5418 N N . ASN B 1 239 ? 14.898 -14.227 -8.109 1 98.75 239 ASN B N 1
ATOM 5419 C CA . ASN B 1 239 ? 14.789 -14.953 -9.367 1 98.75 239 ASN B CA 1
ATOM 5420 C C . ASN B 1 239 ? 14.742 -16.469 -9.141 1 98.75 239 ASN B C 1
ATOM 5422 O O . ASN B 1 239 ? 15.586 -17.016 -8.438 1 98.75 239 ASN B O 1
ATOM 5426 N N . TYR B 1 240 ? 13.734 -17.047 -9.703 1 98.69 240 TYR B N 1
ATOM 5427 C CA . TYR B 1 240 ? 13.664 -18.5 -9.82 1 98.69 240 TYR B CA 1
ATOM 5428 C C . TYR B 1 240 ? 14.234 -18.969 -11.148 1 98.69 240 TYR B C 1
ATOM 5430 O O . TYR B 1 240 ? 13.984 -18.344 -12.188 1 98.69 240 TYR B O 1
ATOM 5438 N N . PHE B 1 241 ? 14.961 -20.047 -11.086 1 98 241 PHE B N 1
ATOM 5439 C CA . PHE B 1 241 ? 15.469 -20.656 -12.312 1 98 241 PHE B CA 1
ATOM 5440 C C . PHE B 1 241 ? 14.953 -22.078 -12.484 1 98 241 PHE B C 1
ATOM 5442 O O . PHE B 1 241 ? 15.5 -23.016 -11.898 1 98 241 PHE B O 1
ATOM 5449 N N . PRO B 1 242 ? 14.086 -22.312 -13.422 1 97.31 242 PRO B N 1
ATOM 5450 C CA . PRO B 1 242 ? 13.297 -21.219 -14 1 97.31 242 PRO B CA 1
ATOM 5451 C C . PRO B 1 242 ? 12 -20.969 -13.234 1 97.31 242 PRO B C 1
ATOM 5453 O O . PRO B 1 242 ? 11.359 -19.922 -13.43 1 97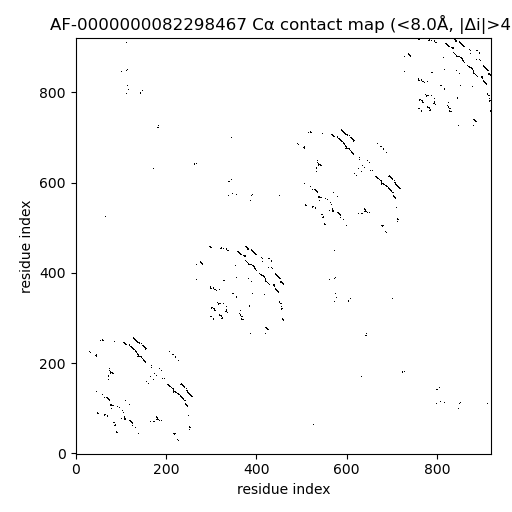.31 242 PRO B O 1
ATOM 5456 N N . ASP B 1 243 ? 11.492 -21.922 -12.523 1 97.5 243 ASP B N 1
ATOM 5457 C CA . ASP B 1 243 ? 10.203 -21.938 -11.844 1 97.5 243 ASP B CA 1
ATOM 5458 C C . ASP B 1 243 ? 10.234 -22.844 -10.609 1 97.5 243 ASP B C 1
ATOM 5460 O O . ASP B 1 243 ? 11.242 -23.516 -10.359 1 97.5 243 ASP B O 1
ATOM 5464 N N . GLY B 1 244 ? 9.234 -22.781 -9.797 1 97.81 244 GLY B N 1
ATOM 5465 C CA . GLY B 1 244 ? 9.172 -23.656 -8.648 1 97.81 244 GLY B CA 1
ATOM 5466 C C . GLY B 1 244 ? 8.695 -22.969 -7.383 1 97.81 244 GLY B C 1
ATOM 5467 O O . GLY B 1 244 ? 7.844 -22.078 -7.445 1 97.81 244 GLY B O 1
ATOM 5468 N N . GLY B 1 245 ? 9.266 -23.547 -6.238 1 98.31 245 GLY B N 1
ATOM 5469 C CA . GLY B 1 245 ? 8.742 -23.031 -4.98 1 98.31 245 GLY B CA 1
ATOM 5470 C C . GLY B 1 245 ? 9.82 -22.844 -3.926 1 98.31 245 GLY B C 1
ATOM 5471 O O . GLY B 1 245 ? 10.805 -23.578 -3.891 1 98.31 245 GLY B O 1
ATOM 5472 N N . VAL B 1 246 ? 9.688 -21.875 -3.135 1 98.88 246 VAL B N 1
ATOM 5473 C CA . VAL B 1 246 ? 10.414 -21.594 -1.901 1 98.88 246 VAL B CA 1
ATOM 5474 C C . VAL B 1 246 ? 9.43 -21.203 -0.802 1 98.88 246 VAL B C 1
ATOM 5476 O O . VAL B 1 246 ? 8.477 -20.453 -1.052 1 98.88 246 VAL B O 1
ATOM 5479 N N . ALA B 1 247 ? 9.68 -21.656 0.381 1 98.81 247 ALA B N 1
ATOM 5480 C CA . ALA B 1 247 ? 8.711 -21.484 1.458 1 98.81 247 ALA B CA 1
ATOM 5481 C C . ALA B 1 247 ? 8.898 -20.125 2.139 1 98.81 247 ALA B C 1
ATOM 5483 O O . ALA B 1 247 ? 7.922 -19.422 2.424 1 98.81 247 ALA B O 1
ATOM 5484 N N . ARG B 1 248 ? 10.141 -19.766 2.451 1 98.88 248 ARG B N 1
ATOM 5485 C CA . ARG B 1 248 ? 10.414 -18.516 3.131 1 98.88 248 ARG B CA 1
ATOM 5486 C C . ARG B 1 248 ? 11.703 -17.875 2.609 1 98.88 248 ARG B C 1
ATOM 5488 O O . ARG B 1 248 ? 12.656 -18.578 2.27 1 98.88 248 ARG B O 1
ATOM 5495 N N . LEU B 1 249 ? 11.711 -16.609 2.574 1 98.88 249 LEU B N 1
ATOM 5496 C CA . LEU B 1 249 ? 12.891 -15.773 2.355 1 98.88 249 LEU B CA 1
ATOM 5497 C C . LEU B 1 249 ? 13.125 -14.844 3.541 1 98.88 249 LEU B C 1
ATOM 5499 O O . LEU B 1 249 ? 12.195 -14.156 3.988 1 98.88 249 LEU B O 1
ATOM 5503 N N . ARG B 1 250 ? 14.328 -14.828 4.094 1 98.81 250 ARG B N 1
ATOM 5504 C CA . ARG B 1 250 ? 14.727 -13.867 5.117 1 98.81 250 ARG B CA 1
ATOM 5505 C C . ARG B 1 250 ? 15.938 -13.062 4.668 1 98.81 250 ARG B C 1
ATOM 5507 O O . ARG B 1 250 ? 16.891 -13.617 4.133 1 98.81 250 ARG B O 1
ATOM 5514 N N . CYS B 1 251 ? 15.828 -11.82 4.832 1 98.81 251 CYS B N 1
ATOM 5515 C CA . CYS B 1 251 ? 16.953 -10.906 4.664 1 98.81 251 CYS B CA 1
ATOM 5516 C C . CYS B 1 251 ? 17.391 -10.328 6.004 1 98.81 251 CYS B C 1
ATOM 5518 O O . CYS B 1 251 ? 16.703 -9.453 6.559 1 98.81 251 CYS B O 1
ATOM 5520 N N . TRP B 1 252 ? 18.516 -10.766 6.504 1 98.81 252 TRP B N 1
ATOM 5521 C CA . TRP B 1 252 ? 18.984 -10.383 7.832 1 98.81 252 TRP B CA 1
ATOM 5522 C C . TRP B 1 252 ? 19.922 -9.188 7.75 1 98.81 252 TRP B C 1
ATOM 5524 O O . TRP B 1 252 ? 20.875 -9.195 6.953 1 98.81 252 TRP B O 1
ATOM 5534 N N . GLY B 1 253 ? 19.703 -8.227 8.547 1 98.75 253 GLY B N 1
ATOM 5535 C CA . GLY B 1 253 ? 20.562 -7.055 8.547 1 98.75 253 GLY B CA 1
ATOM 5536 C C . GLY B 1 253 ? 20.109 -5.98 9.516 1 98.75 253 GLY B C 1
ATOM 5537 O O . GLY B 1 253 ? 19.531 -6.285 10.562 1 98.75 253 GLY B O 1
ATOM 5538 N N . LYS B 1 254 ? 20.531 -4.746 9.242 1 98.38 254 LYS B N 1
ATOM 5539 C CA . LYS B 1 254 ? 20.219 -3.592 10.078 1 98.38 254 LYS B CA 1
ATOM 5540 C C . LYS B 1 254 ? 19.344 -2.584 9.32 1 98.38 254 LYS B C 1
ATOM 5542 O O . LYS B 1 254 ? 19.641 -2.248 8.172 1 98.38 254 LYS B O 1
ATOM 5547 N N . SER B 1 255 ? 18.281 -2.188 9.977 1 97.94 255 SER B N 1
ATOM 5548 C CA . SER B 1 255 ? 17.422 -1.16 9.406 1 97.94 255 SER B CA 1
ATOM 5549 C C . SER B 1 255 ? 18.125 0.191 9.359 1 97.94 255 SER B C 1
ATOM 5551 O O . SER B 1 255 ? 18.812 0.574 10.305 1 97.94 255 SER B O 1
ATOM 5553 N N . LEU B 1 256 ? 17.984 0.878 8.273 1 97.38 256 LEU B N 1
ATOM 5554 C CA . LEU B 1 256 ? 18.531 2.221 8.117 1 97.38 256 LEU B CA 1
ATOM 5555 C C . LEU B 1 256 ? 17.422 3.264 8.094 1 97.38 256 LEU B C 1
ATOM 5557 O O . LEU B 1 256 ? 17.688 4.445 7.844 1 97.38 256 LEU B O 1
ATOM 5561 N N . GLY B 1 257 ? 16.172 2.863 8.32 1 94.06 257 GLY B N 1
ATOM 5562 C CA . GLY B 1 257 ? 15.062 3.791 8.398 1 94.06 257 GLY B CA 1
ATOM 5563 C C . GLY B 1 257 ? 14.133 3.719 7.195 1 94.06 257 GLY B C 1
ATOM 5564 O O . GLY B 1 257 ? 14.375 2.945 6.266 1 94.06 257 GLY B O 1
ATOM 5565 N N . GLU B 1 258 ? 13.07 4.535 7.207 1 90.62 258 GLU B N 1
ATOM 5566 C CA . GLU B 1 258 ? 12.047 4.523 6.168 1 90.62 258 GLU B CA 1
ATOM 5567 C C . GLU B 1 258 ? 12.477 5.34 4.957 1 90.62 258 GLU B C 1
ATOM 5569 O O . GLU B 1 258 ? 13.273 6.273 5.082 1 90.62 258 GLU B O 1
ATOM 5574 N N . VAL B 1 259 ? 11.984 4.871 3.799 1 92.5 259 VAL B N 1
ATOM 5575 C CA . VAL B 1 259 ? 12.18 5.641 2.574 1 92.5 259 VAL B CA 1
ATOM 5576 C C . VAL B 1 259 ? 11.008 6.602 2.381 1 92.5 259 VAL B C 1
ATOM 5578 O O . VAL B 1 259 ? 9.922 6.195 1.958 1 92.5 259 VAL B O 1
ATOM 5581 N N . LYS B 1 260 ? 11.188 7.883 2.688 1 89.38 260 LYS B N 1
ATOM 5582 C CA . LYS B 1 260 ? 10.133 8.891 2.623 1 89.38 260 LYS B CA 1
ATOM 5583 C C . LYS B 1 260 ? 10.539 10.055 1.724 1 89.38 260 LYS B C 1
ATOM 5585 O O . LYS B 1 260 ? 11.727 10.367 1.608 1 89.38 260 LYS B O 1
ATOM 5590 N N . PRO B 1 261 ? 9.523 10.602 1.032 1 87.75 261 PRO B N 1
ATOM 5591 C CA . PRO B 1 261 ? 9.836 11.828 0.295 1 87.75 261 PRO B CA 1
ATOM 5592 C C . PRO B 1 261 ? 10.227 12.984 1.213 1 87.75 261 PRO B C 1
ATOM 5594 O O . PRO B 1 261 ? 9.844 13.008 2.385 1 87.75 261 PRO B O 1
ATOM 5597 N N . PRO B 1 262 ? 11.039 13.82 0.605 1 79.06 262 PRO B N 1
ATOM 5598 C CA . PRO B 1 262 ? 11.375 15 1.407 1 79.06 262 PRO B CA 1
ATOM 5599 C C . PRO B 1 262 ? 10.156 15.875 1.705 1 79.06 262 PRO B C 1
ATOM 5601 O O . PRO B 1 262 ? 9.211 15.906 0.915 1 79.06 262 PRO B O 1
ATOM 5604 N N . THR B 1 263 ? 10.195 16.406 2.859 1 68.88 263 THR B N 1
ATOM 5605 C CA . THR B 1 263 ? 9.125 17.312 3.258 1 68.88 263 THR B CA 1
ATOM 5606 C C . THR B 1 263 ? 9.297 18.672 2.578 1 68.88 263 THR B C 1
ATOM 5608 O O . THR B 1 263 ? 10.406 19.219 2.527 1 68.88 263 THR B O 1
ATOM 5611 N N . LEU B 1 264 ? 8.969 18.828 1.19 1 59.34 264 LEU B N 1
ATOM 5612 C CA . LEU B 1 264 ? 9.125 20.188 0.654 1 59.34 264 LEU B CA 1
ATOM 5613 C C . LEU B 1 264 ? 8.398 21.203 1.518 1 59.34 264 LEU B C 1
ATOM 5615 O O . LEU B 1 264 ? 7.43 20.859 2.201 1 59.34 264 LEU B O 1
ATOM 5619 N N . PRO B 1 265 ? 9.094 22.359 1.129 1 52.91 265 PRO B N 1
ATOM 5620 C CA . PRO B 1 265 ? 8.617 23.375 2.07 1 52.91 265 PRO B CA 1
ATOM 5621 C C . PRO B 1 265 ? 7.137 23.203 2.424 1 52.91 265 PRO B C 1
ATOM 5623 O O . PRO B 1 265 ? 6.355 22.719 1.602 1 52.91 265 PRO B O 1
ATOM 5626 N N . LEU B 1 266 ? 6.992 23.141 3.617 1 51.69 266 LEU B N 1
ATOM 5627 C CA . LEU B 1 266 ? 5.871 23 4.535 1 51.69 266 LEU B CA 1
ATOM 5628 C C . LEU B 1 266 ? 4.68 23.828 4.082 1 51.69 266 LEU B C 1
ATOM 5630 O O . LEU B 1 266 ? 3.73 24.031 4.844 1 51.69 266 LEU B O 1
ATOM 5634 N N . TYR B 1 267 ? 4.867 24.797 2.951 1 52.53 267 TYR B N 1
ATOM 5635 C CA . TYR B 1 267 ? 3.814 25.812 2.969 1 52.53 267 TYR B CA 1
ATOM 5636 C C . TYR B 1 267 ? 2.805 25.562 1.854 1 52.53 267 TYR B C 1
ATOM 5638 O O . TYR B 1 267 ? 3.16 25.062 0.784 1 52.53 267 TYR B O 1
ATOM 5646 N N . MET B 1 268 ? 1.628 25.281 2.119 1 53.16 268 MET B N 1
ATOM 5647 C CA . MET B 1 268 ? 0.586 25.453 1.11 1 53.16 268 MET B CA 1
ATOM 5648 C C . MET B 1 268 ? 0.694 26.828 0.449 1 53.16 268 MET B C 1
ATOM 5650 O O . MET B 1 268 ? 0.667 27.859 1.131 1 53.16 268 MET B O 1
ATOM 5654 N N . PRO B 1 269 ? 1.221 26.844 -0.784 1 49.12 269 PRO B N 1
ATOM 5655 C CA . PRO B 1 269 ? 1.196 28.172 -1.401 1 49.12 269 PRO B CA 1
ATOM 5656 C C . PRO B 1 269 ? -0.186 28.828 -1.354 1 49.12 269 PRO B C 1
ATOM 5658 O O . PRO B 1 269 ? -1.176 28.203 -1.755 1 49.12 269 PRO B O 1
ATOM 5661 N N . MET B 1 270 ? -0.627 29.391 -0.438 1 51.28 270 MET B N 1
ATOM 5662 C CA . MET B 1 270 ? -1.883 30.125 -0.555 1 51.28 270 MET B CA 1
ATOM 5663 C C . MET B 1 270 ? -1.668 31.453 -1.263 1 51.28 270 MET B C 1
ATOM 5665 O O . MET B 1 270 ? -0.586 32.031 -1.181 1 51.28 270 MET B O 1
ATOM 5669 N N . LYS B 1 271 ? -2.57 31.609 -2.215 1 55.06 271 LYS B N 1
ATOM 5670 C CA . LYS B 1 271 ? -2.576 32.938 -2.846 1 55.06 271 LYS B CA 1
ATOM 5671 C C . LYS B 1 271 ? -2.514 34.031 -1.802 1 55.06 271 LYS B C 1
ATOM 5673 O O . LYS B 1 271 ? -3.27 34.031 -0.829 1 55.06 271 LYS B O 1
ATOM 5678 N N . THR B 1 272 ? -1.467 34.781 -1.92 1 63.25 272 THR B N 1
ATOM 5679 C CA . THR B 1 272 ? -1.273 35.875 -0.992 1 63.25 272 THR B CA 1
ATOM 5680 C C . THR B 1 272 ? -2.125 37.094 -1.397 1 63.25 272 THR B C 1
ATOM 5682 O O . THR B 1 272 ? -2.842 37.031 -2.398 1 63.25 272 THR B O 1
ATOM 5685 N N . CYS B 1 273 ? -2.301 38.031 -0.523 1 71.56 273 CYS B N 1
ATOM 5686 C CA . CYS B 1 273 ? -3.086 39.25 -0.642 1 71.56 273 CYS B CA 1
ATOM 5687 C C . CYS B 1 273 ? -2.414 40.25 -1.587 1 71.56 273 CYS B C 1
ATOM 5689 O O . CYS B 1 273 ? -1.188 40.25 -1.724 1 71.56 273 CYS B O 1
ATOM 5691 N N . ASP B 1 274 ? -3.232 40.781 -2.471 1 79 274 ASP B N 1
ATOM 5692 C CA . ASP B 1 274 ? -2.762 41.844 -3.35 1 79 274 ASP B CA 1
ATOM 5693 C C . ASP B 1 274 ? -2.764 43.219 -2.631 1 79 274 ASP B C 1
ATOM 5695 O O . ASP B 1 274 ? -2.32 44.219 -3.188 1 79 274 ASP B O 1
ATOM 5699 N N . GLN B 1 275 ? -3.068 43.188 -1.47 1 88.56 275 GLN B N 1
ATOM 5700 C CA . GLN B 1 275 ? -3.242 44.438 -0.733 1 88.56 275 GLN B CA 1
ATOM 5701 C C . GLN B 1 275 ? -1.927 44.875 -0.114 1 88.56 275 GLN B C 1
ATOM 5703 O O . GLN B 1 275 ? -1.805 46.031 0.314 1 88.56 275 GLN B O 1
ATOM 5708 N N . CYS B 1 276 ? -0.94 44.031 -0.155 1 93.94 276 CYS B N 1
ATOM 5709 C CA . CYS B 1 276 ? 0.354 44.344 0.438 1 93.94 276 CYS B CA 1
ATOM 5710 C C . CYS B 1 276 ? 1.477 43.594 -0.266 1 93.94 276 CYS B C 1
ATOM 5712 O O . CYS B 1 276 ? 1.231 42.844 -1.229 1 93.94 276 CYS B O 1
ATOM 5714 N N . THR B 1 277 ? 2.719 43.906 0.078 1 93.25 277 THR B N 1
ATOM 5715 C CA . THR B 1 277 ? 3.873 43.125 -0.378 1 93.25 277 THR B CA 1
ATOM 5716 C C . THR B 1 277 ? 4.199 42.031 0.607 1 93.25 277 THR B C 1
ATOM 5718 O O . THR B 1 277 ? 4.484 42.281 1.778 1 93.25 277 THR B O 1
ATOM 5721 N N . VAL B 1 278 ? 4.086 40.844 0.1 1 93.19 278 VAL B N 1
ATOM 5722 C CA . VAL B 1 278 ? 4.359 39.688 0.945 1 93.19 278 VAL B CA 1
ATOM 5723 C C . VAL B 1 278 ? 5.766 39.156 0.661 1 93.19 278 VAL B C 1
ATOM 5725 O O . VAL B 1 278 ? 6.109 38.875 -0.49 1 93.19 278 VAL B O 1
ATOM 5728 N N . VAL B 1 279 ? 6.605 39.062 1.674 1 92.75 279 VAL B N 1
ATOM 5729 C CA . VAL B 1 279 ? 7.965 38.531 1.546 1 92.75 279 VAL B CA 1
ATOM 5730 C C . VAL B 1 279 ? 8.141 37.312 2.457 1 92.75 279 VAL B C 1
ATOM 5732 O O . VAL B 1 279 ? 8.25 37.469 3.678 1 92.75 279 VAL B O 1
ATOM 5735 N N . ALA B 1 280 ? 8.242 36.156 1.858 1 90.69 280 ALA B N 1
ATOM 5736 C CA . ALA B 1 280 ? 8.43 34.938 2.625 1 90.69 280 ALA B CA 1
ATOM 5737 C C . ALA B 1 280 ? 9.828 34.875 3.24 1 90.69 280 ALA B C 1
ATOM 5739 O O . ALA B 1 280 ? 10.812 35.219 2.584 1 90.69 280 ALA B O 1
ATOM 5740 N N . HIS B 1 281 ? 9.852 34.406 4.445 1 91.56 281 HIS B N 1
ATOM 5741 C CA . HIS B 1 281 ? 11.141 34.312 5.125 1 91.56 281 HIS B CA 1
ATOM 5742 C C . HIS B 1 281 ? 12.023 33.25 4.477 1 91.56 281 HIS B C 1
ATOM 5744 O O . HIS B 1 281 ? 13.25 33.312 4.602 1 91.56 281 HIS B O 1
ATOM 5750 N N . SER B 1 282 ? 11.453 32.344 3.76 1 84.25 282 SER B N 1
ATOM 5751 C CA . SER B 1 282 ? 12.203 31.281 3.092 1 84.25 282 SER B CA 1
ATOM 5752 C C . SER B 1 282 ? 12.914 31.797 1.85 1 84.25 282 SER B C 1
ATOM 5754 O O . SER B 1 282 ? 13.805 31.141 1.312 1 84.25 282 SER B O 1
ATOM 5756 N N . THR B 1 283 ? 12.602 32.969 1.346 1 84.25 283 THR B N 1
ATOM 5757 C CA . THR B 1 283 ? 13.094 33.438 0.058 1 84.25 283 THR B CA 1
ATOM 5758 C C . THR B 1 283 ? 14.227 34.438 0.249 1 84.25 283 THR B C 1
ATOM 5760 O O . THR B 1 283 ? 14.852 34.875 -0.723 1 84.25 283 THR B O 1
ATOM 5763 N N . THR B 1 284 ? 14.383 34.938 1.438 1 83.62 284 THR B N 1
ATOM 5764 C CA . THR B 1 284 ? 15.398 35.969 1.637 1 83.62 284 THR B CA 1
ATOM 5765 C C . THR B 1 284 ? 16.016 35.844 3.027 1 83.62 284 THR B C 1
ATOM 5767 O O . THR B 1 284 ? 15.359 35.406 3.971 1 83.62 284 THR B O 1
ATOM 5770 N N . ASP B 1 285 ? 17.219 36.406 3.066 1 83.19 285 ASP B N 1
ATOM 5771 C CA . ASP B 1 285 ? 17.906 36.469 4.348 1 83.19 285 ASP B CA 1
ATOM 5772 C C . ASP B 1 285 ? 17.703 37.844 5.008 1 83.19 285 ASP B C 1
ATOM 5774 O O . ASP B 1 285 ? 17.953 38 6.203 1 83.19 285 ASP B O 1
ATOM 5778 N N . GLN B 1 286 ? 17.281 38.75 4.223 1 93.12 286 GLN B N 1
ATOM 5779 C CA . GLN B 1 286 ? 17.094 40.094 4.746 1 93.12 286 GLN B CA 1
ATOM 5780 C C . GLN B 1 286 ? 15.68 40.594 4.465 1 93.12 286 GLN B C 1
ATOM 5782 O O . GLN B 1 286 ? 15.461 41.344 3.506 1 93.12 286 GLN B O 1
ATOM 5787 N N . PRO B 1 287 ? 14.781 40.312 5.32 1 95.75 287 PRO B N 1
ATOM 5788 C CA . PRO B 1 287 ? 13.414 40.781 5.102 1 95.75 287 PRO B CA 1
ATOM 5789 C C . PRO B 1 287 ? 13.289 42.281 5.258 1 95.75 287 PRO B C 1
ATOM 5791 O O . PRO B 1 287 ? 14.18 42.938 5.828 1 95.75 287 PRO B O 1
ATOM 5794 N N . PRO B 1 288 ? 12.242 42.875 4.801 1 96.44 288 PRO B N 1
ATOM 5795 C CA . PRO B 1 288 ? 12.039 44.312 4.832 1 96.44 288 PRO B CA 1
ATOM 5796 C C . PRO B 1 288 ? 12.273 44.938 6.215 1 96.44 288 PRO B C 1
ATOM 5798 O O . PRO B 1 288 ? 12.828 46.031 6.328 1 96.44 288 PRO B O 1
ATOM 5801 N N . SER B 1 289 ? 11.938 44.281 7.223 1 97.19 289 SER B N 1
ATOM 5802 C CA . SER B 1 289 ? 12.07 44.812 8.578 1 97.19 289 SER B CA 1
ATOM 5803 C C . SER B 1 289 ? 13.531 44.969 8.977 1 97.19 289 SER B C 1
ATOM 5805 O O . SER B 1 289 ? 13.859 45.656 9.938 1 97.19 289 SER B O 1
ATOM 5807 N N . CYS B 1 290 ? 14.359 44.281 8.336 1 95.75 290 CYS B N 1
ATOM 5808 C CA . CYS B 1 290 ? 15.781 44.312 8.664 1 95.75 290 CYS B CA 1
ATOM 5809 C C . CYS B 1 290 ? 16.531 45.281 7.781 1 95.75 290 CYS B C 1
ATOM 5811 O O . CYS B 1 290 ? 17.734 45.5 7.934 1 95.75 290 CYS B O 1
ATOM 5813 N N . LEU B 1 291 ? 15.867 45.875 6.879 1 95.81 291 LEU B N 1
ATOM 5814 C CA . LEU B 1 291 ? 16.469 46.875 5.977 1 95.81 291 LEU B CA 1
ATOM 5815 C C . LEU B 1 291 ? 16.234 48.281 6.484 1 95.81 291 LEU B C 1
ATOM 5817 O O . LEU B 1 291 ? 15.234 48.562 7.156 1 95.81 291 LEU B O 1
ATOM 5821 N N . PRO B 1 292 ? 17.188 49.156 6.109 1 94.94 292 PRO B N 1
ATOM 5822 C CA . PRO B 1 292 ? 16.969 50.562 6.492 1 94.94 292 PRO B CA 1
ATOM 5823 C C . PRO B 1 292 ? 15.703 51.156 5.871 1 94.94 292 PRO B C 1
ATOM 5825 O O . PRO B 1 292 ? 15.367 50.844 4.727 1 94.94 292 PRO B O 1
ATOM 5828 N N . TYR B 1 293 ? 15.078 51.938 6.668 1 96 293 TYR B N 1
ATOM 5829 C CA . TYR B 1 293 ? 13.891 52.656 6.207 1 96 293 TYR B CA 1
ATOM 5830 C C . TYR B 1 293 ? 13.945 54.125 6.594 1 96 293 TYR B C 1
ATOM 5832 O O . TYR B 1 293 ? 14.594 54.5 7.574 1 96 293 TYR B O 1
ATOM 5840 N N . ASP B 1 294 ? 13.305 54.938 5.84 1 95.44 294 ASP B N 1
ATOM 5841 C CA . ASP B 1 294 ? 13.406 56.406 5.984 1 95.44 294 ASP B CA 1
ATOM 5842 C C . ASP B 1 294 ? 12.805 56.875 7.309 1 95.44 294 ASP B C 1
ATOM 5844 O O . ASP B 1 294 ? 13.266 57.844 7.891 1 95.44 294 ASP B O 1
ATOM 5848 N N . PHE B 1 295 ? 11.797 56.281 7.777 1 96.31 295 PHE B N 1
ATOM 5849 C CA . PHE B 1 295 ? 11.117 56.656 9.008 1 96.31 295 PHE B CA 1
ATOM 5850 C C . PHE B 1 295 ? 11.453 55.656 10.133 1 96.31 295 PHE B C 1
ATOM 5852 O O . PHE B 1 295 ? 11.625 54.469 9.891 1 96.31 295 PHE B O 1
ATOM 5859 N N . PRO B 1 296 ? 11.539 56.156 11.352 1 95.69 296 PRO B N 1
ATOM 5860 C CA . PRO B 1 296 ? 11.812 55.25 12.469 1 95.69 296 PRO B CA 1
ATOM 5861 C C . PRO B 1 296 ? 10.633 54.344 12.805 1 95.69 296 PRO B C 1
ATOM 5863 O O . PRO B 1 296 ? 9.484 54.719 12.539 1 95.69 296 PRO B O 1
ATOM 5866 N N . GLU B 1 297 ? 10.945 53.281 13.422 1 97.62 297 GLU B N 1
ATOM 5867 C CA . GLU B 1 297 ? 9.906 52.406 13.938 1 97.62 297 GLU B CA 1
ATOM 5868 C C . GLU B 1 297 ? 9.367 52.906 15.273 1 97.62 297 GLU B C 1
ATOM 5870 O O . GLU B 1 297 ? 10.062 52.844 16.297 1 97.62 297 GLU B O 1
ATOM 5875 N N . LEU B 1 298 ? 8.148 53.281 15.273 1 97.88 298 LEU B N 1
ATOM 5876 C CA . LEU B 1 298 ? 7.535 53.906 16.438 1 97.88 298 LEU B CA 1
ATOM 5877 C C . LEU B 1 298 ? 7.043 52.844 17.422 1 97.88 298 LEU B C 1
ATOM 5879 O O . LEU B 1 298 ? 6.855 53.156 18.609 1 97.88 298 LEU B O 1
ATOM 5883 N N . SER B 1 299 ? 6.785 51.688 16.938 1 97.56 299 SER B N 1
ATOM 5884 C CA . SER B 1 299 ? 6.242 50.625 17.766 1 97.56 299 SER B CA 1
ATOM 5885 C C . SER B 1 299 ? 7.336 49.969 18.594 1 97.56 299 SER B C 1
ATOM 5887 O O . SER B 1 299 ? 7.047 49.25 19.562 1 97.56 299 SER B O 1
ATOM 5889 N N . SER B 1 300 ? 8.555 50.094 18.297 1 96.56 300 SER B N 1
ATOM 5890 C CA . SER B 1 300 ? 9.672 49.344 18.875 1 96.56 300 SER B CA 1
ATOM 5891 C C . SER B 1 300 ? 9.766 49.594 20.375 1 96.56 300 SER B C 1
ATOM 5893 O O . SER B 1 300 ? 9.617 50.719 20.844 1 96.56 300 SER B O 1
ATOM 5895 N N . ALA B 1 301 ? 10.086 48.469 21.031 1 95.56 301 ALA B N 1
ATOM 5896 C CA . ALA B 1 301 ? 10.336 48.594 22.469 1 95.56 301 ALA B CA 1
ATOM 5897 C C . ALA B 1 301 ? 11.523 49.531 22.75 1 95.56 301 ALA B C 1
ATOM 5899 O O . ALA B 1 301 ? 11.531 50.25 23.75 1 95.56 301 ALA B O 1
ATOM 5900 N N . ASP B 1 302 ? 12.422 49.562 21.906 1 94.19 302 ASP B N 1
ATOM 5901 C CA . ASP B 1 302 ? 13.609 50.375 22.047 1 94.19 302 ASP B CA 1
ATOM 5902 C C . ASP B 1 302 ? 13.266 51.875 21.969 1 94.19 302 ASP B C 1
ATOM 5904 O O . ASP B 1 302 ? 14.008 52.719 22.469 1 94.19 302 ASP B O 1
ATOM 5908 N N . GLU B 1 303 ? 12.188 52.188 21.312 1 93.06 303 GLU B N 1
ATOM 5909 C CA . GLU B 1 303 ? 11.75 53.562 21.156 1 93.06 303 GLU B CA 1
ATOM 5910 C C . GLU B 1 303 ? 10.68 53.938 22.188 1 93.06 303 GLU B C 1
ATOM 5912 O O . GLU B 1 303 ? 10.039 54.969 22.094 1 93.06 303 GLU B O 1
ATOM 5917 N N . GLY B 1 304 ? 10.477 52.969 23.125 1 95.88 304 GLY B N 1
ATOM 5918 C CA . GLY B 1 304 ? 9.516 53.25 24.172 1 95.88 304 GLY B CA 1
ATOM 5919 C C . GLY B 1 304 ? 8.164 52.594 23.938 1 95.88 304 GLY B C 1
ATOM 5920 O O . GLY B 1 304 ? 7.219 52.812 24.688 1 95.88 304 GLY B O 1
ATOM 5921 N N . GLY B 1 305 ? 8.031 51.875 22.891 1 97.19 305 GLY B N 1
ATOM 5922 C CA . GLY B 1 305 ? 6.793 51.125 22.656 1 97.19 305 GLY B CA 1
ATOM 5923 C C . GLY B 1 305 ? 6.441 50.188 23.797 1 97.19 305 GLY B C 1
ATOM 5924 O O . GLY B 1 305 ? 7.328 49.688 24.484 1 97.19 305 GLY B O 1
ATOM 5925 N N . GLU B 1 306 ? 5.125 49.906 23.953 1 97.44 306 GLU B N 1
ATOM 5926 C CA . GLU B 1 306 ? 4.664 49.031 25 1 97.44 306 GLU B CA 1
ATOM 5927 C C . GLU B 1 306 ? 3.496 48.156 24.531 1 97.44 306 GLU B C 1
ATOM 5929 O O . GLU B 1 306 ? 2.605 48.656 23.828 1 97.44 306 GLU B O 1
ATOM 5934 N N . GLY B 1 307 ? 3.602 46.938 24.859 1 95.62 307 GLY B N 1
ATOM 5935 C CA . GLY B 1 307 ? 2.416 46.094 24.75 1 95.62 307 GLY B CA 1
ATOM 5936 C C . GLY B 1 307 ? 1.411 46.344 25.859 1 95.62 307 GLY B C 1
ATOM 5937 O O . GLY B 1 307 ? 1.755 46.25 27.031 1 95.62 307 GLY B O 1
ATOM 5938 N N . ARG B 1 308 ? 0.199 46.562 25.562 1 93.69 308 ARG B N 1
ATOM 5939 C CA . ARG B 1 308 ? -0.769 46.969 26.578 1 93.69 308 ARG B CA 1
ATOM 5940 C C . ARG B 1 308 ? -1.692 45.812 26.938 1 93.69 308 ARG B C 1
ATOM 5942 O O . ARG B 1 308 ? -1.6 45.281 28.047 1 93.69 308 ARG B O 1
ATOM 5949 N N . SER B 1 309 ? -2.656 45.531 26.141 1 94.44 309 SER B N 1
ATOM 5950 C CA . SER B 1 309 ? -3.664 44.5 26.453 1 94.44 309 SER B CA 1
ATOM 5951 C C . SER B 1 309 ? -3.938 43.625 25.234 1 94.44 309 SER B C 1
ATOM 5953 O O . SER B 1 309 ? -3.555 43.969 24.125 1 94.44 309 SER B O 1
ATOM 5955 N N . CYS B 1 310 ? -4.48 42.531 25.531 1 96.12 310 CYS B N 1
ATOM 5956 C CA . CYS B 1 310 ? -4.887 41.625 24.469 1 96.12 310 CYS B CA 1
ATOM 5957 C C . CYS B 1 310 ? -6.074 40.781 24.891 1 96.12 310 CYS B C 1
ATOM 5959 O O . CYS B 1 310 ? -6.406 40.719 26.078 1 96.12 310 CYS B O 1
ATOM 5961 N N . SER B 1 311 ? -6.715 40.188 23.953 1 95.62 311 SER B N 1
ATOM 5962 C CA . SER B 1 311 ? -7.934 39.438 24.203 1 95.62 311 SER B CA 1
ATOM 5963 C C . SER B 1 311 ? -7.621 38.031 24.688 1 95.62 311 SER B C 1
ATOM 5965 O O . SER B 1 311 ? -8.453 37.375 25.328 1 95.62 311 SER B O 1
ATOM 5967 N N . ASN B 1 312 ? -6.469 37.469 24.281 1 93.69 312 ASN B N 1
ATOM 5968 C CA . ASN B 1 312 ? -6.109 36.094 24.562 1 93.69 312 ASN B CA 1
ATOM 5969 C C . ASN B 1 312 ? -4.605 35.938 24.75 1 93.69 312 ASN B C 1
ATOM 5971 O O . ASN B 1 312 ? -3.818 36.469 23.984 1 93.69 312 ASN B O 1
ATOM 5975 N N . LYS B 1 313 ? -4.145 35.219 25.797 1 90.69 313 LYS B N 1
ATOM 5976 C CA . LYS B 1 313 ? -2.729 35.031 26.109 1 90.69 313 LYS B CA 1
ATOM 5977 C C . LYS B 1 313 ? -2.346 33.562 26.109 1 90.69 313 LYS B C 1
ATOM 5979 O O . LYS B 1 313 ? -1.569 33.125 26.969 1 90.69 313 LYS B O 1
ATOM 5984 N N . HIS B 1 314 ? -2.969 32.812 25.281 1 89.06 314 HIS B N 1
ATOM 5985 C CA . HIS B 1 314 ? -2.631 31.375 25.234 1 89.06 314 HIS B CA 1
ATOM 5986 C C . HIS B 1 314 ? -1.121 31.172 25.203 1 89.06 314 HIS B C 1
ATOM 5988 O O . HIS B 1 314 ? -0.563 30.547 26.109 1 89.06 314 HIS B O 1
ATOM 5994 N N . TYR B 1 315 ? -0.475 31.688 24.094 1 86.81 315 TYR B N 1
ATOM 5995 C CA . TYR B 1 315 ? 0.982 31.734 24.109 1 86.81 315 TYR B CA 1
ATOM 5996 C C . TYR B 1 315 ? 1.49 33.125 23.734 1 86.81 315 TYR B C 1
ATOM 5998 O O . TYR B 1 315 ? 1.165 33.656 22.672 1 86.81 315 TYR B O 1
ATOM 6006 N N . GLY B 1 316 ? 2.186 33.656 24.703 1 85.81 316 GLY B N 1
ATOM 6007 C CA . GLY B 1 316 ? 2.828 34.938 24.422 1 85.81 316 GLY B CA 1
ATOM 6008 C C . GLY B 1 316 ? 1.99 36.125 24.844 1 85.81 316 GLY B C 1
ATOM 6009 O O . GLY B 1 316 ? 0.82 35.969 25.203 1 85.81 316 GLY B O 1
ATOM 6010 N N . GLU B 1 317 ? 2.682 37.281 24.875 1 90.69 317 GLU B N 1
ATOM 6011 C CA . GLU B 1 317 ? 2.09 38.562 25.25 1 90.69 317 GLU B CA 1
ATOM 6012 C C . GLU B 1 317 ? 2.385 39.625 24.188 1 90.69 317 GLU B C 1
ATOM 6014 O O . GLU B 1 317 ? 3.32 39.469 23.406 1 90.69 317 GLU B O 1
ATOM 6019 N N . PRO B 1 318 ? 1.543 40.656 24.25 1 90.81 318 PRO B N 1
ATOM 6020 C CA . PRO B 1 318 ? 1.667 41.688 23.234 1 90.81 318 PRO B CA 1
ATOM 6021 C C . PRO B 1 318 ? 3.068 42.281 23.172 1 90.81 318 PRO B C 1
ATOM 6023 O O . PRO B 1 318 ? 3.494 42.75 22.109 1 90.81 318 PRO B O 1
ATOM 6026 N N . TRP B 1 319 ? 3.785 42.344 24.266 1 92.81 319 TRP B N 1
ATOM 6027 C CA . TRP B 1 319 ? 5.109 42.938 24.266 1 92.81 319 TRP B CA 1
ATOM 6028 C C . TRP B 1 319 ? 6.051 42.188 23.312 1 92.81 319 TRP B C 1
ATOM 6030 O O . TRP B 1 319 ? 7.031 42.75 22.828 1 92.81 319 TRP B O 1
ATOM 6040 N N . HIS B 1 320 ? 5.82 40.938 22.969 1 95.31 320 HIS B N 1
ATOM 6041 C CA . HIS B 1 320 ? 6.621 40.188 22 1 95.31 320 HIS B CA 1
ATOM 6042 C C . HIS B 1 320 ? 6.516 40.812 20.609 1 95.31 320 HIS B C 1
ATOM 6044 O O . HIS B 1 320 ? 7.461 40.719 19.828 1 95.31 320 HIS B O 1
ATOM 6050 N N . LEU B 1 321 ? 5.414 41.406 20.312 1 97.94 321 LEU B N 1
ATOM 6051 C CA . LEU B 1 321 ? 5.105 41.906 18.984 1 97.94 321 LEU B CA 1
ATOM 6052 C C . LEU B 1 321 ? 5.969 43.125 18.641 1 97.94 321 LEU B C 1
ATOM 6054 O O . LEU B 1 321 ? 6.078 43.5 17.469 1 97.94 321 LEU B O 1
ATOM 6058 N N . ILE B 1 322 ? 6.551 43.719 19.562 1 97.69 322 ILE B N 1
ATOM 6059 C CA . ILE B 1 322 ? 7.203 45 19.297 1 97.69 322 ILE B CA 1
ATOM 6060 C C . ILE B 1 322 ? 8.711 44.875 19.531 1 97.69 322 ILE B C 1
ATOM 6062 O O . ILE B 1 322 ? 9.406 45.875 19.672 1 97.69 322 ILE B O 1
ATOM 6066 N N . GLN B 1 323 ? 9.172 43.688 19.672 1 96.31 323 GLN B N 1
ATOM 6067 C CA . GLN B 1 323 ? 10.609 43.469 19.812 1 96.31 323 GLN B CA 1
ATOM 6068 C C . GLN B 1 323 ? 11.352 43.875 18.531 1 96.31 323 GLN B C 1
ATOM 6070 O O . GLN B 1 323 ? 10.836 43.719 17.438 1 96.31 323 GLN B O 1
ATOM 6075 N N . LYS B 1 324 ? 12.57 44.312 18.719 1 92.88 324 LYS B N 1
ATOM 6076 C CA . LYS B 1 324 ? 13.359 44.875 17.625 1 92.88 324 LYS B CA 1
ATOM 6077 C C . LYS B 1 324 ? 13.805 43.781 16.656 1 92.88 324 LYS B C 1
ATOM 6079 O O . LYS B 1 324 ? 13.805 44 15.438 1 92.88 324 LYS B O 1
ATOM 6084 N N . HIS B 1 325 ? 14.148 42.656 17.125 1 94.44 325 HIS B N 1
ATOM 6085 C CA . HIS B 1 325 ? 14.703 41.594 16.312 1 94.44 325 HIS B CA 1
ATOM 6086 C C . HIS B 1 325 ? 13.602 40.656 15.797 1 94.44 325 HIS B C 1
ATOM 6088 O O . HIS B 1 325 ? 12.484 40.688 16.312 1 94.44 325 HIS B O 1
ATOM 6094 N N . LEU B 1 326 ? 13.961 39.938 14.828 1 96.25 326 LEU B N 1
ATOM 6095 C CA . LEU B 1 326 ? 13.055 38.875 14.352 1 96.25 326 LEU B CA 1
ATOM 6096 C C . LEU B 1 326 ? 12.781 37.844 15.445 1 96.25 326 LEU B C 1
ATOM 6098 O O . LEU B 1 326 ? 13.633 37.625 16.312 1 96.25 326 LEU B O 1
ATOM 6102 N N . GLY B 1 327 ? 11.555 37.344 15.359 1 94.94 327 GLY B N 1
ATOM 6103 C CA . GLY B 1 327 ? 11.258 36.281 16.297 1 94.94 327 GLY B CA 1
ATOM 6104 C C . GLY B 1 327 ? 12.188 35.094 16.172 1 94.94 327 GLY B C 1
ATOM 6105 O O . GLY B 1 327 ? 12.539 34.688 15.055 1 94.94 327 GLY B O 1
ATOM 6106 N N . ILE B 1 328 ? 12.594 34.438 17.281 1 94.25 328 ILE B N 1
ATOM 6107 C CA . ILE B 1 328 ? 13.531 33.312 17.266 1 94.25 328 ILE B CA 1
ATOM 6108 C C . ILE B 1 328 ? 12.758 32 17.141 1 94.25 328 ILE B C 1
ATOM 6110 O O . ILE B 1 328 ? 13.312 31 16.688 1 94.25 328 ILE B O 1
ATOM 6114 N N . ASN B 1 329 ? 11.555 31.938 17.562 1 92.31 329 ASN B N 1
ATOM 6115 C CA . ASN B 1 329 ? 10.617 30.828 17.484 1 92.31 329 ASN B CA 1
ATOM 6116 C C . ASN B 1 329 ? 9.18 31.266 17.719 1 92.31 329 ASN B C 1
ATOM 6118 O O . ASN B 1 329 ? 8.906 32.469 17.828 1 92.31 329 ASN B O 1
ATOM 6122 N N . MET B 1 330 ? 8.289 30.375 17.719 1 92 330 MET B N 1
ATOM 6123 C CA . MET B 1 330 ? 6.879 30.703 17.906 1 92 330 MET B CA 1
ATOM 6124 C C . MET B 1 330 ? 6.637 31.281 19.297 1 92 330 MET B C 1
ATOM 6126 O O . MET B 1 330 ? 5.766 32.125 19.469 1 92 330 MET B O 1
ATOM 6130 N N . GLY B 1 331 ? 7.41 30.859 20.266 1 92.06 331 GLY B N 1
ATOM 6131 C CA . GLY B 1 331 ? 7.262 31.328 21.625 1 92.06 331 GLY B CA 1
ATOM 6132 C C . GLY B 1 331 ? 7.594 32.812 21.797 1 92.06 331 GLY B C 1
ATOM 6133 O O . GLY B 1 331 ? 7.184 33.438 22.766 1 92.06 331 GLY B O 1
ATOM 6134 N N . ASP B 1 332 ? 8.336 33.312 20.812 1 95.31 332 ASP B N 1
ATOM 6135 C CA . ASP B 1 332 ? 8.766 34.688 20.797 1 95.31 332 ASP B CA 1
ATOM 6136 C C . ASP B 1 332 ? 7.762 35.594 20.062 1 95.31 332 ASP B C 1
ATOM 6138 O O . ASP B 1 332 ? 8.109 36.656 19.594 1 95.31 332 ASP B O 1
ATOM 6142 N N . GLY B 1 333 ? 6.504 35.125 19.938 1 96.81 333 GLY B N 1
ATOM 6143 C CA . GLY B 1 333 ? 5.418 35.875 19.312 1 96.81 333 GLY B CA 1
ATOM 6144 C C . GLY B 1 333 ? 4.168 35.938 20.188 1 96.81 333 GLY B C 1
ATOM 6145 O O . GLY B 1 333 ? 4.25 35.844 21.406 1 96.81 333 GLY B O 1
ATOM 6146 N N . TRP B 1 334 ? 3.076 36.312 19.609 1 97.75 334 TRP B N 1
ATOM 6147 C CA . TRP B 1 334 ? 1.755 36.312 20.219 1 97.75 334 TRP B CA 1
ATOM 6148 C C . TRP B 1 334 ? 0.832 35.312 19.5 1 97.75 334 TRP B C 1
ATOM 6150 O O . TRP B 1 334 ? 0.506 35.5 18.328 1 97.75 334 TRP B O 1
ATOM 6160 N N . GLU B 1 335 ? 0.502 34.281 20.203 1 96.5 335 GLU B N 1
ATOM 6161 C CA . GLU B 1 335 ? -0.368 33.25 19.641 1 96.5 335 GLU B CA 1
ATOM 6162 C C . GLU B 1 335 ? -1.585 33 20.531 1 96.5 335 GLU B C 1
ATOM 6164 O O . GLU B 1 335 ? -1.447 32.781 21.734 1 96.5 335 GLU B O 1
ATOM 6169 N N . THR B 1 336 ? -2.734 33.062 19.969 1 96.62 336 THR B N 1
ATOM 6170 C CA . THR B 1 336 ? -3.982 32.875 20.703 1 96.62 336 THR B CA 1
ATOM 6171 C C . THR B 1 336 ? -4.43 31.422 20.625 1 96.62 336 THR B C 1
ATOM 6173 O O . THR B 1 336 ? -3.941 30.656 19.781 1 96.62 336 THR B O 1
ATOM 6176 N N . ALA B 1 337 ? -5.25 31.031 21.5 1 94.81 337 ALA B N 1
ATOM 6177 C CA . ALA B 1 337 ? -5.789 29.672 21.5 1 94.81 337 ALA B CA 1
ATOM 6178 C C . ALA B 1 337 ? -6.656 29.438 20.266 1 94.81 337 ALA B C 1
ATOM 6180 O O . ALA B 1 337 ? -7.258 30.375 19.734 1 94.81 337 ALA B O 1
ATOM 6181 N N . ARG B 1 338 ? -6.648 28.125 19.859 1 93.19 338 ARG B N 1
ATOM 6182 C CA . ARG B 1 338 ? -7.652 27.734 18.875 1 93.19 338 ARG B CA 1
ATOM 6183 C C . ARG B 1 338 ? -9.062 28.062 19.375 1 93.19 338 ARG B C 1
ATOM 6185 O O . ARG B 1 338 ? -9.422 27.688 20.5 1 93.19 338 ARG B O 1
ATOM 6192 N N . HIS B 1 339 ? -9.758 28.828 18.547 1 90.25 339 HIS B N 1
ATOM 6193 C CA . HIS B 1 339 ? -11.109 29.141 19 1 90.25 339 HIS B CA 1
ATOM 6194 C C . HIS B 1 339 ? -11.961 27.891 19.125 1 90.25 339 HIS B C 1
ATOM 6196 O O . HIS B 1 339 ? -12.102 27.141 18.141 1 90.25 339 HIS B O 1
ATOM 6202 N N . PRO B 1 340 ? -12.586 27.656 20.234 1 84.75 340 PRO B N 1
ATOM 6203 C CA . PRO B 1 340 ? -13.375 26.438 20.391 1 84.75 340 PRO B CA 1
ATOM 6204 C C . PRO B 1 340 ? -14.711 26.5 19.656 1 84.75 340 PRO B C 1
ATOM 6206 O O . PRO B 1 340 ? -15.328 25.453 19.406 1 84.75 340 PRO B O 1
ATOM 6209 N N . ASN B 1 341 ? -15.203 27.734 19.297 1 88.12 341 ASN B N 1
ATOM 6210 C CA . ASN B 1 341 ? -16.516 27.922 18.688 1 88.12 341 ASN B CA 1
ATOM 6211 C C . ASN B 1 341 ? -16.406 28.141 17.188 1 88.12 341 ASN B C 1
ATOM 6213 O O . ASN B 1 341 ? -17.25 28.812 16.594 1 88.12 341 ASN B O 1
ATOM 6217 N N . ARG B 1 342 ? -15.383 27.672 16.688 1 90.81 342 ARG B N 1
ATOM 6218 C CA . ARG B 1 342 ? -15.258 27.781 15.242 1 90.81 342 ARG B CA 1
ATOM 6219 C C . ARG B 1 342 ? -16.359 27 14.531 1 90.81 342 ARG B C 1
ATOM 6221 O O . ARG B 1 342 ? -16.75 25.922 14.992 1 90.81 342 ARG B O 1
ATOM 6228 N N . PRO B 1 343 ? -16.797 27.5 13.359 1 93.75 343 PRO B N 1
ATOM 6229 C CA . PRO B 1 343 ? -17.828 26.766 12.602 1 93.75 343 PRO B CA 1
ATOM 6230 C C . PRO B 1 343 ? -17.344 25.391 12.148 1 93.75 343 PRO B C 1
ATOM 6232 O O . PRO B 1 343 ? -16.156 25.203 11.883 1 93.75 343 PRO B O 1
ATOM 6235 N N . SER B 1 344 ? -18.312 24.516 12 1 95.75 344 SER B N 1
ATOM 6236 C CA . SER B 1 344 ? -18 23.156 11.594 1 95.75 344 SER B CA 1
ATOM 6237 C C . SER B 1 344 ? -17.484 23.109 10.156 1 95.75 344 SER B C 1
ATOM 6239 O O . SER B 1 344 ? -16.531 22.375 9.852 1 95.75 344 SER B O 1
ATOM 6241 N N . ILE B 1 345 ? -18.141 23.844 9.359 1 96.88 345 ILE B N 1
ATOM 6242 C CA . ILE B 1 345 ? -17.734 23.969 7.965 1 96.88 345 ILE B CA 1
ATOM 6243 C C . ILE B 1 345 ? -17.422 25.438 7.645 1 96.88 345 ILE B C 1
ATOM 6245 O O . ILE B 1 345 ? -18.281 26.312 7.777 1 96.88 345 ILE B O 1
ATOM 6249 N N . LEU B 1 346 ? -16.203 25.656 7.242 1 96 346 LEU B N 1
ATOM 6250 C CA . LEU B 1 346 ? -15.773 27.016 6.922 1 96 346 LEU B CA 1
ATOM 6251 C C . LEU B 1 346 ? -16.234 27.406 5.523 1 96 346 LEU B C 1
ATOM 6253 O O . LEU B 1 346 ? -16.188 26.594 4.598 1 96 346 LEU B O 1
ATOM 6257 N N . VAL B 1 347 ? -16.703 28.656 5.375 1 95.88 347 VAL B N 1
ATOM 6258 C CA . VAL B 1 347 ? -17.172 29.156 4.094 1 95.88 347 VAL B CA 1
ATOM 6259 C C . VAL B 1 347 ? -16.516 30.5 3.777 1 95.88 347 VAL B C 1
ATOM 6261 O O . VAL B 1 347 ? -16.156 31.25 4.688 1 95.88 347 VAL B O 1
ATOM 6264 N N . LEU B 1 348 ? -16.406 30.75 2.52 1 93.25 348 LEU B N 1
ATOM 6265 C CA . LEU B 1 348 ? -15.867 32.031 2.092 1 93.25 348 LEU B CA 1
ATOM 6266 C C . LEU B 1 348 ? -16.938 33.125 2.115 1 93.25 348 LEU B C 1
ATOM 6268 O O . LEU B 1 348 ? -18.109 32.844 1.827 1 93.25 348 LEU B O 1
ATOM 6272 N N . LYS B 1 349 ? -16.453 34.281 2.463 1 92.56 349 LYS B N 1
ATOM 6273 C CA . LYS B 1 349 ? -17.328 35.406 2.242 1 92.56 349 LYS B CA 1
ATOM 6274 C C . LYS B 1 349 ? -17.578 35.625 0.754 1 92.56 349 LYS B C 1
ATOM 6276 O O . LYS B 1 349 ? -16.656 35.531 -0.061 1 92.56 349 LYS B O 1
ATOM 6281 N N . GLU B 1 350 ? -18.812 36 0.429 1 92.12 350 GLU B N 1
ATOM 6282 C CA . GLU B 1 350 ? -19.172 36.188 -0.971 1 92.12 350 GLU B CA 1
ATOM 6283 C C . GLU B 1 350 ? -18.25 37.188 -1.657 1 92.12 350 GLU B C 1
ATOM 6285 O O . GLU B 1 350 ? -18.062 38.281 -1.159 1 92.12 350 GLU B O 1
ATOM 6290 N N . GLY B 1 351 ? -17.719 36.844 -2.742 1 87.38 351 GLY B N 1
ATOM 6291 C CA . GLY B 1 351 ? -16.875 37.688 -3.541 1 87.38 351 GLY B CA 1
ATOM 6292 C C . GLY B 1 351 ? -15.531 37.969 -2.902 1 87.38 351 GLY B C 1
ATOM 6293 O O . GLY B 1 351 ? -14.836 38.906 -3.27 1 87.38 351 GLY B O 1
ATOM 6294 N N . SER B 1 352 ? -15.25 37.156 -1.894 1 87.06 352 SER B N 1
ATOM 6295 C CA . SER B 1 352 ? -14.016 37.406 -1.153 1 87.06 352 SER B CA 1
ATOM 6296 C C . SER B 1 352 ? -13.172 36.156 -1.057 1 87.06 352 SER B C 1
ATOM 6298 O O . SER B 1 352 ? -13.656 35.031 -1.306 1 87.06 352 SER B O 1
ATOM 6300 N N . THR B 1 353 ? -11.883 36.312 -0.823 1 85 353 THR B N 1
ATOM 6301 C CA . THR B 1 353 ? -10.992 35.219 -0.533 1 85 353 THR B CA 1
ATOM 6302 C C . THR B 1 353 ? -10.906 34.969 0.97 1 85 353 THR B C 1
ATOM 6304 O O . THR B 1 353 ? -10.266 34 1.412 1 85 353 THR B O 1
ATOM 6307 N N . LEU B 1 354 ? -11.562 35.75 1.728 1 91.75 354 LEU B N 1
ATOM 6308 C CA . LEU B 1 354 ? -11.547 35.656 3.182 1 91.75 354 LEU B CA 1
ATOM 6309 C C . LEU B 1 354 ? -12.695 34.781 3.674 1 91.75 354 LEU B C 1
ATOM 6311 O O . LEU B 1 354 ? -13.758 34.719 3.051 1 91.75 354 LEU B O 1
ATOM 6315 N N . LEU B 1 355 ? -12.453 34.125 4.754 1 92.81 355 LEU B N 1
ATOM 6316 C CA . LEU B 1 355 ? -13.484 33.312 5.379 1 92.81 355 LEU B CA 1
ATOM 6317 C C . LEU B 1 355 ? -14.555 34.156 6.035 1 92.81 355 LEU B C 1
ATOM 6319 O O . LEU B 1 355 ? -14.25 35.25 6.559 1 92.81 355 LEU B O 1
ATOM 6323 N N . ASP B 1 356 ? -15.75 33.625 6.008 1 93.94 356 ASP B N 1
ATOM 6324 C CA . ASP B 1 356 ? -16.875 34.25 6.664 1 93.94 356 ASP B CA 1
ATOM 6325 C C . ASP B 1 356 ? -17 33.812 8.125 1 93.94 356 ASP B C 1
ATOM 6327 O O . ASP B 1 356 ? -17.906 33.062 8.477 1 93.94 356 ASP B O 1
ATOM 6331 N N . ILE B 1 357 ? -16.109 34.281 8.914 1 90 357 ILE B N 1
ATOM 6332 C CA . ILE B 1 357 ? -16.078 33.906 10.32 1 90 357 ILE B CA 1
ATOM 6333 C C . ILE B 1 357 ? -16 35.156 11.203 1 90 357 ILE B C 1
ATOM 6335 O O . ILE B 1 357 ? -15.078 35.938 11.07 1 90 357 ILE B O 1
ATOM 6339 N N . PRO B 1 358 ? -16.922 35.312 12.055 1 87.19 358 PRO B N 1
ATOM 6340 C CA . PRO B 1 358 ? -16.938 36.531 12.875 1 87.19 358 PRO B CA 1
ATOM 6341 C C . PRO B 1 358 ? -16.062 36.406 14.125 1 87.19 358 PRO B C 1
ATOM 6343 O O . PRO B 1 358 ? -16.328 37.031 15.141 1 87.19 358 PRO B O 1
ATOM 6346 N N . LEU B 1 359 ? -15.188 35.5 14.258 1 95.12 359 LEU B N 1
ATOM 6347 C CA . LEU B 1 359 ? -14.305 35.281 15.406 1 95.12 359 LEU B CA 1
ATOM 6348 C C . LEU B 1 359 ? -12.992 36.031 15.219 1 95.12 359 LEU B C 1
ATOM 6350 O O . LEU B 1 359 ? -12.461 36.094 14.109 1 95.12 359 LEU B O 1
ATOM 6354 N N . SER B 1 360 ? -12.562 36.625 16.266 1 96.5 360 SER B N 1
ATOM 6355 C CA . SER B 1 360 ? -11.305 37.375 16.203 1 96.5 360 SER B CA 1
ATOM 6356 C C . SER B 1 360 ? -10.648 37.469 17.562 1 96.5 360 SER B C 1
ATOM 6358 O O . SER B 1 360 ? -11.297 37.281 18.594 1 96.5 360 SER B O 1
ATOM 6360 N N . ASP B 1 361 ? -9.414 37.719 17.578 1 97.25 361 ASP B N 1
ATOM 6361 C CA . ASP B 1 361 ? -8.609 38.125 18.734 1 97.25 361 ASP B CA 1
ATOM 6362 C C . ASP B 1 361 ? -7.855 39.438 18.438 1 97.25 361 ASP B C 1
ATOM 6364 O O . ASP B 1 361 ? -7.688 39.812 17.281 1 97.25 361 ASP B O 1
ATOM 6368 N N . TRP B 1 362 ? -7.477 40.125 19.5 1 97.81 362 TRP B N 1
ATOM 6369 C CA . TRP B 1 362 ? -6.832 41.438 19.25 1 97.81 362 TRP B CA 1
ATOM 6370 C C . TRP B 1 362 ? -5.777 41.719 20.312 1 97.81 362 TRP B C 1
ATOM 6372 O O . TRP B 1 362 ? -5.812 41.156 21.406 1 97.81 362 TRP B O 1
ATOM 6382 N N . ALA B 1 363 ? -4.828 42.531 20.016 1 98.06 363 ALA B N 1
ATOM 6383 C CA . ALA B 1 363 ? -3.803 43.062 20.906 1 98.06 363 ALA B CA 1
ATOM 6384 C C . ALA B 1 363 ? -3.619 44.562 20.672 1 98.06 363 ALA B C 1
ATOM 6386 O O . ALA B 1 363 ? -3.645 45.031 19.531 1 98.06 363 ALA B O 1
ATOM 6387 N N . VAL B 1 364 ? -3.396 45.281 21.75 1 97.75 364 VAL B N 1
ATOM 6388 C CA . VAL B 1 364 ? -3.195 46.719 21.688 1 97.75 364 VAL B CA 1
ATOM 6389 C C . VAL B 1 364 ? -1.739 47.062 22 1 97.75 364 VAL B C 1
ATOM 6391 O O . VAL B 1 364 ? -1.166 46.531 22.953 1 97.75 364 VAL B O 1
ATOM 6394 N N . LEU B 1 365 ? -1.224 47.938 21.188 1 98.06 365 LEU B N 1
ATOM 6395 C CA . LEU B 1 365 ? 0.146 48.406 21.344 1 98.06 365 LEU B CA 1
ATOM 6396 C C . LEU B 1 365 ? 0.182 49.938 21.484 1 98.06 365 LEU B C 1
ATOM 6398 O O . LEU B 1 365 ? -0.533 50.656 20.781 1 98.06 365 LEU B O 1
ATOM 6402 N N . LYS B 1 366 ? 0.945 50.344 22.438 1 98.12 366 LYS B N 1
ATOM 6403 C CA . LYS B 1 366 ? 1.259 51.75 22.562 1 98.12 366 LYS B CA 1
ATOM 6404 C C . LYS B 1 366 ? 2.582 52.094 21.875 1 98.12 366 LYS B C 1
ATOM 6406 O O . LYS B 1 366 ? 3.588 51.406 22.094 1 98.12 366 LYS B O 1
ATOM 6411 N N . LEU B 1 367 ? 2.514 53.156 21.062 1 98.12 367 LEU B N 1
ATOM 6412 C CA . LEU B 1 367 ? 3.732 53.594 20.375 1 98.12 367 LEU B CA 1
ATOM 6413 C C . LEU B 1 367 ? 4.652 54.344 21.328 1 98.12 367 LEU B C 1
ATOM 6415 O O . LEU B 1 367 ? 4.184 54.969 22.266 1 98.12 367 LEU B O 1
ATOM 6419 N N . GLY B 1 368 ? 5.887 54.25 21.047 1 97.25 368 GLY B N 1
ATOM 6420 C CA . GLY B 1 368 ? 6.844 55 21.844 1 97.25 368 GLY B CA 1
ATOM 6421 C C . GLY B 1 368 ? 6.738 56.5 21.656 1 97.25 368 GLY B C 1
ATOM 6422 O O . GLY B 1 368 ? 7.039 57.25 22.578 1 97.25 368 GLY B O 1
ATOM 6423 N N . LYS B 1 369 ? 6.441 56.844 20.469 1 95.88 369 LYS B N 1
ATOM 6424 C CA . LYS B 1 369 ? 6.168 58.219 20.094 1 95.88 369 LYS B CA 1
ATOM 6425 C C . LYS B 1 369 ? 4.93 58.312 19.203 1 95.88 369 LYS B C 1
ATOM 6427 O O . LYS B 1 369 ? 4.637 57.406 18.438 1 95.88 369 LYS B O 1
ATOM 6432 N N . GLU B 1 370 ? 4.246 59.438 19.391 1 96.25 370 GLU B N 1
ATOM 6433 C CA . GLU B 1 370 ? 3.086 59.594 18.531 1 96.25 370 GLU B CA 1
ATOM 6434 C C . GLU B 1 370 ? 3.502 59.688 17.062 1 96.25 370 GLU B C 1
ATOM 6436 O O . GLU B 1 370 ? 4.559 60.25 16.75 1 96.25 370 GLU B O 1
ATOM 6441 N N . ALA B 1 371 ? 2.707 59.125 16.266 1 96.69 371 ALA B N 1
ATOM 6442 C CA . ALA B 1 371 ? 2.893 59.344 14.836 1 96.69 371 ALA B CA 1
ATOM 6443 C C . ALA B 1 371 ? 2.293 60.688 14.398 1 96.69 371 ALA B C 1
ATOM 6445 O O . ALA B 1 371 ? 1.251 60.719 13.742 1 96.69 371 ALA B O 1
ATOM 6446 N N . SER B 1 372 ? 2.975 61.656 14.531 1 95.12 372 SER B N 1
ATOM 6447 C CA . SER B 1 372 ? 2.459 63 14.367 1 95.12 372 SER B CA 1
ATOM 6448 C C . SER B 1 372 ? 2.133 63.312 12.906 1 95.12 372 SER B C 1
ATOM 6450 O O . SER B 1 372 ? 1.225 64.062 12.617 1 95.12 372 SER B O 1
ATOM 6452 N N . ASN B 1 373 ? 2.896 62.75 12.023 1 94.56 373 ASN B N 1
ATOM 6453 C CA . ASN B 1 373 ? 2.66 62.969 10.602 1 94.56 373 ASN B CA 1
ATOM 6454 C C . ASN B 1 373 ? 2.012 61.719 9.961 1 94.56 373 ASN B C 1
ATOM 6456 O O . ASN B 1 373 ? 2.094 61.531 8.75 1 94.56 373 ASN B O 1
ATOM 6460 N N . GLY B 1 374 ? 1.508 60.906 10.812 1 97.38 374 GLY B N 1
ATOM 6461 C CA . GLY B 1 374 ? 0.856 59.719 10.312 1 97.38 374 GLY B CA 1
ATOM 6462 C C . GLY B 1 374 ? 1.781 58.5 10.25 1 97.38 374 GLY B C 1
ATOM 6463 O O . GLY B 1 374 ? 2.877 58.531 10.812 1 97.38 374 GLY B O 1
ATOM 6464 N N . VAL B 1 375 ? 1.278 57.469 9.625 1 98.56 375 VAL B N 1
ATOM 6465 C CA . VAL B 1 375 ? 1.993 56.188 9.516 1 98.56 375 VAL B CA 1
ATOM 6466 C C . VAL B 1 375 ? 2.502 56 8.086 1 98.56 375 VAL B C 1
ATOM 6468 O O . VAL B 1 375 ? 1.734 56.125 7.129 1 98.56 375 VAL B O 1
ATOM 6471 N N . ALA B 1 376 ? 3.791 55.656 7.938 1 98.44 376 ALA B N 1
ATOM 6472 C CA . ALA B 1 376 ? 4.406 55.5 6.621 1 98.44 376 ALA B CA 1
ATOM 6473 C C . ALA B 1 376 ? 4.398 54.062 6.18 1 98.44 376 ALA B C 1
ATOM 6475 O O . ALA B 1 376 ? 4.297 53.75 4.984 1 98.44 376 ALA B O 1
ATOM 6476 N N . ARG B 1 377 ? 4.562 53.156 7.105 1 98.5 377 ARG B N 1
ATOM 6477 C CA . ARG B 1 377 ? 4.691 51.719 6.805 1 98.5 377 ARG B CA 1
ATOM 6478 C C . ARG B 1 377 ? 4.23 50.875 7.984 1 98.5 377 ARG B C 1
ATOM 6480 O O . ARG B 1 377 ? 4.453 51.219 9.141 1 98.5 377 ARG B O 1
ATOM 6487 N N . VAL B 1 378 ? 3.561 49.812 7.691 1 98.69 378 VAL B N 1
ATOM 6488 C CA . VAL B 1 378 ? 3.197 48.812 8.664 1 98.69 378 VAL B CA 1
ATOM 6489 C C . VAL B 1 378 ? 3.719 47.438 8.211 1 98.69 378 VAL B C 1
ATOM 6491 O O . VAL B 1 378 ? 3.633 47.094 7.031 1 98.69 378 VAL B O 1
ATOM 6494 N N . ILE B 1 379 ? 4.324 46.688 9.102 1 98.5 379 ILE B N 1
ATOM 6495 C CA . ILE B 1 379 ? 4.707 45.281 8.82 1 98.5 379 ILE B CA 1
ATOM 6496 C C . ILE B 1 379 ? 4.027 44.375 9.82 1 98.5 379 ILE B C 1
ATOM 6498 O O . ILE B 1 379 ? 4.164 44.531 11.031 1 98.5 379 ILE B O 1
ATOM 6502 N N . ILE B 1 380 ? 3.246 43.531 9.367 1 98 380 ILE B N 1
ATOM 6503 C CA . ILE B 1 380 ? 2.748 42.406 10.156 1 98 380 ILE B CA 1
ATOM 6504 C C . ILE B 1 380 ? 3.514 41.125 9.797 1 98 380 ILE B C 1
ATOM 6506 O O . ILE B 1 380 ? 3.477 40.688 8.641 1 98 380 ILE B O 1
ATOM 6510 N N . ASP B 1 381 ? 4.207 40.531 10.727 1 97.62 381 ASP B N 1
ATOM 6511 C CA . ASP B 1 381 ? 5.125 39.406 10.5 1 97.62 381 ASP B CA 1
ATOM 6512 C C . ASP B 1 381 ? 4.586 38.125 11.117 1 97.62 381 ASP B C 1
ATOM 6514 O O . ASP B 1 381 ? 4.344 38.062 12.32 1 97.62 381 ASP B O 1
ATOM 6518 N N . THR B 1 382 ? 4.41 37.062 10.32 1 95.44 382 THR B N 1
ATOM 6519 C CA . THR B 1 382 ? 3.967 35.781 10.789 1 95.44 382 THR B CA 1
ATOM 6520 C C . THR B 1 382 ? 5.137 34.781 10.852 1 95.44 382 THR B C 1
ATOM 6522 O O . THR B 1 382 ? 4.953 33.594 10.703 1 95.44 382 THR B O 1
ATOM 6525 N N . LYS B 1 383 ? 6.355 35.219 11.031 1 94.81 383 LYS B N 1
ATOM 6526 C CA . LYS B 1 383 ? 7.539 34.375 11.086 1 94.81 383 LYS B CA 1
ATOM 6527 C C . LYS B 1 383 ? 7.336 33.188 12.047 1 94.81 383 LYS B C 1
ATOM 6529 O O . LYS B 1 383 ? 6.859 33.375 13.164 1 94.81 383 LYS B O 1
ATOM 6534 N N . HIS B 1 384 ? 7.625 31.953 11.656 1 92.62 384 HIS B N 1
ATOM 6535 C CA . HIS B 1 384 ? 7.602 30.688 12.383 1 92.62 384 HIS B CA 1
ATOM 6536 C C . HIS B 1 384 ? 6.18 30.156 12.508 1 92.62 384 HIS B C 1
ATOM 6538 O O . HIS B 1 384 ? 5.977 29 12.898 1 92.62 384 HIS B O 1
ATOM 6544 N N . PHE B 1 385 ? 5.195 30.984 12.289 1 93.19 385 PHE B N 1
ATOM 6545 C CA . PHE B 1 385 ? 3.814 30.5 12.32 1 93.19 385 PHE B CA 1
ATOM 6546 C C . PHE B 1 385 ? 3.387 30 10.953 1 93.19 385 PHE B C 1
ATOM 6548 O O . PHE B 1 385 ? 2.818 30.75 10.156 1 93.19 385 PHE B O 1
ATOM 6555 N N . ARG B 1 386 ? 3.545 28.719 10.781 1 90.62 386 ARG B N 1
ATOM 6556 C CA . ARG B 1 386 ? 3.371 28.109 9.469 1 90.62 386 ARG B CA 1
ATOM 6557 C C . ARG B 1 386 ? 2.039 27.375 9.375 1 90.62 386 ARG B C 1
ATOM 6559 O O . ARG B 1 386 ? 1.391 27.391 8.328 1 90.62 386 ARG B O 1
ATOM 6566 N N . GLY B 1 387 ? 1.677 26.719 10.406 1 91.31 387 GLY B N 1
ATOM 6567 C CA . GLY B 1 387 ? 0.411 26.016 10.461 1 91.31 387 GLY B CA 1
ATOM 6568 C C . GLY B 1 387 ? -0.595 26.641 11.398 1 91.31 387 GLY B C 1
ATOM 6569 O O . GLY B 1 387 ? -1.719 26.156 11.539 1 91.31 387 GLY B O 1
ATOM 6570 N N . ASN B 1 388 ? -0.171 27.703 12.047 1 94.12 388 ASN B N 1
ATOM 6571 C CA . ASN B 1 388 ? -0.998 28.328 13.07 1 94.12 388 ASN B CA 1
ATOM 6572 C C . ASN B 1 388 ? -1.021 29.844 12.914 1 94.12 388 ASN B C 1
ATOM 6574 O O . ASN B 1 388 ? -1.212 30.562 13.898 1 94.12 388 ASN B O 1
ATOM 6578 N N . PHE B 1 389 ? -0.78 30.359 11.688 1 94.62 389 PHE B N 1
ATOM 6579 C CA . PHE B 1 389 ? -0.95 31.781 11.406 1 94.62 389 PHE B CA 1
ATOM 6580 C C . PHE B 1 389 ? -2.426 32.125 11.281 1 94.62 389 PHE B C 1
ATOM 6582 O O . PHE B 1 389 ? -3.27 31.25 11.109 1 94.62 389 PHE B O 1
ATOM 6589 N N . PRO B 1 390 ? -2.773 33.406 11.477 1 95.69 390 PRO B N 1
ATOM 6590 C CA . PRO B 1 390 ? -4.164 33.781 11.242 1 95.69 390 PRO B CA 1
ATOM 6591 C C . PRO B 1 390 ? -4.527 33.812 9.758 1 95.69 390 PRO B C 1
ATOM 6593 O O . PRO B 1 390 ? -3.662 34.094 8.914 1 95.69 390 PRO B O 1
ATOM 6596 N N . GLU B 1 391 ? -5.789 33.562 9.469 1 93.62 391 GLU B N 1
ATOM 6597 C CA . GLU B 1 391 ? -6.254 33.688 8.086 1 93.62 391 GLU B CA 1
ATOM 6598 C C . GLU B 1 391 ? -6.082 35.094 7.57 1 93.62 391 GLU B C 1
ATOM 6600 O O . GLU B 1 391 ? -5.789 35.312 6.391 1 93.62 391 GLU B O 1
ATOM 6605 N N . SER B 1 392 ? -6.395 36 8.43 1 95.12 392 SER B N 1
ATOM 6606 C CA . SER B 1 392 ? -6.309 37.406 8.07 1 95.12 392 SER B CA 1
ATOM 6607 C C . SER B 1 392 ? -6.059 38.281 9.305 1 95.12 392 SER B C 1
ATOM 6609 O O . SER B 1 392 ? -6.133 37.781 10.438 1 95.12 392 SER B O 1
ATOM 6611 N N . ALA B 1 393 ? -5.746 39.562 9.031 1 96.69 393 ALA B N 1
ATOM 6612 C CA . ALA B 1 393 ? -5.512 40.531 10.094 1 96.69 393 ALA B CA 1
ATOM 6613 C C . ALA B 1 393 ? -5.98 41.906 9.688 1 96.69 393 ALA B C 1
ATOM 6615 O O . ALA B 1 393 ? -6.113 42.188 8.5 1 96.69 393 ALA B O 1
ATOM 6616 N N . MET B 1 394 ? -6.266 42.656 10.672 1 97.81 394 MET B N 1
ATOM 6617 C CA . MET B 1 394 ? -6.656 44.062 10.539 1 97.81 394 MET B CA 1
ATOM 6618 C C . MET B 1 394 ? -5.902 44.938 11.539 1 97.81 394 MET B C 1
ATOM 6620 O O . MET B 1 394 ? -5.535 44.469 12.617 1 97.81 394 MET B O 1
ATOM 6624 N N . LEU B 1 395 ? -5.645 46.156 11.141 1 98.69 395 LEU B N 1
ATOM 6625 C CA . LEU B 1 395 ? -4.973 47.062 12.039 1 98.69 395 LEU B CA 1
ATOM 6626 C C . LEU B 1 395 ? -5.746 48.375 12.141 1 98.69 395 LEU B C 1
ATOM 6628 O O . LEU B 1 395 ? -6.113 48.969 11.117 1 98.69 395 LEU B O 1
ATOM 6632 N N . GLU B 1 396 ? -5.906 48.781 13.375 1 98.75 396 GLU B N 1
ATOM 6633 C CA . GLU B 1 396 ? -6.551 50.062 13.656 1 98.75 396 GLU B CA 1
ATOM 6634 C C . GLU B 1 396 ? -5.645 50.969 14.484 1 98.75 396 GLU B C 1
ATOM 6636 O O . GLU B 1 396 ? -4.758 50.5 15.195 1 98.75 396 GLU B O 1
ATOM 6641 N N . GLY B 1 397 ? -5.828 52.312 14.328 1 98.44 397 GLY B N 1
ATOM 6642 C CA . GLY B 1 397 ? -5.121 53.312 15.117 1 98.44 397 GLY B CA 1
ATOM 6643 C C . GLY B 1 397 ? -6.047 54.25 15.875 1 98.44 397 GLY B C 1
ATOM 6644 O O . GLY B 1 397 ? -7.234 54.344 15.555 1 98.44 397 GLY B O 1
ATOM 6645 N N . CYS B 1 398 ? -5.5 54.812 16.906 1 97.75 398 CYS B N 1
ATOM 6646 C CA . CYS B 1 398 ? -6.215 55.875 17.609 1 97.75 398 CYS B CA 1
ATOM 6647 C C . CYS B 1 398 ? -5.242 56.875 18.234 1 97.75 398 CYS B C 1
ATOM 6649 O O . CYS B 1 398 ? -4.051 56.562 18.359 1 97.75 398 CYS B O 1
ATOM 6651 N N . TYR B 1 399 ? -5.77 58.031 18.484 1 97.5 399 TYR B N 1
ATOM 6652 C CA . TYR B 1 399 ? -5.027 59.062 19.219 1 97.5 399 TYR B CA 1
ATOM 6653 C C . TYR B 1 399 ? -5.578 59.219 20.625 1 97.5 399 TYR B C 1
ATOM 6655 O O . TYR B 1 399 ? -6.633 59.844 20.812 1 97.5 399 TYR B O 1
ATOM 6663 N N . ASP B 1 400 ? -4.848 58.656 21.547 1 96.5 400 ASP B N 1
ATOM 6664 C CA . ASP B 1 400 ? -5.25 58.688 22.953 1 96.5 400 ASP B CA 1
ATOM 6665 C C . ASP B 1 400 ? -4.043 58.906 23.859 1 96.5 400 ASP B C 1
ATOM 6667 O O . ASP B 1 400 ? -3.715 58.062 24.688 1 96.5 400 ASP B O 1
ATOM 6671 N N . PRO B 1 401 ? -3.477 60.031 23.797 1 94.38 401 PRO B N 1
ATOM 6672 C CA . PRO B 1 401 ? -2.248 60.281 24.562 1 94.38 401 PRO B CA 1
ATOM 6673 C C . PRO B 1 401 ? -2.441 60.156 26.062 1 94.38 401 PRO B C 1
ATOM 6675 O O . PRO B 1 401 ? -1.504 59.781 26.781 1 94.38 401 PRO B O 1
ATOM 6678 N N . GLU B 1 402 ? -3.674 60.406 26.531 1 93.12 402 GLU B N 1
ATOM 6679 C CA . GLU B 1 402 ? -3.939 60.312 27.969 1 93.12 402 GLU B CA 1
ATOM 6680 C C . GLU B 1 402 ? -4.445 58.938 28.359 1 93.12 402 GLU B C 1
ATOM 6682 O O . GLU B 1 402 ? -4.656 58.656 29.547 1 93.12 402 GLU B O 1
ATOM 6687 N N . GLU B 1 403 ? -4.645 58.062 27.406 1 91.62 403 GLU B N 1
ATOM 6688 C CA . GLU B 1 403 ? -5.145 56.719 27.609 1 91.62 403 GLU B CA 1
ATOM 6689 C C . GLU B 1 403 ? -6.469 56.719 28.375 1 91.62 403 GLU B C 1
ATOM 6691 O O . GLU B 1 403 ? -6.633 56 29.359 1 91.62 403 GLU B O 1
ATOM 6696 N N . SER B 1 404 ? -7.316 57.5 27.922 1 89.94 404 SER B N 1
ATOM 6697 C CA . SER B 1 404 ? -8.633 57.656 28.516 1 89.94 404 SER B CA 1
ATOM 6698 C C . SER B 1 404 ? -9.555 56.5 28.141 1 89.94 404 SER B C 1
ATOM 6700 O O . SER B 1 404 ? -10.602 56.312 28.766 1 89.94 404 SER B O 1
ATOM 6702 N N . ASN B 1 405 ? -9.219 55.75 27.219 1 85.56 405 ASN B N 1
ATOM 6703 C CA . ASN B 1 405 ? -9.992 54.625 26.672 1 85.56 405 ASN B CA 1
ATOM 6704 C C . ASN B 1 405 ? -11.273 55.125 26 1 85.56 405 ASN B C 1
ATOM 6706 O O . ASN B 1 405 ? -12.266 54.406 25.953 1 85.56 405 ASN B O 1
ATOM 6710 N N . LYS B 1 406 ? -11.336 56.312 25.531 1 89.25 406 LYS B N 1
ATOM 6711 C CA . LYS B 1 406 ? -12.5 56.906 24.875 1 89.25 406 LYS B CA 1
ATOM 6712 C C . LYS B 1 406 ? -12.188 57.281 23.438 1 89.25 406 LYS B C 1
ATOM 6714 O O . LYS B 1 406 ? -13.055 57.812 22.719 1 89.25 406 LYS B O 1
ATOM 6719 N N . ALA B 1 407 ? -11.008 56.969 23.078 1 91.06 407 ALA B N 1
ATOM 6720 C CA . ALA B 1 407 ? -10.602 57.375 21.75 1 91.06 407 ALA B CA 1
ATOM 6721 C C . ALA B 1 407 ? -11.312 56.562 20.672 1 91.06 407 ALA B C 1
ATOM 6723 O O . ALA B 1 407 ? -11.602 55.375 20.891 1 91.06 407 ALA B O 1
ATOM 6724 N N . GLU B 1 408 ? -11.594 57.188 19.656 1 95 408 GLU B N 1
ATOM 6725 C CA . GLU B 1 408 ? -12.18 56.531 18.5 1 95 408 GLU B CA 1
ATOM 6726 C C . GLU B 1 408 ? -11.102 55.844 17.656 1 95 408 GLU B C 1
ATOM 6728 O O . GLU B 1 408 ? -10.062 56.438 17.375 1 95 408 GLU B O 1
ATOM 6733 N N . TRP B 1 409 ? -11.383 54.594 17.375 1 97.81 409 TRP B N 1
ATOM 6734 C CA . TRP B 1 409 ? -10.469 53.812 16.547 1 97.81 409 TRP B CA 1
ATOM 6735 C C . TRP B 1 409 ? -10.828 53.938 15.07 1 97.81 409 TRP B C 1
ATOM 6737 O O . TRP B 1 409 ? -12.016 53.969 14.711 1 97.81 409 TRP B O 1
ATOM 6747 N N . PHE B 1 410 ? -9.867 54.062 14.211 1 98.19 410 PHE B N 1
ATOM 6748 C CA . PHE B 1 410 ? -10.078 54.062 12.766 1 98.19 410 PHE B CA 1
ATOM 6749 C C . PHE B 1 410 ? -9.156 53.062 12.094 1 98.19 410 PHE B C 1
ATOM 6751 O O . PHE B 1 410 ? -8.094 52.719 12.617 1 98.19 410 PHE B O 1
ATOM 6758 N N . THR B 1 411 ? -9.547 52.625 10.875 1 98.56 411 THR B N 1
ATOM 6759 C CA . THR B 1 411 ? -8.844 51.562 10.18 1 98.56 411 THR B CA 1
ATOM 6760 C C . THR B 1 411 ? -7.578 52.094 9.508 1 98.56 411 THR B C 1
ATOM 6762 O O . THR B 1 411 ? -7.617 53.125 8.844 1 98.56 411 THR B O 1
ATOM 6765 N N . LEU B 1 412 ? -6.445 51.469 9.781 1 98.5 412 LEU B N 1
ATOM 6766 C CA . LEU B 1 412 ? -5.211 51.719 9.039 1 98.5 412 LEU B CA 1
ATOM 6767 C C . LEU B 1 412 ? -5.008 50.688 7.957 1 98.5 412 LEU B C 1
ATOM 6769 O O . LEU B 1 412 ? -4.637 51 6.828 1 98.5 412 LEU B O 1
ATOM 6773 N N . ILE B 1 413 ? -5.176 49.438 8.289 1 98 413 ILE B N 1
ATOM 6774 C CA . ILE B 1 413 ? -5.125 48.312 7.379 1 98 413 ILE B CA 1
ATOM 6775 C C . ILE B 1 413 ? -6.434 47.531 7.461 1 98 413 ILE B C 1
ATOM 6777 O O . ILE B 1 413 ? -6.762 46.969 8.5 1 98 413 ILE B O 1
ATOM 6781 N N . PRO B 1 414 ? -7.211 47.562 6.383 1 96.31 414 PRO B N 1
ATOM 6782 C CA . PRO B 1 414 ? -8.398 46.688 6.41 1 96.31 414 PRO B CA 1
ATOM 6783 C C . PRO B 1 414 ? -8.055 45.219 6.539 1 96.31 414 PRO B C 1
ATOM 6785 O O . PRO B 1 414 ? -6.895 44.812 6.379 1 96.31 414 PRO B O 1
ATOM 6788 N N . ARG B 1 415 ? -9.078 44.438 6.879 1 95.38 415 ARG B N 1
ATOM 6789 C CA . ARG B 1 415 ? -8.859 43 6.996 1 95.38 415 ARG B CA 1
ATOM 6790 C C . ARG B 1 415 ? -8.219 42.438 5.734 1 95.38 415 ARG B C 1
ATOM 6792 O O . ARG B 1 415 ? -8.797 42.5 4.648 1 95.38 415 ARG B O 1
ATOM 6799 N N . THR B 1 416 ? -7.02 41.906 5.887 1 94.19 416 THR B N 1
ATOM 6800 C CA . THR B 1 416 ? -6.195 41.469 4.77 1 94.19 416 THR B CA 1
ATOM 6801 C C . THR B 1 416 ? -5.688 40.031 5.012 1 94.19 416 THR B C 1
ATOM 6803 O O . THR B 1 416 ? -5.277 39.719 6.125 1 94.19 416 THR B O 1
ATOM 6806 N N . ARG B 1 417 ? -5.746 39.25 3.967 1 93.44 417 ARG B N 1
ATOM 6807 C CA . ARG B 1 417 ? -5.301 37.875 4.074 1 93.44 417 ARG B CA 1
ATOM 6808 C C . ARG B 1 417 ? -3.824 37.812 4.453 1 93.44 417 ARG B C 1
ATOM 6810 O O . ARG B 1 417 ? -3.004 38.562 3.92 1 93.44 417 ARG B O 1
ATOM 6817 N N . MET B 1 418 ? -3.477 36.875 5.391 1 93.44 418 MET B N 1
ATOM 6818 C CA . MET B 1 418 ? -2.096 36.656 5.809 1 93.44 418 MET B CA 1
ATOM 6819 C C . MET B 1 418 ? -1.528 35.375 5.148 1 93.44 418 MET B C 1
ATOM 6821 O O . MET B 1 418 ? -2.264 34.625 4.523 1 93.44 418 MET B O 1
ATOM 6825 N N . SER B 1 419 ? -0.21 35.25 5.223 1 91.31 419 SER B N 1
ATOM 6826 C CA . SER B 1 419 ? 0.541 34.062 4.762 1 91.31 419 SER B CA 1
ATOM 6827 C C . SER B 1 419 ? 1.442 33.531 5.863 1 91.31 419 SER B C 1
ATOM 6829 O O . SER B 1 419 ? 1.804 34.25 6.793 1 91.31 419 SER B O 1
ATOM 6831 N N . PRO B 1 420 ? 1.699 32.219 5.68 1 91.06 420 PRO B N 1
ATOM 6832 C CA . PRO B 1 420 ? 2.584 31.641 6.699 1 91.06 420 PRO B CA 1
ATOM 6833 C C . PRO B 1 420 ? 4.023 32.125 6.574 1 91.06 420 PRO B C 1
ATOM 6835 O O . PRO B 1 420 ? 4.52 32.312 5.461 1 91.06 420 PRO B O 1
ATOM 6838 N N . ASP B 1 421 ? 4.633 32.375 7.707 1 91.81 421 ASP B N 1
ATOM 6839 C CA . ASP B 1 421 ? 6.07 32.594 7.785 1 91.81 421 ASP B CA 1
ATOM 6840 C C . ASP B 1 421 ? 6.516 33.688 6.805 1 91.81 421 ASP B C 1
ATOM 6842 O O . ASP B 1 421 ? 7.426 33.469 6.004 1 91.81 421 ASP B O 1
ATOM 6846 N N . ALA B 1 422 ? 5.93 34.844 6.945 1 93.31 422 ALA B N 1
ATOM 6847 C CA . ALA B 1 422 ? 6.211 35.906 5.996 1 93.31 422 ALA B CA 1
ATOM 6848 C C . ALA B 1 422 ? 6.012 37.281 6.637 1 93.31 422 ALA B C 1
ATOM 6850 O O . ALA B 1 422 ? 5.254 37.406 7.602 1 93.31 422 ALA B O 1
ATOM 6851 N N . GLU B 1 423 ? 6.664 38.25 6.043 1 95.31 423 GLU B N 1
ATOM 6852 C CA . GLU B 1 423 ? 6.355 39.656 6.352 1 95.31 423 GLU B CA 1
ATOM 6853 C C . GLU B 1 423 ? 5.34 40.219 5.367 1 95.31 423 GLU B C 1
ATOM 6855 O O . GLU B 1 423 ? 5.445 40 4.156 1 95.31 423 GLU B O 1
ATOM 6860 N N . HIS B 1 424 ? 4.336 40.875 5.871 1 96.31 424 HIS B N 1
ATOM 6861 C CA . HIS B 1 424 ? 3.346 41.625 5.109 1 96.31 424 HIS B CA 1
ATOM 6862 C C . HIS B 1 424 ? 3.562 43.125 5.254 1 96.31 424 HIS B C 1
ATOM 6864 O O . HIS B 1 424 ? 3.305 43.688 6.316 1 96.31 424 HIS B O 1
ATOM 6870 N N . VAL B 1 425 ? 3.975 43.75 4.164 1 96.94 425 VAL B N 1
ATOM 6871 C CA . VAL B 1 425 ? 4.414 45.125 4.215 1 96.94 425 VAL B CA 1
ATOM 6872 C C . VAL B 1 425 ? 3.361 46.031 3.561 1 96.94 425 VAL B C 1
ATOM 6874 O O . VAL B 1 425 ? 3.029 45.844 2.387 1 96.94 425 VAL B O 1
ATOM 6877 N N . PHE B 1 426 ? 2.848 46.969 4.32 1 97.88 426 PHE B N 1
ATOM 6878 C CA . PHE B 1 426 ? 1.917 48 3.842 1 97.88 426 PHE B CA 1
ATOM 6879 C C . PHE B 1 426 ? 2.58 49.344 3.814 1 97.88 426 PHE B C 1
ATOM 6881 O O . PHE B 1 426 ? 3.127 49.812 4.824 1 97.88 426 PHE B O 1
ATOM 6888 N N . GLU B 1 427 ? 2.438 49.969 2.721 1 97.44 427 GLU B N 1
ATOM 6889 C CA . GLU B 1 427 ? 3.094 51.281 2.582 1 97.44 427 GLU B CA 1
ATOM 6890 C C . GLU B 1 427 ? 2.1 52.344 2.162 1 97.44 427 GLU B C 1
ATOM 6892 O O . GLU B 1 427 ? 1.337 52.156 1.213 1 97.44 427 GLU B O 1
ATOM 6897 N N . ARG B 1 428 ? 2.221 53.438 2.863 1 97.25 428 ARG B N 1
ATOM 6898 C CA . ARG B 1 428 ? 1.403 54.594 2.51 1 97.25 428 ARG B CA 1
ATOM 6899 C C . ARG B 1 428 ? 1.717 55.062 1.096 1 97.25 428 ARG B C 1
ATOM 6901 O O . ARG B 1 428 ? 0.808 55.406 0.336 1 97.25 428 ARG B O 1
ATOM 6908 N N . SER B 1 429 ? 2.934 55.094 0.687 1 96.12 429 SER B N 1
ATOM 6909 C CA . SER B 1 429 ? 3.393 55.562 -0.611 1 96.12 429 SER B CA 1
ATOM 6910 C C . SER B 1 429 ? 2.809 54.75 -1.75 1 96.12 429 SER B C 1
ATOM 6912 O O . SER B 1 429 ? 2.746 55.188 -2.893 1 96.12 429 SER B O 1
ATOM 6914 N N . LYS B 1 430 ? 2.381 53.625 -1.465 1 96.06 430 LYS B N 1
ATOM 6915 C CA . LYS B 1 430 ? 1.821 52.719 -2.48 1 96.06 430 LYS B CA 1
ATOM 6916 C C . LYS B 1 430 ? 0.303 52.625 -2.355 1 96.06 430 LYS B C 1
ATOM 6918 O O . LYS B 1 430 ? -0.317 51.719 -2.908 1 96.06 430 LYS B O 1
ATOM 6923 N N . ASN B 1 431 ? -0.289 53.438 -1.536 1 95.75 431 ASN B N 1
ATOM 6924 C CA . ASN B 1 431 ? -1.728 53.5 -1.3 1 95.75 431 ASN B CA 1
ATOM 6925 C C . ASN B 1 431 ? -2.268 52.188 -0.748 1 95.75 431 ASN B C 1
ATOM 6927 O O . ASN B 1 431 ? -3.322 51.719 -1.177 1 95.75 431 ASN B O 1
ATOM 6931 N N . GLN B 1 432 ? -1.514 51.625 0.212 1 96.62 432 GLN B N 1
ATOM 6932 C CA . GLN B 1 432 ? -1.887 50.344 0.76 1 96.62 432 GLN B CA 1
ATOM 6933 C C . GLN B 1 432 ? -2.486 50.469 2.156 1 96.62 432 GLN B C 1
ATOM 6935 O O . GLN B 1 432 ? -2.682 49.5 2.859 1 96.62 432 GLN B O 1
ATOM 6940 N N . MET B 1 433 ? -2.758 51.688 2.576 1 97.62 433 MET B N 1
ATOM 6941 C CA . MET B 1 433 ? -3.279 51.938 3.912 1 97.62 433 MET B CA 1
ATOM 6942 C C . MET B 1 433 ? -4.414 52.969 3.857 1 97.62 433 MET B C 1
ATOM 6944 O O . MET B 1 433 ? -4.48 53.781 2.934 1 97.62 433 MET B O 1
ATOM 6948 N N . GLU B 1 434 ? -5.211 52.844 4.875 1 97.69 434 GLU B N 1
ATOM 6949 C CA . GLU B 1 434 ? -6.266 53.812 5.098 1 97.69 434 GLU B CA 1
ATOM 6950 C C . GLU B 1 434 ? -5.934 54.719 6.273 1 97.69 434 GLU B C 1
ATOM 6952 O O . GLU B 1 434 ? -5.328 54.281 7.254 1 97.69 434 GLU B O 1
ATOM 6957 N N . ASN B 1 435 ? -6.359 56.031 6.133 1 97.94 435 ASN B N 1
ATOM 6958 C CA . ASN B 1 435 ? -6.23 57 7.223 1 97.94 435 ASN B CA 1
ATOM 6959 C C . ASN B 1 435 ? -4.785 57.094 7.699 1 97.94 435 ASN B C 1
ATOM 6961 O O . ASN B 1 435 ? -4.535 57.281 8.891 1 97.94 435 ASN B O 1
ATOM 6965 N N . ALA B 1 436 ? -3.885 56.938 6.793 1 97.44 436 ALA B N 1
ATOM 6966 C CA . ALA B 1 436 ? -2.477 56.844 7.168 1 97.44 436 ALA B CA 1
ATOM 6967 C C . ALA B 1 436 ? -1.913 58.219 7.539 1 97.44 436 ALA B C 1
ATOM 6969 O O . ALA B 1 436 ? -0.84 58.312 8.133 1 97.44 436 ALA B O 1
ATOM 6970 N N . ASP B 1 437 ? -2.609 59.25 7.223 1 97.31 437 ASP B N 1
ATOM 6971 C CA . ASP B 1 437 ? -2.152 60.594 7.48 1 97.31 437 ASP B CA 1
ATOM 6972 C C . ASP B 1 437 ? -2.58 61.062 8.867 1 97.31 437 ASP B C 1
ATOM 6974 O O . ASP B 1 437 ? -2.109 62.094 9.352 1 97.31 437 ASP B O 1
ATOM 6978 N N . LYS B 1 438 ? -3.293 60.281 9.531 1 97.56 438 LYS B N 1
ATOM 6979 C CA . LYS B 1 438 ? -3.803 60.688 10.836 1 97.56 438 LYS B CA 1
ATOM 6980 C C . LYS B 1 438 ? -2.777 60.438 11.938 1 97.56 438 LYS B C 1
ATOM 6982 O O . LYS B 1 438 ? -2.014 59.469 11.852 1 97.56 438 LYS B O 1
ATOM 6987 N N . ILE B 1 439 ? -2.883 61.281 12.938 1 97.5 439 ILE B N 1
ATOM 6988 C CA . ILE B 1 439 ? -2.023 61.125 14.102 1 97.5 439 ILE B CA 1
ATOM 6989 C C . ILE B 1 439 ? -2.525 59.938 14.953 1 97.5 439 ILE B C 1
ATOM 6991 O O . ILE B 1 439 ? -3.73 59.781 15.156 1 97.5 439 ILE B O 1
ATOM 6995 N N . ILE B 1 440 ? -1.605 59.125 15.422 1 98.06 440 ILE B N 1
ATOM 6996 C CA . ILE B 1 440 ? -1.994 58.031 16.297 1 98.06 440 ILE B CA 1
ATOM 6997 C C . ILE B 1 440 ? -0.984 57.875 17.438 1 98.06 440 ILE B C 1
ATOM 6999 O O . ILE B 1 440 ? 0.169 58.312 17.297 1 98.06 440 ILE B O 1
ATOM 7003 N N . THR B 1 441 ? -1.408 57.281 18.594 1 98 441 THR B N 1
ATOM 7004 C CA . THR B 1 441 ? -0.557 56.938 19.719 1 98 441 THR B CA 1
ATOM 7005 C C . THR B 1 441 ? -0.614 55.438 20 1 98 441 THR B C 1
ATOM 7007 O O . THR B 1 441 ? 0.275 54.875 20.641 1 98 441 THR B O 1
ATOM 7010 N N . HIS B 1 442 ? -1.711 54.844 19.578 1 98.19 442 HIS B N 1
ATOM 7011 C CA . HIS B 1 442 ? -1.937 53.406 19.812 1 98.19 442 HIS B CA 1
ATOM 7012 C C . HIS B 1 442 ? -2.379 52.719 18.516 1 98.19 442 HIS B C 1
ATOM 7014 O O . HIS B 1 442 ? -2.979 53.344 17.641 1 98.19 442 HIS B O 1
ATOM 7020 N N . VAL B 1 443 ? -2.039 51.438 18.438 1 98.38 443 VAL B N 1
ATOM 7021 C CA . VAL B 1 443 ? -2.609 50.594 17.391 1 98.38 443 VAL B CA 1
ATOM 7022 C C . VAL B 1 443 ? -3.232 49.344 18.016 1 98.38 443 VAL B C 1
ATOM 7024 O O . VAL B 1 443 ? -2.83 48.906 19.094 1 98.38 443 VAL B O 1
ATOM 7027 N N . ARG B 1 444 ? -4.199 48.812 17.391 1 98.5 444 ARG B N 1
ATOM 7028 C CA . ARG B 1 444 ? -4.816 47.531 17.703 1 98.5 444 ARG B CA 1
ATOM 7029 C C . ARG B 1 444 ? -4.734 46.594 16.5 1 98.5 444 ARG B C 1
ATOM 7031 O O . ARG B 1 444 ? -5.27 46.875 15.438 1 98.5 444 ARG B O 1
ATOM 7038 N N . VAL B 1 445 ? -4.023 45.531 16.719 1 98.56 445 VAL B N 1
ATOM 7039 C CA . VAL B 1 445 ? -4 44.469 15.695 1 98.56 445 VAL B CA 1
ATOM 7040 C C . VAL B 1 445 ? -5.051 43.406 16 1 98.56 445 VAL B C 1
ATOM 7042 O O . VAL B 1 445 ? -5.109 42.906 17.125 1 98.56 445 VAL B O 1
ATOM 7045 N N . SER B 1 446 ? -5.902 43.156 15.055 1 98.19 446 SER B N 1
ATOM 7046 C CA . SER B 1 446 ? -6.895 42.094 15.148 1 98.19 446 SER B CA 1
ATOM 7047 C C . SER B 1 446 ? -6.582 40.969 14.18 1 98.19 446 SER B C 1
ATOM 7049 O O . SER B 1 446 ? -6.281 41.219 13.008 1 98.19 446 SER B O 1
ATOM 7051 N N . ILE B 1 447 ? -6.605 39.75 14.719 1 97.38 447 ILE B N 1
ATOM 7052 C CA . ILE B 1 447 ? -6.367 38.594 13.883 1 97.38 447 ILE B CA 1
ATOM 7053 C C . ILE B 1 447 ? -7.633 37.719 13.805 1 97.38 447 ILE B C 1
ATOM 7055 O O . ILE B 1 447 ? -8.453 37.75 14.727 1 97.38 447 ILE B O 1
ATOM 7059 N N . TYR B 1 448 ? -7.773 37.094 12.672 1 96.06 448 TYR B N 1
ATOM 7060 C CA . TYR B 1 448 ? -8.984 36.312 12.398 1 96.06 448 TYR B CA 1
ATOM 7061 C C . TYR B 1 448 ? -8.641 34.906 11.984 1 96.06 448 TYR B C 1
ATOM 7063 O O . TYR B 1 448 ? -7.805 34.688 11.102 1 96.06 448 TYR B O 1
ATOM 7071 N N . PRO B 1 449 ? -9.391 33.812 12.391 1 96.31 449 PRO B N 1
ATOM 7072 C CA . PRO B 1 449 ? -10.148 33.906 13.641 1 96.31 449 PRO B CA 1
ATOM 7073 C C . PRO B 1 449 ? -9.258 33.844 14.875 1 96.31 449 PRO B C 1
ATOM 7075 O O . PRO B 1 449 ? -9.68 34.25 15.961 1 96.31 449 PRO B O 1
ATOM 7078 N N . ASP B 1 450 ? -8.188 33.25 14.758 1 96.62 450 ASP B N 1
ATOM 7079 C CA . ASP B 1 450 ? -7.141 33 15.75 1 96.62 450 ASP B CA 1
ATOM 7080 C C . ASP B 1 450 ? -5.781 32.812 15.086 1 96.62 450 ASP B C 1
ATOM 7082 O O . ASP B 1 450 ? -5.656 32.938 13.867 1 96.62 450 ASP B O 1
ATOM 7086 N N . GLY B 1 451 ? -4.738 32.594 15.945 1 96.5 451 GLY B N 1
ATOM 7087 C CA . GLY B 1 451 ? -3.432 32.312 15.375 1 96.5 451 GLY B CA 1
ATOM 7088 C C . GLY B 1 451 ? -2.299 33.031 16.062 1 96.5 451 GLY B C 1
ATOM 7089 O O . GLY B 1 451 ? -2.455 33.531 17.188 1 96.5 451 GLY B O 1
ATOM 7090 N N . GLY B 1 452 ? -1.19 32.906 15.312 1 96.81 452 GLY B N 1
ATOM 7091 C CA . GLY B 1 452 ? -0.008 33.562 15.859 1 96.81 452 GLY B CA 1
ATOM 7092 C C . GLY B 1 452 ? 0.637 34.531 14.898 1 96.81 452 GLY B C 1
ATOM 7093 O O . GLY B 1 452 ? 0.633 34.312 13.68 1 96.81 452 GLY B O 1
ATOM 7094 N N . ILE B 1 453 ? 1.166 35.594 15.422 1 97.75 453 ILE B N 1
ATOM 7095 C CA . ILE B 1 453 ? 2 36.562 14.695 1 97.75 453 ILE B CA 1
ATOM 7096 C C . ILE B 1 453 ? 3.275 36.844 15.492 1 97.75 453 ILE B C 1
ATOM 7098 O O . ILE B 1 453 ? 3.285 36.719 16.719 1 97.75 453 ILE B O 1
ATOM 7102 N N . SER B 1 454 ? 4.273 37.188 14.797 1 98.12 454 SER B N 1
ATOM 7103 C CA . SER B 1 454 ? 5.598 37.344 15.391 1 98.12 454 SER B CA 1
ATOM 7104 C C . SER B 1 454 ? 5.875 38.781 15.766 1 98.12 454 SER B C 1
ATOM 7106 O O . SER B 1 454 ? 6.375 39.062 16.859 1 98.12 454 SER B O 1
ATOM 7108 N N . ARG B 1 455 ? 5.66 39.719 14.844 1 98.62 455 ARG B N 1
ATOM 7109 C CA . ARG B 1 455 ? 5.922 41.125 15.062 1 98.62 455 ARG B CA 1
ATOM 7110 C C . ARG B 1 455 ? 4.859 42 14.398 1 98.62 455 ARG B C 1
ATOM 7112 O O . ARG B 1 455 ? 4.289 41.594 13.375 1 98.62 455 ARG B O 1
ATOM 7119 N N . VAL B 1 456 ? 4.598 43.094 14.992 1 98.69 456 VAL B N 1
ATOM 7120 C CA . VAL B 1 456 ? 3.861 44.219 14.398 1 98.69 456 VAL B CA 1
ATOM 7121 C C . VAL B 1 456 ? 4.699 45.469 14.461 1 98.69 456 VAL B C 1
ATOM 7123 O O . VAL B 1 456 ? 5.012 45.969 15.555 1 98.69 456 VAL B O 1
ATOM 7126 N N . ARG B 1 457 ? 5 46 13.312 1 98.56 457 ARG B N 1
ATOM 7127 C CA . ARG B 1 457 ? 5.906 47.156 13.258 1 98.56 457 ARG B CA 1
ATOM 7128 C C . ARG B 1 457 ? 5.234 48.344 12.594 1 98.56 457 ARG B C 1
ATOM 7130 O O . ARG B 1 457 ? 4.664 48.25 11.508 1 98.56 457 ARG B O 1
ATOM 7137 N N . ILE B 1 458 ? 5.309 49.469 13.273 1 98.56 458 ILE B N 1
ATOM 7138 C CA . ILE B 1 458 ? 4.715 50.719 12.805 1 98.56 458 ILE B CA 1
ATOM 7139 C C . ILE B 1 458 ? 5.812 51.75 12.555 1 98.56 458 ILE B C 1
ATOM 7141 O O . ILE B 1 458 ? 6.555 52.094 13.469 1 98.56 458 ILE B O 1
ATOM 7145 N N . TYR B 1 459 ? 5.848 52.25 11.352 1 98.31 459 TYR B N 1
ATOM 7146 C CA . TYR B 1 459 ? 6.832 53.281 10.992 1 98.31 459 TYR B CA 1
ATOM 7147 C C . TYR B 1 459 ? 6.16 54.625 10.711 1 98.31 459 TYR B C 1
ATOM 7149 O O . TYR B 1 459 ? 5.09 54.656 10.102 1 98.31 459 TYR B O 1
ATOM 7157 N N . GLY B 1 460 ? 6.852 55.656 11.109 1 97.5 460 GLY B N 1
ATOM 7158 C CA . GLY B 1 460 ? 6.336 56.969 10.844 1 97.5 460 GLY B CA 1
ATOM 7159 C C . GLY B 1 460 ? 7.195 58.062 11.43 1 97.5 460 GLY B C 1
ATOM 7160 O O . GLY B 1 460 ? 8.125 57.812 12.188 1 97.5 460 GLY B O 1
#

Nearest PDB structures (foldseek):
  1o59-assembly1_A  TM=4.600E-01  e=5.083E-31  Saccharomyces cerevisiae
  1sg3-assembly1_A  TM=4.433E-01  e=2.377E-30  Saccharomyces cerevisiae
  5y4m-assembly1_A  TM=6.337E-01  e=4.609E-05  Homo sapiens
  4lqr-assembly1_A  TM=6.847E-01  e=2.406E-04  Clostridium perfringens ATCC 13124
  2qqi-assembly1_A  TM=3.219E-01  e=1.565E-08  Homo sapiens

Foldseek 3Di:
DCPPPCPCPPPPDPPPPPPPPPPPPQPPQPWPFPDDPDPVDDLAAADQADDDDPQVVPWDWQLAVVLPKAWQDWQFQAQHAANLQRHPGGWDADPPDADPSGGHGRFGFGPPDPDPAAIKTKMFTSAWFWFFKKKFFQAPQAPQAFFKKWKKFAADAPVLVVQLSVQQPCRVVCVVPNDDYRDGDDPVNVVSNVCSVCVCVVRIHTPGPIDGAHHNGHVGRMTMIGGPGIDTHGMMMMTGDHTGTTNYMTTTGGHPGHRDDDCPPVADPDDFWPLFDKFAVVPDPAAPLNDDDPFDWQCAVVLVKDWDDKDAPPADGRRLQRYSDFQPAQNSWGFGDDDPPWDPDWDCDVPDPAIPTPAKMKTKMFTSDKPQQFFFKKKWFQANFRPFAFQWKWKWFWADPPPPVPTDIDGFAPTGGDHHRIITMAGVVVVSTDPRRDIGGMMMMMGPNTGITRYITTTD/DCPCPCPCPPPPDPPPPPPPPPPPPQPPQPWPFPDDPDDVPDLAAADQADDDDPQVVPWDWQLAVVLPKAWQDWQFQAQHAANLQRHPGGWDADPPDADPSGGHTRFGFGPPDPDPFAIKTKMFTSAWFWFFKKKFFQAPQAPQAFFKKWKKFAADAPVLVVQLSVQQPCRVVCVVPNDDYRDGDDPVNVVSNVCSVCVCVVRIHTPGPIGGAHHNGHVGGMTMIGGPGIDTHGMMMMTGDHTGTTNYMTTTGGHPGHRDDDPPDPADPDDFWPLFDKFAVVPDVAAPLNDDDPFDWQCAVVLVKDWDDKDAPPADGRRLQRYSDFQPAQNSWGFGDDDPPWDPDWDCDVPDPAIPDPAKMKTKMFTSDKPQQFFFKKKWFQANFRPFAFQWKWKWFWADPPPPVPTDIDGFAPTGGDHHRIITMAGVVVVSTDPRRDIGGMMMMMGPNTGITRYITTTD

InterPro domains:
  IPR005164 Allantoicase [PTHR12045] (54-460)
  IPR015908 Allantoicase domain [PF03561] (68-254)
  IPR015908 Allantoicase domain [PF03561] (304-460)

Organism: NCBI:txid303405

Radius of gyration: 37.86 Å; Cα contacts (8 Å, |Δi|>4): 2333; chains: 2; bounding box: 71×123×112 Å

Solvent-accessible surface area (backbone atoms only — not comparable to full-atom values): 48282 Å² total; per-residue (Å²): 136,85,81,77,82,81,73,82,73,76,75,75,74,79,79,76,77,75,78,73,74,76,78,69,77,74,78,71,69,60,55,57,64,75,72,73,83,76,65,95,64,79,87,40,77,48,64,70,62,64,78,83,60,95,51,59,89,84,29,47,60,35,28,24,39,90,63,56,19,46,55,50,41,58,41,39,16,28,57,13,24,60,59,40,19,19,50,81,66,54,50,53,75,54,94,82,44,68,53,96,76,34,73,52,56,44,14,22,21,34,37,60,73,73,61,68,39,56,34,40,34,34,32,36,33,39,31,30,25,38,37,41,30,39,36,42,29,17,53,73,21,72,58,54,27,24,42,24,33,32,32,32,31,28,66,63,54,35,68,53,45,51,52,44,47,70,50,30,68,64,15,66,57,24,65,73,44,44,70,56,53,34,34,62,54,50,70,68,46,47,49,43,33,48,51,43,56,51,73,48,48,87,60,52,40,79,74,36,66,84,39,78,52,55,47,6,26,52,90,42,14,73,44,62,37,46,48,69,61,70,46,67,24,31,36,35,39,44,36,30,26,25,34,25,24,40,16,31,46,40,36,27,22,45,77,71,45,79,56,52,67,77,71,60,72,67,58,78,87,61,86,67,47,86,64,42,50,75,46,47,54,88,79,47,92,70,53,75,90,75,47,92,64,97,48,51,57,27,25,23,45,91,50,55,17,41,44,71,48,62,73,56,60,67,39,39,47,52,52,36,24,20,49,86,64,78,57,88,43,60,79,40,6,33,24,36,52,64,65,81,83,57,58,50,62,38,44,59,30,87,98,46,94,47,67,65,62,96,45,60,39,41,34,31,34,35,34,33,46,64,22,74,79,6,46,48,34,39,35,47,24,14,50,69,18,58,49,40,32,26,44,24,34,29,33,28,32,22,57,43,91,82,65,78,84,74,55,67,74,44,59,32,31,68,80,38,57,49,56,53,25,18,39,37,39,29,32,44,92,73,68,36,47,35,72,33,66,45,53,28,31,32,38,36,44,34,32,24,57,32,29,24,38,15,34,48,44,37,21,65,136,87,81,74,81,80,74,80,75,76,77,77,73,80,77,74,78,76,77,73,75,77,77,70,77,75,78,73,70,60,56,56,65,76,72,73,86,78,66,96,62,79,89,41,78,48,64,71,61,64,78,83,61,94,52,61,90,83,29,46,60,36,30,23,38,91,63,56,18,45,56,48,43,58,41,38,16,28,56,14,24,59,60,39,19,21,48,81,66,53,50,52,76,52,95,82,46,66,52,97,75,34,72,52,58,43,13,22,20,34,37,60,73,72,59,68,40,56,34,40,35,32,32,36,34,39,30,30,24,39,38,41,30,40,36,42,28,17,53,72,22,72,57,54,29,23,42,26,34,33,30,32,30,28,66,62,54,35,68,55,44,50,53,43,48,70,50,28,67,65,15,66,56,24,67,73,45,44,68,56,55,36,34,63,53,49,71,68,46,46,49,44,32,48,51,43,57,51,74,48,49,89,60,52,38,80,72,34,67,83,38,79,50,54,46,5,27,52,90,43,13,72,45,62,38,46,47,69,61,70,46,69,25,31,38,35,39,44,37,31,25,25,33,27,25,40,16,32,48,38,38,27,22,44,78,72,44,79,60,54,68,76,72,54,81,61,63,74,87,59,85,67,47,88,64,41,50,75,46,48,54,89,78,46,93,70,52,75,88,75,46,92,64,96,48,51,56,27,26,23,46,89,50,55,17,41,44,70,48,59,74,56,61,68,41,39,48,52,54,36,22,20,49,86,62,79,58,88,42,60,78,40,7,33,24,38,54,65,65,81,82,57,60,50,63,40,44,60,30,86,98,46,94,47,66,65,61,96,46,62,38,40,34,30,35,34,35,33,45,64,22,74,79,6,45,47,34,39,35,47,24,14,50,69,18,63,49,40,31,26,45,24,34,28,32,30,33,22,58,43,91,81,65,76,84,73,56,69,75,45,58,32,32,67,81,36,59,48,57,53,25,17,38,38,39,28,32,43,92,73,69,37,49,36,71,34,66,45,54,27,30,33,39,36,44,34,31,24,56,32,28,24,38,15,34,45,44,37,21,63